Protein AF-E9G7H5-F1 (afdb_monomer_lite)

Structure (mmCIF, N/CA/C/O backbone):
data_AF-E9G7H5-F1
#
_entry.id   AF-E9G7H5-F1
#
loop_
_atom_site.group_PDB
_atom_site.id
_atom_site.type_symbol
_atom_site.label_atom_id
_atom_site.label_alt_id
_atom_site.label_comp_id
_atom_site.label_asym_id
_atom_site.label_entity_id
_atom_site.label_seq_id
_atom_site.pdbx_PDB_ins_code
_atom_site.Cartn_x
_atom_site.Cartn_y
_atom_site.Cartn_z
_atom_site.occupancy
_atom_site.B_iso_or_equiv
_atom_site.auth_seq_id
_atom_site.auth_comp_id
_atom_site.auth_asym_id
_atom_site.auth_atom_id
_atom_site.pdbx_PDB_model_num
ATOM 1 N N . MET A 1 1 ? -68.140 8.050 115.783 1.00 40.66 1 MET A N 1
ATOM 2 C CA . MET A 1 1 ? -68.362 7.262 117.015 1.00 40.66 1 MET A CA 1
ATOM 3 C C . MET A 1 1 ? -67.081 7.303 117.831 1.00 40.66 1 MET A C 1
ATOM 5 O O . MET A 1 1 ? -66.079 6.799 117.349 1.00 40.66 1 MET A O 1
ATOM 9 N N . GLY A 1 2 ? -67.070 7.960 118.993 1.00 45.72 2 GLY A N 1
ATOM 10 C CA . GLY A 1 2 ? -65.929 7.884 119.914 1.00 45.72 2 GLY A CA 1
ATOM 11 C C . GLY A 1 2 ? -66.068 6.656 120.811 1.00 45.72 2 GLY A C 1
ATOM 12 O O . GLY A 1 2 ? -67.165 6.398 121.303 1.00 45.72 2 GLY A O 1
ATOM 13 N N . VAL A 1 3 ? -64.990 5.895 121.018 1.00 59.38 3 VAL A N 1
ATOM 14 C CA . VAL A 1 3 ? -65.008 4.738 121.928 1.00 59.38 3 VAL A CA 1
ATOM 15 C C . VAL A 1 3 ? -65.026 5.250 123.368 1.00 59.38 3 VAL A C 1
ATOM 17 O O . VAL A 1 3 ? -64.024 5.750 123.881 1.00 59.38 3 VAL A O 1
ATOM 20 N N . VAL A 1 4 ? -66.184 5.162 124.019 1.00 58.28 4 VAL A N 1
ATOM 21 C CA .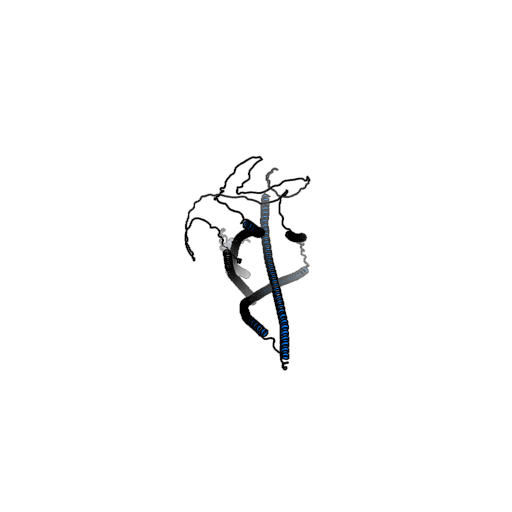 VAL A 1 4 ? -66.337 5.556 125.425 1.00 58.28 4 VAL A CA 1
ATOM 22 C C . VAL A 1 4 ? -65.518 4.589 126.289 1.00 58.28 4 VAL A C 1
ATOM 24 O O . VAL A 1 4 ? -65.609 3.380 126.106 1.00 58.28 4 VAL A O 1
ATOM 27 N N . HIS A 1 5 ? -64.708 5.121 127.210 1.00 59.28 5 HIS A N 1
ATOM 28 C CA . HIS A 1 5 ? -63.715 4.371 128.004 1.00 59.28 5 HIS A CA 1
ATOM 29 C C . HIS A 1 5 ? -62.535 3.768 127.204 1.00 59.28 5 HIS A C 1
ATOM 31 O O . HIS A 1 5 ? -61.930 2.792 127.646 1.00 59.28 5 HIS A O 1
ATOM 37 N N . ALA A 1 6 ? -62.144 4.367 126.068 1.00 63.41 6 ALA A N 1
ATOM 38 C CA . ALA A 1 6 ? -60.994 3.920 125.263 1.00 63.41 6 ALA A CA 1
ATOM 39 C C . ALA A 1 6 ? -59.701 3.668 126.069 1.00 63.41 6 ALA A C 1
ATOM 41 O O . ALA A 1 6 ? -59.018 2.677 125.825 1.00 63.41 6 ALA A O 1
ATOM 42 N N . SER A 1 7 ? -59.369 4.522 127.046 1.00 66.00 7 SER A N 1
ATOM 43 C CA . SER A 1 7 ? -58.185 4.337 127.901 1.00 66.00 7 SER A CA 1
ATOM 44 C C . SER A 1 7 ? -58.274 3.073 128.763 1.00 66.00 7 SER A C 1
ATOM 46 O O . SER A 1 7 ? -57.289 2.353 128.873 1.00 66.00 7 SER A O 1
ATOM 48 N N . SER A 1 8 ? -59.453 2.762 129.312 1.00 64.06 8 SER A N 1
ATOM 49 C CA . SER A 1 8 ? -59.693 1.554 130.115 1.00 64.06 8 SER A CA 1
ATOM 50 C C . SER A 1 8 ? -59.703 0.283 129.264 1.00 64.06 8 SER A C 1
ATOM 52 O O . SER A 1 8 ? -59.241 -0.757 129.718 1.00 64.06 8 SER A O 1
ATOM 54 N N . LEU A 1 9 ? -60.182 0.365 128.016 1.00 68.56 9 LEU A N 1
ATOM 55 C CA . LEU A 1 9 ? -60.072 -0.726 127.043 1.00 68.56 9 LEU A CA 1
ATOM 56 C C . LEU A 1 9 ? -58.609 -1.003 126.677 1.00 68.56 9 LEU A C 1
ATOM 58 O O . LEU A 1 9 ? -58.184 -2.150 126.719 1.00 68.56 9 LEU A O 1
ATOM 62 N N . LEU A 1 10 ? -57.814 0.032 126.389 1.00 71.19 10 LEU A N 1
ATOM 63 C CA . LEU A 1 10 ? -56.376 -0.126 126.139 1.00 71.19 10 LEU A CA 1
ATOM 64 C C . LEU A 1 10 ? -55.635 -0.698 127.357 1.00 71.19 10 LEU A C 1
ATOM 66 O O . LEU A 1 10 ? -54.765 -1.547 127.195 1.00 71.19 10 LEU A O 1
ATOM 70 N N . GLU A 1 11 ? -55.998 -0.274 128.567 1.00 70.19 11 GLU A N 1
ATOM 71 C CA . GLU A 1 11 ? -55.409 -0.772 129.813 1.00 70.19 11 GLU A CA 1
ATOM 72 C C . GLU A 1 11 ? -55.787 -2.234 130.112 1.00 70.19 11 GLU A C 1
ATOM 74 O O . GLU A 1 11 ? -54.926 -2.993 130.557 1.00 70.19 11 GLU A O 1
ATOM 79 N N . ALA A 1 12 ? -57.016 -2.658 129.790 1.00 65.69 12 ALA A N 1
ATOM 80 C CA . ALA A 1 12 ? -57.431 -4.064 129.838 1.00 65.69 12 ALA A CA 1
ATOM 81 C C . ALA A 1 12 ? -56.651 -4.927 128.828 1.00 65.69 12 ALA A C 1
ATOM 83 O O . ALA A 1 12 ? -56.136 -5.979 129.191 1.00 65.69 12 ALA A O 1
ATOM 84 N N . LEU A 1 13 ? -56.441 -4.416 127.609 1.00 66.81 13 LEU A N 1
ATOM 85 C CA . LEU A 1 13 ? -55.565 -4.994 126.576 1.00 66.81 13 LEU A CA 1
ATOM 86 C C . LEU A 1 13 ? -54.056 -4.845 126.907 1.00 66.81 13 LEU A C 1
ATOM 88 O O . LEU A 1 13 ? -53.206 -4.907 126.022 1.00 66.81 13 LEU A O 1
ATOM 92 N N . SER A 1 14 ? -53.698 -4.592 128.172 1.00 64.06 14 SER A N 1
ATOM 93 C CA . SER A 1 14 ? -52.333 -4.399 128.694 1.00 64.06 14 SER A CA 1
ATOM 94 C C . SER A 1 14 ? -51.509 -3.226 128.118 1.00 64.06 14 SER A C 1
ATOM 96 O O . SER A 1 14 ? -50.377 -2.998 128.564 1.00 64.06 14 SER A O 1
ATOM 98 N N . PHE A 1 15 ? -52.056 -2.397 127.221 1.00 68.62 15 PHE A N 1
ATO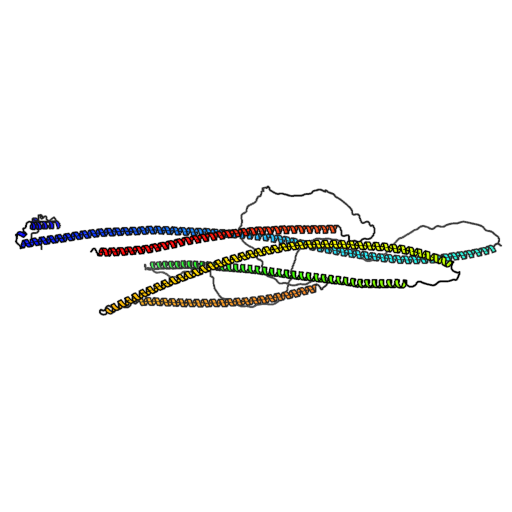M 99 C CA . PHE A 1 15 ? -51.424 -1.160 126.740 1.00 68.62 15 PHE A CA 1
ATOM 100 C C . PHE A 1 15 ? -51.524 -0.039 127.787 1.00 68.62 15 PHE A C 1
ATOM 102 O O . PHE A 1 15 ? -52.324 0.893 127.665 1.00 68.62 15 PHE A O 1
ATOM 109 N N . ARG A 1 16 ? -50.667 -0.098 128.816 1.00 58.72 16 ARG A N 1
ATOM 110 C CA . ARG A 1 16 ? -50.568 0.947 129.854 1.00 58.72 16 ARG A CA 1
ATOM 111 C C . ARG A 1 16 ? -50.423 2.341 129.233 1.00 58.72 16 ARG A C 1
ATOM 113 O O . ARG A 1 16 ? -49.518 2.601 128.436 1.00 58.72 16 ARG A O 1
ATOM 120 N N . HIS A 1 17 ? -51.320 3.240 129.625 1.00 54.78 17 HIS A N 1
ATOM 121 C CA . HIS A 1 17 ? -51.621 4.464 128.888 1.00 54.78 17 HIS A CA 1
ATOM 122 C C . HIS A 1 17 ? -50.584 5.583 129.127 1.00 54.78 17 HIS A C 1
ATOM 124 O O . HIS A 1 17 ? -50.791 6.493 129.927 1.00 54.78 17 HIS A O 1
ATOM 130 N N . HIS A 1 18 ? -49.450 5.537 128.417 1.00 55.41 18 HIS A N 1
ATOM 131 C CA . HIS A 1 18 ? -48.493 6.651 128.360 1.00 55.41 18 HIS A CA 1
ATOM 132 C C . HIS A 1 18 ? -48.824 7.607 127.196 1.00 55.41 18 HIS A C 1
ATOM 134 O O . HIS A 1 18 ? -48.776 7.172 126.044 1.00 55.41 18 HIS A O 1
ATOM 140 N N . PRO A 1 19 ? -49.042 8.917 127.439 1.00 58.75 19 PRO A N 1
ATOM 141 C CA . PRO A 1 19 ? -49.461 9.876 126.404 1.00 58.75 19 PRO A CA 1
ATOM 142 C C . PRO A 1 19 ? -48.403 10.164 125.320 1.00 58.75 19 PRO A C 1
ATOM 144 O O . PRO A 1 19 ? -48.688 10.870 124.358 1.00 58.75 19 PRO A O 1
ATOM 147 N N . SER A 1 20 ? -47.188 9.622 125.459 1.00 55.97 20 SER A N 1
ATOM 148 C CA . SER A 1 20 ? -46.047 9.876 124.566 1.00 55.97 20 SER A CA 1
ATOM 149 C C . SER A 1 20 ? -45.715 8.719 123.611 1.00 55.97 20 SER A C 1
ATOM 151 O O . SER A 1 20 ? -44.828 8.872 122.774 1.00 55.97 20 SER A O 1
ATOM 153 N N . LYS A 1 21 ? -46.379 7.556 123.718 1.00 60.94 21 LYS A N 1
ATOM 154 C CA . LYS A 1 21 ? -46.172 6.422 122.798 1.00 60.94 21 LYS A CA 1
ATOM 155 C C . LYS A 1 21 ? -47.287 6.364 121.754 1.00 60.94 21 LYS A C 1
ATOM 157 O O . LYS A 1 21 ? -48.450 6.176 122.094 1.00 60.94 21 LYS A O 1
ATOM 162 N N . ARG A 1 22 ? -46.921 6.443 120.469 1.00 61.22 22 ARG A N 1
ATOM 163 C CA . ARG A 1 22 ? -47.812 6.025 119.376 1.00 61.22 22 ARG A CA 1
ATOM 164 C C . ARG A 1 22 ? -47.920 4.500 119.407 1.00 61.22 22 ARG A C 1
ATOM 166 O O . ARG A 1 22 ? -46.915 3.824 119.221 1.00 61.22 22 ARG A O 1
ATOM 173 N N . ILE A 1 23 ? -49.120 3.982 119.647 1.00 67.69 23 ILE A N 1
ATOM 174 C CA . ILE A 1 23 ? -49.437 2.556 119.495 1.00 67.69 23 ILE A CA 1
ATOM 175 C C . ILE A 1 23 ? -49.467 2.262 117.989 1.00 67.69 23 ILE A C 1
ATOM 177 O O . ILE A 1 23 ? -50.095 3.026 117.249 1.00 67.69 23 ILE A O 1
ATOM 181 N N . SER A 1 24 ? -48.796 1.211 117.503 1.00 73.94 24 SER A N 1
ATOM 182 C CA . SER A 1 24 ? -48.921 0.871 116.083 1.00 73.94 24 SER A CA 1
ATOM 183 C C . SER A 1 24 ? -50.275 0.214 115.812 1.00 73.94 24 SER A C 1
ATOM 185 O O . SER A 1 24 ? -50.774 -0.590 116.600 1.00 73.94 24 SER A O 1
ATOM 187 N N . LEU A 1 25 ? -50.876 0.539 114.665 1.00 72.50 25 LEU A N 1
ATOM 188 C CA . LEU A 1 25 ? -52.151 -0.057 114.258 1.00 72.50 25 LEU A CA 1
ATOM 189 C C . LEU A 1 25 ? -52.054 -1.580 114.097 1.00 72.50 25 LEU A C 1
ATOM 191 O O . LEU A 1 25 ? -53.045 -2.264 114.317 1.00 72.50 25 LEU A O 1
ATOM 195 N N . ARG A 1 26 ? -50.872 -2.118 113.764 1.00 76.81 26 ARG A N 1
ATOM 196 C CA . ARG A 1 26 ? -50.679 -3.565 113.633 1.00 76.81 26 ARG A CA 1
ATOM 197 C C . ARG A 1 26 ? -50.618 -4.266 114.988 1.00 76.81 26 ARG A C 1
ATOM 199 O O . ARG A 1 26 ? -51.300 -5.266 115.141 1.00 76.81 26 ARG A O 1
ATOM 206 N N . GLU A 1 27 ? -49.892 -3.733 115.970 1.00 74.81 27 GLU A N 1
ATOM 207 C CA . GLU A 1 27 ? -49.882 -4.291 117.335 1.00 74.81 27 GLU A CA 1
ATOM 208 C C . GLU A 1 27 ? -51.263 -4.183 117.996 1.00 74.81 27 GLU A C 1
ATOM 210 O O . GLU A 1 27 ? -51.713 -5.135 118.625 1.00 74.81 27 GLU A O 1
ATOM 215 N N . LEU A 1 28 ? -51.967 -3.058 117.809 1.00 75.75 28 LEU A N 1
ATOM 216 C CA . LEU A 1 28 ? -53.317 -2.874 118.347 1.00 75.75 28 LEU A CA 1
ATOM 217 C C . LEU A 1 28 ? -54.329 -3.838 117.712 1.00 75.75 28 LEU A C 1
ATOM 219 O O . LEU A 1 28 ? -55.148 -4.408 118.426 1.00 75.75 28 LEU A O 1
ATOM 223 N N . VAL A 1 29 ? -54.271 -4.040 116.390 1.00 74.50 29 VAL A N 1
ATOM 224 C CA . VAL A 1 29 ? -55.130 -5.017 115.702 1.00 74.50 29 VAL A CA 1
ATOM 225 C C . VAL A 1 29 ? -54.748 -6.449 116.075 1.00 74.50 29 VAL A C 1
ATOM 227 O O . VAL A 1 29 ? -55.657 -7.239 116.296 1.00 74.50 29 VAL A O 1
ATOM 230 N N . CYS A 1 30 ? -53.461 -6.787 116.222 1.00 77.69 30 CYS A N 1
ATOM 231 C CA . CYS A 1 30 ? -53.052 -8.103 116.728 1.00 77.69 30 CYS A CA 1
ATOM 232 C C . CYS A 1 30 ? -53.603 -8.356 118.135 1.00 77.69 30 CYS A C 1
ATOM 234 O O . CYS A 1 30 ? -54.288 -9.347 118.319 1.00 77.69 30 CYS A O 1
ATOM 236 N N . ALA A 1 31 ? -53.415 -7.442 119.090 1.00 74.75 31 ALA A N 1
ATOM 237 C CA . ALA A 1 31 ? -53.904 -7.625 120.458 1.00 74.75 31 ALA A CA 1
ATOM 238 C C . ALA A 1 31 ? -55.444 -7.673 120.548 1.00 74.75 31 ALA A C 1
ATOM 240 O O . ALA A 1 31 ? -55.996 -8.483 121.287 1.00 74.75 31 ALA A O 1
ATOM 241 N N . LEU A 1 32 ? -56.158 -6.854 119.762 1.00 70.88 32 LEU A N 1
ATOM 242 C CA . LEU A 1 32 ? -57.621 -6.944 119.640 1.00 70.88 32 LEU A CA 1
ATOM 243 C C . LEU A 1 32 ? -58.070 -8.268 119.004 1.00 70.88 32 LEU A C 1
ATOM 245 O O . LEU A 1 32 ? -59.104 -8.806 119.389 1.00 70.88 32 LEU A O 1
ATOM 249 N N . GLN A 1 33 ? -57.311 -8.797 118.042 1.00 72.56 33 GLN A N 1
ATOM 250 C CA . GLN A 1 33 ? -57.578 -10.086 117.407 1.00 72.56 33 GLN A CA 1
ATOM 251 C C . GLN A 1 33 ? -57.227 -11.260 118.333 1.00 72.56 33 GLN A C 1
ATOM 253 O O . GLN A 1 33 ? -57.946 -12.248 118.330 1.00 72.56 33 GLN A O 1
ATOM 258 N N . GLU A 1 34 ? -56.172 -11.155 119.140 1.00 71.75 34 GLU A N 1
ATOM 259 C CA . GLU A 1 34 ? -55.759 -12.137 120.148 1.00 71.75 34 GLU A CA 1
ATOM 260 C C . GLU A 1 34 ? -56.797 -12.233 121.270 1.00 71.75 34 GLU A C 1
ATOM 262 O O . GLU A 1 34 ? -57.237 -13.331 121.590 1.00 71.75 34 GLU A O 1
ATOM 267 N N . GLU A 1 35 ? -57.282 -11.105 121.793 1.00 68.50 35 GLU A N 1
ATOM 268 C CA . GLU A 1 35 ? -58.352 -11.071 122.802 1.00 68.50 35 GLU A CA 1
ATOM 269 C C . GLU A 1 35 ? -59.723 -11.458 122.226 1.00 68.50 35 GLU A C 1
ATOM 271 O O . GLU A 1 35 ? -60.501 -12.147 122.887 1.00 68.50 35 GLU A O 1
ATOM 276 N N . MET A 1 36 ? -60.015 -11.120 120.963 1.00 68.06 36 MET A N 1
ATOM 277 C CA . MET A 1 36 ? -61.197 -11.650 120.275 1.00 68.06 36 MET A CA 1
ATOM 278 C C . MET A 1 36 ? -61.090 -13.171 120.092 1.00 68.06 36 MET A C 1
ATOM 280 O O . MET A 1 36 ? -62.030 -13.883 120.431 1.00 68.06 36 MET A O 1
ATOM 284 N N . ASN A 1 37 ? -59.948 -13.688 119.632 1.00 67.38 37 ASN A N 1
ATOM 285 C CA . ASN A 1 37 ? -59.709 -15.125 119.476 1.00 67.38 37 ASN A CA 1
ATOM 286 C C . ASN A 1 37 ? -59.772 -15.855 120.825 1.00 67.38 37 ASN A C 1
ATOM 288 O O . ASN A 1 37 ? -60.441 -16.878 120.915 1.00 67.38 37 ASN A O 1
ATOM 292 N N . ALA A 1 38 ? -59.187 -15.304 121.890 1.00 67.75 38 ALA A N 1
ATOM 293 C CA . ALA A 1 38 ? -59.296 -15.845 123.242 1.00 67.75 38 ALA A CA 1
ATOM 294 C C . ALA A 1 38 ? -60.746 -15.806 123.759 1.00 67.75 38 ALA A C 1
ATOM 296 O O . ALA A 1 38 ? -61.194 -16.748 124.413 1.00 67.75 38 ALA A O 1
ATOM 297 N N . GLY A 1 39 ? -61.519 -14.765 123.435 1.00 62.84 39 GLY A N 1
ATOM 298 C CA . GLY A 1 39 ? -62.957 -14.693 123.713 1.00 62.84 39 GLY A CA 1
ATOM 299 C C . GLY A 1 39 ? -63.787 -15.735 122.949 1.00 62.84 39 GLY A C 1
ATOM 300 O O . GLY A 1 39 ? -64.830 -16.174 123.447 1.00 62.84 39 GLY A O 1
ATOM 301 N N . LEU A 1 40 ? -63.316 -16.170 121.774 1.00 60.72 40 LEU A N 1
ATOM 302 C CA . LEU A 1 40 ? -63.862 -17.311 121.041 1.00 60.72 40 LEU A CA 1
ATOM 303 C C . LEU A 1 40 ? -63.429 -18.654 121.667 1.00 60.72 40 LEU A C 1
ATOM 305 O O . LEU A 1 40 ? -64.303 -19.456 121.994 1.00 60.72 40 LEU A O 1
ATOM 309 N N . GLU A 1 41 ? -62.133 -18.896 121.882 1.00 61.59 41 GLU A N 1
ATOM 310 C CA . GLU A 1 41 ? -61.599 -20.161 122.423 1.00 61.59 41 GLU A CA 1
ATOM 311 C C . GLU A 1 41 ? -62.106 -20.473 123.841 1.00 61.59 41 GLU A C 1
ATOM 313 O O . GLU A 1 41 ? -62.431 -21.620 124.142 1.00 61.59 41 GLU A O 1
ATOM 318 N N . ASN A 1 42 ? -62.265 -19.461 124.702 1.00 58.44 42 ASN A N 1
ATOM 319 C CA . ASN A 1 42 ? -62.811 -19.636 126.055 1.00 58.44 42 ASN A CA 1
ATOM 320 C C . ASN A 1 42 ? -64.344 -19.841 126.090 1.00 58.44 42 ASN A C 1
ATOM 322 O O . ASN A 1 42 ? -64.933 -19.910 127.169 1.00 58.44 42 ASN A O 1
ATOM 326 N N . GLY A 1 43 ? -65.024 -19.912 124.937 1.00 56.47 43 GLY A N 1
ATOM 327 C CA . GLY A 1 43 ? -66.445 -20.278 124.839 1.00 56.47 43 GLY A CA 1
ATOM 328 C C . GLY A 1 43 ? -67.438 -19.295 125.478 1.00 56.47 43 GLY A C 1
ATOM 329 O O . GLY A 1 43 ? -68.627 -19.604 125.586 1.00 56.47 43 GLY A O 1
ATOM 330 N N . LEU A 1 44 ? -66.989 -18.103 125.889 1.00 54.88 44 LEU A N 1
ATOM 331 C CA . LEU A 1 44 ? -67.792 -17.124 126.634 1.00 54.88 44 LEU A CA 1
ATOM 332 C C . LEU A 1 44 ? -69.047 -16.674 125.868 1.00 54.88 44 LEU A C 1
ATOM 334 O O . LEU A 1 44 ? -70.099 -16.479 126.475 1.00 54.88 44 LEU A O 1
ATOM 338 N N . LEU A 1 45 ? -68.967 -16.582 124.536 1.00 53.97 45 LEU A N 1
ATOM 339 C CA . LEU A 1 45 ? -70.125 -16.300 123.680 1.00 53.97 45 LEU A CA 1
ATOM 340 C C . LEU A 1 45 ? -71.055 -17.514 123.522 1.00 53.97 45 LEU A C 1
ATOM 342 O O . LEU A 1 45 ? -72.275 -17.352 123.578 1.00 53.97 45 LEU A O 1
ATOM 346 N N . ALA A 1 46 ? -70.516 -18.731 123.391 1.00 53.31 46 ALA A N 1
ATOM 347 C CA . ALA A 1 46 ? -71.313 -19.954 123.240 1.00 53.31 46 ALA A CA 1
ATOM 348 C C . ALA A 1 46 ? -72.186 -20.244 124.479 1.00 53.31 46 ALA A C 1
ATOM 350 O O . ALA A 1 46 ? -73.336 -20.663 124.350 1.00 53.31 46 ALA A O 1
ATOM 351 N N . ASN A 1 47 ? -71.682 -19.926 125.676 1.00 52.91 47 ASN A N 1
ATOM 352 C CA . ASN A 1 47 ? -72.397 -20.104 126.944 1.00 52.91 47 ASN A CA 1
ATOM 353 C C . ASN A 1 47 ? -73.574 -19.125 127.164 1.00 52.91 47 ASN A C 1
ATOM 355 O O . ASN A 1 47 ? -74.301 -19.262 128.146 1.00 52.91 47 ASN A O 1
ATOM 359 N N . SER A 1 48 ? -73.803 -18.160 126.262 1.00 54.25 48 SER A N 1
ATOM 360 C CA . SER A 1 48 ? -74.915 -17.191 126.352 1.00 54.25 48 SER A CA 1
ATOM 361 C C . SER A 1 48 ? -76.215 -17.638 125.654 1.00 54.25 48 SER A C 1
ATOM 363 O O . SER A 1 48 ? -77.166 -16.864 125.532 1.00 54.25 48 SER A O 1
ATOM 365 N N . GLY A 1 49 ? -76.286 -18.900 125.216 1.00 57.09 49 GLY A N 1
ATOM 366 C CA . GLY A 1 49 ? -77.446 -19.481 124.534 1.00 57.09 49 GLY A CA 1
ATOM 367 C C . GLY A 1 49 ? -77.354 -19.412 123.001 1.00 57.09 49 GLY A C 1
ATOM 368 O O . GLY A 1 49 ? -76.345 -18.963 122.452 1.00 57.09 49 GLY A O 1
ATOM 369 N N . PRO A 1 50 ? -78.398 -19.857 122.271 1.00 62.59 50 PRO A N 1
ATOM 370 C CA . PRO A 1 50 ? -78.313 -20.101 120.826 1.00 62.59 50 PRO A CA 1
ATOM 371 C C . PRO A 1 50 ? -77.966 -18.856 119.992 1.00 62.59 50 PRO A C 1
ATOM 373 O O . PRO A 1 50 ? -77.318 -18.984 118.957 1.00 62.59 50 PRO A O 1
ATOM 376 N N . SER A 1 51 ? -78.326 -17.654 120.456 1.00 64.00 51 SER A N 1
ATOM 377 C CA . SER A 1 51 ? -77.949 -16.393 119.797 1.00 64.00 51 SER A CA 1
ATOM 378 C C . SER A 1 51 ? -76.435 -16.133 119.856 1.00 64.00 51 SER A C 1
ATOM 380 O O . SER A 1 51 ? -75.822 -15.769 118.854 1.00 64.00 51 SER A O 1
ATOM 382 N N . GLY A 1 52 ? -75.797 -16.392 121.003 1.00 66.31 52 GLY A N 1
ATOM 383 C CA . GLY A 1 52 ? -74.351 -16.229 121.165 1.00 66.31 52 GLY A CA 1
ATOM 384 C C . GLY A 1 52 ? -73.539 -17.267 120.395 1.00 66.31 52 GLY A C 1
ATOM 385 O O . GLY A 1 52 ? -72.526 -16.925 119.789 1.00 66.31 52 GLY A O 1
ATOM 386 N N . ALA A 1 53 ? -74.027 -18.510 120.331 1.00 67.81 53 ALA A N 1
ATOM 387 C CA . ALA A 1 53 ? -73.448 -19.547 119.478 1.00 67.81 53 ALA A CA 1
ATOM 388 C C . ALA A 1 53 ? -73.535 -19.185 117.979 1.00 67.81 53 ALA A C 1
ATOM 390 O O . ALA A 1 53 ? -72.564 -19.374 117.249 1.00 67.81 53 ALA A O 1
ATOM 391 N N . ALA A 1 54 ? -74.655 -18.606 117.527 1.00 73.62 54 ALA A N 1
ATOM 392 C CA . ALA A 1 54 ? -74.811 -18.138 116.148 1.00 73.62 54 ALA A CA 1
ATOM 393 C C . ALA A 1 54 ? -73.876 -16.959 115.813 1.00 73.62 54 ALA A C 1
ATOM 395 O O . ALA A 1 54 ? -73.257 -16.956 114.751 1.00 73.62 54 ALA A O 1
ATOM 396 N N . LEU A 1 55 ? -73.713 -15.994 116.727 1.00 75.81 55 LEU A N 1
ATOM 397 C CA . LEU A 1 55 ? -72.755 -14.890 116.566 1.00 75.81 55 LEU A CA 1
ATOM 398 C C . LEU A 1 55 ? -71.303 -15.391 116.529 1.00 75.81 55 LEU A C 1
ATOM 400 O O . LEU A 1 55 ? -70.532 -14.970 115.670 1.00 75.81 55 LEU A O 1
ATOM 404 N N . HIS A 1 56 ? -70.942 -16.324 117.412 1.00 73.00 56 HIS A N 1
ATOM 405 C CA . HIS A 1 56 ? -69.627 -16.968 117.440 1.00 73.00 56 HIS A CA 1
ATOM 406 C C . HIS A 1 56 ? -69.323 -17.707 116.123 1.00 73.00 56 HIS A C 1
ATOM 408 O O . HIS A 1 56 ? -68.268 -17.490 115.527 1.00 73.00 56 HIS A O 1
ATOM 414 N N . ALA A 1 57 ? -70.271 -18.500 115.611 1.00 75.12 57 ALA A N 1
ATOM 415 C CA . ALA A 1 57 ? -70.143 -19.167 114.315 1.00 75.12 57 ALA A CA 1
ATOM 416 C C . ALA A 1 57 ? -70.044 -18.171 113.142 1.00 75.12 57 ALA A C 1
ATOM 418 O O . ALA A 1 57 ? -69.230 -18.365 112.243 1.00 75.12 57 ALA A O 1
ATOM 419 N N . GLY A 1 58 ? -70.817 -17.078 113.168 1.00 81.44 58 GLY A N 1
ATOM 420 C CA . GLY A 1 58 ? -70.738 -16.012 112.166 1.00 81.44 58 GLY A CA 1
ATOM 421 C C . GLY A 1 58 ? -69.372 -15.319 112.134 1.00 81.44 58 GLY A C 1
ATOM 422 O O . GLY A 1 58 ? -68.827 -15.093 111.057 1.00 81.44 58 GLY A O 1
ATOM 423 N N . VAL A 1 59 ? -68.773 -15.046 113.299 1.00 80.31 59 VAL A N 1
ATOM 424 C CA . VAL A 1 59 ? -67.411 -14.487 113.382 1.00 80.31 59 VAL A CA 1
ATOM 425 C C . VAL A 1 59 ? -66.368 -15.479 112.858 1.00 80.31 59 VAL A C 1
ATOM 427 O O . VAL A 1 59 ? -65.494 -15.066 112.101 1.00 80.31 59 VAL A O 1
ATOM 430 N N . LEU A 1 60 ? -66.475 -16.774 113.180 1.00 79.69 60 LEU A N 1
ATOM 431 C CA . LEU A 1 60 ? -65.574 -17.804 112.636 1.00 79.69 60 LEU A CA 1
ATOM 432 C C . LEU A 1 60 ? -65.669 -17.926 111.109 1.00 79.69 60 LEU A C 1
ATOM 434 O O . LEU A 1 60 ? -64.638 -18.021 110.445 1.00 79.69 60 LEU A O 1
ATOM 438 N N . LEU A 1 61 ? -66.879 -17.882 110.543 1.00 84.06 61 LEU A N 1
ATOM 439 C CA . LEU A 1 61 ? -67.083 -17.904 109.091 1.00 84.06 61 LEU A CA 1
ATOM 440 C C . LEU A 1 61 ? -66.459 -16.674 108.423 1.00 84.06 61 LEU A C 1
ATOM 442 O O . LEU A 1 61 ? -65.670 -16.830 107.496 1.00 84.06 61 LEU A O 1
ATOM 446 N N . ILE A 1 62 ? -66.706 -15.471 108.952 1.00 85.50 62 ILE A N 1
ATOM 447 C CA . ILE A 1 62 ? -66.105 -14.227 108.442 1.00 85.50 62 ILE A CA 1
ATOM 448 C C . ILE A 1 62 ? -64.570 -14.266 108.545 1.00 85.50 62 ILE A C 1
ATOM 450 O O . ILE A 1 62 ? -63.881 -13.854 107.614 1.00 85.50 62 ILE A O 1
ATOM 454 N N . GLN A 1 63 ? -64.003 -14.795 109.635 1.00 84.44 63 GLN A N 1
ATOM 455 C CA . GLN A 1 63 ? -62.551 -14.969 109.773 1.00 84.44 63 GLN A CA 1
ATOM 456 C C . GLN A 1 63 ? -61.981 -15.978 108.762 1.00 84.44 63 GLN A C 1
ATOM 458 O O . GLN A 1 63 ? -60.916 -15.734 108.188 1.00 84.44 63 GLN A O 1
ATOM 463 N N . HIS A 1 64 ? -62.680 -17.089 108.515 1.00 86.19 64 HIS A N 1
ATOM 464 C CA . HIS A 1 64 ? -62.285 -18.094 107.526 1.00 86.19 64 HIS A CA 1
ATOM 465 C C . HIS A 1 64 ? -62.365 -17.547 106.091 1.00 86.19 64 HIS A C 1
ATOM 467 O O . HIS A 1 64 ? -61.426 -17.717 105.316 1.00 86.19 64 HIS A O 1
ATOM 473 N N . GLU A 1 65 ? -63.435 -16.828 105.747 1.00 90.75 65 GLU A N 1
ATOM 474 C CA . GLU A 1 65 ? -63.599 -16.158 104.452 1.00 90.75 65 GLU A CA 1
ATOM 475 C C . GLU A 1 65 ? -62.521 -15.090 104.228 1.00 90.75 65 GLU A C 1
ATOM 477 O O . GLU A 1 65 ? -61.855 -15.109 103.194 1.00 90.75 65 GLU A O 1
ATOM 482 N N . LEU A 1 66 ? -62.257 -14.225 105.216 1.00 87.69 66 LEU A N 1
ATOM 483 C CA . LEU A 1 66 ? -61.168 -13.242 105.155 1.00 87.69 66 LEU A CA 1
ATOM 484 C C . LEU A 1 66 ? -59.790 -13.905 105.014 1.00 87.69 66 LEU A C 1
ATOM 486 O O . LEU A 1 66 ? -58.942 -13.399 104.280 1.00 87.69 66 LEU A O 1
ATOM 490 N N . SER A 1 67 ? -59.561 -15.043 105.675 1.00 88.44 67 SER A N 1
ATOM 491 C CA . SER A 1 67 ? -58.315 -15.810 105.544 1.00 88.44 67 SER A CA 1
ATOM 492 C C . SER A 1 67 ? -58.175 -16.445 104.158 1.00 88.44 67 SER A C 1
ATOM 494 O O . SER A 1 67 ? -57.096 -16.389 103.571 1.00 88.44 67 SER A O 1
ATOM 496 N N . SER A 1 68 ? -59.264 -16.985 103.605 1.00 91.25 68 SER A N 1
ATOM 497 C CA . SER A 1 68 ? -59.312 -17.560 102.256 1.00 91.25 68 SER A CA 1
ATOM 498 C C . SER A 1 68 ? -59.069 -16.498 101.178 1.00 91.25 68 SER A C 1
ATOM 500 O O . SER A 1 68 ? -58.168 -16.649 100.354 1.00 91.25 68 SER A O 1
ATOM 502 N N . VAL A 1 69 ? -59.780 -15.365 101.243 1.00 92.50 69 VAL A N 1
ATOM 503 C CA . VAL A 1 69 ? -59.594 -14.220 100.331 1.00 92.50 69 VAL A CA 1
ATOM 504 C C . VAL A 1 69 ? -58.187 -13.633 100.454 1.00 92.50 69 VAL A C 1
ATOM 506 O O . VAL A 1 69 ? -57.564 -13.297 99.449 1.00 92.50 69 VAL A O 1
ATOM 509 N N . ARG A 1 70 ? -57.631 -13.544 101.669 1.00 93.38 70 ARG A N 1
ATOM 510 C CA . ARG A 1 70 ? -56.238 -13.125 101.851 1.00 93.38 70 ARG A CA 1
ATOM 511 C C . ARG A 1 70 ? -55.268 -14.099 101.177 1.00 93.38 70 ARG A C 1
ATOM 513 O O . ARG A 1 70 ? -54.338 -13.640 100.521 1.00 93.38 70 ARG A O 1
ATOM 520 N N . LEU A 1 71 ? -55.465 -15.411 101.317 1.00 93.69 71 LEU A N 1
ATOM 521 C CA . LEU A 1 71 ? -54.607 -16.406 100.669 1.00 93.69 71 LEU A CA 1
ATOM 522 C C . LEU A 1 71 ? -54.694 -16.321 99.141 1.00 93.69 71 LEU A C 1
ATOM 524 O O . LEU A 1 71 ? -53.649 -16.318 98.497 1.00 93.69 71 LEU A O 1
ATOM 528 N N . THR A 1 72 ? -55.884 -16.180 98.547 1.00 93.69 72 THR A N 1
ATOM 529 C CA . THR A 1 72 ? -56.006 -16.033 97.083 1.00 93.69 72 THR A CA 1
ATOM 530 C C . THR A 1 72 ? -55.362 -14.742 96.577 1.00 93.69 72 THR A C 1
ATOM 532 O O . THR A 1 72 ? -54.664 -14.782 95.565 1.00 93.69 72 THR A O 1
ATOM 535 N N . VAL A 1 73 ? -55.483 -13.627 97.308 1.00 94.06 73 VAL A N 1
ATOM 536 C CA . VAL A 1 73 ? -54.759 -12.379 97.003 1.00 94.06 73 VAL A CA 1
ATOM 537 C C . VAL A 1 73 ? -53.242 -12.563 97.131 1.00 94.06 73 VAL A C 1
ATOM 539 O O . VAL A 1 73 ? -52.506 -12.123 96.250 1.00 94.06 73 VAL A O 1
ATOM 542 N N . GLU A 1 74 ? -52.746 -13.244 98.168 1.00 93.81 74 GLU A N 1
ATOM 543 C CA . GLU A 1 74 ? -51.314 -13.547 98.305 1.00 93.81 74 GLU A CA 1
ATOM 544 C C . GLU A 1 74 ? -50.798 -14.494 97.200 1.00 93.81 74 GLU A C 1
ATOM 546 O O . GLU A 1 74 ? -49.654 -14.357 96.767 1.00 93.81 74 GLU A O 1
ATOM 551 N N . HIS A 1 75 ? -51.611 -15.439 96.715 1.00 92.69 75 HIS A N 1
ATOM 552 C CA . HIS A 1 75 ? -51.260 -16.305 95.583 1.00 92.69 75 HIS A CA 1
ATOM 553 C C . HIS A 1 75 ? -51.222 -15.530 94.260 1.00 92.69 75 HIS A C 1
ATOM 555 O O . HIS A 1 75 ? -50.196 -15.569 93.585 1.00 92.69 75 HIS A O 1
ATOM 561 N N . ALA A 1 76 ? -52.265 -14.757 93.942 1.00 92.56 76 ALA A N 1
ATOM 562 C CA . ALA A 1 76 ? -52.300 -13.900 92.754 1.00 92.56 76 ALA A CA 1
ATOM 563 C C . ALA A 1 76 ? -51.175 -12.845 92.756 1.00 92.56 76 ALA A C 1
ATOM 565 O O . ALA A 1 76 ? -50.627 -12.516 91.706 1.00 92.56 76 ALA A O 1
ATOM 566 N N . SER A 1 77 ? -50.777 -12.350 93.935 1.00 93.38 77 SER A N 1
ATOM 567 C CA . SER A 1 77 ? -49.622 -11.450 94.068 1.00 93.38 77 SER A CA 1
ATOM 568 C C . SER A 1 77 ? -48.321 -12.149 93.666 1.00 93.38 77 SER A C 1
ATOM 570 O O . SER A 1 77 ? -47.594 -11.630 92.825 1.00 93.38 77 SER A O 1
ATOM 572 N N . ARG A 1 78 ? -48.060 -13.356 94.191 1.00 95.38 78 ARG A N 1
ATOM 573 C CA . ARG A 1 78 ? -46.859 -14.145 93.852 1.00 95.38 78 ARG A CA 1
ATOM 574 C C . ARG A 1 78 ? -46.842 -14.591 92.389 1.00 95.38 78 ARG A C 1
ATOM 576 O O . ARG A 1 78 ? -45.778 -14.656 91.784 1.00 95.38 78 ARG A O 1
ATOM 583 N N . GLU A 1 79 ? -48.004 -14.892 91.815 1.00 94.12 79 GLU A N 1
ATOM 584 C CA . GLU A 1 79 ? -48.140 -15.216 90.393 1.00 94.12 79 GLU A CA 1
ATOM 585 C C . GLU A 1 79 ? -47.836 -13.995 89.514 1.00 94.12 79 GLU A C 1
ATOM 587 O O . GLU A 1 79 ? -47.047 -14.101 88.581 1.00 94.12 79 GLU A O 1
ATOM 592 N N . SER A 1 80 ? -48.361 -12.817 89.862 1.00 94.00 80 SER A N 1
ATOM 593 C CA . SER A 1 80 ? -48.052 -11.550 89.186 1.00 94.00 80 SER A CA 1
ATOM 594 C C . SER A 1 80 ? -46.570 -11.162 89.310 1.00 94.00 80 SER A C 1
ATOM 596 O O . SER A 1 80 ? -45.948 -10.762 88.325 1.00 94.00 80 SER A O 1
ATOM 598 N N . GLU A 1 81 ? -45.960 -11.351 90.486 1.00 94.44 81 GLU A N 1
ATOM 599 C CA . GLU A 1 81 ? -44.515 -11.184 90.698 1.00 94.44 81 GLU A CA 1
ATOM 600 C C . GLU A 1 81 ? -43.695 -12.151 89.830 1.00 94.44 81 GLU A C 1
ATOM 602 O O . GLU A 1 81 ? -42.739 -11.723 89.176 1.00 94.44 81 GLU A O 1
ATOM 607 N N . LYS A 1 82 ? -44.088 -13.432 89.757 1.00 96.62 82 LYS A N 1
ATOM 608 C CA . LYS A 1 82 ? -43.424 -14.427 88.904 1.00 96.62 82 LYS A CA 1
ATOM 609 C C . LYS A 1 82 ? -43.568 -14.083 87.423 1.00 96.62 82 LYS A C 1
ATOM 611 O O . LYS A 1 82 ? -42.557 -14.009 86.739 1.00 96.62 82 LYS A O 1
ATOM 616 N N . LEU A 1 83 ? -44.779 -13.813 86.936 1.00 96.12 83 LEU A N 1
ATOM 617 C CA . LEU A 1 83 ? -45.024 -13.438 85.538 1.00 96.12 83 LEU A CA 1
ATOM 618 C C . LEU A 1 83 ? -44.262 -12.165 85.151 1.00 96.12 83 LEU A C 1
ATOM 620 O O . LEU A 1 83 ? -43.745 -12.073 84.041 1.00 96.12 83 LEU A O 1
ATOM 624 N N . ARG A 1 84 ? -44.120 -11.205 86.073 1.00 97.31 84 ARG A N 1
ATOM 625 C CA . ARG A 1 84 ? -43.279 -10.017 85.877 1.00 97.31 84 ARG A CA 1
ATOM 626 C C . ARG A 1 84 ? -41.789 -10.365 85.785 1.00 97.31 84 ARG A C 1
ATOM 628 O O . ARG A 1 84 ? -41.094 -9.752 84.979 1.00 97.31 84 ARG A O 1
ATOM 635 N N . SER A 1 85 ? -41.305 -11.328 86.572 1.00 95.69 85 SER A N 1
ATOM 636 C CA . SER A 1 85 ? -39.930 -11.841 86.481 1.00 95.69 85 SER A CA 1
ATOM 637 C C . SER A 1 85 ? -39.697 -12.592 85.167 1.00 95.69 85 SER A C 1
ATOM 639 O O . SER A 1 85 ? -38.760 -12.272 84.443 1.00 95.69 85 SER A O 1
ATOM 641 N N . ASP A 1 86 ? -40.584 -13.524 84.814 1.00 95.31 86 ASP A N 1
ATOM 642 C CA . ASP A 1 86 ? -40.517 -14.321 83.585 1.00 95.31 86 ASP A CA 1
ATOM 643 C C . ASP A 1 86 ? -40.551 -13.411 82.335 1.00 95.31 86 ASP A C 1
ATOM 645 O O . ASP A 1 86 ? -39.765 -13.592 81.405 1.00 95.31 86 ASP A O 1
ATOM 649 N N . LEU A 1 87 ? -41.400 -12.372 82.337 1.00 94.56 87 LEU A N 1
ATOM 650 C CA . LEU A 1 87 ? -41.473 -11.353 81.281 1.00 94.56 87 LEU A CA 1
ATOM 651 C C . LEU A 1 87 ? -40.227 -10.454 81.251 1.00 94.56 87 LEU A C 1
ATOM 653 O O . LEU A 1 87 ? -39.760 -10.091 80.170 1.00 94.56 87 LEU A O 1
ATOM 657 N N . GLN A 1 88 ? -39.648 -10.115 82.408 1.00 95.56 88 GLN A N 1
ATOM 658 C CA . GLN A 1 88 ? -38.378 -9.389 82.463 1.00 95.56 88 GLN A CA 1
ATOM 659 C C . GLN A 1 88 ? -37.236 -10.226 81.867 1.00 95.56 88 GLN A C 1
ATOM 661 O O . GLN A 1 88 ? -36.463 -9.696 81.070 1.00 95.56 88 GLN A O 1
ATOM 666 N N . GLU A 1 89 ? -37.144 -11.520 82.187 1.00 95.12 89 GLU A N 1
ATOM 667 C CA . GLU A 1 89 ? -36.156 -12.408 81.569 1.00 95.12 89 GLU A CA 1
ATOM 668 C C . GLU A 1 89 ? -36.405 -12.596 80.064 1.00 95.12 89 GLU A C 1
ATOM 670 O O . GLU A 1 89 ? -35.454 -12.623 79.286 1.00 95.12 89 GLU A O 1
ATOM 675 N N . ALA A 1 90 ? -37.664 -12.712 79.626 1.00 93.75 90 ALA A N 1
ATOM 676 C CA . ALA A 1 90 ? -38.009 -12.810 78.207 1.00 93.75 90 ALA A CA 1
ATOM 677 C C . ALA A 1 90 ? -37.580 -11.552 77.433 1.00 93.75 90 ALA A C 1
ATOM 679 O O . ALA A 1 90 ? -36.950 -11.660 76.380 1.00 93.75 90 ALA A O 1
ATOM 680 N N . ASN A 1 91 ? -37.823 -10.362 77.991 1.00 92.81 91 ASN A N 1
ATOM 681 C CA . ASN A 1 91 ? -37.356 -9.100 77.416 1.00 92.81 91 ASN A CA 1
ATOM 682 C C . ASN A 1 91 ? -35.822 -8.988 77.424 1.00 92.81 91 ASN A C 1
ATOM 684 O O . ASN A 1 91 ? -35.252 -8.504 76.451 1.00 92.81 91 ASN A O 1
ATOM 688 N N . GLN A 1 92 ? -35.137 -9.470 78.468 1.00 96.38 92 GLN A N 1
ATOM 689 C CA . GLN A 1 92 ? -33.669 -9.533 78.495 1.00 96.38 92 GLN A CA 1
ATOM 690 C C . GLN A 1 92 ? -33.118 -10.472 77.411 1.00 96.38 92 GLN A C 1
ATOM 692 O O . GLN A 1 92 ? -32.202 -10.089 76.689 1.00 96.38 92 GLN A O 1
ATOM 697 N N . ARG A 1 93 ? -33.707 -11.664 77.235 1.00 96.56 93 ARG A N 1
ATOM 698 C CA . ARG A 1 93 ? -33.348 -12.604 76.156 1.00 96.56 93 ARG A CA 1
ATOM 699 C C . ARG A 1 93 ? -33.581 -11.989 74.773 1.00 96.56 93 ARG A C 1
ATOM 701 O O . ARG A 1 93 ? -32.697 -12.064 73.929 1.00 96.56 93 ARG A O 1
ATOM 708 N N . SER A 1 94 ? -34.718 -11.322 74.565 1.00 95.25 94 SER A N 1
ATOM 709 C CA . SER A 1 94 ? -35.028 -10.608 73.317 1.00 95.25 94 SER A CA 1
ATOM 710 C C . SER A 1 94 ? -34.041 -9.465 73.036 1.00 95.25 94 SER A C 1
ATOM 712 O O . SER A 1 94 ? -33.557 -9.318 71.917 1.00 95.25 94 SER A O 1
ATOM 714 N N . SER A 1 95 ? -33.658 -8.705 74.069 1.00 95.81 95 SER A N 1
ATOM 715 C CA . SER A 1 95 ? -32.663 -7.630 73.965 1.00 95.81 95 SER A CA 1
ATOM 716 C C . SER A 1 95 ? -31.261 -8.141 73.622 1.00 95.81 95 SER A C 1
ATOM 718 O O . SER A 1 95 ? -30.544 -7.472 72.883 1.00 95.81 95 SER A O 1
ATOM 720 N N . LEU A 1 96 ? -30.858 -9.299 74.158 1.00 95.00 96 LEU A N 1
ATOM 721 C CA . LEU A 1 96 ? -29.577 -9.929 73.826 1.00 95.00 96 LEU A CA 1
ATOM 722 C C . LEU A 1 96 ? -29.583 -10.481 72.397 1.00 95.00 96 LEU A C 1
ATOM 724 O O . LEU A 1 96 ? -28.635 -10.237 71.661 1.00 95.00 96 LEU A O 1
ATOM 728 N N . LEU A 1 97 ? -30.668 -11.136 71.971 1.00 95.06 97 LEU A N 1
ATOM 729 C CA . LEU A 1 97 ? -30.817 -11.619 70.593 1.00 95.06 97 LEU A CA 1
ATOM 730 C C . LEU A 1 97 ? -30.785 -10.472 69.573 1.00 95.06 97 LEU A C 1
ATOM 732 O O . LEU A 1 97 ? -30.143 -10.608 68.535 1.00 95.06 97 LEU A O 1
ATOM 736 N N . ALA A 1 98 ? -31.412 -9.330 69.875 1.00 93.69 98 ALA A N 1
ATOM 737 C CA . ALA A 1 98 ? -31.311 -8.133 69.040 1.00 93.69 98 ALA A CA 1
ATOM 738 C C . ALA A 1 98 ? -29.857 -7.635 68.932 1.00 93.69 98 ALA A C 1
ATOM 740 O O . ALA A 1 98 ? -29.366 -7.437 67.824 1.00 93.69 98 ALA A O 1
ATOM 741 N N . GLN A 1 99 ? -29.133 -7.531 70.056 1.00 94.44 99 GLN A N 1
ATOM 742 C CA . GLN A 1 99 ? -27.716 -7.152 70.045 1.00 94.44 99 GLN A CA 1
ATOM 743 C C . GLN A 1 99 ? -26.849 -8.156 69.263 1.00 94.44 99 GLN A C 1
ATOM 745 O O . GLN A 1 99 ? -25.981 -7.743 68.498 1.00 94.44 99 GLN A O 1
ATOM 750 N N . GLU A 1 100 ? -27.068 -9.464 69.422 1.00 95.12 100 GLU A N 1
ATOM 751 C CA . GLU A 1 100 ? -26.333 -10.499 68.683 1.00 95.12 100 GLU A CA 1
ATOM 752 C C . GLU A 1 100 ? -26.589 -10.409 67.170 1.00 95.12 100 GLU A C 1
ATOM 754 O O . GLU A 1 100 ? -25.654 -10.558 66.380 1.00 95.12 100 GLU A O 1
ATOM 759 N N . VAL A 1 101 ? -27.827 -10.122 66.756 1.00 93.75 101 VAL A N 1
ATOM 760 C CA . VAL A 1 101 ? -28.199 -9.886 65.352 1.00 93.75 101 VAL A CA 1
ATOM 761 C C . VAL A 1 101 ? -27.532 -8.618 64.809 1.00 93.75 101 VAL A C 1
ATOM 763 O O . VAL A 1 101 ? -26.868 -8.696 63.774 1.00 93.75 101 VAL A O 1
ATOM 766 N N . ASP A 1 102 ? -27.611 -7.492 65.521 1.00 95.56 102 ASP A N 1
ATOM 767 C CA . ASP A 1 102 ? -26.971 -6.226 65.131 1.00 95.56 102 ASP A CA 1
ATOM 768 C C . ASP A 1 102 ? -25.445 -6.365 65.032 1.00 95.56 102 ASP A C 1
ATOM 770 O O . ASP A 1 102 ? -24.827 -5.950 64.048 1.00 95.56 102 ASP A O 1
ATOM 774 N N . GLU A 1 103 ? -24.816 -7.013 66.015 1.00 94.75 103 GLU A N 1
ATOM 775 C CA . GLU A 1 103 ? -23.386 -7.302 65.993 1.00 94.75 103 GLU A CA 1
ATOM 776 C C . GLU A 1 103 ? -22.999 -8.209 64.818 1.00 94.75 103 GLU A C 1
ATOM 778 O O . GLU A 1 103 ? -21.957 -7.996 64.193 1.00 94.75 103 GLU A O 1
ATOM 783 N N . ASN A 1 104 ? -23.799 -9.232 64.510 1.00 90.38 104 ASN A N 1
ATOM 784 C CA . ASN A 1 104 ? -23.533 -10.136 63.394 1.00 90.38 104 ASN A CA 1
ATOM 785 C C . ASN A 1 104 ? -23.740 -9.447 62.041 1.00 90.38 104 ASN A C 1
ATOM 787 O O . ASN A 1 104 ? -22.923 -9.645 61.140 1.00 90.38 104 ASN A O 1
ATOM 791 N N . HIS A 1 105 ? -24.737 -8.571 61.906 1.00 89.50 105 HIS A N 1
ATOM 792 C CA . HIS A 1 105 ? -24.890 -7.724 60.727 1.00 89.50 105 HIS A CA 1
ATOM 793 C C . HIS A 1 105 ? -23.729 -6.736 60.581 1.00 89.50 105 HIS A C 1
ATOM 795 O O . HIS A 1 105 ? -23.162 -6.655 59.493 1.00 89.50 105 HIS A O 1
ATOM 801 N N . ALA A 1 106 ? -23.281 -6.076 61.653 1.00 93.12 106 ALA A N 1
ATOM 802 C CA . ALA A 1 106 ? -22.112 -5.194 61.621 1.00 93.12 106 ALA A CA 1
ATOM 803 C C . ALA A 1 106 ? -20.818 -5.943 61.238 1.00 93.12 106 ALA A C 1
ATOM 805 O O . ALA A 1 106 ? -20.019 -5.448 60.436 1.00 93.12 106 ALA A O 1
ATOM 806 N N . LYS A 1 107 ? -20.623 -7.173 61.742 1.00 93.38 107 LYS A N 1
ATOM 807 C CA . LYS A 1 107 ? -19.512 -8.063 61.351 1.00 93.38 107 LYS A CA 1
ATOM 808 C C . LYS A 1 107 ? -19.608 -8.442 59.864 1.00 93.38 107 LYS A C 1
ATOM 810 O O . LYS A 1 107 ? -18.637 -8.262 59.129 1.00 93.38 107 LYS A O 1
ATOM 815 N N . GLN A 1 108 ? -20.775 -8.890 59.392 1.00 83.56 108 GLN A N 1
ATOM 816 C CA . GLN A 1 108 ? -21.024 -9.212 57.978 1.00 83.56 108 GLN A CA 1
ATOM 817 C C . GLN A 1 108 ? -20.859 -8.004 57.048 1.00 83.56 108 GLN A C 1
ATOM 819 O O . GLN A 1 108 ? -20.407 -8.159 55.916 1.00 83.56 108 GLN A O 1
ATOM 824 N N . GLU A 1 109 ? -21.259 -6.809 57.477 1.00 90.25 109 GLU A N 1
ATOM 825 C CA . GLU A 1 109 ? -21.134 -5.594 56.677 1.00 90.25 109 GLU A CA 1
ATOM 826 C C . GLU A 1 109 ? -19.678 -5.118 56.622 1.00 90.25 109 GLU A C 1
ATOM 828 O O . GLU A 1 109 ? -19.200 -4.740 55.558 1.00 90.25 109 GLU A O 1
ATOM 833 N N . SER A 1 110 ? -18.926 -5.225 57.721 1.00 93.38 110 SER A N 1
ATOM 834 C CA . SER A 1 110 ? -17.476 -4.988 57.733 1.00 93.38 110 SER A CA 1
ATOM 835 C C . SER A 1 110 ? -16.728 -5.946 56.789 1.00 93.38 110 SER A C 1
ATOM 837 O O . SER A 1 110 ? -15.869 -5.521 56.011 1.00 93.38 110 SER A O 1
ATOM 839 N N . ILE A 1 111 ? -17.114 -7.229 56.771 1.00 90.31 111 ILE A N 1
ATOM 840 C CA . ILE A 1 111 ? -16.590 -8.226 55.824 1.00 90.31 111 ILE A CA 1
ATOM 841 C C . ILE A 1 111 ? -16.958 -7.852 54.379 1.00 90.31 111 ILE A C 1
ATOM 843 O O . ILE A 1 111 ? -16.070 -7.775 53.534 1.00 90.31 111 ILE A O 1
ATOM 847 N N . ARG A 1 112 ? -18.224 -7.524 54.087 1.00 80.00 112 ARG A N 1
ATOM 848 C CA . ARG A 1 112 ? -18.652 -7.100 52.739 1.00 80.00 112 ARG A CA 1
ATOM 849 C C . ARG A 1 112 ? -17.938 -5.826 52.271 1.00 80.00 112 ARG A C 1
ATOM 851 O O . ARG A 1 112 ? -17.415 -5.799 51.164 1.00 80.00 112 ARG A O 1
ATOM 858 N N . ARG A 1 113 ? -17.825 -4.802 53.125 1.00 91.94 113 ARG A N 1
ATOM 859 C CA . ARG A 1 113 ? -17.104 -3.543 52.842 1.00 91.94 113 ARG A CA 1
ATOM 860 C C . ARG A 1 113 ? -15.607 -3.766 52.589 1.00 91.94 113 ARG A C 1
ATOM 862 O O . ARG A 1 113 ? -15.020 -3.054 51.780 1.00 91.94 113 ARG A O 1
ATOM 869 N N . THR A 1 114 ? -14.971 -4.728 53.263 1.00 91.75 114 THR A N 1
ATOM 870 C CA . THR A 1 114 ? -13.549 -5.054 53.034 1.00 91.75 114 THR A CA 1
ATOM 871 C C . THR A 1 114 ? -13.335 -5.937 51.805 1.00 91.75 114 THR A C 1
ATOM 873 O O . THR A 1 114 ? -12.366 -5.722 51.082 1.00 91.75 114 THR A O 1
ATOM 876 N N . GLN A 1 115 ? -14.251 -6.862 51.505 1.00 90.12 115 GLN A N 1
ATOM 877 C CA . GLN A 1 115 ? -14.261 -7.625 50.251 1.00 90.12 115 GLN A CA 1
ATOM 878 C C . GLN A 1 115 ? -14.479 -6.717 49.034 1.00 90.12 115 GLN A C 1
ATOM 880 O O . GLN A 1 115 ? -13.730 -6.820 48.067 1.00 90.12 115 GLN A O 1
ATOM 885 N N . PHE A 1 116 ? -15.440 -5.789 49.108 1.00 87.12 116 PHE A N 1
ATOM 886 C CA . PHE A 1 116 ? -15.710 -4.805 48.057 1.00 87.12 116 PHE A CA 1
ATOM 887 C C . PHE A 1 116 ? -14.460 -3.970 47.755 1.00 87.12 116 PHE A C 1
ATOM 889 O O . PHE A 1 116 ? -13.980 -3.996 46.627 1.00 87.12 116 PHE A O 1
ATOM 896 N N . LYS A 1 117 ? -13.820 -3.392 48.782 1.00 93.56 117 LYS A N 1
ATOM 897 C CA . LYS A 1 117 ? -12.551 -2.655 48.633 1.00 93.56 117 LYS A CA 1
ATOM 898 C C . LYS A 1 117 ? -11.410 -3.480 48.037 1.00 93.56 117 LYS A C 1
ATOM 900 O O . LYS A 1 117 ? -10.595 -2.940 47.296 1.00 93.56 117 LYS A O 1
ATOM 905 N N . GLN A 1 118 ? -11.334 -4.780 48.328 1.00 89.50 118 GLN A N 1
ATOM 906 C CA . GLN A 1 118 ? -10.348 -5.663 47.693 1.00 89.50 118 GLN A CA 1
ATOM 907 C C . GLN A 1 118 ? -10.653 -5.931 46.213 1.00 89.50 118 GLN A C 1
ATOM 909 O O . GLN A 1 118 ? -9.719 -6.142 45.443 1.00 89.50 118 GLN A O 1
ATOM 914 N N . LEU A 1 119 ? -11.925 -5.942 45.806 1.00 82.69 119 LEU A N 1
ATOM 915 C CA . LEU A 1 119 ? -12.321 -6.056 44.399 1.00 82.69 119 LEU A CA 1
ATOM 916 C C . LEU A 1 119 ? -12.088 -4.734 43.659 1.00 82.69 119 LEU A C 1
ATOM 918 O O . LEU A 1 119 ? -11.416 -4.749 42.634 1.00 82.69 119 LEU A O 1
ATOM 922 N N . GLU A 1 120 ? -12.516 -3.601 44.225 1.00 89.50 120 GLU A N 1
ATOM 923 C CA . GLU A 1 120 ? -12.208 -2.253 43.718 1.00 89.50 120 GLU A CA 1
ATOM 924 C C . GLU A 1 120 ? -10.700 -2.073 43.496 1.00 89.50 120 GLU A C 1
ATOM 926 O O . GLU A 1 120 ? -10.278 -1.679 42.411 1.00 89.50 120 GLU A O 1
ATOM 931 N N . GLN A 1 121 ? -9.872 -2.431 44.487 1.00 91.56 121 GLN A N 1
ATOM 932 C CA . GLN A 1 121 ? -8.418 -2.334 44.371 1.00 91.56 121 GLN A CA 1
ATOM 933 C C . GLN A 1 121 ? -7.859 -3.255 43.275 1.00 91.56 121 GLN A C 1
ATOM 935 O O . GLN A 1 121 ? -7.027 -2.812 42.489 1.00 91.56 121 GLN A O 1
ATOM 940 N N . ARG A 1 122 ? -8.327 -4.509 43.170 1.00 90.50 122 ARG A N 1
ATOM 941 C CA . ARG A 1 122 ? -7.900 -5.422 42.091 1.00 90.50 122 ARG A CA 1
ATOM 942 C C . ARG A 1 122 ? -8.282 -4.896 40.712 1.00 90.50 122 ARG A C 1
ATOM 944 O O . ARG A 1 122 ? -7.469 -4.994 39.801 1.00 90.50 122 ARG A O 1
ATOM 951 N N . HIS A 1 123 ? -9.481 -4.337 40.560 1.00 83.06 123 HIS A N 1
ATOM 952 C CA . HIS A 1 123 ? -9.936 -3.770 39.292 1.00 83.06 123 HIS A CA 1
ATOM 953 C C . HIS A 1 123 ? -9.139 -2.502 38.946 1.00 83.06 123 HIS A C 1
ATOM 955 O O . HIS A 1 123 ? -8.745 -2.329 37.797 1.00 83.06 123 HIS A O 1
ATOM 961 N N . ALA A 1 124 ? -8.814 -1.659 39.932 1.00 91.31 124 ALA A N 1
ATOM 962 C CA . ALA A 1 124 ? -7.944 -0.498 39.744 1.00 91.31 124 ALA A CA 1
ATOM 963 C C . ALA A 1 124 ? -6.506 -0.895 39.351 1.00 91.31 124 ALA A C 1
ATOM 965 O O . ALA A 1 124 ? -5.948 -0.311 38.425 1.00 91.31 124 ALA A O 1
ATOM 966 N N . ASP A 1 125 ? -5.917 -1.912 39.992 1.00 92.75 125 ASP A N 1
ATOM 967 C CA . ASP A 1 125 ? -4.594 -2.438 39.622 1.00 92.75 125 ASP A CA 1
ATOM 968 C C . ASP A 1 125 ? -4.601 -3.120 38.239 1.00 92.75 125 ASP A C 1
ATOM 970 O O . ASP A 1 125 ? -3.637 -2.981 37.489 1.00 92.75 125 ASP A O 1
ATOM 974 N N . GLN A 1 126 ? -5.688 -3.803 37.858 1.00 88.94 126 GLN A N 1
ATOM 975 C CA . GLN A 1 126 ? -5.869 -4.361 36.510 1.00 88.94 126 GLN A CA 1
ATOM 976 C C . GLN A 1 126 ? -5.992 -3.265 35.444 1.00 88.94 126 GLN A C 1
ATOM 978 O O . GLN A 1 126 ? -5.301 -3.331 34.429 1.00 88.94 126 GLN A O 1
ATOM 983 N N . LEU A 1 127 ? -6.819 -2.241 35.677 1.00 88.38 127 LEU A N 1
ATOM 984 C CA . LEU A 1 127 ? -6.953 -1.089 34.779 1.00 88.38 127 LEU A CA 1
ATOM 985 C C . LEU A 1 127 ? -5.623 -0.346 34.630 1.00 88.38 127 LEU A C 1
ATOM 987 O O . LEU A 1 127 ? -5.231 -0.032 33.509 1.00 88.38 127 LEU A O 1
ATOM 991 N N . ARG A 1 128 ? -4.894 -0.134 35.734 1.00 95.44 128 ARG A N 1
ATOM 992 C CA . ARG A 1 128 ? -3.558 0.470 35.711 1.00 95.44 128 ARG A CA 1
ATOM 993 C C . ARG A 1 128 ? -2.563 -0.378 34.917 1.00 95.44 128 ARG A C 1
ATOM 995 O O . ARG A 1 128 ? -1.835 0.178 34.108 1.00 95.44 128 ARG A O 1
ATOM 1002 N N . LEU A 1 129 ? -2.558 -1.703 35.082 1.00 94.25 129 LEU A N 1
ATOM 1003 C CA . LEU A 1 129 ? -1.685 -2.591 34.305 1.00 94.25 129 LEU A CA 1
ATOM 1004 C C . LEU A 1 129 ? -2.008 -2.547 32.801 1.00 94.25 129 LEU A C 1
ATOM 1006 O O . LEU A 1 129 ? -1.095 -2.486 31.984 1.00 94.25 129 LEU A O 1
ATOM 1010 N N . VAL A 1 130 ? -3.292 -2.533 32.426 1.00 87.62 130 VAL A N 1
ATOM 1011 C CA . VAL A 1 130 ? -3.715 -2.397 31.019 1.00 87.62 130 VAL A CA 1
ATOM 1012 C C . VAL A 1 130 ? -3.321 -1.029 30.451 1.00 87.62 130 VAL A C 1
ATOM 1014 O O . VAL A 1 130 ? -2.862 -0.959 29.315 1.00 87.62 130 VAL A O 1
ATOM 1017 N N . GLN A 1 131 ? -3.432 0.047 31.236 1.00 88.62 131 GLN A N 1
ATOM 1018 C CA . GLN A 1 131 ? -2.966 1.384 30.849 1.00 88.62 131 GLN A CA 1
ATOM 1019 C C . GLN A 1 131 ? -1.437 1.449 30.701 1.00 88.62 131 GLN A C 1
ATOM 1021 O O . GLN A 1 131 ? -0.953 2.008 29.722 1.00 88.62 131 GLN A O 1
ATOM 1026 N N . GLU A 1 132 ? -0.678 0.848 31.621 1.00 94.06 132 GLU A N 1
ATOM 1027 C CA . GLU A 1 132 ? 0.789 0.776 31.568 1.00 94.06 132 GLU A CA 1
ATOM 1028 C C . GLU A 1 132 ? 1.274 -0.016 30.339 1.00 94.06 132 GLU A C 1
ATOM 1030 O O . GLU A 1 132 ? 2.197 0.431 29.658 1.00 94.06 132 GLU A O 1
ATOM 1035 N N . VAL A 1 133 ? 0.620 -1.135 29.998 1.00 87.94 133 VAL A N 1
ATOM 1036 C CA . VAL A 1 133 ? 0.912 -1.910 28.776 1.00 87.94 133 VAL A CA 1
ATOM 1037 C C . VAL A 1 133 ? 0.531 -1.128 27.517 1.00 87.94 133 VAL A C 1
ATOM 1039 O O . VAL A 1 133 ? 1.381 -0.935 26.654 1.00 87.94 133 VAL A O 1
ATOM 1042 N N . ALA A 1 134 ? -0.691 -0.594 27.427 1.00 81.94 134 ALA A N 1
ATOM 1043 C CA . ALA A 1 134 ? -1.130 0.169 26.256 1.00 81.94 134 ALA A CA 1
ATOM 1044 C C . ALA A 1 134 ? -0.284 1.436 26.023 1.00 81.94 134 ALA A C 1
ATOM 1046 O O . ALA A 1 134 ? -0.048 1.828 24.879 1.00 81.94 134 ALA A O 1
ATOM 1047 N N . GLN A 1 135 ? 0.209 2.071 27.093 1.00 89.19 135 GLN A N 1
ATOM 1048 C CA . GLN A 1 135 ? 1.153 3.178 26.983 1.00 89.19 135 GLN A CA 1
ATOM 1049 C C . GLN A 1 135 ? 2.536 2.702 26.515 1.00 89.19 135 GLN A C 1
ATOM 1051 O O . GLN A 1 135 ? 3.120 3.353 25.651 1.00 89.19 135 GLN A O 1
ATOM 1056 N N . ALA A 1 136 ? 3.045 1.571 27.014 1.00 91.31 136 ALA A N 1
ATOM 1057 C CA . ALA A 1 136 ? 4.309 0.997 26.551 1.00 91.31 136 ALA A CA 1
ATOM 1058 C C . ALA A 1 136 ? 4.258 0.585 25.067 1.00 91.31 136 ALA A C 1
ATOM 1060 O O . ALA A 1 136 ? 5.177 0.915 24.319 1.00 91.31 136 ALA A O 1
ATOM 1061 N N . ASP A 1 137 ? 3.171 -0.051 24.621 1.00 86.56 137 ASP A N 1
ATOM 1062 C CA . ASP A 1 137 ? 2.951 -0.427 23.218 1.00 86.56 137 ASP A CA 1
ATOM 1063 C C . ASP A 1 137 ? 2.886 0.813 22.313 1.00 86.56 137 ASP A C 1
ATOM 1065 O O . ASP A 1 137 ? 3.530 0.867 21.263 1.00 86.56 137 ASP A O 1
ATOM 1069 N N . ARG A 1 138 ? 2.165 1.857 22.744 1.00 87.56 138 ARG A N 1
ATOM 1070 C CA . ARG A 1 138 ? 2.099 3.147 22.042 1.00 87.56 138 ARG A CA 1
ATOM 1071 C C . ARG A 1 138 ? 3.470 3.822 21.961 1.00 87.56 138 ARG A C 1
ATOM 1073 O O . ARG A 1 138 ? 3.842 4.318 20.901 1.00 87.56 138 ARG A O 1
ATOM 1080 N N . ASP A 1 139 ? 4.223 3.843 23.055 1.00 91.00 139 ASP A N 1
ATOM 1081 C CA . ASP A 1 139 ? 5.537 4.489 23.113 1.00 91.00 139 ASP A CA 1
ATOM 1082 C C . ASP A 1 139 ? 6.584 3.687 22.306 1.00 91.00 139 ASP A C 1
ATOM 1084 O O . ASP A 1 139 ? 7.463 4.275 21.668 1.00 91.00 139 ASP A O 1
ATOM 1088 N N . GLN A 1 140 ? 6.435 2.357 22.219 1.00 92.38 140 GLN A N 1
ATOM 1089 C CA . GLN A 1 140 ? 7.181 1.503 21.291 1.00 92.38 140 GLN A CA 1
ATOM 1090 C C . GLN A 1 140 ? 6.831 1.808 19.828 1.00 92.38 140 GLN A C 1
ATOM 1092 O O . GLN A 1 140 ? 7.746 1.988 19.024 1.00 92.38 140 GLN A O 1
ATOM 1097 N N . LEU A 1 141 ? 5.544 1.907 19.475 1.00 87.81 141 LEU A N 1
ATOM 1098 C CA . LEU A 1 141 ? 5.096 2.254 18.120 1.00 87.81 141 LEU A CA 1
ATOM 1099 C C . LEU A 1 141 ? 5.611 3.636 17.692 1.00 87.81 141 LEU A C 1
ATOM 1101 O O . LEU A 1 141 ? 6.132 3.781 16.589 1.00 87.81 141 LEU A O 1
ATOM 1105 N N . VAL A 1 142 ? 5.553 4.636 18.577 1.00 92.06 142 VAL A N 1
ATOM 1106 C CA . VAL A 1 142 ? 6.137 5.968 18.332 1.00 92.06 142 VAL A CA 1
ATOM 1107 C C . VAL A 1 142 ? 7.651 5.874 18.112 1.00 92.06 142 VAL A C 1
ATOM 1109 O O . VAL A 1 142 ? 8.166 6.486 17.179 1.00 92.06 142 VAL A O 1
ATOM 1112 N N . SER A 1 143 ? 8.370 5.073 18.906 1.00 90.06 143 SER A N 1
ATOM 1113 C CA . SER A 1 143 ? 9.814 4.848 18.734 1.00 90.06 143 SER A CA 1
ATOM 1114 C C . SER A 1 143 ? 10.161 4.148 17.411 1.00 90.06 143 SER A C 1
ATOM 1116 O O . SER A 1 143 ? 11.135 4.522 16.755 1.00 90.06 143 SER A O 1
ATOM 1118 N N . GLN A 1 144 ? 9.359 3.170 16.981 1.00 90.12 144 GLN A N 1
ATOM 1119 C CA . GLN A 1 144 ? 9.516 2.485 15.692 1.00 90.12 144 GLN A CA 1
ATOM 1120 C C . GLN A 1 144 ? 9.266 3.441 14.518 1.00 90.12 144 GLN A C 1
ATOM 1122 O O . GLN A 1 144 ? 10.131 3.586 13.654 1.00 90.12 144 GLN A O 1
ATOM 1127 N N . LEU A 1 145 ? 8.141 4.165 14.536 1.00 86.50 145 LEU A N 1
ATOM 1128 C CA . LEU A 1 145 ? 7.801 5.161 13.517 1.00 86.50 145 LEU A CA 1
ATOM 1129 C C . LEU A 1 145 ? 8.861 6.267 13.422 1.00 86.50 145 LEU A C 1
ATOM 1131 O O . LEU A 1 145 ? 9.237 6.647 12.316 1.00 86.50 145 LEU A O 1
ATOM 1135 N N . GLN A 1 146 ? 9.393 6.741 14.553 1.00 89.31 146 GLN A N 1
ATOM 1136 C CA . GLN A 1 146 ? 10.477 7.726 14.571 1.00 89.31 146 GLN A CA 1
ATOM 1137 C C . GLN A 1 146 ? 11.757 7.171 13.925 1.00 89.31 146 GLN A C 1
ATOM 1139 O O . GLN A 1 146 ? 12.356 7.841 13.088 1.00 89.31 146 GLN A O 1
ATOM 1144 N N . GLN A 1 147 ? 12.151 5.934 14.250 1.00 94.50 147 GLN A N 1
ATOM 1145 C CA . GLN A 1 147 ? 13.320 5.289 13.641 1.00 94.50 147 GLN A CA 1
ATOM 1146 C C . GLN A 1 147 ? 13.157 5.082 12.131 1.00 94.50 147 GLN A C 1
ATOM 1148 O O . GLN A 1 147 ? 14.117 5.272 11.387 1.00 94.50 147 GLN A O 1
ATOM 1153 N N . ASP A 1 148 ? 11.974 4.691 11.658 1.00 86.31 148 ASP A N 1
ATOM 1154 C CA . ASP A 1 148 ? 11.729 4.500 10.226 1.00 86.31 148 ASP A CA 1
ATOM 1155 C C . ASP A 1 148 ? 11.634 5.828 9.470 1.00 86.31 148 ASP A C 1
ATOM 1157 O O . ASP A 1 148 ? 12.127 5.931 8.345 1.00 86.31 148 ASP A O 1
ATOM 1161 N N . LEU A 1 149 ? 11.104 6.875 10.104 1.00 92.38 149 LEU A N 1
ATOM 1162 C CA . LEU A 1 149 ? 11.120 8.238 9.580 1.00 92.38 149 LEU A CA 1
ATOM 1163 C C . LEU A 1 149 ? 12.565 8.761 9.462 1.00 92.38 149 LEU A C 1
ATOM 1165 O O . LEU A 1 149 ? 12.940 9.264 8.400 1.00 92.38 149 LEU A O 1
ATOM 1169 N N . ASP A 1 150 ? 13.409 8.549 10.475 1.00 92.06 150 ASP A N 1
ATOM 1170 C CA . ASP A 1 150 ? 14.836 8.902 10.443 1.00 92.06 150 ASP A CA 1
ATOM 1171 C C . ASP A 1 150 ? 15.600 8.109 9.356 1.00 92.06 150 ASP A C 1
ATOM 1173 O O . ASP A 1 150 ? 16.371 8.695 8.588 1.00 92.06 150 ASP A O 1
ATOM 1177 N N . LYS A 1 151 ? 15.350 6.794 9.209 1.00 92.94 151 LYS A N 1
ATOM 1178 C CA . LYS A 1 151 ? 15.906 5.966 8.112 1.00 92.94 151 LYS A CA 1
ATOM 1179 C C . LYS A 1 151 ? 15.495 6.506 6.739 1.00 92.94 151 LYS A C 1
ATOM 1181 O O . LYS A 1 151 ? 16.341 6.647 5.855 1.00 92.94 151 LYS A O 1
ATOM 1186 N N . ARG A 1 152 ? 14.211 6.837 6.549 1.00 86.50 152 ARG A N 1
ATOM 1187 C CA . ARG A 1 152 ? 13.683 7.398 5.292 1.00 86.50 152 ARG A CA 1
ATOM 1188 C C . ARG A 1 152 ? 14.282 8.772 4.990 1.00 86.50 152 ARG A C 1
ATOM 1190 O O . ARG A 1 152 ? 14.611 9.035 3.836 1.00 86.50 152 ARG A O 1
ATOM 1197 N N . GLN A 1 153 ? 14.497 9.622 5.997 1.00 90.69 153 GLN A N 1
ATOM 1198 C CA . GLN A 1 153 ? 15.215 10.890 5.820 1.00 90.69 153 GLN A CA 1
ATOM 1199 C C . GLN A 1 153 ? 16.670 10.670 5.382 1.00 90.69 153 GLN A C 1
ATOM 1201 O O . GLN A 1 153 ? 17.122 11.330 4.449 1.00 90.69 153 GLN A O 1
ATOM 1206 N N . GLN A 1 154 ? 17.390 9.719 5.988 1.00 93.31 154 GLN A N 1
ATOM 1207 C CA . GLN A 1 154 ? 18.763 9.388 5.583 1.00 93.31 154 GLN A CA 1
ATOM 1208 C C . GLN A 1 154 ? 18.827 8.852 4.145 1.00 93.31 154 GLN A C 1
ATOM 1210 O O . GLN A 1 154 ? 19.669 9.303 3.370 1.00 93.31 154 GLN A O 1
ATOM 1215 N N . GLN A 1 155 ? 17.900 7.972 3.750 1.00 93.94 155 GLN A N 1
ATOM 1216 C CA . GLN A 1 155 ? 17.776 7.498 2.365 1.00 93.94 155 GLN A CA 1
ATOM 1217 C C . GLN A 1 155 ? 17.497 8.650 1.385 1.00 93.94 155 GLN A C 1
ATOM 1219 O O . GLN A 1 155 ? 18.137 8.733 0.341 1.00 93.94 155 GLN A O 1
ATOM 1224 N N . LEU A 1 156 ? 16.589 9.573 1.726 1.00 89.19 156 LEU A N 1
ATOM 1225 C CA . LEU A 1 156 ? 16.278 10.752 0.905 1.00 89.19 156 LEU A CA 1
ATOM 1226 C C . LEU A 1 156 ? 17.443 11.747 0.786 1.00 89.19 156 LEU A C 1
ATOM 1228 O O . LEU A 1 156 ? 17.499 12.495 -0.188 1.00 89.19 156 LEU A O 1
ATOM 1232 N N . LEU A 1 157 ? 18.348 11.798 1.766 1.00 94.75 157 LEU A N 1
ATOM 1233 C CA . LEU A 1 157 ? 19.583 12.579 1.671 1.00 94.75 157 LEU A CA 1
ATOM 1234 C C . LEU A 1 157 ? 20.600 11.878 0.763 1.00 94.75 157 LEU A C 1
ATOM 1236 O O . LEU A 1 157 ? 21.112 12.508 -0.159 1.00 94.75 157 LEU A O 1
ATOM 1240 N N . GLN A 1 158 ? 20.813 10.572 0.948 1.00 95.12 158 GLN A N 1
ATOM 1241 C CA . GLN A 1 158 ? 21.712 9.770 0.110 1.00 95.12 158 GLN A CA 1
ATOM 1242 C C . GLN A 1 158 ? 21.313 9.823 -1.371 1.00 95.12 158 GLN A C 1
ATOM 1244 O O . GLN A 1 158 ? 22.155 10.120 -2.215 1.00 95.12 158 GLN A O 1
ATOM 1249 N N . THR A 1 159 ? 20.030 9.646 -1.704 1.00 89.25 159 THR A N 1
ATOM 1250 C CA . THR A 1 159 ? 19.573 9.731 -3.104 1.00 89.25 159 THR A CA 1
ATOM 1251 C C . THR A 1 159 ? 19.739 11.127 -3.703 1.00 89.25 159 THR A C 1
ATOM 1253 O O . THR A 1 159 ? 20.000 11.234 -4.897 1.00 89.25 159 THR A O 1
ATOM 1256 N N . LYS A 1 160 ? 19.663 12.202 -2.904 1.00 92.81 160 LYS A N 1
ATOM 1257 C CA . LYS A 1 160 ? 19.936 13.579 -3.364 1.00 92.81 160 LYS A CA 1
ATOM 1258 C C . LYS A 1 160 ? 21.425 13.853 -3.577 1.00 92.81 160 LYS A C 1
ATOM 1260 O O . LYS A 1 160 ? 21.768 14.597 -4.493 1.00 92.81 160 LYS A O 1
ATOM 1265 N N . GLU A 1 161 ? 22.300 13.262 -2.766 1.00 94.88 161 GLU A N 1
ATOM 1266 C CA . GLU A 1 161 ? 23.757 13.314 -2.961 1.00 94.88 161 GLU A CA 1
ATOM 1267 C C . GLU A 1 161 ? 24.197 12.492 -4.185 1.00 94.88 161 GLU A C 1
ATOM 1269 O O . GLU A 1 161 ? 25.085 12.905 -4.932 1.00 94.88 161 GLU A O 1
ATOM 1274 N N . GLU A 1 162 ? 23.547 11.357 -4.451 1.00 92.50 162 GLU A N 1
ATOM 1275 C CA . GLU A 1 162 ? 23.756 10.596 -5.686 1.00 92.50 162 GLU A CA 1
ATOM 1276 C C . GLU A 1 162 ? 23.191 11.329 -6.912 1.00 92.50 162 GLU A C 1
ATOM 1278 O O . GLU A 1 162 ? 23.866 11.411 -7.939 1.00 92.50 162 GLU A O 1
ATOM 1283 N N . GLU A 1 163 ? 22.005 11.938 -6.808 1.00 90.56 163 GLU A N 1
ATOM 1284 C CA . GLU A 1 163 ? 21.404 12.744 -7.877 1.00 90.56 163 GLU A CA 1
ATOM 1285 C C . GLU A 1 163 ? 22.272 13.965 -8.232 1.00 90.56 163 GLU A C 1
ATOM 1287 O O . GLU A 1 163 ? 22.497 14.233 -9.416 1.00 90.56 163 GLU A O 1
ATOM 1292 N N . SER A 1 164 ? 22.797 14.700 -7.243 1.00 91.44 164 SER A N 1
ATOM 1293 C CA . SER A 1 164 ? 23.687 15.842 -7.498 1.00 91.44 164 SER A CA 1
ATOM 1294 C C . SER A 1 164 ? 24.997 15.396 -8.149 1.00 91.44 164 SER A C 1
ATOM 1296 O O . SER A 1 164 ? 25.394 15.962 -9.166 1.00 91.44 164 SER A O 1
ATOM 1298 N N . ARG A 1 165 ? 25.612 14.316 -7.654 1.00 97.56 165 ARG A N 1
ATOM 1299 C CA . ARG A 1 165 ? 26.832 13.730 -8.225 1.00 97.56 165 ARG A CA 1
ATOM 1300 C C . ARG A 1 165 ? 26.640 13.229 -9.661 1.00 97.56 165 ARG A C 1
ATOM 1302 O O . ARG A 1 165 ? 27.535 13.386 -10.493 1.00 97.56 165 ARG A O 1
ATOM 1309 N N . LEU A 1 166 ? 25.485 12.640 -9.977 1.00 93.69 166 LEU A N 1
ATOM 1310 C CA . LEU A 1 166 ? 25.146 12.227 -11.343 1.00 93.69 166 LEU A CA 1
ATOM 1311 C C . LEU A 1 166 ? 24.917 13.438 -12.258 1.00 93.69 166 LEU A C 1
ATOM 1313 O O . LEU A 1 166 ? 25.394 13.428 -13.393 1.00 93.69 166 LEU A O 1
ATOM 1317 N N . LYS A 1 167 ? 24.272 14.507 -11.768 1.00 96.69 167 LYS A N 1
ATOM 1318 C CA . LYS A 1 167 ? 24.126 15.779 -12.503 1.00 96.69 167 LYS A CA 1
ATOM 1319 C C . LYS A 1 167 ? 25.476 16.442 -12.786 1.00 96.69 167 LYS A C 1
ATOM 1321 O O . LYS A 1 167 ? 25.711 16.842 -13.922 1.00 96.69 167 LYS A O 1
ATOM 1326 N N . GLU A 1 168 ? 26.380 16.499 -11.807 1.00 96.06 168 GLU A N 1
ATOM 1327 C CA . GLU A 1 168 ? 27.752 17.000 -11.986 1.00 96.06 168 GLU A CA 1
ATOM 1328 C C . GLU A 1 168 ? 28.521 16.173 -13.028 1.00 96.06 168 GLU A C 1
ATOM 1330 O O . GLU A 1 168 ? 29.138 16.730 -13.938 1.00 96.06 168 GLU A O 1
ATOM 1335 N N . SER A 1 169 ? 28.429 14.840 -12.957 1.00 96.44 169 SER A N 1
ATOM 1336 C CA . SER A 1 169 ? 29.065 13.950 -13.935 1.00 96.44 169 SER A CA 1
ATOM 1337 C C . SER A 1 169 ? 28.482 14.106 -15.345 1.00 96.44 169 SER A C 1
ATOM 1339 O O . SER A 1 169 ? 29.228 14.026 -16.322 1.00 96.44 169 SER A O 1
ATOM 1341 N N . LEU A 1 170 ? 27.170 14.324 -15.476 1.00 92.25 170 LEU A N 1
ATOM 1342 C CA . LEU A 1 170 ? 26.509 14.547 -16.763 1.00 92.25 170 LEU A CA 1
ATOM 1343 C C . LEU A 1 170 ? 26.863 15.925 -17.340 1.00 92.25 170 LEU A C 1
ATOM 1345 O O . LEU A 1 170 ? 27.132 16.025 -18.537 1.00 92.25 170 LEU A O 1
ATOM 1349 N N . GLN A 1 171 ? 26.945 16.966 -16.503 1.00 95.81 171 GLN A N 1
ATOM 1350 C CA . GLN A 1 171 ? 27.435 18.281 -16.918 1.00 95.81 171 GLN A CA 1
ATOM 1351 C C . GLN A 1 171 ? 28.878 18.188 -17.430 1.00 95.81 171 GLN A C 1
ATOM 1353 O O . GLN A 1 171 ? 29.150 18.664 -18.529 1.00 95.81 171 GLN A O 1
ATOM 1358 N N . ALA A 1 172 ? 29.781 17.529 -16.696 1.00 96.00 172 ALA A N 1
ATOM 1359 C CA . ALA A 1 172 ? 31.174 17.362 -17.116 1.00 96.00 172 ALA A CA 1
ATOM 1360 C C . ALA A 1 172 ? 31.291 16.638 -18.472 1.00 96.00 172 ALA A C 1
ATOM 1362 O O . ALA A 1 172 ? 31.996 17.104 -19.366 1.00 96.00 172 ALA A O 1
ATOM 1363 N N . MET A 1 173 ? 30.536 15.549 -18.666 1.00 90.50 173 MET A N 1
ATOM 1364 C CA . MET A 1 173 ? 30.480 14.836 -19.950 1.00 90.50 173 MET A CA 1
ATOM 1365 C C . MET A 1 173 ? 29.881 15.689 -21.082 1.00 90.50 173 MET A C 1
ATOM 1367 O O . MET A 1 173 ? 30.314 15.569 -22.228 1.00 90.50 173 MET A O 1
ATOM 1371 N N . SER A 1 174 ? 28.916 16.563 -20.783 1.00 94.88 174 SER A N 1
ATOM 1372 C CA . SER A 1 174 ? 28.340 17.510 -21.748 1.00 94.88 174 SER A CA 1
ATOM 1373 C C . SER A 1 174 ? 29.337 18.608 -22.144 1.00 94.88 174 SER A C 1
ATOM 1375 O O . SER A 1 174 ? 29.489 18.906 -23.329 1.00 94.88 174 SER A O 1
ATOM 1377 N N . GLU A 1 175 ? 30.084 19.157 -21.180 1.00 97.00 175 GLU A N 1
ATOM 1378 C CA . GLU A 1 175 ? 31.150 20.132 -21.433 1.00 97.00 175 GLU A CA 1
ATOM 1379 C C . GLU A 1 175 ? 32.283 19.536 -22.277 1.00 97.00 175 GLU A C 1
ATOM 1381 O O . GLU A 1 175 ? 32.719 20.166 -23.242 1.00 97.00 175 GLU A O 1
ATOM 1386 N N . ASP A 1 176 ? 32.734 18.315 -21.978 1.00 94.62 176 ASP A N 1
ATOM 1387 C CA . ASP A 1 176 ? 33.763 17.647 -22.780 1.00 94.62 176 ASP A CA 1
ATOM 1388 C C . ASP A 1 176 ? 33.253 17.243 -24.174 1.00 94.62 176 ASP A C 1
ATOM 1390 O O . ASP A 1 176 ? 33.990 17.381 -25.151 1.00 94.62 176 ASP A O 1
ATOM 1394 N N . ASN A 1 177 ? 31.983 16.849 -24.325 1.00 89.62 177 ASN A N 1
ATOM 1395 C CA . ASN A 1 177 ? 31.393 16.618 -25.648 1.00 89.62 177 ASN A CA 1
ATOM 1396 C C . ASN A 1 177 ? 31.304 17.922 -26.470 1.00 89.62 177 ASN A C 1
ATOM 1398 O O . ASN A 1 177 ? 31.632 17.937 -27.657 1.00 89.62 177 ASN A O 1
ATOM 1402 N N . ALA A 1 178 ? 30.951 19.048 -25.838 1.00 94.44 178 ALA A N 1
ATOM 1403 C CA . ALA A 1 178 ? 30.968 20.362 -26.481 1.00 94.44 178 ALA A CA 1
ATOM 1404 C C . ALA A 1 178 ? 32.390 20.789 -26.898 1.00 94.44 178 ALA A C 1
ATOM 1406 O O . ALA A 1 178 ? 32.578 21.304 -28.003 1.00 94.44 178 ALA A O 1
ATOM 1407 N N . ARG A 1 179 ? 33.408 20.520 -26.064 1.00 96.81 179 ARG A N 1
ATOM 1408 C CA . ARG A 1 179 ? 34.828 20.753 -26.396 1.00 96.81 179 ARG A CA 1
ATOM 1409 C C . ARG A 1 179 ? 35.287 19.897 -27.576 1.00 96.81 179 ARG A C 1
ATOM 1411 O O . ARG A 1 179 ? 35.880 20.437 -28.505 1.00 96.81 179 ARG A O 1
ATOM 1418 N N . LEU A 1 180 ? 34.971 18.601 -27.583 1.00 94.88 180 LEU A N 1
ATOM 1419 C CA . LEU A 1 180 ? 35.308 17.688 -28.683 1.00 94.88 180 LEU A CA 1
ATOM 1420 C C . LEU A 1 180 ? 34.585 18.062 -29.985 1.00 94.88 180 LEU A C 1
ATOM 1422 O O . LEU A 1 180 ? 35.181 17.995 -31.058 1.00 94.88 180 LEU A O 1
ATOM 1426 N N . SER A 1 181 ? 33.331 18.514 -29.912 1.00 93.44 181 SER A N 1
ATOM 1427 C CA . SER A 1 181 ? 32.596 19.048 -31.067 1.00 93.44 181 SER A CA 1
ATOM 1428 C C . SER A 1 181 ? 33.267 20.307 -31.636 1.00 93.44 181 SER A C 1
ATOM 1430 O O . SER A 1 181 ? 33.487 20.408 -32.845 1.00 93.44 181 SER A O 1
ATOM 1432 N N . ALA A 1 182 ? 33.699 21.229 -30.767 1.00 94.62 182 ALA A N 1
ATOM 1433 C CA . ALA A 1 182 ? 34.453 22.412 -31.174 1.00 94.62 182 ALA A CA 1
ATOM 1434 C C . ALA A 1 182 ? 35.839 22.063 -31.752 1.00 94.62 182 ALA A C 1
ATOM 1436 O O . ALA A 1 182 ? 36.261 22.677 -32.733 1.00 94.62 182 ALA A O 1
ATOM 1437 N N . GLU A 1 183 ? 36.550 21.076 -31.199 1.00 95.94 183 GLU A N 1
ATOM 1438 C CA . GLU A 1 183 ? 37.826 20.607 -31.753 1.00 95.94 183 GLU A CA 1
ATOM 1439 C C . GLU A 1 183 ? 37.637 19.962 -33.132 1.00 95.94 183 GLU A C 1
ATOM 1441 O O . GLU A 1 183 ? 38.347 20.329 -34.070 1.00 95.94 183 GLU A O 1
ATOM 1446 N N . ASN A 1 184 ? 36.636 19.091 -33.297 1.00 90.06 184 ASN A N 1
ATOM 1447 C CA . ASN A 1 184 ? 36.284 18.505 -34.592 1.00 90.06 184 ASN A CA 1
ATOM 1448 C C . ASN A 1 184 ? 35.978 19.591 -35.635 1.00 90.06 184 ASN A C 1
ATOM 1450 O O . ASN A 1 184 ? 36.558 19.560 -36.716 1.00 90.06 184 ASN A O 1
ATOM 1454 N N . ALA A 1 185 ? 35.165 20.601 -35.302 1.00 94.88 185 ALA A N 1
ATOM 1455 C CA . ALA A 1 185 ? 34.880 21.719 -36.207 1.00 94.88 185 ALA A CA 1
ATOM 1456 C C . ALA A 1 185 ? 36.155 22.486 -36.622 1.00 94.88 185 ALA A C 1
ATOM 1458 O O . ALA A 1 185 ? 36.362 22.758 -37.806 1.00 94.88 185 ALA A O 1
ATOM 1459 N N . ASN A 1 186 ? 37.056 22.765 -35.670 1.00 95.94 186 ASN A N 1
ATOM 1460 C CA . ASN A 1 186 ? 38.356 23.388 -35.945 1.00 95.94 186 ASN A CA 1
ATOM 1461 C C . ASN A 1 186 ? 39.268 22.506 -36.821 1.00 95.94 186 ASN A C 1
ATOM 1463 O O . ASN A 1 186 ? 40.040 23.025 -37.631 1.00 95.94 186 ASN A O 1
ATOM 1467 N N . LEU A 1 187 ? 39.223 21.180 -36.663 1.00 93.62 187 LEU A N 1
ATOM 1468 C CA . LEU A 1 187 ? 39.977 20.237 -37.494 1.00 93.62 187 LEU A CA 1
ATOM 1469 C C . LEU A 1 187 ? 39.396 20.144 -38.912 1.00 93.62 187 LEU A C 1
ATOM 1471 O O . LEU A 1 187 ? 40.167 20.150 -39.871 1.00 93.62 187 LEU A O 1
ATOM 1475 N N . THR A 1 188 ? 38.070 20.153 -39.064 1.00 94.69 188 THR A N 1
ATOM 1476 C CA . THR A 1 188 ? 37.394 20.213 -40.369 1.00 94.69 188 THR A CA 1
ATOM 1477 C C . THR A 1 188 ? 37.699 21.519 -41.106 1.00 94.69 188 THR A C 1
ATOM 1479 O O . THR A 1 188 ? 38.003 21.480 -42.297 1.00 94.69 188 THR A O 1
ATOM 1482 N N . GLU A 1 189 ? 37.712 22.674 -40.427 1.00 95.88 189 GLU A N 1
ATOM 1483 C CA . GLU A 1 189 ? 38.110 23.937 -41.067 1.00 95.88 189 GLU A CA 1
ATOM 1484 C C . GLU A 1 189 ? 39.580 23.908 -41.519 1.00 95.88 189 GLU A C 1
ATOM 1486 O O . GLU A 1 189 ? 39.886 24.305 -42.649 1.00 95.88 189 GLU A O 1
ATOM 1491 N N . LYS A 1 190 ? 40.489 23.391 -40.678 1.00 95.94 190 LYS A N 1
ATOM 1492 C CA . LYS A 1 190 ? 41.907 23.210 -41.033 1.00 95.94 190 LYS A CA 1
ATOM 1493 C C . LYS A 1 190 ? 42.072 22.292 -42.242 1.00 95.94 190 LYS A C 1
ATOM 1495 O O . LYS A 1 190 ? 42.794 22.669 -43.167 1.00 95.94 190 LYS A O 1
ATOM 1500 N N . LEU A 1 191 ? 41.381 21.149 -42.274 1.00 92.62 191 LEU A N 1
ATOM 1501 C CA . LEU A 1 191 ? 41.375 20.228 -43.412 1.00 92.62 191 LEU A CA 1
ATOM 1502 C C . LEU A 1 191 ? 40.905 20.947 -44.681 1.00 92.62 191 LEU A C 1
ATOM 1504 O O . LEU A 1 191 ? 41.671 21.039 -45.637 1.00 92.62 191 LEU A O 1
ATOM 1508 N N . ALA A 1 192 ? 39.735 21.586 -44.641 1.00 94.25 192 ALA A N 1
ATOM 1509 C CA . ALA A 1 192 ? 39.198 22.330 -45.775 1.00 94.25 192 ALA A CA 1
ATOM 1510 C C . ALA A 1 192 ? 40.110 23.492 -46.218 1.00 94.25 192 ALA A C 1
ATOM 1512 O O . ALA A 1 192 ? 40.118 23.857 -47.394 1.00 94.25 192 ALA A O 1
ATOM 1513 N N . SER A 1 193 ? 40.887 24.098 -45.310 1.00 93.94 193 SER A N 1
ATOM 1514 C CA . SER A 1 193 ? 41.890 25.117 -45.658 1.00 93.94 193 SER A CA 1
ATOM 1515 C C . SER A 1 193 ? 43.114 24.527 -46.376 1.00 93.94 193 SER A C 1
ATOM 1517 O O . SER A 1 193 ? 43.647 25.161 -47.290 1.00 93.94 193 SER A O 1
ATOM 1519 N N . SER A 1 194 ? 43.507 23.302 -46.009 1.00 88.50 194 SER A N 1
ATOM 1520 C CA . SER A 1 194 ? 44.594 22.532 -46.622 1.00 88.50 194 SER A CA 1
ATOM 1521 C C . SER A 1 194 ? 44.187 21.986 -47.993 1.00 88.50 194 SER A C 1
ATOM 1523 O O . SER A 1 194 ? 44.922 22.137 -48.961 1.00 88.50 194 SER A O 1
ATOM 1525 N N . GLU A 1 195 ? 42.962 21.477 -48.131 1.00 94.06 195 GLU A N 1
ATOM 1526 C CA . GLU A 1 195 ? 42.361 21.090 -49.415 1.00 94.06 195 GLU A CA 1
ATOM 1527 C C . GLU A 1 195 ? 42.285 22.283 -50.375 1.00 94.06 195 GLU A C 1
ATOM 1529 O O . GLU A 1 195 ? 42.735 22.194 -51.516 1.00 94.06 195 GLU A O 1
ATOM 1534 N N . ARG A 1 196 ? 41.831 23.450 -49.890 1.00 95.00 196 ARG A N 1
ATOM 1535 C CA . ARG A 1 196 ? 41.872 24.713 -50.648 1.00 95.00 196 ARG A CA 1
ATOM 1536 C C . ARG A 1 196 ? 43.294 25.141 -51.028 1.00 95.00 196 ARG A C 1
ATOM 1538 O O . ARG A 1 196 ? 43.445 25.849 -52.019 1.00 95.00 196 ARG A O 1
ATOM 1545 N N . ALA A 1 197 ? 44.325 24.770 -50.264 1.00 93.88 197 ALA A N 1
ATOM 1546 C CA . ALA A 1 197 ? 45.722 25.031 -50.618 1.00 93.88 197 ALA A CA 1
ATOM 1547 C C . ALA A 1 197 ? 46.239 24.043 -51.673 1.00 93.88 197 ALA A C 1
ATOM 1549 O O . ALA A 1 197 ? 46.789 24.480 -52.680 1.00 93.88 197 ALA A O 1
ATOM 1550 N N . ASN A 1 198 ? 45.975 22.747 -51.504 1.00 91.19 198 ASN A N 1
ATOM 1551 C CA . ASN A 1 198 ? 46.311 21.708 -52.477 1.00 91.19 198 ASN A CA 1
ATOM 1552 C C . ASN A 1 198 ? 45.641 21.967 -53.834 1.00 91.19 198 ASN A C 1
ATOM 1554 O O . ASN A 1 198 ? 46.294 21.844 -54.862 1.00 91.19 198 ASN A O 1
ATOM 1558 N N . GLY A 1 199 ? 44.379 22.411 -53.851 1.00 94.12 199 GLY A N 1
ATOM 1559 C CA . GLY A 1 199 ? 43.679 22.795 -55.081 1.00 94.12 199 GLY A CA 1
ATOM 1560 C C . GLY A 1 199 ? 44.347 23.953 -55.834 1.00 94.12 199 GLY A C 1
ATOM 1561 O O . GLY A 1 199 ? 44.401 23.920 -57.059 1.00 94.12 199 GLY A O 1
ATOM 1562 N N . ARG A 1 200 ? 44.923 24.938 -55.124 1.00 93.75 200 ARG A N 1
ATOM 1563 C CA . ARG A 1 200 ? 45.731 26.000 -55.757 1.00 93.75 200 ARG A CA 1
ATOM 1564 C C . ARG A 1 200 ? 47.056 25.464 -56.292 1.00 93.75 200 ARG A C 1
ATOM 1566 O O . ARG A 1 200 ? 47.404 25.775 -57.418 1.00 93.75 200 ARG A O 1
ATOM 1573 N N . LEU A 1 201 ? 47.751 24.618 -55.529 1.00 92.31 201 LEU A N 1
ATOM 1574 C CA . LEU A 1 201 ? 49.010 24.002 -55.968 1.00 92.31 201 LEU A CA 1
ATOM 1575 C C . LEU A 1 201 ? 48.823 23.093 -57.197 1.00 92.31 201 LEU A C 1
ATOM 1577 O O . LEU A 1 201 ? 49.716 23.017 -58.033 1.00 92.31 201 LEU A O 1
ATOM 1581 N N . ILE A 1 202 ? 47.664 22.440 -57.333 1.00 92.00 202 ILE A N 1
ATOM 1582 C CA . ILE A 1 202 ? 47.289 21.693 -58.544 1.00 92.00 202 ILE A CA 1
ATOM 1583 C C . ILE A 1 202 ? 47.082 22.660 -59.719 1.00 92.00 202 ILE A C 1
ATOM 1585 O O . ILE A 1 202 ? 47.714 22.479 -60.749 1.00 92.00 202 ILE A O 1
ATOM 1589 N N . GLN A 1 203 ? 46.314 23.742 -59.546 1.00 92.00 203 GLN A N 1
ATOM 1590 C CA . GLN A 1 203 ? 46.128 24.762 -60.595 1.00 92.00 203 GLN A CA 1
ATOM 1591 C C . GLN A 1 203 ? 47.443 25.444 -61.021 1.00 92.00 203 GLN A C 1
ATOM 1593 O O . GLN A 1 203 ? 47.629 25.760 -62.195 1.00 92.00 203 GLN A O 1
ATOM 1598 N N . GLU A 1 204 ? 48.368 25.662 -60.083 1.00 92.19 204 GLU A N 1
ATOM 1599 C CA . GLU A 1 204 ? 49.718 26.166 -60.361 1.00 92.19 204 GLU A CA 1
ATOM 1600 C C . GLU A 1 204 ? 50.547 25.142 -61.161 1.00 92.19 204 GLU A C 1
ATOM 1602 O O . GLU A 1 204 ? 51.239 25.524 -62.104 1.00 92.19 204 GLU A O 1
ATOM 1607 N N . LEU A 1 205 ? 50.434 23.843 -60.850 1.00 89.19 205 LEU A N 1
ATOM 1608 C CA . LEU A 1 205 ? 51.100 22.759 -61.583 1.00 89.19 205 LEU A CA 1
ATOM 1609 C C . LEU A 1 205 ? 50.527 22.565 -62.999 1.00 89.19 205 LEU A C 1
ATOM 1611 O O . LEU A 1 205 ? 51.298 22.448 -63.951 1.00 89.19 205 LEU A O 1
ATOM 1615 N N . ASP A 1 206 ? 49.202 22.598 -63.152 1.00 91.31 206 ASP A N 1
ATOM 1616 C CA . ASP A 1 206 ? 48.516 22.550 -64.450 1.00 91.31 206 ASP A CA 1
ATOM 1617 C C . ASP A 1 206 ? 48.944 23.739 -65.333 1.00 91.31 206 ASP A C 1
ATOM 1619 O O . ASP A 1 206 ? 49.223 23.584 -66.523 1.00 91.31 206 ASP A O 1
ATOM 1623 N N . GLY A 1 207 ? 49.080 24.929 -64.731 1.00 90.00 207 GLY A N 1
ATOM 1624 C CA . GLY A 1 207 ? 49.609 26.122 -65.394 1.00 90.00 207 GLY A CA 1
ATOM 1625 C C . GLY A 1 207 ? 51.062 25.967 -65.859 1.00 90.00 207 GLY A C 1
ATOM 1626 O O . GLY A 1 207 ? 51.400 26.410 -66.956 1.00 90.00 207 GLY A O 1
ATOM 1627 N N . VAL A 1 208 ? 51.917 25.300 -65.074 1.00 88.44 208 VAL A N 1
ATOM 1628 C CA . VAL A 1 208 ? 53.296 24.966 -65.480 1.00 88.44 208 VAL A CA 1
ATOM 1629 C C . VAL A 1 208 ? 53.315 23.931 -66.613 1.00 88.44 208 VAL A C 1
ATOM 1631 O O . VAL A 1 208 ? 54.112 24.078 -67.538 1.00 88.44 208 VAL A O 1
ATOM 1634 N N . SER A 1 209 ? 52.414 22.941 -66.607 1.00 87.25 209 SER A N 1
ATOM 1635 C CA . SER A 1 209 ? 52.273 21.981 -67.715 1.00 87.25 209 SER A CA 1
ATOM 1636 C C . SER A 1 209 ? 51.909 22.687 -69.024 1.00 87.25 209 SER A C 1
ATOM 1638 O O . SER A 1 209 ? 52.565 22.481 -70.044 1.00 87.25 209 SER A O 1
ATOM 1640 N N . LEU A 1 210 ? 50.931 23.599 -68.985 1.00 90.19 210 LEU A N 1
ATOM 1641 C CA . LEU A 1 210 ? 50.535 24.398 -70.149 1.00 90.19 210 LEU A CA 1
ATOM 1642 C C . LEU A 1 210 ? 51.671 25.308 -70.651 1.00 90.19 210 LEU A C 1
ATOM 1644 O O . LEU A 1 210 ? 51.818 25.501 -71.857 1.00 90.19 210 LEU A O 1
ATOM 1648 N N . MET A 1 211 ? 52.496 25.853 -69.750 1.00 82.19 211 MET A N 1
ATOM 1649 C CA . MET A 1 211 ? 53.699 26.598 -70.139 1.00 82.19 211 MET A CA 1
ATOM 1650 C C . MET A 1 211 ? 54.7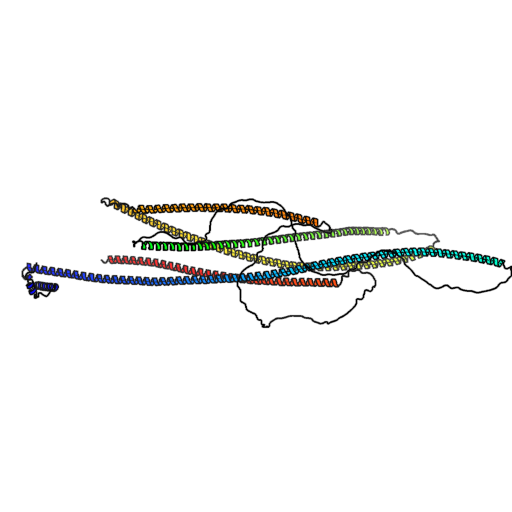12 25.703 -70.865 1.00 82.19 211 MET A C 1
ATOM 1652 O O . MET A 1 211 ? 55.194 26.100 -71.921 1.00 82.19 211 MET A O 1
ATOM 1656 N N . ALA A 1 212 ? 54.972 24.487 -70.374 1.00 86.31 212 ALA A N 1
ATOM 1657 C CA . ALA A 1 212 ? 55.885 23.542 -71.023 1.00 86.31 212 ALA A CA 1
ATOM 1658 C C . ALA A 1 212 ? 55.386 23.081 -72.411 1.00 86.31 212 ALA A C 1
ATOM 1660 O O . ALA A 1 212 ? 56.176 22.965 -73.350 1.00 86.31 212 ALA A O 1
ATOM 1661 N N . GLU A 1 213 ? 54.073 22.882 -72.585 1.00 84.50 213 GLU A N 1
ATOM 1662 C CA . GLU A 1 213 ? 53.465 22.616 -73.900 1.00 84.50 213 GLU A CA 1
ATOM 1663 C C . GLU A 1 213 ? 53.657 23.789 -74.878 1.00 84.50 213 GLU A C 1
ATOM 1665 O O . GLU A 1 213 ? 53.948 23.587 -76.061 1.00 84.50 213 GLU A O 1
ATOM 1670 N N . LEU A 1 214 ? 53.511 25.028 -74.395 1.00 86.31 214 LEU A N 1
ATOM 1671 C CA . LEU A 1 214 ? 53.734 26.231 -75.198 1.00 86.31 214 LEU A CA 1
ATOM 1672 C C . LEU A 1 214 ? 55.215 26.425 -75.545 1.00 86.31 214 LEU A C 1
ATOM 1674 O O . LEU A 1 214 ? 55.511 26.785 -76.684 1.00 86.31 214 LEU A O 1
ATOM 1678 N N . GLU A 1 215 ? 56.129 26.154 -74.612 1.00 84.69 215 GLU A N 1
ATOM 1679 C CA . GLU A 1 215 ? 57.579 26.188 -74.831 1.00 84.69 215 GLU A CA 1
ATOM 1680 C C . GLU A 1 215 ? 57.991 25.163 -75.894 1.00 84.69 215 GLU A C 1
ATOM 1682 O O . GLU A 1 215 ? 58.550 25.557 -76.917 1.00 84.69 215 GLU A O 1
ATOM 1687 N N . SER A 1 216 ? 57.592 23.893 -75.756 1.00 83.00 216 SER A N 1
ATOM 1688 C CA . SER A 1 216 ? 57.869 22.847 -76.754 1.00 83.00 216 SER A CA 1
ATOM 1689 C C . SER A 1 216 ? 57.306 23.189 -78.144 1.00 83.00 216 SER A C 1
ATOM 1691 O O . SER A 1 216 ? 57.957 22.969 -79.170 1.00 83.00 216 SER A O 1
ATOM 1693 N N . ARG A 1 217 ? 56.116 23.806 -78.213 1.00 86.00 217 ARG A N 1
ATOM 1694 C CA . ARG A 1 217 ? 55.533 24.253 -79.488 1.00 86.00 217 ARG A CA 1
ATOM 1695 C C . ARG A 1 217 ? 56.271 25.455 -80.094 1.00 86.00 217 ARG A C 1
ATOM 1697 O O . ARG A 1 217 ? 56.309 25.579 -81.318 1.00 86.00 217 ARG A O 1
ATOM 1704 N N . CYS A 1 218 ? 56.857 26.327 -79.276 1.00 84.12 218 CYS A N 1
ATOM 1705 C CA . CYS A 1 218 ? 57.746 27.394 -79.738 1.00 84.12 218 CYS A CA 1
ATOM 1706 C C . CYS A 1 218 ? 59.086 26.833 -80.237 1.00 84.12 218 CYS A C 1
ATOM 1708 O O . CYS A 1 218 ? 59.527 27.220 -81.317 1.00 84.12 218 CYS A O 1
ATOM 1710 N N . GLU A 1 219 ? 59.683 25.872 -79.526 1.00 84.12 219 GLU A N 1
ATOM 1711 C CA . GLU A 1 219 ? 60.906 25.182 -79.955 1.00 84.12 219 GLU A CA 1
ATOM 1712 C C . GLU A 1 219 ? 60.716 24.494 -81.313 1.00 84.12 219 GLU A C 1
ATOM 1714 O O . GLU A 1 219 ? 61.509 24.722 -82.224 1.00 84.12 219 GLU A O 1
ATOM 1719 N N . ALA A 1 220 ? 59.619 23.756 -81.514 1.00 84.56 220 ALA A N 1
ATOM 1720 C CA . ALA A 1 220 ? 59.307 23.118 -82.797 1.00 84.56 220 ALA A CA 1
ATOM 1721 C C . ALA A 1 220 ? 59.131 24.127 -83.957 1.00 84.56 220 ALA A C 1
ATOM 1723 O O . ALA A 1 220 ? 59.505 23.850 -85.102 1.00 84.56 220 ALA A O 1
ATOM 1724 N N . LEU A 1 221 ? 58.588 25.320 -83.679 1.00 85.81 221 LEU A N 1
ATOM 1725 C CA . LEU A 1 221 ? 58.502 26.407 -84.661 1.00 85.81 221 LEU A CA 1
ATOM 1726 C C . LEU A 1 221 ? 59.881 27.004 -84.972 1.00 85.81 221 LEU A C 1
ATOM 1728 O O . LEU A 1 221 ? 60.171 27.269 -86.141 1.00 85.81 221 LEU A O 1
ATOM 1732 N N . GLU A 1 222 ? 60.744 27.179 -83.970 1.00 83.00 222 GLU A N 1
ATOM 1733 C CA . GLU A 1 222 ? 62.132 27.593 -84.185 1.00 83.00 222 GLU A CA 1
ATOM 1734 C C . GLU A 1 222 ? 62.931 26.542 -84.965 1.00 83.00 222 GLU A C 1
ATOM 1736 O O . GLU A 1 222 ? 63.654 26.904 -85.889 1.00 83.00 222 GLU A O 1
ATOM 1741 N N . GLU A 1 223 ? 62.791 25.249 -84.669 1.00 82.56 223 GLU A N 1
ATOM 1742 C CA . GLU A 1 223 ? 63.474 24.181 -85.407 1.00 82.56 223 GLU A CA 1
ATOM 1743 C C . GLU A 1 223 ? 63.031 24.096 -86.869 1.00 82.56 223 GLU A C 1
ATOM 1745 O O . GLU A 1 223 ? 63.877 23.930 -87.751 1.00 82.56 223 GLU A O 1
ATOM 1750 N N . SER A 1 224 ? 61.741 24.300 -87.150 1.00 83.12 224 SER A N 1
ATOM 1751 C CA . SER A 1 224 ? 61.218 24.412 -88.517 1.00 83.12 224 SER A CA 1
ATOM 1752 C C . SER A 1 224 ? 61.804 25.621 -89.263 1.00 83.12 224 SER A C 1
ATOM 1754 O O . SER A 1 224 ? 62.255 25.503 -90.408 1.00 83.12 224 SER A O 1
ATOM 1756 N N . GLN A 1 225 ? 61.904 26.781 -88.601 1.00 82.62 225 GLN A N 1
ATOM 1757 C CA . GLN A 1 225 ? 62.553 27.970 -89.170 1.00 82.62 225 GLN A CA 1
ATOM 1758 C C . GLN A 1 225 ? 64.056 27.747 -89.407 1.00 82.62 225 GLN A C 1
ATOM 1760 O O . GLN A 1 225 ? 64.559 28.072 -90.484 1.00 82.62 225 GLN A O 1
ATOM 1765 N N . ARG A 1 226 ? 64.769 27.137 -88.449 1.00 86.12 226 ARG A N 1
ATOM 1766 C CA . ARG A 1 226 ? 66.189 26.763 -88.571 1.00 86.12 226 ARG A CA 1
ATOM 1767 C C . ARG A 1 226 ? 66.405 25.789 -89.735 1.00 86.12 226 ARG A C 1
ATOM 1769 O O . ARG A 1 226 ? 67.334 25.996 -90.517 1.00 86.12 226 ARG A O 1
ATOM 1776 N N . HIS A 1 227 ? 65.538 24.787 -89.909 1.00 86.62 227 HIS A N 1
ATOM 1777 C CA . HIS A 1 227 ? 65.569 23.875 -91.059 1.00 86.62 227 HIS A CA 1
ATOM 1778 C C . HIS A 1 227 ? 65.373 24.616 -92.385 1.00 86.62 227 HIS A C 1
ATOM 1780 O O . HIS A 1 227 ? 66.192 24.459 -93.285 1.00 86.62 227 HIS A O 1
ATOM 1786 N N . SER A 1 228 ? 64.353 25.474 -92.494 1.00 89.31 228 SER A N 1
ATOM 1787 C CA . SER A 1 228 ? 64.095 26.267 -93.707 1.00 89.31 228 SER A CA 1
ATOM 1788 C C . SER A 1 228 ? 65.276 27.174 -94.080 1.00 89.31 228 SER A C 1
ATOM 1790 O O . SER A 1 228 ? 65.667 27.240 -95.246 1.00 89.31 228 SER A O 1
ATOM 1792 N N . LEU A 1 229 ? 65.901 27.826 -93.093 1.00 86.69 229 LEU A N 1
ATOM 1793 C CA . LEU A 1 229 ? 67.097 28.651 -93.300 1.00 86.69 229 LEU A CA 1
ATOM 1794 C C . LEU A 1 229 ? 68.324 27.812 -93.689 1.00 86.69 229 LEU A C 1
ATOM 1796 O O . LEU A 1 229 ? 69.081 28.216 -94.569 1.00 86.69 229 LEU A O 1
ATOM 1800 N N . THR A 1 230 ? 68.502 26.634 -93.087 1.00 89.38 230 THR A N 1
ATOM 1801 C CA . THR A 1 230 ? 69.580 25.695 -93.438 1.00 89.38 230 THR A CA 1
ATOM 1802 C C . THR A 1 230 ? 69.400 25.159 -94.858 1.00 89.38 230 THR A C 1
ATOM 1804 O O . THR A 1 230 ? 70.363 25.093 -95.617 1.00 89.38 230 THR A O 1
ATOM 1807 N N . GLU A 1 231 ? 68.172 24.831 -95.263 1.00 88.00 231 GLU A N 1
ATOM 1808 C CA . GLU A 1 231 ? 67.883 24.359 -96.616 1.00 88.00 231 GLU A CA 1
ATOM 1809 C C . GLU A 1 231 ? 68.104 25.470 -97.654 1.00 88.00 231 GLU A C 1
ATOM 1811 O O . GLU A 1 231 ? 68.755 25.237 -98.669 1.00 88.00 231 GLU A O 1
ATOM 1816 N N . GLN A 1 232 ? 67.662 26.703 -97.376 1.00 88.12 232 GLN A N 1
ATOM 1817 C CA . GLN A 1 232 ? 67.970 27.870 -98.213 1.00 88.12 232 GLN A CA 1
ATOM 1818 C C . GLN A 1 232 ? 69.483 28.096 -98.340 1.00 88.12 232 GLN A C 1
ATOM 1820 O O . GLN A 1 232 ? 69.978 28.296 -99.448 1.00 88.12 232 GLN A O 1
ATOM 1825 N N . LEU A 1 233 ? 70.231 28.007 -97.237 1.00 87.69 233 LEU A N 1
ATOM 1826 C CA . LEU A 1 233 ? 71.689 28.139 -97.238 1.00 87.69 233 LEU A CA 1
ATOM 1827 C C . LEU A 1 233 ? 72.359 27.009 -98.039 1.00 87.69 233 LEU A C 1
ATOM 1829 O O . LEU A 1 233 ? 73.295 27.276 -98.790 1.00 87.69 233 LEU A O 1
ATOM 1833 N N . ASN A 1 234 ? 71.843 25.779 -97.966 1.00 89.12 234 ASN A N 1
ATOM 1834 C CA . ASN A 1 234 ? 72.305 24.654 -98.782 1.00 89.12 234 ASN A CA 1
ATOM 1835 C C . ASN A 1 234 ? 72.019 24.859 -100.279 1.00 89.12 234 ASN A C 1
ATOM 1837 O O . ASN A 1 234 ? 72.904 24.597 -101.092 1.00 89.12 234 ASN A O 1
ATOM 1841 N N . ARG A 1 235 ? 70.840 25.381 -100.657 1.00 91.12 235 ARG A N 1
ATOM 1842 C CA . ARG A 1 235 ? 70.526 25.743 -102.054 1.00 91.12 235 ARG A CA 1
ATOM 1843 C C . ARG A 1 235 ? 71.478 26.829 -102.567 1.00 91.12 235 ARG A C 1
ATOM 1845 O O . ARG A 1 235 ? 72.149 26.613 -103.571 1.00 91.12 235 ARG A O 1
ATOM 1852 N N . MET A 1 236 ? 71.647 27.925 -101.819 1.00 82.38 236 MET A N 1
ATOM 1853 C CA . MET A 1 236 ? 72.613 28.984 -102.155 1.00 82.38 236 MET A CA 1
ATOM 1854 C C . MET A 1 236 ? 74.057 28.459 -102.229 1.00 82.38 236 MET A C 1
ATOM 1856 O O . MET A 1 236 ? 74.843 28.930 -103.049 1.00 82.38 236 MET A O 1
ATOM 1860 N N . SER A 1 237 ? 74.429 27.488 -101.389 1.00 87.38 237 SER A N 1
ATOM 1861 C CA . SER A 1 237 ? 75.745 26.837 -101.417 1.00 87.38 237 SER A CA 1
ATOM 1862 C C . SER A 1 237 ? 75.934 25.989 -102.681 1.00 87.38 237 SER A C 1
ATOM 1864 O O . SER A 1 237 ? 76.976 26.084 -103.327 1.00 87.38 237 SER A O 1
ATOM 1866 N N . ALA A 1 238 ? 74.912 25.231 -103.092 1.00 87.75 238 ALA A N 1
ATOM 1867 C CA . ALA A 1 238 ? 74.917 24.458 -104.334 1.00 87.75 238 ALA A CA 1
ATOM 1868 C C . ALA A 1 238 ? 74.947 25.358 -105.584 1.00 87.75 238 ALA A C 1
ATOM 1870 O O . ALA A 1 238 ? 75.689 25.070 -106.518 1.00 87.75 238 ALA A O 1
ATOM 1871 N N . GLU A 1 239 ? 74.226 26.482 -105.583 1.00 89.25 239 GLU A N 1
ATOM 1872 C CA . GLU A 1 239 ? 74.325 27.508 -106.632 1.00 89.25 239 GLU A CA 1
ATOM 1873 C C . GLU A 1 239 ? 75.734 28.119 -106.689 1.00 89.25 239 GLU A C 1
ATOM 1875 O O . GLU A 1 239 ? 76.308 28.255 -107.766 1.00 89.25 239 GLU A O 1
ATOM 1880 N N . ASN A 1 240 ? 76.345 28.429 -105.539 1.00 84.44 240 ASN A N 1
ATOM 1881 C CA . ASN A 1 240 ? 77.732 28.902 -105.482 1.00 84.44 240 ASN A CA 1
ATOM 1882 C C . ASN A 1 240 ? 78.748 27.837 -105.927 1.00 84.44 240 ASN A C 1
ATOM 1884 O O . ASN A 1 240 ? 79.801 28.200 -106.447 1.00 84.44 240 ASN A O 1
ATOM 1888 N N . LEU A 1 241 ? 78.456 26.546 -105.738 1.00 91.00 241 LEU A N 1
ATOM 1889 C CA . LEU A 1 241 ? 79.271 25.454 -106.267 1.00 91.00 241 LEU A CA 1
ATOM 1890 C C . LEU A 1 241 ? 79.151 25.390 -107.794 1.00 91.00 241 LEU A C 1
ATOM 1892 O O . LEU A 1 241 ? 80.162 25.527 -108.467 1.00 91.00 241 LEU A O 1
ATOM 1896 N N . GLN A 1 242 ? 77.933 25.353 -108.343 1.00 88.75 242 GLN A N 1
ATOM 1897 C CA . GLN A 1 242 ? 77.706 25.375 -109.796 1.00 88.75 242 GLN A CA 1
ATOM 1898 C C . GLN A 1 242 ? 78.304 26.618 -110.473 1.00 88.75 242 GLN A C 1
ATOM 1900 O O . GLN A 1 242 ? 78.848 26.526 -111.570 1.00 88.75 242 GLN A O 1
ATOM 1905 N N . LEU A 1 243 ? 78.247 27.788 -109.826 1.00 88.50 243 LEU A N 1
ATOM 1906 C CA . LEU A 1 243 ? 78.886 29.008 -110.325 1.00 88.50 243 LEU A CA 1
ATOM 1907 C C . LEU A 1 243 ? 80.420 28.938 -110.267 1.00 88.50 243 LEU A C 1
ATOM 1909 O O . LEU A 1 243 ? 81.070 29.531 -111.129 1.00 88.50 243 LEU A O 1
ATOM 1913 N N . ARG A 1 244 ? 81.009 28.214 -109.305 1.00 88.94 244 ARG A N 1
ATOM 1914 C CA . ARG A 1 244 ? 82.453 27.917 -109.282 1.00 88.94 244 ARG A CA 1
ATOM 1915 C C . ARG A 1 244 ? 82.822 26.925 -110.369 1.00 88.94 244 ARG A C 1
ATOM 1917 O O . ARG A 1 244 ? 83.658 27.277 -111.186 1.00 88.94 244 ARG A O 1
ATOM 1924 N N . ASP A 1 245 ? 82.133 25.791 -110.460 1.00 88.69 245 ASP A N 1
ATOM 1925 C CA . ASP A 1 245 ? 82.338 24.787 -111.509 1.00 88.69 245 ASP A CA 1
ATOM 1926 C C . ASP A 1 245 ? 82.270 25.445 -112.900 1.00 88.69 245 ASP A C 1
ATOM 1928 O O . ASP A 1 245 ? 83.158 25.267 -113.729 1.00 88.69 245 ASP A O 1
ATOM 1932 N N . ARG A 1 246 ? 81.281 26.323 -113.124 1.00 89.94 246 ARG A N 1
ATOM 1933 C CA . ARG A 1 246 ? 81.131 27.098 -114.365 1.00 89.94 246 ARG A CA 1
ATOM 1934 C C . ARG A 1 246 ? 82.226 28.151 -114.573 1.00 89.94 246 ARG A C 1
ATOM 1936 O O . ARG A 1 246 ? 82.571 28.458 -115.712 1.00 89.94 246 ARG A O 1
ATOM 1943 N N . THR A 1 247 ? 82.774 28.717 -113.498 1.00 86.69 247 THR A N 1
ATOM 1944 C CA . THR A 1 247 ? 83.930 29.629 -113.556 1.00 86.69 247 THR A CA 1
ATOM 1945 C C . THR A 1 247 ? 85.222 28.865 -113.848 1.00 86.69 247 THR A C 1
ATOM 1947 O O . THR A 1 247 ? 86.072 29.384 -114.568 1.00 86.69 247 THR A O 1
ATOM 1950 N N . ASP A 1 248 ? 85.354 27.633 -113.361 1.00 90.38 248 ASP A N 1
ATOM 1951 C CA . ASP A 1 248 ? 86.493 26.752 -113.610 1.00 90.38 248 ASP A CA 1
ATOM 1952 C C . ASP A 1 248 ? 86.441 26.168 -115.035 1.00 90.38 248 ASP A C 1
ATOM 1954 O O . ASP A 1 248 ? 87.463 26.159 -115.716 1.00 90.38 248 ASP A O 1
ATOM 1958 N N . GLU A 1 249 ? 85.255 25.817 -115.554 1.00 87.75 249 GLU A N 1
ATOM 1959 C CA . GLU A 1 249 ? 85.022 25.518 -116.979 1.00 87.75 249 GLU A CA 1
ATOM 1960 C C . GLU A 1 249 ? 85.458 26.690 -117.875 1.00 87.75 249 GLU A C 1
ATOM 1962 O O . GLU A 1 249 ? 86.285 26.517 -118.771 1.00 87.75 249 GLU A O 1
ATOM 1967 N N . LEU A 1 250 ? 84.957 27.903 -117.608 1.00 86.19 250 LEU A N 1
ATOM 1968 C CA . LEU A 1 250 ? 85.328 29.106 -118.362 1.00 86.19 250 LEU A CA 1
ATOM 1969 C C . LEU A 1 250 ? 86.815 29.457 -118.198 1.00 86.19 250 LEU A C 1
ATOM 1971 O O . LEU A 1 250 ? 87.436 29.970 -119.128 1.00 86.19 250 LEU A O 1
ATOM 1975 N N . SER A 1 251 ? 87.414 29.161 -117.043 1.00 86.00 251 SER A N 1
ATOM 1976 C CA . SER A 1 251 ? 88.853 29.329 -116.823 1.00 86.00 251 SER A CA 1
ATOM 1977 C C . SER A 1 251 ? 89.658 28.320 -117.640 1.00 86.00 251 SER A C 1
ATOM 1979 O O . SER A 1 251 ? 90.637 28.714 -118.267 1.00 86.00 251 SER A O 1
ATOM 1981 N N . ALA A 1 252 ? 89.219 27.062 -117.725 1.00 81.88 252 ALA A N 1
ATOM 1982 C CA . ALA A 1 252 ? 89.826 26.043 -118.575 1.00 81.88 252 ALA A CA 1
ATOM 1983 C C . ALA A 1 252 ? 89.673 26.368 -120.073 1.00 81.88 252 ALA A C 1
ATOM 1985 O O . ALA A 1 252 ? 90.626 26.184 -120.829 1.00 81.88 252 ALA A O 1
ATOM 1986 N N . GLU A 1 253 ? 88.540 26.930 -120.511 1.00 84.69 253 GLU A N 1
ATOM 1987 C CA . GLU A 1 253 ? 88.391 27.483 -121.867 1.00 84.69 253 GLU A CA 1
ATOM 1988 C C . GLU A 1 253 ? 89.361 28.650 -122.110 1.00 84.69 253 GLU A C 1
ATOM 1990 O O . GLU A 1 253 ? 90.038 28.693 -123.139 1.00 84.69 253 GLU A O 1
ATOM 1995 N N . ILE A 1 254 ? 89.496 29.576 -121.154 1.00 82.75 254 ILE A N 1
ATOM 1996 C CA . ILE A 1 254 ? 90.458 30.685 -121.228 1.00 82.75 254 ILE A CA 1
ATOM 1997 C C . ILE A 1 254 ? 91.903 30.169 -121.259 1.00 82.75 254 ILE A C 1
ATOM 1999 O O . ILE A 1 254 ? 92.717 30.717 -122.003 1.00 82.75 254 ILE A O 1
ATOM 2003 N N . GLU A 1 255 ? 92.252 29.125 -120.506 1.00 82.12 255 GLU A N 1
ATOM 2004 C CA . GLU A 1 255 ? 93.585 28.514 -120.547 1.00 82.12 255 GLU A CA 1
ATOM 2005 C C . GLU A 1 255 ? 93.829 27.721 -121.836 1.00 82.12 255 GLU A C 1
ATOM 2007 O O . GLU A 1 255 ? 94.921 27.815 -122.395 1.00 82.12 255 GLU A O 1
ATOM 2012 N N . LEU A 1 256 ? 92.817 27.048 -122.390 1.00 80.81 256 LEU A N 1
ATOM 2013 C CA . LEU A 1 256 ? 92.888 26.410 -123.706 1.00 80.81 256 LEU A CA 1
ATOM 2014 C C . LEU A 1 256 ? 93.111 27.452 -124.814 1.00 80.81 256 LEU A C 1
ATOM 2016 O O . LEU A 1 256 ? 93.997 27.284 -125.651 1.00 80.81 256 LEU A O 1
ATOM 2020 N N . LEU A 1 257 ? 92.367 28.561 -124.792 1.00 77.31 257 LEU A N 1
ATOM 2021 C CA . LEU A 1 257 ? 92.517 29.679 -125.731 1.00 77.31 257 LEU A CA 1
ATOM 2022 C C . LEU A 1 257 ? 93.860 30.406 -125.549 1.00 77.31 257 LEU A C 1
ATOM 2024 O O . LEU A 1 257 ? 94.497 30.779 -126.535 1.00 77.31 257 LEU A O 1
ATOM 2028 N N . ARG A 1 258 ? 94.351 30.555 -124.311 1.00 79.06 258 ARG A N 1
ATOM 2029 C CA . ARG A 1 258 ? 95.720 31.026 -124.025 1.00 79.06 258 ARG A CA 1
ATOM 2030 C C . ARG A 1 258 ? 96.774 30.043 -124.525 1.00 79.06 258 ARG A C 1
ATOM 2032 O O . ARG A 1 258 ? 97.793 30.492 -125.034 1.00 79.06 258 ARG A O 1
ATOM 2039 N N . GLY A 1 259 ? 96.533 28.737 -124.434 1.00 72.12 259 GLY A N 1
ATOM 2040 C CA . GLY A 1 259 ? 97.393 27.682 -124.972 1.00 72.12 259 GLY A CA 1
ATOM 2041 C C . GLY A 1 259 ? 97.455 27.708 -126.499 1.00 72.12 259 GLY A C 1
ATOM 2042 O O . GLY A 1 259 ? 98.538 27.629 -127.072 1.00 72.12 259 GLY A O 1
ATOM 2043 N N . GLN A 1 260 ? 96.321 27.933 -127.166 1.00 71.50 260 GLN A N 1
ATOM 2044 C CA . GLN A 1 260 ? 96.252 28.158 -128.613 1.00 71.50 260 GLN A CA 1
ATOM 2045 C C . GLN A 1 260 ? 96.960 29.465 -129.016 1.00 71.50 260 GLN A C 1
ATOM 2047 O O . GLN A 1 260 ? 97.722 29.475 -129.979 1.00 71.50 260 GLN A O 1
ATOM 2052 N N . LEU A 1 261 ? 96.805 30.545 -128.241 1.00 64.19 261 LEU A N 1
ATOM 2053 C CA . LEU A 1 261 ? 97.562 31.793 -128.417 1.00 64.19 261 LEU A CA 1
ATOM 2054 C C . LEU A 1 261 ? 99.061 31.646 -128.107 1.00 64.19 261 LEU A C 1
ATOM 2056 O O . LEU A 1 261 ? 99.863 32.377 -128.682 1.00 64.19 261 LEU A O 1
ATOM 2060 N N . ALA A 1 262 ? 99.456 30.727 -127.224 1.00 60.94 262 ALA A N 1
ATOM 2061 C CA . ALA A 1 262 ? 100.851 30.414 -126.925 1.00 60.94 262 ALA A CA 1
ATOM 2062 C C . ALA A 1 262 ? 101.484 29.564 -128.037 1.00 60.94 262 ALA A C 1
ATOM 2064 O O . ALA A 1 262 ? 102.603 29.851 -128.457 1.00 60.94 262 ALA A O 1
ATOM 2065 N N . ALA A 1 263 ? 100.744 28.595 -128.588 1.00 58.00 263 ALA A N 1
ATOM 2066 C CA . ALA A 1 263 ? 101.127 27.868 -129.797 1.00 58.00 263 ALA A CA 1
ATOM 2067 C C . ALA A 1 263 ? 101.255 28.822 -131.000 1.00 58.00 263 ALA A C 1
ATOM 2069 O O . ALA A 1 263 ? 102.260 28.798 -131.699 1.00 58.00 263 ALA A O 1
ATOM 2070 N N . ALA A 1 264 ? 100.323 29.765 -131.170 1.00 54.78 264 ALA A N 1
ATOM 2071 C CA . ALA A 1 264 ? 100.427 30.846 -132.156 1.00 54.78 264 ALA A CA 1
ATOM 2072 C C . ALA A 1 264 ? 101.515 31.900 -131.833 1.00 54.78 264 ALA A C 1
ATOM 2074 O O . ALA A 1 264 ? 101.713 32.840 -132.600 1.00 54.78 264 ALA A O 1
ATOM 2075 N N . ARG A 1 265 ? 102.227 31.767 -130.704 1.00 54.84 265 ARG A N 1
ATOM 2076 C CA . ARG A 1 265 ? 103.358 32.616 -130.290 1.00 54.84 265 ARG A CA 1
ATOM 2077 C C . ARG A 1 265 ? 104.692 31.869 -130.225 1.00 54.84 265 ARG A C 1
ATOM 2079 O O . ARG A 1 265 ? 105.683 32.473 -129.822 1.00 54.84 265 ARG A O 1
ATOM 2086 N N . SER A 1 266 ? 104.772 30.618 -130.692 1.00 43.91 266 SER A N 1
ATOM 2087 C CA . SER A 1 266 ? 106.068 29.943 -130.874 1.00 43.91 266 SER A CA 1
ATOM 2088 C C . SER A 1 266 ? 106.929 30.565 -131.990 1.00 43.91 266 SER A C 1
ATOM 2090 O O . SER A 1 266 ? 108.092 30.202 -132.127 1.00 43.91 266 SER A O 1
ATOM 2092 N N . GLU A 1 267 ? 106.394 31.532 -132.746 1.00 36.31 267 GLU A N 1
ATOM 2093 C CA . GLU A 1 267 ? 107.119 32.373 -133.711 1.00 36.31 267 GLU A CA 1
ATOM 2094 C C . GLU A 1 267 ? 107.469 33.783 -133.176 1.00 36.31 267 GLU A C 1
ATOM 2096 O O . GLU A 1 267 ? 107.417 34.765 -133.916 1.00 36.31 267 GLU A O 1
ATOM 2101 N N . CYS A 1 268 ? 107.860 33.940 -131.902 1.00 34.44 268 CYS A N 1
ATOM 2102 C CA . CYS A 1 268 ? 108.622 35.134 -131.500 1.00 34.44 268 CYS A CA 1
ATOM 2103 C C . CYS A 1 268 ? 109.609 34.886 -130.345 1.00 34.44 268 CYS A C 1
ATOM 2105 O O . CYS A 1 268 ? 109.375 34.070 -129.455 1.00 34.44 268 CYS A O 1
ATOM 2107 N N . VAL A 1 269 ? 110.741 35.596 -130.369 1.00 31.30 269 VAL A N 1
ATOM 2108 C CA . VAL A 1 269 ? 111.922 35.299 -129.545 1.00 31.30 269 VAL A CA 1
ATOM 2109 C C . VAL A 1 269 ? 112.012 36.173 -128.287 1.00 31.30 269 VAL A C 1
ATOM 2111 O O . VAL A 1 269 ? 112.366 37.345 -128.365 1.00 31.30 269 VAL A O 1
ATOM 2114 N N . GLY A 1 270 ? 111.884 35.523 -127.126 1.00 27.09 270 GLY A N 1
ATOM 2115 C CA . GLY A 1 270 ? 112.877 35.640 -126.048 1.00 27.09 270 GLY A CA 1
ATOM 2116 C C . GLY A 1 270 ? 112.673 36.646 -124.899 1.00 27.09 270 GLY A C 1
ATOM 2117 O O . GLY A 1 270 ? 111.896 37.588 -124.968 1.00 27.09 270 GLY A O 1
ATOM 2118 N N . LEU A 1 271 ? 113.497 36.417 -123.863 1.00 34.00 271 LEU A N 1
ATOM 2119 C CA . LEU A 1 271 ? 113.844 37.286 -122.720 1.00 34.00 271 LEU A CA 1
ATOM 2120 C C . LEU A 1 271 ? 112.786 37.527 -121.611 1.00 34.00 271 LEU A C 1
ATOM 2122 O O . LEU A 1 271 ? 111.985 38.453 -121.660 1.00 34.00 271 LEU A O 1
ATOM 2126 N N . GLY A 1 272 ? 112.911 36.758 -120.517 1.00 28.08 272 GLY A N 1
ATOM 2127 C CA . GLY A 1 272 ? 112.722 37.264 -119.137 1.00 28.08 272 GLY A CA 1
ATOM 2128 C C . GLY A 1 272 ? 114.068 37.767 -118.562 1.00 28.08 272 GLY A C 1
ATOM 2129 O O . GLY A 1 272 ? 114.914 38.156 -119.371 1.00 28.08 272 GLY A O 1
ATOM 2130 N N . PRO A 1 273 ? 114.373 37.668 -117.239 1.00 48.72 273 PRO A N 1
ATOM 2131 C CA . PRO A 1 273 ? 113.561 37.149 -116.117 1.00 48.72 273 PRO A CA 1
ATOM 2132 C C . PRO A 1 273 ? 113.667 37.956 -114.774 1.00 48.72 273 PRO A C 1
ATOM 2134 O O . PRO A 1 273 ? 114.398 38.938 -114.690 1.00 48.72 273 PRO A O 1
ATOM 2137 N N . ALA A 1 274 ? 113.046 37.431 -113.695 1.00 26.69 274 ALA A N 1
ATOM 2138 C CA . ALA A 1 274 ? 113.206 37.797 -112.258 1.00 26.69 274 ALA A CA 1
ATOM 2139 C C . ALA A 1 274 ? 112.702 39.208 -111.830 1.00 26.69 274 ALA A C 1
ATOM 2141 O O . ALA A 1 274 ? 112.558 40.088 -112.666 1.00 26.69 274 ALA A O 1
ATOM 2142 N N . TRP A 1 275 ? 112.353 39.524 -110.567 1.00 28.80 275 TRP A N 1
ATOM 2143 C CA . TRP A 1 275 ? 112.508 38.906 -109.223 1.00 28.80 275 TRP A CA 1
ATOM 2144 C C . TRP A 1 275 ? 111.148 38.984 -108.462 1.00 28.80 275 TRP A C 1
ATOM 2146 O O . TRP A 1 275 ? 110.387 39.905 -108.724 1.00 28.80 275 TRP A O 1
ATOM 2156 N N . ARG A 1 276 ? 110.668 37.985 -107.695 1.00 28.73 276 ARG A N 1
ATOM 2157 C CA . ARG A 1 276 ? 111.007 37.502 -106.321 1.00 28.73 276 ARG A CA 1
ATOM 2158 C C . ARG A 1 276 ? 110.526 38.406 -105.150 1.00 28.73 276 ARG A C 1
ATOM 2160 O O . ARG A 1 276 ? 110.946 39.553 -105.072 1.00 28.73 276 ARG A O 1
ATOM 2167 N N . SER A 1 277 ? 109.812 37.775 -104.196 1.00 28.61 277 SER A N 1
ATOM 2168 C CA . SER A 1 277 ? 109.615 38.106 -102.756 1.00 28.61 277 SER A CA 1
ATOM 2169 C C . SER A 1 277 ? 108.221 38.568 -102.273 1.00 28.61 277 SER A C 1
ATOM 2171 O O . SER A 1 277 ? 107.486 39.262 -102.964 1.00 28.61 277 SER A O 1
ATOM 2173 N N . GLU A 1 278 ? 107.917 38.125 -101.046 1.00 36.03 278 GLU A N 1
ATOM 2174 C CA . GLU A 1 278 ? 106.760 38.363 -100.150 1.00 36.03 278 GLU A CA 1
ATOM 2175 C C . GLU A 1 278 ? 106.919 39.736 -99.394 1.00 36.03 278 GLU A C 1
ATOM 2177 O O . GLU A 1 278 ? 107.848 40.454 -99.779 1.00 36.03 278 GLU A O 1
ATOM 2182 N N . PRO A 1 279 ? 106.160 40.156 -98.327 1.00 46.47 279 PRO A N 1
ATOM 2183 C CA . PRO A 1 279 ? 105.219 39.399 -97.473 1.00 46.47 279 PRO A CA 1
ATOM 2184 C C . PRO A 1 279 ? 103.991 40.131 -96.838 1.00 46.47 279 PRO A C 1
ATOM 2186 O O . PRO A 1 279 ? 103.734 41.310 -97.052 1.00 46.47 279 PRO A O 1
ATOM 2189 N N . THR A 1 280 ? 103.252 39.358 -96.023 1.00 37.62 280 THR A N 1
ATOM 2190 C CA . THR A 1 280 ? 102.444 39.680 -94.811 1.00 37.62 280 THR A CA 1
ATOM 2191 C C . THR A 1 280 ? 102.056 41.126 -94.449 1.00 37.62 280 THR A C 1
ATOM 2193 O O . THR A 1 280 ? 102.923 41.985 -94.319 1.00 37.62 280 THR A O 1
ATOM 2196 N N . MET A 1 281 ? 100.819 41.300 -93.950 1.00 28.92 281 MET A N 1
ATOM 2197 C CA . MET A 1 281 ? 100.523 42.201 -92.816 1.00 28.92 281 MET A CA 1
ATOM 2198 C C . MET A 1 281 ? 99.451 41.626 -91.871 1.00 28.92 281 MET A C 1
ATOM 2200 O O . MET A 1 281 ? 98.562 40.893 -92.298 1.00 28.92 281 MET A O 1
ATOM 2204 N N . SER A 1 282 ? 99.542 41.982 -90.584 1.00 30.92 282 SE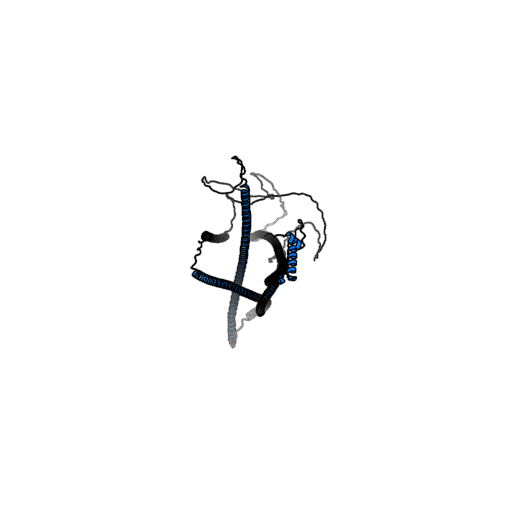R A N 1
ATOM 2205 C CA . SER A 1 282 ? 98.660 41.528 -89.491 1.00 30.92 282 SER A CA 1
ATOM 2206 C C . SER A 1 282 ? 97.657 42.606 -89.050 1.00 30.92 282 SER A C 1
ATOM 2208 O O . SER A 1 282 ? 97.897 43.795 -89.254 1.00 30.92 282 SER A O 1
ATOM 2210 N N . GLY A 1 283 ? 96.597 42.216 -88.330 1.00 28.98 283 GLY A N 1
ATOM 2211 C CA . GLY A 1 283 ? 95.710 43.136 -87.599 1.00 28.98 283 GLY A CA 1
ATOM 2212 C C . GLY A 1 283 ? 95.140 42.491 -86.329 1.00 28.98 283 GLY A C 1
ATOM 2213 O O . GLY A 1 283 ? 94.718 41.338 -86.372 1.00 28.98 283 GLY A O 1
ATOM 2214 N N . ALA A 1 284 ? 95.165 43.194 -85.187 1.00 28.36 284 ALA A N 1
ATOM 2215 C CA . ALA A 1 284 ? 94.756 42.646 -83.885 1.00 28.36 284 ALA A CA 1
ATOM 2216 C C . ALA A 1 284 ? 94.395 43.728 -82.833 1.00 28.36 284 ALA A C 1
ATOM 2218 O O . ALA A 1 284 ? 94.752 44.892 -82.980 1.00 28.36 284 ALA A O 1
ATOM 2219 N N . VAL A 1 285 ? 93.792 43.283 -81.716 1.00 27.88 285 VAL A N 1
ATOM 2220 C CA . VAL A 1 285 ? 93.636 43.977 -80.406 1.00 27.88 285 VAL A CA 1
ATOM 2221 C C . VAL A 1 285 ? 92.528 45.051 -80.246 1.00 27.88 285 VAL A C 1
ATOM 2223 O O . VAL A 1 285 ? 92.760 46.254 -80.266 1.00 27.88 285 VAL A O 1
ATOM 2226 N N . LYS A 1 286 ? 91.328 44.563 -79.893 1.00 34.81 286 LYS A N 1
ATOM 2227 C CA . LYS A 1 286 ? 90.453 44.970 -78.757 1.00 34.81 286 LYS A CA 1
ATOM 2228 C C . LYS A 1 286 ? 90.797 46.260 -77.965 1.00 34.81 286 LYS A C 1
ATOM 2230 O O . LYS A 1 286 ? 91.799 46.259 -77.251 1.00 34.81 286 LYS A O 1
ATOM 2235 N N . ARG A 1 287 ? 89.879 47.254 -77.951 1.00 26.36 287 ARG A N 1
ATOM 2236 C CA . ARG A 1 287 ? 89.602 48.362 -76.965 1.00 26.36 287 ARG A CA 1
ATOM 2237 C C . ARG A 1 287 ? 88.560 49.340 -77.602 1.00 26.36 287 ARG A C 1
ATOM 2239 O O . ARG A 1 287 ? 88.338 49.191 -78.795 1.00 26.36 287 ARG A O 1
ATOM 2246 N N . ARG A 1 288 ? 87.873 50.312 -76.960 1.00 27.23 288 ARG A N 1
ATOM 2247 C CA . ARG A 1 288 ? 87.839 50.933 -75.599 1.00 27.23 288 ARG A CA 1
ATOM 2248 C C . ARG A 1 288 ? 86.509 51.735 -75.417 1.00 27.23 288 ARG A C 1
ATOM 2250 O O . ARG A 1 288 ? 85.987 52.153 -76.437 1.00 27.23 288 ARG A O 1
ATOM 2257 N N . ASN A 1 289 ? 86.131 52.058 -74.163 1.00 27.05 289 ASN A N 1
ATOM 2258 C CA . ASN A 1 289 ? 85.303 53.208 -73.680 1.00 27.05 289 ASN A CA 1
ATOM 2259 C C . ASN A 1 289 ? 83.878 53.449 -74.268 1.00 27.05 289 ASN A C 1
ATOM 2261 O O . ASN A 1 289 ? 83.538 52.918 -75.315 1.00 27.05 289 ASN A O 1
ATOM 2265 N N . GLY A 1 290 ? 82.993 54.233 -73.627 1.00 26.02 290 GLY A N 1
ATOM 2266 C CA . GLY A 1 290 ? 83.022 54.787 -72.254 1.00 26.02 290 GLY A CA 1
ATOM 2267 C C . GLY A 1 290 ? 82.272 56.128 -72.073 1.00 26.02 290 GLY A C 1
ATOM 2268 O O . GLY A 1 290 ? 82.146 56.870 -73.037 1.00 26.02 290 GLY A O 1
ATOM 2269 N N . GLU A 1 291 ? 81.866 56.397 -70.820 1.00 25.33 291 GLU A N 1
ATOM 2270 C CA . GLU A 1 291 ? 81.585 57.715 -70.187 1.00 25.33 291 GLU A CA 1
ATOM 2271 C C . GLU A 1 291 ? 80.320 58.567 -70.556 1.00 25.33 291 GLU A C 1
ATOM 2273 O O . GLU A 1 291 ? 80.030 58.805 -71.720 1.00 25.33 291 GLU A O 1
ATOM 2278 N N . GLU A 1 292 ? 79.640 59.058 -69.490 1.00 26.77 292 GLU A N 1
ATOM 2279 C CA . GLU A 1 292 ? 79.053 60.421 -69.270 1.00 26.77 292 GLU A CA 1
ATOM 2280 C C . GLU A 1 292 ? 77.865 60.976 -70.121 1.00 26.77 292 GLU A C 1
ATOM 2282 O O . GLU A 1 292 ? 77.684 60.611 -71.276 1.00 26.77 292 GLU A O 1
ATOM 2287 N N . GLU A 1 293 ? 77.014 61.919 -69.654 1.00 26.95 293 GLU A N 1
ATOM 2288 C CA . GLU A 1 293 ? 76.427 62.209 -68.313 1.00 26.95 293 GLU A CA 1
ATOM 2289 C C . GLU A 1 293 ? 75.181 63.163 -68.431 1.00 26.95 293 GLU A C 1
ATOM 2291 O O . GLU A 1 293 ? 74.926 63.675 -69.514 1.00 26.95 293 GLU A O 1
ATOM 2296 N N . VAL A 1 294 ? 74.417 63.348 -67.327 1.00 27.20 294 VAL A N 1
ATOM 2297 C CA . VAL A 1 294 ? 73.382 64.369 -66.907 1.00 27.20 294 VAL A CA 1
ATOM 2298 C C . VAL A 1 294 ? 72.728 65.320 -67.969 1.00 27.20 294 VAL A C 1
ATOM 2300 O O . VAL A 1 294 ? 73.403 65.879 -68.820 1.00 27.20 294 VAL A O 1
ATOM 2303 N N . ILE A 1 295 ? 71.404 65.601 -67.967 1.00 31.69 295 ILE A N 1
ATOM 2304 C CA . ILE A 1 295 ? 70.728 66.709 -67.221 1.00 31.69 295 ILE A CA 1
ATOM 2305 C C . ILE A 1 295 ? 69.176 66.615 -67.333 1.00 31.69 295 ILE A C 1
ATOM 2307 O O . ILE A 1 295 ? 68.656 66.620 -68.443 1.00 31.69 295 ILE A O 1
ATOM 2311 N N . GLU A 1 296 ? 68.499 66.530 -66.168 1.00 33.06 296 GLU A N 1
ATOM 2312 C CA . GLU A 1 296 ? 67.271 67.232 -65.664 1.00 33.06 296 GLU A CA 1
ATOM 2313 C C . GLU A 1 296 ? 65.972 67.384 -66.541 1.00 33.06 296 GLU A C 1
ATOM 2315 O O . GLU A 1 296 ? 66.000 67.287 -67.759 1.00 33.06 296 GLU A O 1
ATOM 2320 N N . ASP A 1 297 ? 64.745 67.581 -66.007 1.00 32.03 297 ASP A N 1
ATOM 2321 C CA . ASP A 1 297 ? 64.373 68.215 -64.723 1.00 32.03 297 ASP A CA 1
ATOM 2322 C C . ASP A 1 297 ? 62.967 67.862 -64.124 1.00 32.03 297 ASP A C 1
ATOM 2324 O O . ASP A 1 297 ? 62.010 67.713 -64.876 1.00 32.03 297 ASP A O 1
ATOM 2328 N N . HIS A 1 298 ? 62.865 67.806 -62.774 1.00 36.81 298 HIS A N 1
ATOM 2329 C CA . HIS A 1 298 ? 61.702 67.878 -61.819 1.00 36.81 298 HIS A CA 1
ATOM 2330 C C . HIS A 1 298 ? 60.307 67.194 -62.095 1.00 36.81 298 HIS A C 1
ATOM 2332 O O . HIS A 1 298 ? 59.952 66.868 -63.214 1.00 36.81 298 HIS A O 1
ATOM 2338 N N . VAL A 1 299 ? 59.402 66.874 -61.132 1.00 30.44 299 VAL A N 1
ATOM 2339 C CA . VAL A 1 299 ? 59.085 67.370 -59.758 1.00 30.44 299 VAL A CA 1
ATOM 2340 C C . VAL A 1 299 ? 58.583 66.247 -58.788 1.00 30.44 299 VAL A C 1
ATOM 2342 O O . VAL A 1 299 ? 57.630 65.546 -59.100 1.00 30.44 299 VAL A O 1
ATOM 2345 N N . GLY A 1 300 ? 59.092 66.192 -57.539 1.00 30.00 300 GLY A N 1
ATOM 2346 C CA . GLY A 1 300 ? 58.253 66.099 -56.306 1.00 30.00 300 GLY A CA 1
ATOM 2347 C C . GLY A 1 300 ? 57.795 64.769 -55.637 1.00 30.00 300 GLY A C 1
ATOM 2348 O O . GLY A 1 300 ? 56.666 64.356 -55.838 1.00 30.00 300 GLY A O 1
ATOM 2349 N N . LYS A 1 301 ? 58.579 64.280 -54.646 1.00 32.22 301 LYS A N 1
ATOM 2350 C CA . LYS A 1 301 ? 58.210 63.897 -53.233 1.00 32.22 301 LYS A CA 1
ATOM 2351 C C . LYS A 1 301 ? 56.982 62.980 -52.910 1.00 32.22 301 LYS A C 1
ATOM 2353 O O . LYS A 1 301 ? 55.889 63.223 -53.382 1.00 32.22 301 LYS A O 1
ATOM 2358 N N . VAL A 1 302 ? 56.995 62.057 -51.920 1.00 30.11 302 VAL A N 1
ATOM 2359 C CA . VAL A 1 302 ? 58.063 61.363 -51.145 1.00 30.11 302 VAL A CA 1
ATOM 2360 C C . VAL A 1 302 ? 57.490 60.139 -50.360 1.00 30.11 302 VAL A C 1
ATOM 2362 O O . VAL A 1 302 ? 56.390 60.208 -49.831 1.00 30.11 302 VAL A O 1
ATOM 2365 N N . ARG A 1 303 ? 58.278 59.051 -50.257 1.00 31.28 303 ARG A N 1
ATOM 2366 C CA . ARG A 1 303 ? 58.262 57.896 -49.300 1.00 31.28 303 ARG A CA 1
ATOM 2367 C C . ARG A 1 303 ? 56.938 57.287 -48.757 1.00 31.28 303 ARG A C 1
ATOM 2369 O O . ARG A 1 303 ? 56.365 57.764 -47.788 1.00 31.28 303 ARG A O 1
ATOM 2376 N N . LYS A 1 304 ? 56.640 56.080 -49.267 1.00 32.06 304 LYS A N 1
ATOM 2377 C CA . LYS A 1 304 ? 56.675 54.750 -48.586 1.00 32.06 304 LYS A CA 1
ATOM 2378 C C . LYS A 1 304 ? 56.160 54.615 -47.127 1.00 32.06 304 LYS A C 1
ATOM 2380 O O . LYS A 1 304 ? 56.657 55.272 -46.221 1.00 32.06 304 LYS A O 1
ATOM 2385 N N . ARG A 1 305 ? 55.284 53.621 -46.892 1.00 30.70 305 ARG A N 1
ATOM 2386 C CA . ARG A 1 305 ? 54.944 53.044 -45.568 1.00 30.70 305 ARG A CA 1
ATOM 2387 C C . ARG A 1 305 ? 55.707 51.735 -45.320 1.00 30.70 305 ARG A C 1
ATOM 2389 O O . ARG A 1 305 ? 55.944 50.991 -46.267 1.00 30.70 305 ARG A O 1
ATOM 2396 N N . GLU A 1 306 ? 55.975 51.425 -44.054 1.00 28.72 306 GLU A N 1
ATOM 2397 C CA . GLU A 1 306 ? 56.362 50.096 -43.543 1.00 28.72 306 GLU A CA 1
ATOM 2398 C C . GLU A 1 306 ? 55.513 49.779 -42.291 1.00 28.72 306 GLU A C 1
ATOM 2400 O O . GLU A 1 306 ? 54.772 50.647 -41.823 1.00 28.72 306 GLU A O 1
ATOM 2405 N N . ALA A 1 307 ? 55.539 48.538 -41.794 1.00 29.06 307 ALA A N 1
ATOM 2406 C CA . ALA A 1 307 ? 54.580 48.032 -40.803 1.00 29.06 307 ALA A CA 1
ATOM 2407 C C . ALA A 1 307 ? 55.258 47.390 -39.582 1.00 29.06 307 ALA A C 1
ATOM 2409 O O . ALA A 1 307 ? 56.257 46.702 -39.754 1.00 29.06 307 ALA A O 1
ATOM 2410 N N . MET A 1 308 ? 54.666 47.557 -38.388 1.00 26.56 308 MET A N 1
ATOM 2411 C CA . MET A 1 308 ? 54.720 46.632 -37.234 1.00 26.56 308 MET A CA 1
ATOM 2412 C C . MET A 1 308 ? 53.974 47.214 -36.018 1.00 26.56 308 MET A C 1
ATOM 2414 O O . MET A 1 308 ? 54.180 48.380 -35.701 1.00 26.56 308 MET A O 1
ATOM 2418 N N . ALA A 1 309 ? 53.186 46.388 -35.312 1.00 27.69 309 ALA A N 1
ATOM 2419 C CA . ALA A 1 309 ? 53.019 46.382 -33.843 1.00 27.69 309 ALA A CA 1
ATOM 2420 C C . ALA A 1 309 ? 52.019 45.287 -33.401 1.00 27.69 309 ALA A C 1
ATOM 2422 O O . ALA A 1 309 ? 51.023 45.053 -34.081 1.00 27.69 309 ALA A O 1
ATOM 2423 N N . MET A 1 310 ? 52.252 44.668 -32.237 1.00 28.45 310 MET A N 1
ATOM 2424 C CA . MET A 1 310 ? 51.224 43.945 -31.464 1.00 28.45 310 MET A CA 1
ATOM 2425 C C . MET A 1 310 ? 50.832 44.758 -30.219 1.00 28.45 310 MET A C 1
ATOM 2427 O O . MET A 1 310 ? 51.623 45.566 -29.738 1.00 28.45 310 MET A O 1
ATOM 2431 N N . GLY A 1 311 ? 49.651 44.486 -29.659 1.00 26.89 311 GLY A N 1
ATOM 2432 C CA . GLY A 1 311 ? 49.182 44.996 -28.365 1.00 26.89 311 GLY A CA 1
ATOM 2433 C C . GLY A 1 311 ? 48.103 44.073 -27.783 1.00 26.89 311 GLY A C 1
ATOM 2434 O O . GLY A 1 311 ? 47.428 43.381 -28.542 1.00 26.89 311 GLY A O 1
ATOM 2435 N N . LEU A 1 312 ? 47.971 44.013 -26.453 1.00 28.44 312 LEU A N 1
ATOM 2436 C CA . LEU A 1 312 ? 47.193 42.985 -25.742 1.00 28.44 312 LEU A CA 1
ATOM 2437 C C . LEU A 1 312 ? 46.113 43.572 -24.808 1.00 28.44 312 LEU A C 1
ATOM 2439 O O . LEU A 1 312 ? 46.408 44.470 -24.030 1.00 28.44 312 LEU A O 1
ATOM 2443 N N . TYR A 1 313 ? 44.950 42.903 -24.801 1.00 26.08 313 TYR A N 1
ATOM 2444 C CA . TYR A 1 313 ? 44.055 42.636 -23.653 1.00 26.08 313 TYR A CA 1
ATOM 2445 C C . TYR A 1 313 ? 43.205 43.731 -22.950 1.00 26.08 313 TYR A C 1
ATOM 2447 O O . TYR A 1 313 ? 43.526 44.911 -22.911 1.00 26.08 313 TYR A O 1
ATOM 2455 N N . CYS A 1 314 ? 42.157 43.201 -22.289 1.00 23.88 314 CYS A N 1
ATOM 2456 C CA . CYS A 1 314 ? 41.367 43.713 -21.148 1.00 23.88 314 CYS A CA 1
ATOM 2457 C C . CYS A 1 314 ? 40.163 44.672 -21.355 1.00 23.88 314 CYS A C 1
ATOM 2459 O O . CYS A 1 314 ? 40.290 45.888 -21.288 1.00 23.88 314 CYS A O 1
ATOM 2461 N N . SER A 1 315 ? 38.976 44.042 -21.340 1.00 26.55 315 SER A N 1
ATOM 2462 C CA . SER A 1 315 ? 37.910 44.234 -20.323 1.00 26.55 315 SER A CA 1
ATOM 2463 C C . SER A 1 315 ? 36.753 45.251 -20.468 1.00 26.55 315 SER A C 1
ATOM 2465 O O . SER A 1 315 ? 36.936 46.443 -20.665 1.00 26.55 315 SER A O 1
ATOM 2467 N N . GLU A 1 316 ? 35.573 44.697 -20.134 1.00 25.50 316 GLU A N 1
ATOM 2468 C CA . GLU A 1 316 ? 34.458 45.242 -19.325 1.00 25.50 316 GLU A CA 1
ATOM 2469 C C . GLU A 1 316 ? 33.247 46.018 -19.915 1.00 25.50 316 GLU A C 1
ATOM 2471 O O . GLU A 1 316 ? 33.340 47.130 -20.420 1.00 25.50 316 GLU A O 1
ATOM 2476 N N . VAL A 1 317 ? 32.069 45.442 -19.595 1.00 25.28 317 VAL A N 1
ATOM 2477 C CA . VAL A 1 317 ? 30.819 46.091 -19.124 1.00 25.28 317 VAL A CA 1
ATOM 2478 C C . VAL A 1 317 ? 29.850 46.720 -20.157 1.00 25.28 317 VAL A C 1
ATOM 2480 O O . VAL A 1 317 ? 30.150 46.963 -21.319 1.00 25.28 317 VAL A O 1
ATOM 2483 N N . SER A 1 318 ? 28.585 46.805 -19.724 1.00 26.48 318 SER A N 1
ATOM 2484 C CA . SER A 1 318 ? 27.319 46.937 -20.467 1.00 26.48 318 SER A CA 1
ATOM 2485 C C . SER A 1 318 ? 26.217 47.347 -19.452 1.00 26.48 318 SER A C 1
ATOM 2487 O O . SER A 1 318 ? 26.437 47.090 -18.264 1.00 26.48 318 SER A O 1
ATOM 2489 N N . PRO A 1 319 ? 24.998 47.836 -19.799 1.00 46.88 319 PRO A N 1
ATOM 2490 C CA . PRO A 1 319 ? 24.500 48.593 -20.970 1.00 46.88 319 PRO A CA 1
ATOM 2491 C C . PRO A 1 319 ? 23.627 49.835 -20.566 1.00 46.88 319 PRO A C 1
ATOM 2493 O O . PRO A 1 319 ? 23.530 50.166 -19.388 1.00 46.88 319 PRO A O 1
ATOM 2496 N N . ARG A 1 320 ? 22.848 50.394 -21.527 1.00 34.31 320 ARG A N 1
ATOM 2497 C CA . ARG A 1 320 ? 21.668 51.314 -21.376 1.00 34.31 320 ARG A CA 1
ATOM 2498 C C . ARG A 1 320 ? 21.994 52.814 -21.153 1.00 34.31 320 ARG A C 1
ATOM 2500 O O . ARG A 1 320 ? 23.130 53.109 -20.801 1.00 34.31 320 ARG A O 1
ATOM 2507 N N . PRO A 1 321 ? 21.033 53.766 -21.326 1.00 37.09 321 PRO A N 1
ATOM 2508 C CA . PRO A 1 321 ? 19.604 53.646 -21.689 1.00 37.09 321 PRO A CA 1
ATOM 2509 C C . PRO A 1 321 ? 19.194 54.432 -22.969 1.00 37.09 321 PRO A C 1
ATOM 2511 O O . PRO A 1 321 ? 20.039 54.777 -23.788 1.00 37.09 321 PRO A O 1
ATOM 2514 N N . LEU A 1 322 ? 17.887 54.691 -23.140 1.00 30.95 322 LEU A N 1
ATOM 2515 C CA . LEU A 1 322 ? 17.256 55.586 -24.130 1.00 30.95 322 LEU A CA 1
ATOM 2516 C C . LEU A 1 322 ? 16.082 56.346 -23.470 1.00 30.95 322 LEU A C 1
ATOM 2518 O O . LEU A 1 322 ? 15.585 55.889 -22.439 1.00 30.95 322 LEU A O 1
ATOM 2522 N N . SER A 1 323 ? 15.634 57.471 -24.045 1.00 33.69 323 SER A N 1
ATOM 2523 C CA . SER A 1 323 ? 14.629 58.365 -23.439 1.00 33.69 323 SER A CA 1
ATOM 2524 C C . SER A 1 323 ? 13.564 58.897 -24.418 1.00 33.69 323 SER A C 1
ATOM 2526 O O . SER A 1 323 ? 13.792 58.950 -25.624 1.00 33.69 323 SER A O 1
ATOM 2528 N N . ASP A 1 324 ? 12.434 59.330 -23.839 1.00 29.78 324 ASP A N 1
ATOM 2529 C CA . ASP A 1 324 ? 11.428 60.266 -24.388 1.00 29.78 324 ASP A CA 1
ATOM 2530 C C . ASP A 1 324 ? 10.556 59.765 -25.585 1.00 29.78 324 ASP A C 1
ATOM 2532 O O . ASP A 1 324 ? 10.882 58.774 -26.231 1.00 29.78 324 ASP A O 1
ATOM 2536 N N . ASN A 1 325 ? 9.370 60.329 -25.892 1.00 31.72 325 ASN A N 1
ATOM 2537 C CA . ASN A 1 325 ? 8.666 61.471 -25.280 1.00 31.72 325 ASN A CA 1
ATOM 2538 C C . ASN A 1 325 ? 7.108 61.376 -25.341 1.00 31.72 325 ASN A C 1
ATOM 2540 O O . ASN A 1 325 ? 6.574 60.725 -26.230 1.00 31.72 325 ASN A O 1
ATOM 2544 N N . GLN A 1 326 ? 6.440 62.070 -24.400 1.00 27.77 326 GLN A N 1
ATOM 2545 C CA . GLN A 1 326 ? 5.166 62.857 -24.413 1.00 27.77 326 GLN A CA 1
ATOM 2546 C C . GLN A 1 326 ? 4.143 62.791 -25.595 1.00 27.77 326 GLN A C 1
ATOM 2548 O O . GLN A 1 326 ? 4.522 62.556 -26.732 1.00 27.77 326 GLN A O 1
ATOM 2553 N N . ASN A 1 327 ? 2.833 63.115 -25.464 1.00 28.20 327 ASN A N 1
ATOM 2554 C CA . ASN A 1 327 ? 2.022 63.827 -24.433 1.00 28.20 327 ASN A CA 1
ATOM 2555 C C . ASN A 1 327 ? 0.503 63.477 -24.555 1.00 28.20 327 ASN A C 1
ATOM 2557 O O . ASN A 1 327 ? 0.083 63.091 -25.643 1.00 28.20 327 ASN A O 1
ATOM 2561 N N . GLY A 1 328 ? -0.346 63.695 -23.522 1.00 23.48 328 GLY A N 1
ATOM 2562 C CA . GLY A 1 328 ? -1.780 63.297 -23.608 1.00 23.48 328 GLY A CA 1
ATOM 2563 C C . GLY A 1 328 ? -2.812 63.690 -22.515 1.00 23.48 328 GLY A C 1
ATOM 2564 O O . GLY A 1 328 ? -3.620 62.846 -22.166 1.00 23.48 328 GLY A O 1
ATOM 2565 N N . TRP A 1 329 ? -2.817 64.930 -22.000 1.00 24.98 329 TRP A N 1
ATOM 2566 C CA . TRP A 1 329 ? -3.960 65.648 -21.352 1.00 24.98 329 TRP A CA 1
ATOM 2567 C C . TRP A 1 329 ? -4.950 64.952 -20.362 1.00 24.98 329 TRP A C 1
ATOM 2569 O O . TRP A 1 329 ? -5.900 64.320 -20.799 1.00 24.98 329 TRP A O 1
ATOM 2579 N N . LYS A 1 330 ? -4.849 65.343 -19.070 1.00 25.47 330 LYS A N 1
ATOM 2580 C CA . LYS A 1 330 ? -5.912 65.758 -18.094 1.00 25.47 330 LYS A CA 1
ATOM 2581 C C . LYS A 1 330 ? -7.160 64.891 -17.761 1.00 25.47 330 LYS A C 1
ATOM 2583 O O . LYS A 1 330 ? -7.584 64.075 -18.557 1.00 25.47 330 LYS A O 1
ATOM 2588 N N . GLU A 1 331 ? -7.950 65.165 -16.702 1.00 25.34 331 GLU A N 1
ATOM 2589 C CA . GLU A 1 331 ? -7.767 65.582 -15.277 1.00 25.34 331 GLU A CA 1
ATOM 2590 C C . GLU A 1 331 ? -9.173 65.743 -14.619 1.00 25.34 331 GLU A C 1
ATOM 2592 O O . GLU A 1 331 ? -10.141 65.977 -15.333 1.00 25.34 331 GLU A O 1
ATOM 2597 N N . GLU A 1 332 ? -9.258 65.702 -13.279 1.00 24.28 332 GLU A N 1
ATOM 2598 C CA . GLU A 1 332 ? -10.417 66.040 -12.407 1.00 24.28 332 GLU A CA 1
ATOM 2599 C C . GLU A 1 332 ? -11.723 65.197 -12.464 1.00 24.28 332 GLU A C 1
ATOM 2601 O O . GLU A 1 332 ? -12.354 65.005 -13.498 1.00 24.28 332 GLU A O 1
ATOM 2606 N N . GLY A 1 333 ? -12.212 64.786 -11.281 1.00 25.84 333 GLY A N 1
ATOM 2607 C CA . GLY A 1 333 ? -13.535 64.167 -11.088 1.00 25.84 333 GLY A CA 1
ATOM 2608 C C . GLY A 1 333 ? -13.780 63.714 -9.639 1.00 25.84 333 GLY A C 1
ATOM 2609 O O . GLY A 1 333 ? -13.106 62.817 -9.143 1.00 25.84 333 GLY A O 1
ATOM 2610 N N . ARG A 1 334 ? -14.725 64.346 -8.928 1.00 25.64 334 ARG A N 1
ATOM 2611 C CA . ARG A 1 334 ? -15.092 64.014 -7.529 1.00 25.64 334 ARG A CA 1
ATOM 2612 C C . ARG A 1 334 ? -16.064 62.822 -7.477 1.00 25.64 334 ARG A C 1
ATOM 2614 O O . ARG A 1 334 ? -16.853 62.682 -8.403 1.00 25.64 334 ARG A O 1
ATOM 2621 N N . SER A 1 335 ? -16.171 62.130 -6.331 1.00 24.06 335 SER A N 1
ATOM 2622 C CA . SER A 1 335 ? -17.310 62.322 -5.393 1.00 24.06 335 SER A CA 1
ATOM 2623 C C . SER A 1 335 ? -17.574 61.139 -4.431 1.00 24.06 335 SER A C 1
ATOM 2625 O O . SER A 1 335 ? -17.970 60.068 -4.864 1.00 24.06 335 SER A O 1
ATOM 2627 N N . VAL A 1 336 ? -17.446 61.402 -3.121 1.00 26.88 336 VAL A N 1
ATOM 2628 C CA . VAL A 1 336 ? -18.422 61.086 -2.044 1.00 26.88 336 VAL A CA 1
ATOM 2629 C C . VAL A 1 336 ? -19.133 59.714 -2.069 1.00 26.88 336 VAL A C 1
ATOM 2631 O O . VAL A 1 336 ? -20.105 59.547 -2.799 1.00 26.88 336 VAL A O 1
ATOM 2634 N N . ASN A 1 337 ? -18.821 58.826 -1.112 1.00 26.20 337 ASN A N 1
ATOM 2635 C CA . ASN A 1 337 ? -19.549 58.774 0.174 1.00 26.20 337 ASN A CA 1
ATOM 2636 C C . ASN A 1 337 ? -18.865 57.854 1.207 1.00 26.20 337 ASN A C 1
ATOM 2638 O O . ASN A 1 337 ? -18.035 57.022 0.850 1.00 26.20 337 ASN A O 1
ATOM 2642 N N . ALA A 1 338 ? -19.247 57.990 2.475 1.00 29.00 338 ALA A N 1
ATOM 2643 C CA . ALA A 1 338 ? -18.973 57.031 3.546 1.00 29.00 338 ALA A CA 1
ATOM 2644 C C . ALA A 1 338 ? -20.149 57.054 4.528 1.00 29.00 338 ALA A C 1
ATOM 2646 O O . ALA A 1 338 ? -20.697 58.135 4.732 1.00 29.00 338 ALA A O 1
ATOM 2647 N N . ASP A 1 339 ? -20.487 55.920 5.155 1.00 27.47 339 ASP A N 1
ATOM 2648 C CA . ASP A 1 339 ? -20.845 55.911 6.581 1.00 27.47 339 ASP A CA 1
ATOM 2649 C C . ASP A 1 339 ? -20.948 54.498 7.188 1.00 27.47 339 ASP A C 1
ATOM 2651 O O . ASP A 1 339 ? -21.246 53.549 6.471 1.00 27.47 339 ASP A O 1
ATOM 2655 N N . GLN A 1 340 ? -20.807 54.437 8.524 1.00 29.27 340 GLN A N 1
ATOM 2656 C CA . GLN A 1 340 ? -21.371 53.430 9.455 1.00 29.27 340 GLN A CA 1
ATOM 2657 C C . GLN A 1 340 ? -20.909 51.946 9.360 1.00 29.27 340 GLN A C 1
ATOM 2659 O O . GLN A 1 340 ? -20.741 51.391 8.285 1.00 29.27 340 GLN A O 1
ATOM 2664 N N . SER A 1 341 ? -20.752 51.192 10.463 1.00 28.22 341 SER A N 1
ATOM 2665 C CA . SER A 1 341 ? -20.581 51.542 11.893 1.00 28.22 341 SER A CA 1
ATOM 2666 C C . SER A 1 341 ? -20.087 50.311 12.697 1.00 28.22 341 SER A C 1
ATOM 2668 O O . SER A 1 341 ? -20.073 49.210 12.157 1.00 28.22 341 SER A O 1
ATOM 2670 N N . LEU A 1 342 ? -19.784 50.496 13.995 1.00 25.97 342 LEU A N 1
ATOM 2671 C CA . LEU A 1 342 ? -19.355 49.488 14.998 1.00 25.97 342 LEU A CA 1
ATOM 2672 C C . LEU A 1 342 ? -17.992 48.789 14.729 1.00 25.97 342 LEU A C 1
ATOM 2674 O O . LEU A 1 342 ? -17.557 48.655 13.596 1.00 25.97 342 LEU A O 1
ATOM 2678 N N . ALA A 1 343 ? -17.265 48.271 15.731 1.00 24.20 343 ALA A N 1
ATOM 2679 C CA . ALA A 1 343 ? -17.153 48.656 17.148 1.00 24.20 343 ALA A CA 1
ATOM 2680 C C . ALA A 1 343 ? -15.911 47.993 17.786 1.00 24.20 343 ALA A C 1
ATOM 2682 O O . ALA A 1 343 ? -15.737 46.784 17.672 1.00 24.20 343 ALA A O 1
ATOM 2683 N N . ALA A 1 344 ? -15.104 48.756 18.531 1.00 28.17 344 ALA A N 1
ATOM 2684 C CA . ALA A 1 344 ? -14.199 48.252 19.573 1.00 28.17 344 ALA A CA 1
ATOM 2685 C C . ALA A 1 344 ? -13.802 49.412 20.505 1.00 28.17 344 ALA A C 1
ATOM 2687 O O . ALA A 1 344 ? -13.643 50.544 20.051 1.00 28.17 344 ALA A O 1
ATOM 2688 N N . GLN A 1 345 ? -13.666 49.148 21.805 1.00 30.38 345 GLN A N 1
ATOM 2689 C CA . GLN A 1 345 ? -13.386 50.165 22.826 1.00 30.38 345 GLN A CA 1
ATOM 2690 C C . GLN A 1 345 ? -11.921 50.131 23.272 1.00 30.38 345 GLN A C 1
ATOM 2692 O O . GLN A 1 345 ? -11.299 49.071 23.302 1.00 30.38 345 GLN A O 1
ATOM 2697 N N . LEU A 1 346 ? -11.417 51.270 23.753 1.00 27.03 346 LEU A N 1
ATOM 2698 C CA . LEU A 1 346 ? -10.359 51.292 24.762 1.00 27.03 346 LEU A CA 1
ATOM 2699 C C . LEU A 1 346 ? -10.705 52.274 25.889 1.00 27.03 346 LEU A C 1
ATOM 2701 O O . LEU A 1 346 ? -11.585 53.120 25.756 1.00 27.03 346 LEU A O 1
ATOM 2705 N N . GLN A 1 347 ? -10.049 52.058 27.024 1.00 30.36 347 GLN A N 1
ATOM 2706 C CA . GLN A 1 347 ? -10.374 52.588 28.348 1.00 30.36 347 GLN A CA 1
ATOM 2707 C C . GLN A 1 347 ? -10.272 54.117 28.460 1.00 30.36 347 GLN A C 1
ATOM 2709 O O . GLN A 1 347 ? -9.329 54.709 27.944 1.00 30.36 347 GLN A O 1
ATOM 2714 N N . GLU A 1 348 ? -11.097 54.709 29.328 1.00 27.03 348 GLU A N 1
ATOM 2715 C CA . GLU A 1 348 ? -10.653 55.823 30.176 1.00 27.03 348 GLU A CA 1
ATOM 2716 C C . GLU A 1 348 ? -11.232 55.685 31.600 1.00 27.03 348 GLU A C 1
ATOM 2718 O O . GLU A 1 348 ? -12.107 54.855 31.855 1.00 27.03 348 GLU A O 1
ATOM 2723 N N . VAL A 1 349 ? -10.655 56.407 32.566 1.00 30.66 349 VAL A N 1
ATOM 2724 C CA . VAL A 1 349 ? -10.774 56.150 34.009 1.00 30.66 349 VAL A CA 1
ATOM 2725 C C . VAL A 1 349 ? -10.857 57.464 34.799 1.00 30.66 349 VAL A C 1
ATOM 2727 O O . VAL A 1 349 ? -10.073 58.371 34.540 1.00 30.66 349 VAL A O 1
ATOM 2730 N N . LYS A 1 350 ? -11.685 57.448 35.863 1.00 30.97 350 LYS A N 1
ATOM 2731 C CA . LYS A 1 350 ? -11.874 58.417 36.979 1.00 30.97 350 LYS A CA 1
ATOM 2732 C C . LYS A 1 350 ? -12.951 59.503 36.851 1.00 30.97 350 LYS A C 1
ATOM 2734 O O . LYS A 1 350 ? -13.072 60.188 35.854 1.00 30.97 350 LYS A O 1
ATOM 2739 N N . GLN A 1 351 ? -13.548 59.718 38.032 1.00 28.31 351 GLN A N 1
ATOM 2740 C CA . GLN A 1 351 ? -14.141 60.948 38.570 1.00 28.31 351 GLN A CA 1
ATOM 2741 C C . GLN A 1 351 ? -15.375 61.525 37.867 1.00 28.31 351 GLN A C 1
ATOM 2743 O O . GLN A 1 351 ? -15.269 62.206 36.862 1.00 28.31 351 GLN A O 1
ATOM 2748 N N . GLU A 1 352 ? -16.494 61.478 38.593 1.00 29.75 352 GLU A N 1
ATOM 2749 C CA . GLU A 1 352 ? -16.921 62.684 39.316 1.00 29.75 352 GLU A CA 1
ATOM 2750 C C . GLU A 1 352 ? -17.554 62.328 40.680 1.00 29.75 352 GLU A C 1
ATOM 2752 O O . GLU A 1 352 ? -17.604 61.154 41.059 1.00 29.75 352 GLU A O 1
ATOM 2757 N N . GLN A 1 353 ? -17.907 63.340 41.477 1.00 29.97 353 GLN A N 1
ATOM 2758 C CA . GLN A 1 353 ? -18.467 63.231 42.835 1.00 29.97 353 GLN A CA 1
ATOM 2759 C C . GLN A 1 353 ? -19.729 64.107 42.963 1.00 29.97 353 GLN A C 1
ATOM 2761 O O . GLN A 1 353 ? -20.078 64.819 42.027 1.00 29.97 353 GLN A O 1
ATOM 2766 N N . CYS A 1 354 ? -20.337 64.097 44.158 1.00 26.70 354 CYS A N 1
ATOM 2767 C CA . CYS A 1 354 ? -21.498 64.896 44.579 1.00 26.70 354 CYS A CA 1
ATOM 2768 C C . CYS A 1 354 ? -22.862 64.388 44.036 1.00 26.70 354 CYS A C 1
ATOM 2770 O O . CYS A 1 354 ? -22.936 63.791 42.973 1.00 26.70 354 CYS A O 1
ATOM 2772 N N . GLU A 1 355 ? -23.988 64.526 44.751 1.00 29.91 355 GLU A N 1
ATOM 2773 C CA . GLU A 1 355 ? -24.199 65.132 46.079 1.00 29.91 355 GLU A CA 1
ATOM 2774 C C . GLU A 1 355 ? -25.450 64.576 46.790 1.00 29.91 355 GLU A C 1
ATOM 2776 O O . GLU A 1 355 ? -26.467 64.332 46.143 1.00 29.91 355 GLU A O 1
ATOM 2781 N N . SER A 1 356 ? -25.407 64.419 48.122 1.00 30.22 356 SER A N 1
ATOM 2782 C CA . SER A 1 356 ? -26.488 64.775 49.078 1.00 30.22 356 SER A CA 1
ATOM 2783 C C . SER A 1 356 ? -26.197 64.262 50.503 1.00 30.22 356 SER A C 1
ATOM 2785 O O . SER A 1 356 ? -25.413 63.336 50.707 1.00 30.22 356 SER A O 1
ATOM 2787 N N . GLY A 1 357 ? -26.771 64.941 51.504 1.00 30.09 357 GLY A N 1
ATOM 2788 C CA . GLY A 1 357 ? -26.438 64.797 52.929 1.00 30.09 357 GLY A CA 1
ATOM 2789 C C . GLY A 1 357 ? -27.350 63.876 53.770 1.00 30.09 357 GLY A C 1
ATOM 2790 O O . GLY A 1 357 ? -28.219 63.193 53.234 1.00 30.09 357 GLY A O 1
ATOM 2791 N N . PRO A 1 358 ? -27.144 63.839 55.105 1.00 65.69 358 PRO A N 1
ATOM 2792 C CA . PRO A 1 358 ? -27.616 62.759 55.986 1.00 65.69 358 PRO A CA 1
ATOM 2793 C C . PRO A 1 358 ? -28.835 63.118 56.863 1.00 65.69 358 PRO A C 1
ATOM 2795 O O . PRO A 1 358 ? -29.113 64.298 57.050 1.00 65.69 358 PRO A O 1
ATOM 2798 N N . VAL A 1 359 ? -29.450 62.119 57.533 1.00 30.41 359 VAL A N 1
ATOM 2799 C CA . VAL A 1 359 ? -29.977 62.246 58.921 1.00 30.41 359 VAL A CA 1
ATOM 2800 C C . VAL A 1 359 ? -30.319 60.884 59.594 1.00 30.41 359 VAL A C 1
ATOM 2802 O O . VAL A 1 359 ? -31.168 60.131 59.141 1.00 30.41 359 VAL A O 1
ATOM 2805 N N . VAL A 1 360 ? -29.605 60.591 60.691 1.00 37.06 360 VAL A N 1
ATOM 2806 C CA . VAL A 1 360 ? -30.027 60.035 62.008 1.00 37.06 360 VAL A CA 1
ATOM 2807 C C . VAL A 1 360 ? -31.077 58.883 62.136 1.00 37.06 360 VAL A C 1
ATOM 2809 O O . VAL A 1 360 ? -32.278 59.106 62.057 1.00 37.06 360 VAL A O 1
ATOM 2812 N N . ASN A 1 361 ? -30.582 57.734 62.643 1.00 37.97 361 ASN A N 1
ATOM 2813 C CA . ASN A 1 361 ? -31.193 56.718 63.548 1.00 37.97 361 ASN A CA 1
ATOM 2814 C C . ASN A 1 361 ? -32.246 55.658 63.110 1.00 37.97 361 ASN A C 1
ATOM 2816 O O . ASN A 1 361 ? -33.241 55.921 62.454 1.00 37.97 361 ASN A O 1
ATOM 2820 N N . SER A 1 362 ? -32.088 54.483 63.754 1.00 39.53 362 SER A N 1
ATOM 2821 C CA . SER A 1 362 ? -33.127 53.531 64.219 1.00 39.53 362 SER A CA 1
ATOM 2822 C C . SER A 1 362 ? -33.850 52.592 63.228 1.00 39.53 362 SER A C 1
ATOM 2824 O O . SER A 1 362 ? -35.007 52.826 62.892 1.00 39.53 362 SER A O 1
ATOM 2826 N N . ALA A 1 363 ? -33.265 51.408 62.969 1.00 37.16 363 ALA A N 1
ATOM 2827 C CA . ALA A 1 363 ? -34.009 50.131 62.871 1.00 37.16 363 ALA A CA 1
ATOM 2828 C C . ALA A 1 363 ? -33.075 48.895 62.909 1.00 37.16 363 ALA A C 1
ATOM 2830 O O . ALA A 1 363 ? -32.472 48.530 61.902 1.00 37.16 363 ALA A O 1
ATOM 2831 N N . GLY A 1 364 ? -33.001 48.181 64.039 1.00 43.03 364 GLY A N 1
ATOM 2832 C CA . GLY A 1 364 ? -32.154 46.981 64.202 1.00 43.03 364 GLY A CA 1
ATOM 2833 C C . GLY A 1 364 ? -32.626 45.702 63.484 1.00 43.03 364 GLY A C 1
ATOM 2834 O O . GLY A 1 364 ? -32.159 44.623 63.827 1.00 43.03 364 GLY A O 1
ATOM 2835 N N . GLY A 1 365 ? -33.573 45.799 62.540 1.00 43.88 365 GLY A N 1
ATOM 2836 C CA . GLY A 1 365 ? -34.213 44.648 61.880 1.00 43.88 365 GLY A CA 1
ATOM 2837 C C . GLY A 1 365 ? -33.853 44.428 60.403 1.00 43.88 365 GLY A C 1
ATOM 2838 O O . GLY A 1 365 ? -34.029 43.321 59.904 1.00 43.88 365 GLY A O 1
ATOM 2839 N N . SER A 1 366 ? -33.342 45.441 59.687 1.00 49.50 366 SER A N 1
ATOM 2840 C CA . SER A 1 366 ? -32.981 45.291 58.260 1.00 49.50 366 SER A CA 1
ATOM 2841 C C . SER A 1 366 ? -31.633 44.595 58.067 1.00 49.50 366 SER A C 1
ATOM 2843 O O . SER A 1 366 ? -31.507 43.760 57.176 1.00 49.50 366 SER A O 1
ATOM 2845 N N . THR A 1 367 ? -30.632 44.876 58.909 1.00 55.75 367 THR A N 1
ATOM 2846 C CA . THR A 1 367 ? -29.233 44.476 58.670 1.00 55.75 367 THR A CA 1
ATOM 2847 C C . THR A 1 367 ? -29.043 42.982 58.436 1.00 55.75 367 THR A C 1
ATOM 2849 O O . THR A 1 367 ? -28.339 42.627 57.496 1.00 55.75 367 THR A O 1
ATOM 2852 N N . ILE A 1 368 ? -29.703 42.112 59.208 1.00 56.31 368 ILE A N 1
ATOM 2853 C CA . ILE A 1 368 ? -29.609 40.655 59.015 1.00 56.31 368 ILE A CA 1
ATOM 2854 C C . ILE A 1 368 ? -30.283 40.229 57.701 1.00 56.31 368 ILE A C 1
ATOM 2856 O O . ILE A 1 368 ? -29.739 39.391 56.990 1.00 56.31 368 ILE A O 1
ATOM 2860 N N . LYS A 1 369 ? -31.417 40.834 57.318 1.00 59.56 369 LYS A N 1
ATOM 2861 C CA . LYS A 1 369 ? -32.119 40.520 56.059 1.00 59.56 369 LYS A CA 1
ATOM 2862 C C . LYS A 1 369 ? -31.345 41.012 54.830 1.00 59.56 369 LYS A C 1
ATOM 2864 O O . LYS A 1 369 ? -31.239 40.287 53.846 1.00 59.56 369 LYS A O 1
ATOM 2869 N N . GLU A 1 370 ? -30.735 42.194 54.907 1.00 60.78 370 GLU A N 1
ATOM 2870 C CA . GLU A 1 370 ? -29.858 42.742 53.864 1.00 60.78 370 GLU A CA 1
ATOM 2871 C C . GLU A 1 370 ? -28.472 42.073 53.822 1.00 60.78 370 GLU A C 1
ATOM 2873 O O . GLU A 1 370 ? -27.787 42.158 52.801 1.00 60.78 370 GLU A O 1
ATOM 2878 N N . GLN A 1 371 ? -28.034 41.419 54.903 1.00 61.09 371 GLN A N 1
ATOM 2879 C CA . GLN A 1 371 ? -26.871 40.526 54.906 1.00 61.09 371 GLN A CA 1
ATOM 2880 C C . GLN A 1 371 ? -27.226 39.168 54.299 1.00 61.09 371 GLN A C 1
ATOM 2882 O O . GLN A 1 371 ? -26.522 38.741 53.389 1.00 61.09 371 GLN A O 1
ATOM 2887 N N . LEU A 1 372 ? -28.339 38.539 54.701 1.00 62.94 372 LEU A N 1
ATOM 2888 C CA . LEU A 1 372 ? -28.819 37.292 54.093 1.00 62.94 372 LEU A CA 1
ATOM 2889 C C . LEU A 1 372 ? -29.032 37.459 52.591 1.00 62.94 372 LEU A C 1
ATOM 2891 O O . LEU A 1 372 ? -28.505 36.657 51.835 1.00 62.94 372 LEU A O 1
ATOM 2895 N N . LYS A 1 373 ? -29.703 38.528 52.140 1.00 68.00 373 LYS A N 1
ATOM 2896 C CA . LYS A 1 373 ? -29.819 38.841 50.706 1.00 68.00 373 LYS A CA 1
ATOM 2897 C C . LYS A 1 373 ? -28.461 38.919 50.014 1.00 68.00 373 LYS A C 1
ATOM 2899 O O . LYS A 1 373 ? -28.296 38.315 48.970 1.00 68.00 373 LYS A O 1
ATOM 2904 N N . ARG A 1 374 ? -27.471 39.614 50.588 1.00 66.00 374 ARG A N 1
ATOM 2905 C CA . ARG A 1 374 ? -26.121 39.696 49.997 1.00 66.00 374 ARG A CA 1
ATOM 2906 C C . ARG A 1 374 ? -25.354 38.374 50.029 1.00 66.00 374 ARG A C 1
ATOM 2908 O O . ARG A 1 374 ? -24.495 38.183 49.179 1.00 66.00 374 ARG A O 1
ATOM 2915 N N . VAL A 1 375 ? -25.646 37.478 50.971 1.00 70.38 375 VAL A N 1
ATOM 2916 C CA . VAL A 1 375 ? -25.101 36.113 50.985 1.00 70.38 375 VAL A CA 1
ATOM 2917 C C . VAL A 1 375 ? -25.794 35.253 49.929 1.00 70.38 375 VAL A C 1
ATOM 2919 O O . VAL A 1 375 ? -25.099 34.625 49.146 1.00 70.38 375 VAL A O 1
ATOM 2922 N N . PHE A 1 376 ? -27.126 35.281 49.837 1.00 67.50 376 PHE A N 1
ATOM 2923 C CA . PHE A 1 376 ? -27.891 34.549 48.823 1.00 67.50 376 PHE A CA 1
ATOM 2924 C C . PHE A 1 376 ? -27.606 35.034 47.399 1.00 67.50 376 PHE A C 1
ATOM 2926 O O . PHE A 1 376 ? -27.428 34.200 46.524 1.00 67.50 376 PHE A O 1
ATOM 2933 N N . GLU A 1 377 ? -27.492 36.342 47.156 1.00 72.00 377 GLU A N 1
ATOM 2934 C CA . GLU A 1 377 ? -27.141 36.862 45.829 1.00 72.00 377 GLU A CA 1
ATOM 2935 C C . GLU A 1 377 ? -25.698 36.499 45.455 1.00 72.00 377 GLU A C 1
ATOM 2937 O O . GLU A 1 377 ? -25.435 36.169 44.306 1.00 72.00 377 GLU A O 1
ATOM 2942 N N . LYS A 1 378 ? -24.768 36.472 46.424 1.00 69.06 378 LYS A N 1
ATOM 2943 C CA . LYS A 1 378 ? -23.417 35.939 46.197 1.00 69.06 378 LYS A CA 1
ATOM 2944 C C . LYS A 1 378 ? -23.419 34.441 45.910 1.00 69.06 378 LYS A C 1
ATOM 2946 O O . LYS A 1 378 ? -22.737 34.031 44.985 1.00 69.06 378 LYS A O 1
ATOM 2951 N N . LEU A 1 379 ? -24.179 33.645 46.664 1.00 66.38 379 LEU A N 1
ATOM 2952 C CA . LEU A 1 379 ? -24.287 32.203 46.437 1.00 66.38 379 LEU A CA 1
ATOM 2953 C C . LEU A 1 379 ? -24.920 31.914 45.072 1.00 66.38 379 LEU A C 1
ATOM 2955 O O . LEU A 1 379 ? -24.451 31.048 44.353 1.00 66.38 379 LEU A O 1
ATOM 2959 N N . ARG A 1 380 ? -25.950 32.676 44.692 1.00 67.94 380 ARG A N 1
ATOM 2960 C CA . ARG A 1 380 ? -26.611 32.600 43.387 1.00 67.94 380 ARG A CA 1
ATOM 2961 C C . ARG A 1 380 ? -25.664 32.975 42.253 1.00 67.94 380 ARG A C 1
ATOM 2963 O O . ARG A 1 380 ? -25.628 32.259 41.263 1.00 67.94 380 ARG A O 1
ATOM 2970 N N . LEU A 1 381 ? -24.914 34.071 42.390 1.00 71.62 381 LEU A N 1
ATOM 2971 C CA . LEU A 1 381 ? -23.910 34.468 41.402 1.00 71.62 381 LEU A CA 1
ATOM 2972 C C . LEU A 1 381 ? -22.813 33.409 41.288 1.00 71.62 381 LEU A C 1
ATOM 2974 O O . LEU A 1 381 ? -22.539 32.993 40.176 1.00 71.62 381 LEU A O 1
ATOM 2978 N N . GLN A 1 382 ? -22.282 32.905 42.404 1.00 66.12 382 GLN A N 1
ATOM 2979 C CA . GLN A 1 382 ? -21.264 31.853 42.402 1.00 66.12 382 GLN A CA 1
ATOM 2980 C C . GLN A 1 382 ? -21.783 30.538 41.794 1.00 66.12 382 GLN A C 1
ATOM 2982 O O . GLN A 1 382 ? -21.082 29.932 41.001 1.00 66.12 382 GLN A O 1
ATOM 2987 N N . ILE A 1 383 ? -23.021 30.121 42.086 1.00 63.78 383 ILE A N 1
ATOM 2988 C CA . ILE A 1 383 ? -23.636 28.941 41.454 1.00 63.78 383 ILE A CA 1
ATOM 2989 C C . ILE A 1 383 ? -23.818 29.163 39.946 1.00 63.78 383 ILE A C 1
ATOM 2991 O O . ILE A 1 383 ? -23.590 28.245 39.171 1.00 63.78 383 ILE A O 1
ATOM 2995 N N . VAL A 1 384 ? -24.208 30.364 39.508 1.00 61.25 384 VAL A N 1
ATOM 2996 C CA . VAL A 1 384 ? -24.312 30.695 38.075 1.00 61.25 384 VAL A CA 1
ATOM 2997 C C . VAL A 1 384 ? -22.931 30.753 37.411 1.00 61.25 384 VAL A C 1
ATOM 2999 O O . VAL A 1 384 ? -22.801 30.310 36.279 1.00 61.25 384 VAL A O 1
ATOM 3002 N N . GLU A 1 385 ? -21.909 31.245 38.106 1.00 66.62 385 GLU A N 1
ATOM 3003 C CA . GLU A 1 385 ? -20.514 31.308 37.652 1.00 66.62 385 GLU A CA 1
ATOM 3004 C C . GLU A 1 385 ? -19.932 29.888 37.511 1.00 66.62 385 GLU A C 1
ATOM 3006 O O . GLU A 1 385 ? -19.510 29.520 36.421 1.00 66.62 385 GLU A O 1
ATOM 3011 N N . GLU A 1 386 ? -20.070 29.030 38.529 1.00 62.81 386 GLU A N 1
ATOM 3012 C CA . GLU A 1 386 ? -19.696 27.604 38.493 1.00 62.81 386 GLU A CA 1
ATOM 3013 C C . GLU A 1 386 ? -20.478 26.811 37.420 1.00 62.81 386 GLU A C 1
ATOM 3015 O O . GLU A 1 386 ? -19.927 25.913 36.783 1.00 62.81 386 GLU A O 1
ATOM 3020 N N . PHE A 1 387 ? -21.751 27.144 37.165 1.00 61.59 387 PHE A N 1
ATOM 3021 C CA . PHE A 1 387 ? -22.564 26.496 36.122 1.00 61.59 387 PHE A CA 1
ATOM 3022 C C . PHE A 1 387 ? -22.238 27.010 34.708 1.00 61.59 387 PHE A C 1
ATOM 3024 O O . PHE A 1 387 ? -22.378 26.264 33.738 1.00 61.59 387 PHE A O 1
ATOM 3031 N N . LEU A 1 388 ? -21.781 28.259 34.565 1.00 59.50 388 LEU A N 1
ATOM 3032 C CA . LEU A 1 388 ? -21.275 28.804 33.302 1.00 59.50 388 LEU A CA 1
ATOM 3033 C C . LEU A 1 388 ? -19.876 28.266 32.991 1.00 59.50 388 LEU A C 1
ATOM 3035 O O . LEU A 1 388 ? -19.684 27.757 31.895 1.00 59.50 388 LEU A O 1
ATOM 3039 N N . GLU A 1 389 ? -18.947 28.252 33.953 1.00 62.34 389 GLU A N 1
ATOM 3040 C CA . GLU A 1 389 ? -17.643 27.585 33.808 1.00 62.34 389 GLU A CA 1
ATOM 3041 C C . GLU A 1 389 ? -17.814 26.088 33.497 1.00 62.34 389 GLU A C 1
ATOM 3043 O O . GLU A 1 389 ? -17.134 25.541 32.625 1.00 62.34 389 GLU A O 1
ATOM 3048 N N . GLY A 1 390 ? -18.783 25.430 34.145 1.00 64.50 390 GLY A N 1
ATOM 3049 C CA . GLY A 1 390 ? -19.193 24.063 33.834 1.00 64.50 390 GLY A CA 1
ATOM 3050 C C . GLY A 1 390 ? -19.662 23.906 32.384 1.00 64.50 390 GLY A C 1
ATOM 3051 O O . GLY A 1 390 ? -19.129 23.063 31.661 1.00 64.50 390 GLY A O 1
ATOM 3052 N N . ASN A 1 391 ? -20.601 24.737 31.924 1.00 60.62 391 ASN A N 1
ATOM 3053 C CA . ASN A 1 391 ? -21.105 24.682 30.549 1.00 60.62 391 ASN A CA 1
ATOM 3054 C C . ASN A 1 391 ? -20.052 25.064 29.501 1.00 60.62 391 ASN A C 1
ATOM 3056 O O . ASN A 1 391 ? -20.002 24.419 28.458 1.00 60.62 391 ASN A O 1
ATOM 3060 N N . ASP A 1 392 ? -19.168 26.024 29.772 1.00 64.00 392 ASP A N 1
ATOM 3061 C CA . ASP A 1 392 ? -18.045 26.365 28.893 1.00 64.00 392 ASP A CA 1
ATOM 3062 C C . ASP A 1 392 ? -17.014 25.225 28.841 1.00 64.00 392 ASP A C 1
ATOM 3064 O O . ASP A 1 392 ? -16.454 24.942 27.778 1.00 64.00 392 ASP A O 1
ATOM 3068 N N . SER A 1 393 ? -16.809 24.485 29.939 1.00 67.75 393 SER A N 1
ATOM 3069 C CA . SER A 1 393 ? -15.994 23.261 29.931 1.00 67.75 393 SER A CA 1
ATOM 3070 C C . SER A 1 393 ? -16.637 22.141 29.099 1.00 67.75 393 SER A C 1
ATOM 3072 O O . SER A 1 393 ? -15.955 21.482 28.316 1.00 67.75 393 SER A O 1
ATOM 3074 N N . VAL A 1 394 ? -17.964 21.973 29.170 1.00 67.38 394 VAL A N 1
ATOM 3075 C CA . VAL A 1 394 ? -18.707 21.002 28.349 1.00 67.38 394 VAL A CA 1
ATOM 3076 C C . VAL A 1 394 ? -18.726 21.423 26.878 1.00 67.38 394 VAL A C 1
ATOM 3078 O O . VAL A 1 394 ? -18.494 20.587 26.009 1.00 67.38 394 VAL A O 1
ATOM 3081 N N . ALA A 1 395 ? -18.922 22.706 26.575 1.00 67.25 395 ALA A N 1
ATOM 3082 C CA . ALA A 1 395 ? -18.908 23.239 25.217 1.00 67.25 395 ALA A CA 1
ATOM 3083 C C . ALA A 1 395 ? -17.504 23.179 24.594 1.00 67.25 395 ALA A C 1
ATOM 3085 O O . ALA A 1 395 ? -17.364 22.859 23.413 1.00 67.25 395 ALA A O 1
ATOM 3086 N N . THR A 1 396 ? -16.439 23.428 25.364 1.00 70.19 396 THR A N 1
ATOM 3087 C CA . THR A 1 396 ? -15.062 23.238 24.879 1.00 70.19 396 THR A CA 1
ATOM 3088 C C . THR A 1 396 ? -14.716 21.761 24.698 1.00 70.19 396 THR A C 1
ATOM 3090 O O . THR A 1 396 ? -14.101 21.435 23.686 1.00 70.19 396 THR A O 1
ATOM 3093 N N . LEU A 1 397 ? -15.177 20.852 25.565 1.00 66.25 397 LEU A N 1
ATOM 3094 C CA . LEU A 1 397 ? -15.042 19.402 25.356 1.00 66.25 397 LEU A CA 1
ATOM 3095 C C . LEU A 1 397 ? -15.841 18.905 24.139 1.00 66.25 397 LEU A C 1
ATOM 3097 O O . LEU A 1 397 ? -15.311 18.128 23.349 1.00 66.25 397 LEU A O 1
ATOM 3101 N N . GLN A 1 398 ? -17.068 19.387 23.922 1.00 66.19 398 GLN A N 1
ATOM 3102 C CA . GLN A 1 398 ? -17.857 19.079 22.722 1.00 66.19 398 GLN A CA 1
ATOM 3103 C C . GLN A 1 398 ? -17.193 19.616 21.450 1.00 66.19 398 GLN A C 1
ATOM 3105 O O . GLN A 1 398 ? -17.127 18.903 20.451 1.00 66.19 398 GLN A O 1
ATOM 3110 N N . ASN A 1 399 ? -16.649 20.836 21.475 1.00 71.38 399 ASN A N 1
ATOM 3111 C CA . ASN A 1 399 ? -15.919 21.399 20.338 1.00 71.38 399 ASN A CA 1
ATOM 3112 C C . ASN A 1 399 ? -14.582 20.680 20.085 1.00 71.38 399 ASN A C 1
ATOM 3114 O O . ASN A 1 399 ? -14.221 20.473 18.928 1.00 71.38 399 ASN A O 1
ATOM 3118 N N . GLN A 1 400 ? -13.877 20.229 21.128 1.00 70.44 400 GLN A N 1
ATOM 3119 C CA . GLN A 1 400 ? -12.696 19.368 20.990 1.00 70.44 400 GLN A CA 1
ATOM 3120 C C . GLN A 1 400 ? -13.069 18.007 20.393 1.00 70.44 400 GLN A C 1
ATOM 3122 O O . GLN A 1 400 ? -12.441 17.586 19.427 1.00 70.44 400 GLN A O 1
ATOM 3127 N N . TYR A 1 401 ? -14.122 17.355 20.893 1.00 69.94 401 TYR A N 1
ATOM 3128 C CA . TYR A 1 401 ? -14.615 16.085 20.354 1.00 69.94 401 TYR A CA 1
ATOM 3129 C C . TYR A 1 401 ? -15.035 16.221 18.884 1.00 69.94 401 TYR A C 1
ATOM 3131 O O . TYR A 1 401 ? -14.603 15.437 18.044 1.00 69.94 401 TYR A O 1
ATOM 3139 N N . ARG A 1 402 ? -15.789 17.274 18.543 1.00 75.19 402 ARG A N 1
ATOM 3140 C CA . ARG A 1 402 ? -16.196 17.586 17.165 1.00 75.19 402 ARG A CA 1
ATOM 3141 C C . ARG A 1 402 ? -15.001 17.894 16.261 1.00 75.19 402 ARG A C 1
ATOM 3143 O O . ARG A 1 402 ? -14.989 17.459 15.116 1.00 75.19 402 ARG A O 1
ATOM 3150 N N . SER A 1 403 ? -13.982 18.592 16.766 1.00 76.38 403 SER A N 1
ATOM 3151 C CA . SER A 1 403 ? -12.741 18.853 16.026 1.00 76.38 403 SER A CA 1
ATOM 3152 C C . SER A 1 403 ? -11.928 17.575 15.790 1.00 76.38 403 SER A C 1
ATOM 3154 O O . SER A 1 403 ? -11.417 17.384 14.691 1.00 76.38 403 SER A O 1
ATOM 3156 N N . VAL A 1 404 ? -11.855 16.671 16.773 1.00 77.12 404 VAL A N 1
ATOM 3157 C CA . VAL A 1 404 ? -11.222 15.351 16.616 1.00 77.12 404 VAL A CA 1
ATOM 3158 C C . VAL A 1 404 ? -11.991 14.482 15.619 1.00 77.12 404 VAL A C 1
ATOM 3160 O O . VAL A 1 404 ? -11.356 13.824 14.799 1.00 77.12 404 VAL A O 1
ATOM 3163 N N . LEU A 1 405 ? -13.328 14.516 15.642 1.00 74.88 405 LEU A N 1
ATOM 3164 C CA . LEU A 1 405 ? -14.172 13.777 14.701 1.00 74.88 405 LEU A CA 1
ATOM 3165 C C . LEU A 1 405 ? -13.953 14.263 13.259 1.00 74.88 405 LEU A C 1
ATOM 3167 O O . LEU A 1 405 ? -13.624 13.458 12.394 1.00 74.88 405 LEU A O 1
ATOM 3171 N N . VAL A 1 406 ? -14.003 15.581 13.025 1.00 79.12 406 VAL A N 1
ATOM 3172 C CA . VAL A 1 406 ? -13.707 16.176 11.708 1.00 79.12 406 VAL A CA 1
ATOM 3173 C C . VAL A 1 406 ? -12.284 15.835 11.253 1.00 79.12 406 VAL A C 1
ATOM 3175 O O . VAL A 1 406 ? -12.098 15.432 10.112 1.00 79.12 406 VAL A O 1
ATOM 3178 N N . GLN A 1 407 ? -11.282 15.872 12.139 1.00 73.56 407 GLN A N 1
ATOM 3179 C CA . GLN A 1 407 ? -9.916 15.450 11.790 1.00 73.56 407 GLN A CA 1
ATOM 3180 C C . GLN A 1 407 ? -9.787 13.949 11.472 1.00 73.56 407 GLN A C 1
ATOM 3182 O O . GLN A 1 407 ? -8.850 13.559 10.775 1.00 73.56 407 GLN A O 1
ATOM 3187 N N . GLN A 1 408 ? -10.668 13.086 11.988 1.00 66.69 408 GLN A N 1
ATOM 3188 C CA . GLN A 1 408 ? -10.721 11.671 11.601 1.00 66.69 408 GLN A CA 1
ATOM 3189 C C . GLN A 1 408 ? -11.412 11.492 10.243 1.00 66.69 408 GLN A C 1
ATOM 3191 O O . GLN A 1 408 ? -10.918 10.734 9.409 1.00 66.69 408 GLN A O 1
ATOM 3196 N N . GLU A 1 409 ? -12.496 12.227 9.986 1.00 78.12 409 GLU A N 1
ATOM 3197 C CA . GLU A 1 409 ? -13.189 12.246 8.693 1.00 78.12 409 GLU A CA 1
ATOM 3198 C C . GLU A 1 409 ? -12.291 12.793 7.570 1.00 78.12 409 GLU A C 1
ATOM 3200 O O . GLU A 1 409 ? -12.206 12.181 6.504 1.00 78.12 409 GLU A O 1
ATOM 3205 N N . GLU A 1 410 ? -11.556 13.881 7.823 1.00 81.50 410 GLU A N 1
ATOM 3206 C CA . GLU A 1 410 ? -10.567 14.453 6.902 1.00 81.50 410 GLU A CA 1
ATOM 3207 C C . GLU A 1 410 ? -9.446 13.454 6.593 1.00 81.50 410 GLU A C 1
ATOM 3209 O O . GLU A 1 410 ? -9.184 13.194 5.419 1.00 81.50 410 GLU A O 1
ATOM 3214 N N . ARG A 1 411 ? -8.847 12.807 7.606 1.00 75.19 411 ARG A N 1
ATOM 3215 C CA . ARG A 1 411 ? -7.812 11.776 7.384 1.00 75.19 411 ARG A CA 1
ATOM 3216 C C . ARG A 1 411 ? -8.340 10.590 6.586 1.00 75.19 411 ARG A C 1
ATOM 3218 O O . ARG A 1 411 ? -7.696 10.186 5.627 1.00 75.19 411 ARG A O 1
ATOM 3225 N N . HIS A 1 412 ? -9.526 10.069 6.902 1.00 75.25 412 HIS A N 1
ATOM 3226 C CA . HIS A 1 412 ? -10.128 8.996 6.105 1.00 75.25 412 HIS A CA 1
ATOM 3227 C C . HIS A 1 412 ? -10.490 9.446 4.677 1.00 75.25 412 HIS A C 1
ATOM 3229 O O . HIS A 1 412 ? -10.483 8.622 3.760 1.00 75.25 412 HIS A O 1
ATOM 3235 N N . ALA A 1 413 ? -10.795 10.726 4.447 1.00 78.50 413 ALA A N 1
ATOM 3236 C CA . ALA A 1 413 ? -10.976 11.270 3.102 1.00 78.50 413 ALA A CA 1
ATOM 3237 C C . ALA A 1 413 ? -9.639 11.401 2.346 1.00 78.50 413 ALA A C 1
ATOM 3239 O O . ALA A 1 413 ? -9.585 11.084 1.158 1.00 78.50 413 ALA A O 1
ATOM 3240 N N . GLU A 1 414 ? -8.559 11.808 3.015 1.00 82.69 414 GLU A N 1
ATOM 3241 C CA . GLU A 1 414 ? -7.200 11.862 2.457 1.00 82.69 414 GLU A CA 1
ATOM 3242 C C . GLU A 1 414 ? -6.636 10.466 2.156 1.00 82.69 414 GLU A C 1
ATOM 3244 O O . GLU A 1 414 ? -6.116 10.244 1.065 1.00 82.69 414 GLU A O 1
ATOM 3249 N N . GLU A 1 415 ? -6.818 9.495 3.053 1.00 80.62 415 GLU A N 1
ATOM 3250 C CA . GLU A 1 415 ? -6.480 8.083 2.834 1.00 80.62 415 GLU A CA 1
ATOM 3251 C C . GLU A 1 415 ? -7.221 7.514 1.620 1.00 80.62 415 GLU A C 1
ATOM 3253 O O . GLU A 1 415 ? -6.603 6.903 0.748 1.00 80.62 415 GLU A O 1
ATOM 3258 N N . LYS A 1 416 ? -8.535 7.766 1.509 1.00 82.25 416 LYS A N 1
ATOM 3259 C CA . LYS A 1 416 ? -9.331 7.356 0.341 1.00 82.25 416 LYS A CA 1
ATOM 3260 C C . LYS A 1 416 ? -8.841 8.028 -0.942 1.00 82.25 416 LYS A C 1
ATOM 3262 O O . LYS A 1 416 ? -8.698 7.337 -1.946 1.00 82.25 416 LYS A O 1
ATOM 3267 N N . ARG A 1 417 ? -8.545 9.335 -0.925 1.00 85.31 417 ARG A N 1
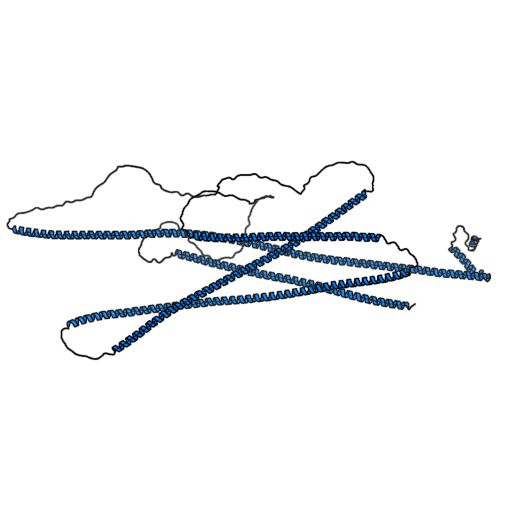ATOM 3268 C CA . ARG A 1 417 ? -7.982 10.064 -2.082 1.00 85.31 417 ARG A CA 1
ATOM 3269 C C . ARG A 1 417 ? -6.630 9.489 -2.508 1.00 85.31 417 ARG A C 1
ATOM 3271 O O . ARG A 1 417 ? -6.472 9.162 -3.677 1.00 85.31 417 ARG A O 1
ATOM 3278 N N . SER A 1 418 ? -5.712 9.291 -1.565 1.00 85.75 418 SER A N 1
ATOM 3279 C CA . SER A 1 418 ? -4.388 8.689 -1.784 1.00 85.75 418 SER A CA 1
ATOM 3280 C C . SER A 1 418 ? -4.485 7.269 -2.356 1.00 85.75 418 SER A C 1
ATOM 3282 O O . SER A 1 418 ? -3.775 6.910 -3.298 1.00 85.75 418 SER A O 1
ATOM 3284 N N . LEU A 1 419 ? -5.427 6.463 -1.854 1.00 86.12 419 LEU A N 1
ATOM 3285 C CA . LEU A 1 419 ? -5.686 5.124 -2.373 1.00 86.12 419 LEU A CA 1
ATOM 3286 C C . LEU A 1 419 ? -6.269 5.175 -3.797 1.00 86.12 419 LEU A C 1
ATOM 3288 O O . LEU A 1 419 ? -5.768 4.470 -4.672 1.00 86.12 419 LEU A O 1
ATOM 3292 N N . PHE A 1 420 ? -7.246 6.047 -4.071 1.00 85.19 420 PHE A N 1
ATOM 3293 C CA . PHE A 1 420 ? -7.762 6.273 -5.428 1.00 85.19 420 PHE A CA 1
ATOM 3294 C C . PHE A 1 420 ? -6.674 6.755 -6.398 1.00 85.19 420 PHE A C 1
ATOM 3296 O O . PHE A 1 420 ? -6.585 6.227 -7.502 1.00 85.19 420 PHE A O 1
ATOM 3303 N N . GLU A 1 421 ? -5.811 7.686 -5.993 1.00 86.69 421 GLU A N 1
ATOM 3304 C CA . GLU A 1 421 ? -4.691 8.190 -6.798 1.00 86.69 421 GLU A CA 1
ATOM 3305 C C . GLU A 1 421 ? -3.649 7.088 -7.069 1.00 86.69 421 GLU A C 1
ATOM 3307 O O . GLU A 1 421 ? -3.206 6.911 -8.204 1.00 86.69 421 GLU A O 1
ATOM 3312 N N . SER A 1 422 ? -3.349 6.244 -6.073 1.00 87.94 422 SER A N 1
ATOM 3313 C CA . SER A 1 422 ? -2.531 5.036 -6.252 1.00 87.94 422 SER A CA 1
ATOM 3314 C C . SER A 1 422 ? -3.154 4.049 -7.247 1.00 87.94 422 SER A C 1
ATOM 3316 O O . SER A 1 422 ? -2.436 3.452 -8.052 1.00 87.94 422 SER A O 1
ATOM 3318 N N . HIS A 1 423 ? -4.477 3.868 -7.224 1.00 88.25 423 HIS A N 1
ATOM 3319 C CA . HIS A 1 423 ? -5.184 3.044 -8.206 1.00 88.25 423 HIS A CA 1
ATOM 3320 C C . HIS A 1 423 ? -5.198 3.681 -9.604 1.00 88.25 423 HIS A C 1
ATOM 3322 O O . HIS A 1 423 ? -5.004 2.960 -10.581 1.00 88.25 423 HIS A O 1
ATOM 3328 N N . LEU A 1 424 ? -5.327 5.005 -9.714 1.00 87.62 424 LEU A N 1
ATOM 3329 C CA . LEU A 1 424 ? -5.260 5.731 -10.986 1.00 87.62 424 LEU A CA 1
ATOM 3330 C C . LEU A 1 424 ? -3.874 5.596 -11.640 1.00 87.62 424 LEU A C 1
ATOM 3332 O O . LEU A 1 424 ? -3.773 5.290 -12.825 1.00 87.62 424 LEU A O 1
ATOM 3336 N N . LEU A 1 425 ? -2.803 5.731 -10.850 1.00 89.44 425 LEU A N 1
ATOM 3337 C CA . LEU A 1 425 ? -1.424 5.526 -11.304 1.00 89.44 425 LEU A CA 1
ATOM 3338 C C . LEU A 1 425 ? -1.164 4.074 -11.737 1.00 89.44 425 LEU A C 1
ATOM 3340 O O . LEU A 1 425 ? -0.479 3.848 -12.733 1.00 89.44 425 LEU A O 1
ATOM 3344 N N . LYS A 1 426 ? -1.737 3.082 -11.038 1.00 88.56 426 LYS A N 1
ATOM 3345 C CA . LYS A 1 426 ? -1.668 1.664 -11.444 1.00 88.56 426 LYS A CA 1
ATOM 3346 C C . LYS A 1 426 ? -2.414 1.405 -12.755 1.00 88.56 426 LYS A C 1
ATOM 3348 O O . LYS A 1 426 ? -1.895 0.677 -13.593 1.00 88.56 426 LYS A O 1
ATOM 3353 N N . LEU A 1 427 ? -3.591 2.006 -12.950 1.00 85.50 427 LEU A N 1
ATOM 3354 C CA . LEU A 1 427 ? -4.344 1.903 -14.205 1.00 85.50 427 LEU A CA 1
ATOM 3355 C C . LEU A 1 427 ? -3.567 2.535 -15.365 1.00 85.50 427 LEU A C 1
ATOM 3357 O O . LEU A 1 427 ? -3.332 1.858 -16.359 1.00 85.50 427 LEU A O 1
ATOM 3361 N N . SER A 1 428 ? -3.055 3.756 -15.198 1.00 88.50 428 SER A N 1
ATOM 3362 C CA . SER A 1 428 ? -2.233 4.426 -16.216 1.00 88.50 428 SER A CA 1
ATOM 3363 C C . SER A 1 428 ? -0.951 3.644 -16.555 1.00 88.50 428 SER A C 1
ATOM 3365 O O . SER A 1 428 ? -0.559 3.562 -17.719 1.00 88.50 428 SER A O 1
ATOM 3367 N N . ALA A 1 429 ? -0.322 2.989 -15.571 1.00 85.25 429 ALA A N 1
ATOM 3368 C CA . ALA A 1 429 ? 0.817 2.102 -15.814 1.00 85.25 429 ALA A CA 1
ATOM 3369 C C . ALA A 1 429 ? 0.433 0.830 -16.599 1.00 85.25 429 ALA A C 1
ATOM 3371 O O . ALA A 1 429 ? 1.205 0.386 -17.449 1.00 85.25 429 ALA A O 1
ATOM 3372 N N . LEU A 1 430 ? -0.751 0.257 -16.353 1.00 88.31 430 LEU A N 1
ATOM 3373 C CA . LEU A 1 430 ? -1.275 -0.883 -17.116 1.00 88.31 430 LEU A CA 1
ATOM 3374 C C . LEU A 1 430 ? -1.685 -0.484 -18.542 1.00 88.31 430 LEU A C 1
ATOM 3376 O O . LEU A 1 430 ? -1.420 -1.235 -19.476 1.00 88.31 430 LEU A O 1
ATOM 3380 N N . GLU A 1 431 ? -2.258 0.705 -18.736 1.00 87.06 431 GLU A N 1
ATOM 3381 C CA . GLU A 1 431 ? -2.547 1.276 -20.059 1.00 87.06 431 GLU A CA 1
ATOM 3382 C C . GLU A 1 431 ? -1.259 1.517 -20.859 1.00 87.06 431 GLU A C 1
ATOM 3384 O O . GLU A 1 431 ? -1.186 1.158 -22.034 1.00 87.06 431 GLU A O 1
ATOM 3389 N N . ALA A 1 432 ? -0.207 2.038 -20.219 1.00 86.44 432 ALA A N 1
ATOM 3390 C CA . ALA A 1 432 ? 1.106 2.203 -20.842 1.00 86.44 432 ALA A CA 1
ATOM 3391 C C . ALA A 1 432 ? 1.751 0.854 -21.222 1.00 86.44 432 ALA A C 1
ATOM 3393 O O . ALA A 1 432 ? 2.325 0.734 -22.303 1.00 86.44 432 ALA A O 1
ATOM 3394 N N . GLN A 1 433 ? 1.622 -0.180 -20.381 1.00 86.50 433 GLN A N 1
ATOM 3395 C CA . GLN A 1 433 ? 2.064 -1.542 -20.715 1.00 86.50 433 GLN A CA 1
ATOM 3396 C C . GLN A 1 433 ? 1.240 -2.156 -21.858 1.00 86.50 433 GLN A C 1
ATOM 3398 O O . GLN A 1 433 ? 1.802 -2.818 -22.735 1.00 86.50 433 GLN A O 1
ATOM 3403 N N . LEU A 1 434 ? -0.074 -1.913 -21.897 1.00 87.69 434 LEU A N 1
ATOM 3404 C CA . LEU A 1 434 ? -0.930 -2.339 -23.003 1.00 87.69 434 LEU A CA 1
ATOM 3405 C C . LEU A 1 434 ? -0.481 -1.678 -24.315 1.00 87.69 434 LEU A C 1
ATOM 3407 O O . LEU A 1 434 ? -0.253 -2.385 -25.292 1.00 87.69 434 LEU A O 1
ATOM 3411 N N . ALA A 1 435 ? -0.262 -0.362 -24.319 1.00 86.44 435 ALA A N 1
ATOM 3412 C CA . ALA A 1 435 ? 0.244 0.368 -25.480 1.00 86.44 435 ALA A CA 1
ATOM 3413 C C . ALA A 1 435 ? 1.633 -0.132 -25.924 1.00 86.44 435 ALA A C 1
ATOM 3415 O O . ALA A 1 435 ? 1.865 -0.334 -27.113 1.00 86.44 435 ALA A O 1
ATOM 3416 N N . GLU A 1 436 ? 2.545 -0.417 -24.988 1.00 86.75 436 GLU A N 1
ATOM 3417 C CA . GLU A 1 436 ? 3.860 -0.980 -25.324 1.00 86.75 436 GLU A CA 1
ATOM 3418 C C . GLU A 1 436 ? 3.750 -2.393 -25.931 1.00 86.75 436 GLU A C 1
ATOM 3420 O O . GLU A 1 436 ? 4.470 -2.722 -26.874 1.00 86.75 436 GLU A O 1
ATOM 3425 N N . THR A 1 437 ? 2.829 -3.238 -25.450 1.00 85.94 437 THR A N 1
ATOM 3426 C CA . THR A 1 437 ? 2.574 -4.547 -26.085 1.00 85.94 437 THR A CA 1
ATOM 3427 C C . THR A 1 437 ? 1.864 -4.433 -27.433 1.00 85.94 437 THR A C 1
ATOM 3429 O O . THR A 1 437 ? 2.143 -5.241 -28.315 1.00 85.94 437 THR A O 1
ATOM 3432 N N . GLN A 1 438 ? 1.011 -3.426 -27.641 1.00 86.25 438 GLN A N 1
ATOM 3433 C CA . GLN A 1 438 ? 0.413 -3.131 -28.946 1.00 86.25 438 GLN A CA 1
ATOM 3434 C C . GLN A 1 438 ? 1.487 -2.721 -29.959 1.00 86.25 438 GLN A C 1
ATOM 3436 O O . GLN A 1 438 ? 1.577 -3.356 -31.005 1.00 86.25 438 GLN A O 1
ATOM 3441 N N . ILE A 1 439 ? 2.372 -1.781 -29.606 1.00 87.12 439 ILE A N 1
ATOM 3442 C CA . ILE A 1 439 ? 3.501 -1.365 -30.457 1.00 87.12 439 ILE A CA 1
ATOM 3443 C C . ILE A 1 439 ? 4.397 -2.564 -30.796 1.00 87.12 439 ILE A C 1
ATOM 3445 O O . ILE A 1 439 ? 4.654 -2.814 -31.966 1.00 87.12 439 ILE A O 1
ATOM 3449 N N . ARG A 1 440 ? 4.792 -3.389 -29.812 1.00 85.81 440 ARG A N 1
ATOM 3450 C CA . ARG A 1 440 ? 5.589 -4.605 -30.081 1.00 85.81 440 ARG A CA 1
ATOM 3451 C C . ARG A 1 440 ? 4.880 -5.605 -31.003 1.00 85.81 440 ARG A C 1
ATOM 3453 O O . ARG A 1 440 ? 5.548 -6.291 -31.770 1.00 85.81 440 ARG A O 1
ATOM 3460 N N . ASN A 1 441 ? 3.553 -5.716 -30.931 1.00 84.00 441 ASN A N 1
ATOM 3461 C CA . ASN A 1 441 ? 2.784 -6.573 -31.835 1.00 84.00 441 ASN A CA 1
ATOM 3462 C C . ASN A 1 441 ? 2.699 -5.973 -33.249 1.00 84.00 441 ASN A C 1
ATOM 3464 O O . ASN A 1 441 ? 2.800 -6.713 -34.223 1.00 84.00 441 ASN A O 1
ATOM 3468 N N . GLU A 1 442 ? 2.566 -4.651 -33.377 1.00 86.50 442 GLU A N 1
ATOM 3469 C CA . GLU A 1 442 ? 2.622 -3.942 -34.662 1.00 86.50 442 GLU A CA 1
ATOM 3470 C C . GLU A 1 442 ? 4.018 -4.024 -35.299 1.00 86.50 442 GLU A C 1
ATOM 3472 O O . GLU A 1 442 ? 4.120 -4.256 -36.503 1.00 86.50 442 GLU A O 1
ATOM 3477 N N . ASP A 1 443 ? 5.089 -3.922 -34.508 1.00 88.12 443 ASP A N 1
ATOM 3478 C CA . ASP A 1 443 ? 6.476 -4.136 -34.940 1.00 88.12 443 ASP A CA 1
ATOM 3479 C C . ASP A 1 443 ? 6.701 -5.581 -35.416 1.00 88.12 443 ASP A C 1
ATOM 3481 O O . ASP A 1 443 ? 7.326 -5.801 -36.452 1.00 88.12 443 ASP A O 1
ATOM 3485 N N . LEU A 1 444 ? 6.164 -6.581 -34.702 1.00 85.50 444 LEU A N 1
ATOM 3486 C CA . LEU A 1 444 ? 6.241 -7.992 -35.104 1.00 85.50 444 LEU A CA 1
ATOM 3487 C C . LEU A 1 444 ? 5.458 -8.276 -36.394 1.00 85.50 444 LEU A C 1
ATOM 3489 O O . LEU A 1 444 ? 5.947 -9.016 -37.246 1.00 85.50 444 LEU A O 1
ATOM 3493 N N . VAL A 1 445 ? 4.279 -7.670 -36.572 1.00 86.94 445 VAL A N 1
ATOM 3494 C CA . VAL A 1 445 ? 3.510 -7.764 -37.825 1.00 86.94 445 VAL A CA 1
ATOM 3495 C C . VAL A 1 445 ? 4.258 -7.080 -38.971 1.00 86.94 445 VAL A C 1
ATOM 3497 O O . VAL A 1 445 ? 4.356 -7.655 -40.052 1.00 86.94 445 VAL A O 1
ATOM 3500 N N . GLN A 1 446 ? 4.850 -5.903 -38.745 1.00 86.00 446 GLN A N 1
ATOM 3501 C CA . GLN A 1 446 ? 5.700 -5.242 -39.739 1.00 86.00 446 GLN A CA 1
ATOM 3502 C C . GLN A 1 446 ? 6.897 -6.123 -40.120 1.00 86.00 446 GLN A C 1
ATOM 3504 O O . GLN A 1 446 ? 7.112 -6.359 -41.310 1.00 86.00 446 GLN A O 1
ATOM 3509 N N . LEU A 1 447 ? 7.616 -6.681 -39.141 1.00 86.94 447 LEU A N 1
ATOM 3510 C CA . LEU A 1 447 ? 8.740 -7.592 -39.371 1.00 86.94 447 LEU A CA 1
ATOM 3511 C C . LEU A 1 447 ? 8.315 -8.820 -40.192 1.00 86.94 447 LEU A C 1
ATOM 3513 O O . LEU A 1 447 ? 8.996 -9.176 -41.151 1.00 86.94 447 LEU A O 1
ATOM 3517 N N . GLN A 1 448 ? 7.159 -9.416 -39.878 1.00 84.19 448 GLN A N 1
ATOM 3518 C CA . GLN A 1 448 ? 6.605 -10.521 -40.661 1.00 84.19 448 GLN A CA 1
ATOM 3519 C C . GLN A 1 448 ? 6.288 -10.091 -42.103 1.00 84.19 448 GLN A C 1
ATOM 3521 O O . GLN A 1 448 ? 6.665 -10.801 -43.030 1.00 84.19 448 GLN A O 1
ATOM 3526 N N . THR A 1 449 ? 5.673 -8.922 -42.329 1.00 86.12 449 THR A N 1
ATOM 3527 C CA . THR A 1 449 ? 5.413 -8.440 -43.703 1.00 86.12 449 THR A CA 1
ATOM 3528 C C . THR A 1 449 ? 6.688 -8.119 -44.487 1.00 86.12 449 THR A C 1
ATOM 3530 O O . THR A 1 449 ? 6.700 -8.280 -45.707 1.00 86.12 449 THR A O 1
ATOM 3533 N N . VAL A 1 450 ? 7.774 -7.715 -43.814 1.00 86.06 450 VAL A N 1
ATOM 3534 C CA . VAL A 1 450 ? 9.093 -7.539 -44.442 1.00 86.06 450 VAL A CA 1
ATOM 3535 C C . VAL A 1 450 ? 9.674 -8.896 -44.841 1.00 86.06 450 VAL A C 1
ATOM 3537 O O . VAL A 1 450 ? 10.016 -9.063 -46.006 1.00 86.06 450 VAL A O 1
ATOM 3540 N N . MET A 1 451 ? 9.686 -9.887 -43.942 1.00 86.19 451 MET A N 1
ATOM 3541 C CA . MET A 1 451 ? 10.141 -11.250 -44.258 1.00 86.19 451 MET A CA 1
ATOM 3542 C C . MET A 1 451 ? 9.322 -11.893 -45.390 1.00 86.19 451 MET A C 1
ATOM 3544 O O . MET A 1 451 ? 9.878 -12.510 -46.296 1.00 86.19 451 MET A O 1
ATOM 3548 N N . GLU A 1 452 ? 7.996 -11.729 -45.383 1.00 83.88 452 GLU A N 1
ATOM 3549 C CA . GLU A 1 452 ? 7.121 -12.219 -46.454 1.00 83.88 452 GLU A CA 1
ATOM 3550 C C . GLU A 1 452 ? 7.423 -11.533 -47.798 1.00 83.88 452 GLU A C 1
ATOM 3552 O O . GLU A 1 452 ? 7.428 -12.199 -48.835 1.00 83.88 452 GLU A O 1
ATOM 3557 N N . ALA A 1 453 ? 7.738 -10.232 -47.797 1.00 85.38 453 ALA A N 1
ATOM 3558 C CA . ALA A 1 453 ? 8.141 -9.499 -48.996 1.00 85.38 453 ALA A CA 1
ATOM 3559 C C . ALA A 1 453 ? 9.547 -9.886 -49.492 1.00 85.38 453 ALA A C 1
ATOM 3561 O O . ALA A 1 453 ? 9.744 -10.008 -50.704 1.00 85.38 453 ALA A O 1
ATOM 3562 N N . GLU A 1 454 ? 10.504 -10.114 -48.589 1.00 84.56 454 GLU A N 1
ATOM 3563 C CA . GLU A 1 454 ? 11.850 -10.610 -48.904 1.00 84.56 454 GLU A CA 1
ATOM 3564 C C . GLU A 1 454 ? 11.769 -11.997 -49.552 1.00 84.56 454 GLU A C 1
ATOM 3566 O O . GLU A 1 454 ? 12.230 -12.161 -50.683 1.00 84.56 454 GLU A O 1
ATOM 3571 N N . HIS A 1 455 ? 11.052 -12.946 -48.942 1.00 86.81 455 HIS A N 1
ATOM 3572 C CA . HIS A 1 455 ? 10.800 -14.260 -49.539 1.00 86.81 455 HIS A CA 1
ATOM 3573 C C . HIS A 1 455 ? 10.028 -14.178 -50.869 1.00 86.81 455 HIS A C 1
ATOM 3575 O O . HIS A 1 455 ? 10.283 -14.965 -51.786 1.00 86.81 455 HIS A O 1
ATOM 3581 N N . GLU A 1 456 ? 9.109 -13.219 -51.048 1.00 87.19 456 GLU A N 1
ATOM 3582 C CA . GLU A 1 456 ? 8.465 -13.019 -52.352 1.00 87.19 456 GLU A CA 1
ATOM 3583 C C . GLU A 1 456 ? 9.442 -12.464 -53.406 1.00 87.19 456 GLU A C 1
ATOM 3585 O O . GLU A 1 456 ? 9.301 -12.783 -54.591 1.00 87.19 456 GLU A O 1
ATOM 3590 N N . MET A 1 457 ? 10.440 -11.661 -53.013 1.00 84.56 457 MET A N 1
ATOM 3591 C CA . MET A 1 457 ? 11.520 -11.212 -53.901 1.00 84.56 457 MET A CA 1
ATOM 3592 C C . MET A 1 457 ? 12.492 -12.343 -54.242 1.00 84.56 457 MET A C 1
ATOM 3594 O O . MET A 1 457 ? 12.781 -12.528 -55.424 1.00 84.56 457 MET A O 1
ATOM 3598 N N . GLU A 1 458 ? 12.915 -13.151 -53.269 1.00 86.81 458 GLU A N 1
ATOM 3599 C CA . GLU A 1 458 ? 13.724 -14.358 -53.492 1.00 86.81 458 GLU A CA 1
ATOM 3600 C C . GLU A 1 458 ? 13.018 -15.316 -54.462 1.00 86.81 458 GLU A C 1
ATOM 3602 O O . GLU A 1 458 ? 13.595 -15.747 -55.459 1.00 86.81 458 GLU A O 1
ATOM 3607 N N . LEU A 1 459 ? 11.720 -15.572 -54.259 1.00 85.81 459 LEU A N 1
ATOM 3608 C CA . LEU A 1 459 ? 10.914 -16.382 -55.176 1.00 85.81 459 LEU A CA 1
ATOM 3609 C C . LEU A 1 459 ? 10.771 -15.742 -56.567 1.00 85.81 459 LEU A C 1
ATOM 3611 O O . LEU A 1 459 ? 10.713 -16.470 -57.561 1.00 85.81 459 LEU A O 1
ATOM 3615 N N . LYS A 1 460 ? 10.712 -14.409 -56.686 1.00 84.94 460 LYS A N 1
ATOM 3616 C CA . LYS A 1 460 ? 10.718 -13.711 -57.989 1.00 84.94 460 LYS A CA 1
ATOM 3617 C C . LYS A 1 460 ? 12.071 -13.836 -58.690 1.00 84.94 460 LYS A C 1
ATOM 3619 O O . LYS A 1 460 ? 12.081 -14.103 -59.893 1.00 84.94 460 LYS A O 1
ATOM 3624 N N . GLU A 1 461 ? 13.180 -13.691 -57.968 1.00 86.56 461 GLU A N 1
ATOM 3625 C CA . GLU A 1 461 ? 14.536 -13.884 -58.489 1.00 86.56 461 GLU A CA 1
ATOM 3626 C C . GLU A 1 461 ? 14.743 -15.339 -58.920 1.00 86.56 461 GLU A C 1
ATOM 3628 O O . GLU A 1 461 ? 15.055 -15.561 -60.087 1.00 86.56 461 GLU A O 1
ATOM 3633 N N . LEU A 1 462 ? 14.477 -16.330 -58.065 1.00 85.12 462 LEU A N 1
ATOM 3634 C CA . LEU A 1 462 ? 14.592 -17.754 -58.403 1.00 85.12 462 LEU A CA 1
ATOM 3635 C C . LEU A 1 462 ? 13.732 -18.117 -59.625 1.00 85.12 462 LEU A C 1
ATOM 3637 O O . LEU A 1 462 ? 14.208 -18.783 -60.544 1.00 85.12 462 LEU A O 1
ATOM 3641 N N . ARG A 1 463 ? 12.495 -17.604 -59.724 1.00 82.50 463 ARG A N 1
ATOM 3642 C CA . ARG A 1 463 ? 11.655 -17.754 -60.932 1.00 82.50 463 ARG A CA 1
ATOM 3643 C C . ARG A 1 463 ? 12.250 -17.063 -62.162 1.00 82.50 463 ARG A C 1
ATOM 3645 O O . ARG A 1 463 ? 12.029 -17.530 -63.281 1.00 82.50 463 ARG A O 1
ATOM 3652 N N . GLN A 1 464 ? 12.972 -15.954 -62.004 1.00 79.69 464 GLN A N 1
ATOM 3653 C CA . GLN A 1 464 ? 13.645 -15.279 -63.114 1.00 79.69 464 GLN A CA 1
ATOM 3654 C C . GLN A 1 464 ? 14.923 -16.020 -63.529 1.00 79.69 464 GLN A C 1
ATOM 3656 O O . GLN A 1 464 ? 15.148 -16.189 -64.724 1.00 79.69 464 GLN A O 1
ATOM 3661 N N . GLN A 1 465 ? 15.716 -16.525 -62.583 1.00 78.06 465 GLN A N 1
ATOM 3662 C CA . GLN A 1 465 ? 16.870 -17.388 -62.836 1.00 78.06 465 GLN A CA 1
ATOM 3663 C C . GLN A 1 465 ? 16.435 -18.678 -63.546 1.00 78.06 465 GLN A C 1
ATOM 3665 O O . GLN A 1 465 ? 16.982 -18.996 -64.598 1.00 78.06 465 GLN A O 1
ATOM 3670 N N . LEU A 1 466 ? 15.367 -19.335 -63.083 1.00 76.94 466 LEU A N 1
ATOM 3671 C CA . LEU A 1 466 ? 14.781 -20.510 -63.735 1.00 76.94 466 LEU A CA 1
ATOM 3672 C C . LEU A 1 466 ? 14.352 -20.218 -65.186 1.00 76.94 466 LEU A C 1
ATOM 3674 O O . LEU A 1 466 ? 14.618 -21.021 -66.077 1.00 76.94 466 LEU A O 1
ATOM 3678 N N . LYS A 1 467 ? 13.771 -19.039 -65.460 1.00 74.50 467 LYS A N 1
ATOM 3679 C CA . LYS A 1 467 ? 13.480 -18.576 -66.833 1.00 74.50 467 LYS A CA 1
ATOM 3680 C C . LYS A 1 467 ? 14.744 -18.318 -67.665 1.00 74.50 467 LYS A C 1
ATOM 3682 O O . LYS A 1 467 ? 14.732 -18.591 -68.862 1.00 74.50 467 LYS A O 1
ATOM 3687 N N . ARG A 1 468 ? 15.830 -17.813 -67.063 1.00 72.25 468 ARG A N 1
ATOM 3688 C CA . ARG A 1 468 ? 17.138 -17.679 -67.738 1.00 72.25 468 ARG A CA 1
ATOM 3689 C C . ARG A 1 468 ? 17.725 -19.057 -68.077 1.00 72.25 468 ARG A C 1
ATOM 3691 O O . ARG A 1 468 ? 18.344 -19.170 -69.127 1.00 72.25 468 ARG A O 1
ATOM 3698 N N . VAL A 1 469 ? 17.513 -20.076 -67.236 1.00 69.69 469 VAL A N 1
ATOM 3699 C CA . VAL A 1 469 ? 17.906 -21.475 -67.501 1.00 69.69 469 VAL A CA 1
ATOM 3700 C C . VAL A 1 469 ? 17.083 -22.053 -68.654 1.00 69.69 469 VAL A C 1
ATOM 3702 O O . VAL A 1 469 ? 17.669 -22.344 -69.683 1.00 69.69 469 VAL A O 1
ATOM 3705 N N . HIS A 1 470 ? 15.746 -22.010 -68.604 1.00 64.06 470 HIS A N 1
ATOM 3706 C CA . HIS A 1 470 ? 14.895 -22.483 -69.715 1.00 64.06 470 HIS A CA 1
ATOM 3707 C C . HIS A 1 470 ? 15.195 -21.769 -71.056 1.00 64.06 470 HIS A C 1
ATOM 3709 O O . HIS A 1 470 ? 15.065 -22.354 -72.127 1.00 64.06 470 HIS A O 1
ATOM 3715 N N . SER A 1 471 ? 15.634 -20.502 -71.018 1.00 64.50 471 SER A N 1
ATOM 3716 C CA . SER A 1 471 ? 16.086 -19.748 -72.201 1.00 64.50 471 SER A CA 1
ATOM 3717 C C . SER A 1 471 ? 17.511 -20.091 -72.681 1.00 64.50 471 SER A C 1
ATOM 3719 O O . SER A 1 471 ? 17.889 -19.658 -73.774 1.00 64.50 471 SER A O 1
ATOM 3721 N N . LYS A 1 472 ? 18.316 -20.798 -71.882 1.00 64.00 472 LYS A N 1
ATOM 3722 C CA . LYS A 1 472 ? 19.550 -21.467 -72.320 1.00 64.00 472 LYS A CA 1
ATOM 3723 C C . LYS A 1 472 ? 19.219 -22.847 -72.872 1.00 64.00 472 LYS A C 1
ATOM 3725 O O . LYS A 1 472 ? 19.668 -23.147 -73.967 1.00 64.00 472 LYS A O 1
ATOM 3730 N N . ASP A 1 473 ? 18.382 -23.613 -72.176 1.00 57.00 473 ASP A N 1
ATOM 3731 C CA . ASP A 1 473 ? 17.979 -24.967 -72.567 1.00 57.00 473 ASP A CA 1
ATOM 3732 C C . ASP A 1 473 ? 17.323 -24.957 -73.957 1.00 57.00 473 ASP A C 1
ATOM 3734 O O . ASP A 1 473 ? 17.765 -25.668 -74.847 1.00 57.00 473 ASP A O 1
ATOM 3738 N N . SER A 1 474 ? 16.386 -24.033 -74.208 1.00 55.97 474 SER A N 1
ATOM 3739 C CA . SER A 1 474 ? 15.774 -23.824 -75.533 1.00 55.97 474 SER A CA 1
ATOM 3740 C C . SER A 1 474 ? 16.779 -23.438 -76.632 1.00 55.97 474 SER A C 1
ATOM 3742 O O . SER A 1 474 ? 16.539 -23.734 -77.798 1.00 55.97 474 SER A O 1
ATOM 3744 N N . LYS A 1 475 ? 17.910 -22.802 -76.296 1.00 64.00 475 LYS A N 1
ATOM 3745 C CA . LYS A 1 475 ? 18.992 -22.534 -77.263 1.00 64.00 475 LYS A CA 1
ATOM 3746 C C . LYS A 1 475 ? 19.911 -23.732 -77.437 1.00 64.00 475 LYS A C 1
ATOM 3748 O O . LYS A 1 475 ? 20.482 -23.905 -78.505 1.00 64.00 475 LYS A O 1
ATOM 3753 N N . GLN A 1 476 ? 20.083 -24.541 -76.400 1.00 60.38 476 GLN A N 1
ATOM 3754 C CA . GLN A 1 476 ? 20.813 -25.792 -76.508 1.00 60.38 476 GLN A CA 1
ATOM 3755 C C . GLN A 1 476 ? 20.025 -26.797 -77.357 1.00 60.38 476 GLN A C 1
ATOM 3757 O O . GLN A 1 476 ? 20.621 -27.441 -78.205 1.00 60.38 476 GLN A O 1
ATOM 3762 N N . GLU A 1 477 ? 18.696 -26.811 -77.252 1.00 61.22 477 GLU A N 1
ATOM 3763 C CA . GLU A 1 477 ? 17.791 -27.526 -78.156 1.00 61.22 477 GLU A CA 1
ATOM 3764 C C . GLU A 1 477 ? 17.946 -27.026 -79.612 1.00 61.22 477 GLU A C 1
ATOM 3766 O O . GLU A 1 477 ? 18.087 -27.840 -80.523 1.00 61.22 477 GLU A O 1
ATOM 3771 N N . GLU A 1 478 ? 18.044 -25.708 -79.858 1.00 60.62 478 GLU A N 1
ATOM 3772 C CA . GLU A 1 478 ? 18.396 -25.156 -81.187 1.00 60.62 478 GLU A CA 1
ATOM 3773 C C . GLU A 1 478 ? 19.789 -25.612 -81.682 1.00 60.62 478 GLU A C 1
ATOM 3775 O O . GLU A 1 478 ? 19.946 -25.916 -82.867 1.00 60.62 478 GLU A O 1
ATOM 3780 N N . TYR A 1 479 ? 20.798 -25.693 -80.804 1.00 61.16 479 TYR A N 1
ATOM 3781 C CA . TYR A 1 479 ? 22.136 -26.188 -81.161 1.00 61.16 479 TYR A CA 1
ATOM 3782 C C . TYR A 1 479 ? 22.169 -27.700 -81.419 1.00 61.16 479 TYR A C 1
ATOM 3784 O O . TYR A 1 479 ? 22.836 -28.126 -82.359 1.00 61.16 479 TYR A O 1
ATOM 3792 N N . GLU A 1 480 ? 21.442 -28.499 -80.638 1.00 64.81 480 GLU A N 1
ATOM 3793 C CA . GLU A 1 480 ? 21.347 -29.952 -80.800 1.00 64.81 480 GLU A CA 1
ATOM 3794 C C . GLU A 1 480 ? 20.658 -30.294 -82.134 1.00 64.81 480 GLU A C 1
ATOM 3796 O O . GLU A 1 480 ? 21.226 -31.046 -82.930 1.00 64.81 480 GLU A O 1
ATOM 3801 N N . ASN A 1 481 ? 19.546 -29.617 -82.464 1.00 66.56 481 ASN A N 1
ATOM 3802 C CA . ASN A 1 481 ? 18.904 -29.689 -83.787 1.00 66.56 481 ASN A CA 1
ATOM 3803 C C . ASN A 1 481 ? 19.854 -29.272 -84.931 1.00 66.56 481 ASN A C 1
ATOM 3805 O O . ASN A 1 481 ? 19.839 -29.879 -86.002 1.00 66.56 481 ASN A O 1
ATOM 3809 N N . LEU A 1 482 ? 20.701 -28.253 -84.729 1.00 68.69 482 LEU A N 1
ATOM 3810 C CA . LEU A 1 482 ? 21.712 -27.850 -85.717 1.00 68.69 482 LEU A CA 1
ATOM 3811 C C . LEU A 1 482 ? 22.821 -28.897 -85.892 1.00 68.69 482 LEU A C 1
ATOM 3813 O O . LEU A 1 482 ? 23.276 -29.100 -87.016 1.00 68.69 482 LEU A O 1
ATOM 3817 N N . THR A 1 483 ? 23.252 -29.580 -84.828 1.00 69.81 483 THR A N 1
ATOM 3818 C CA . THR A 1 483 ? 24.225 -30.678 -84.945 1.00 69.81 483 THR A CA 1
ATOM 3819 C C . THR A 1 483 ? 23.632 -31.945 -85.555 1.00 69.81 483 THR A C 1
ATOM 3821 O O . THR A 1 483 ? 24.324 -32.605 -86.324 1.00 69.81 483 THR A O 1
ATOM 3824 N N . GLU A 1 484 ? 22.361 -32.261 -85.294 1.00 69.00 484 GLU A N 1
ATOM 3825 C CA . GLU A 1 484 ? 21.666 -33.376 -85.951 1.00 69.00 484 GLU A CA 1
ATOM 3826 C C . GLU A 1 484 ? 21.494 -33.095 -87.455 1.00 69.00 484 GLU A C 1
ATOM 3828 O O . GLU A 1 484 ? 21.852 -33.930 -88.285 1.00 69.00 484 GLU A O 1
ATOM 3833 N N . ALA A 1 485 ? 21.104 -31.869 -87.827 1.00 66.62 485 ALA A N 1
ATOM 3834 C CA . ALA A 1 485 ? 21.020 -31.440 -89.226 1.00 66.62 485 ALA A CA 1
ATOM 3835 C C . ALA A 1 485 ? 22.379 -31.408 -89.959 1.00 66.62 485 ALA A C 1
ATOM 3837 O O . ALA A 1 485 ? 22.418 -31.598 -91.175 1.00 66.62 485 ALA A O 1
ATOM 3838 N N . LEU A 1 486 ? 23.492 -31.172 -89.252 1.00 66.75 486 LEU A N 1
ATOM 3839 C CA . LEU A 1 486 ? 24.845 -31.288 -89.815 1.00 66.75 486 LEU A CA 1
ATOM 3840 C C . LEU A 1 486 ? 25.272 -32.754 -89.975 1.00 66.75 486 LEU A C 1
ATOM 3842 O O . LEU A 1 486 ? 25.825 -33.104 -91.015 1.00 66.75 486 LEU A O 1
ATOM 3846 N N . ALA A 1 487 ? 24.958 -33.619 -89.007 1.00 65.88 487 ALA A N 1
ATOM 3847 C CA . ALA A 1 487 ? 25.228 -35.053 -89.101 1.00 65.88 487 ALA A CA 1
ATOM 3848 C C . ALA A 1 487 ? 24.457 -35.715 -90.260 1.00 65.88 487 ALA A C 1
ATOM 3850 O O . ALA A 1 487 ? 25.029 -36.527 -90.986 1.00 65.88 487 ALA A O 1
ATOM 3851 N N . ASP A 1 488 ? 23.201 -35.319 -90.493 1.00 65.19 488 ASP A N 1
ATOM 3852 C CA . ASP A 1 488 ? 22.422 -35.727 -91.673 1.00 65.19 488 ASP A CA 1
ATOM 3853 C C . ASP A 1 488 ? 23.044 -35.226 -92.993 1.00 65.19 488 ASP A C 1
ATOM 3855 O O . ASP A 1 488 ? 22.958 -35.907 -94.020 1.00 65.19 488 ASP A O 1
ATOM 3859 N N . LEU A 1 489 ? 23.702 -34.058 -92.983 1.00 64.50 489 LEU A N 1
ATOM 3860 C CA . LEU A 1 489 ? 24.384 -33.503 -94.156 1.00 64.50 489 LEU A CA 1
ATOM 3861 C C . LEU A 1 489 ? 25.669 -34.277 -94.489 1.00 64.50 489 LEU A C 1
ATOM 3863 O O . LEU A 1 489 ? 25.878 -34.644 -95.646 1.00 64.50 489 LEU A O 1
ATOM 3867 N N . ASP A 1 490 ? 26.494 -34.582 -93.486 1.00 61.88 490 ASP A N 1
ATOM 3868 C CA . ASP A 1 490 ? 27.709 -35.391 -93.652 1.00 61.88 490 ASP A CA 1
ATOM 3869 C C . ASP A 1 490 ? 27.361 -36.839 -94.052 1.00 61.88 490 ASP A C 1
ATOM 3871 O O . ASP A 1 490 ? 27.955 -37.395 -94.980 1.00 61.88 490 ASP A O 1
ATOM 3875 N N . ALA A 1 491 ? 26.311 -37.419 -93.455 1.00 62.25 491 ALA A N 1
ATOM 3876 C CA . ALA A 1 491 ? 25.781 -38.735 -93.827 1.00 62.25 491 ALA A CA 1
ATOM 3877 C C . ALA A 1 491 ? 25.146 -38.774 -95.234 1.00 62.25 491 ALA A C 1
ATOM 3879 O O . ALA A 1 491 ? 24.996 -39.856 -95.817 1.00 62.25 491 ALA A O 1
ATOM 3880 N N . ALA A 1 492 ? 24.775 -37.623 -95.806 1.00 59.06 492 ALA A N 1
ATOM 3881 C CA . ALA A 1 492 ? 24.438 -37.498 -97.222 1.00 59.06 492 ALA A CA 1
ATOM 3882 C C . ALA A 1 492 ? 25.699 -37.373 -98.098 1.00 59.06 492 ALA A C 1
ATOM 3884 O O . ALA A 1 492 ? 25.765 -37.994 -99.161 1.00 59.06 492 ALA A O 1
ATOM 3885 N N . LEU A 1 493 ? 26.723 -36.646 -97.639 1.00 59.62 493 LEU A N 1
ATOM 3886 C CA . LEU A 1 493 ? 27.973 -36.428 -98.371 1.00 59.62 493 LEU A CA 1
ATOM 3887 C C . LEU A 1 493 ? 28.775 -37.727 -98.575 1.00 59.62 493 LEU A C 1
ATOM 3889 O O . LEU A 1 493 ? 29.209 -38.008 -99.693 1.00 59.62 493 LEU A O 1
ATOM 3893 N N . GLU A 1 494 ? 28.900 -38.573 -97.545 1.00 57.84 494 GLU A N 1
ATOM 3894 C CA . GLU A 1 494 ? 29.524 -39.907 -97.667 1.00 57.84 494 GLU A CA 1
ATOM 3895 C C . GLU A 1 494 ? 28.760 -40.833 -98.637 1.00 57.84 494 GLU A C 1
ATOM 3897 O O . GLU A 1 494 ? 29.327 -41.753 -99.237 1.00 57.84 494 GLU A O 1
ATOM 3902 N N . LYS A 1 495 ? 27.460 -40.579 -98.823 1.00 56.06 495 LYS A N 1
ATOM 3903 C CA . LYS A 1 495 ? 26.545 -41.358 -99.671 1.00 56.06 495 LYS A CA 1
ATOM 3904 C C . LYS A 1 495 ? 26.653 -40.992 -101.151 1.00 56.06 495 LYS A C 1
ATOM 3906 O O . LYS A 1 495 ? 26.512 -41.879 -101.993 1.00 56.06 495 LYS A O 1
ATOM 3911 N N . GLU A 1 496 ? 26.930 -39.721 -101.441 1.00 54.88 496 GLU A N 1
ATOM 3912 C CA . GLU A 1 496 ? 27.310 -39.223 -102.770 1.00 54.88 496 GLU A CA 1
ATOM 3913 C C . GLU A 1 496 ? 28.743 -39.672 -103.111 1.00 54.88 496 GLU A C 1
ATOM 3915 O O . GLU A 1 496 ? 28.962 -40.289 -104.147 1.00 54.88 496 GLU A O 1
ATOM 3920 N N . LEU A 1 497 ? 29.713 -39.494 -102.200 1.00 50.47 497 LEU A N 1
ATOM 3921 C CA . LEU A 1 497 ? 31.119 -39.894 -102.409 1.00 50.47 497 LEU A CA 1
ATOM 3922 C C . LEU A 1 497 ? 31.337 -41.414 -102.554 1.00 50.47 497 LEU A C 1
ATOM 3924 O O . LEU A 1 497 ? 32.378 -41.845 -103.045 1.00 50.47 497 LEU A O 1
ATOM 3928 N N . SER A 1 498 ? 30.347 -42.232 -102.188 1.00 49.28 498 SER A N 1
ATOM 3929 C CA . SER A 1 498 ? 30.324 -43.680 -102.451 1.00 49.28 498 SER A CA 1
ATOM 3930 C C . SER A 1 498 ? 29.765 -44.053 -103.840 1.00 49.28 498 SER A C 1
ATOM 3932 O O . SER A 1 498 ? 29.609 -45.239 -104.146 1.00 49.28 498 SER A O 1
ATOM 3934 N N . ARG A 1 499 ? 29.447 -43.064 -104.688 1.00 46.81 499 ARG A N 1
ATOM 3935 C CA . ARG A 1 499 ? 28.996 -43.210 -106.080 1.00 46.81 499 ARG A CA 1
ATOM 3936 C C . ARG A 1 499 ? 29.703 -42.204 -106.998 1.00 46.81 499 ARG A C 1
ATOM 3938 O O . ARG A 1 499 ? 29.142 -41.170 -107.324 1.00 46.81 499 ARG A O 1
ATOM 3945 N N . ASP A 1 500 ? 30.909 -42.550 -107.442 1.00 33.66 500 ASP A N 1
ATOM 3946 C CA . ASP A 1 500 ? 31.284 -42.512 -108.868 1.00 33.66 500 ASP A CA 1
ATOM 3947 C C . ASP A 1 500 ? 32.747 -42.944 -109.047 1.00 33.66 500 ASP A C 1
ATOM 3949 O O . ASP A 1 500 ? 33.687 -42.193 -108.803 1.00 33.66 500 ASP A O 1
ATOM 3953 N N . CYS A 1 501 ? 32.929 -44.187 -109.496 1.00 29.75 501 CYS A N 1
ATOM 3954 C CA . CYS A 1 501 ? 34.222 -44.769 -109.846 1.00 29.75 501 CYS A CA 1
ATOM 3955 C C . CYS A 1 501 ? 34.031 -45.765 -110.994 1.00 29.75 501 CYS A C 1
ATOM 3957 O O . CYS A 1 501 ? 33.672 -46.906 -110.720 1.00 29.75 501 CYS A O 1
ATOM 3959 N N . GLU A 1 502 ? 34.276 -45.352 -112.244 1.00 30.70 502 GLU A N 1
ATOM 3960 C CA . GLU A 1 502 ? 34.936 -46.156 -113.294 1.00 30.70 502 GLU A CA 1
ATOM 3961 C C . GLU A 1 502 ? 34.981 -45.428 -114.657 1.00 30.70 502 GLU A C 1
ATOM 3963 O O . GLU A 1 502 ? 34.054 -44.706 -115.009 1.00 30.70 502 GLU A O 1
ATOM 3968 N N . HIS A 1 503 ? 36.031 -45.717 -115.444 1.00 27.86 503 HIS A N 1
ATOM 3969 C CA . HIS A 1 503 ? 36.316 -45.213 -116.804 1.00 27.86 503 HIS A CA 1
ATOM 3970 C C . HIS A 1 503 ? 36.613 -43.687 -116.910 1.00 27.86 503 HIS A C 1
ATOM 3972 O O . HIS A 1 503 ? 36.173 -42.887 -116.097 1.00 27.86 503 HIS A O 1
ATOM 3978 N N . ASP A 1 504 ? 37.432 -43.203 -117.853 1.00 28.30 504 ASP A N 1
ATOM 3979 C CA . ASP A 1 504 ? 38.011 -43.871 -119.032 1.00 28.30 504 ASP A CA 1
ATOM 3980 C C . ASP A 1 504 ? 39.499 -43.512 -119.279 1.00 28.30 504 ASP A C 1
ATOM 3982 O O . ASP A 1 504 ? 40.098 -42.727 -118.542 1.00 28.30 504 ASP A O 1
ATOM 3986 N N . SER A 1 505 ? 40.122 -44.112 -120.301 1.00 27.56 505 SER A N 1
ATOM 3987 C CA . SER A 1 505 ? 41.577 -44.046 -120.553 1.00 27.56 505 SER A CA 1
ATOM 3988 C C . SER A 1 505 ? 41.978 -43.531 -121.951 1.00 27.56 505 SER A C 1
ATOM 3990 O O . SER A 1 505 ? 41.167 -43.532 -122.871 1.00 27.56 505 SER A O 1
ATOM 3992 N N . ALA A 1 506 ? 43.273 -43.193 -122.112 1.00 27.42 506 ALA A N 1
ATOM 3993 C CA . ALA A 1 506 ? 43.984 -42.901 -123.378 1.00 27.42 506 ALA A CA 1
ATOM 3994 C C . ALA A 1 506 ? 43.644 -41.565 -124.110 1.00 27.42 506 ALA A C 1
ATOM 3996 O O . ALA A 1 506 ? 42.544 -41.047 -124.002 1.00 27.42 506 ALA A O 1
ATOM 3997 N N . ALA A 1 507 ? 44.532 -40.945 -124.914 1.00 26.73 507 ALA A N 1
ATOM 3998 C CA . ALA A 1 507 ? 46.004 -41.017 -125.005 1.00 26.73 507 ALA A CA 1
ATOM 3999 C C . ALA A 1 507 ? 46.603 -39.881 -125.889 1.00 26.73 507 ALA A C 1
ATOM 4001 O O . ALA A 1 507 ? 45.941 -39.378 -126.789 1.00 26.73 507 ALA A O 1
ATOM 4002 N N . LEU A 1 508 ? 47.906 -39.609 -125.695 1.00 30.28 508 LEU A N 1
ATOM 4003 C CA . LEU A 1 508 ? 48.896 -39.079 -126.664 1.00 30.28 508 LEU A CA 1
ATOM 4004 C C . LEU A 1 508 ? 48.664 -37.729 -127.387 1.00 30.28 508 LEU A C 1
ATOM 4006 O O . LEU A 1 508 ? 48.026 -37.676 -128.433 1.00 30.28 508 LEU A O 1
ATOM 4010 N N . GLN A 1 509 ? 49.420 -36.708 -126.959 1.00 29.58 509 GLN A N 1
ATOM 4011 C CA . GLN A 1 509 ? 50.435 -35.953 -127.740 1.00 29.58 509 GLN A CA 1
ATOM 4012 C C . GLN A 1 509 ? 51.053 -34.876 -126.815 1.00 29.58 509 GLN A C 1
ATOM 4014 O O . GLN A 1 509 ? 50.353 -34.368 -125.951 1.00 29.58 509 GLN A O 1
ATOM 4019 N N . ALA A 1 510 ? 52.283 -34.375 -126.919 1.00 30.70 510 ALA A N 1
ATOM 4020 C CA . ALA A 1 510 ? 53.580 -34.783 -127.463 1.00 30.70 510 ALA A CA 1
ATOM 4021 C C . ALA A 1 510 ? 54.467 -33.513 -127.345 1.00 30.70 510 ALA A C 1
ATOM 4023 O O . ALA A 1 510 ? 54.203 -32.530 -128.024 1.00 30.70 510 ALA A O 1
ATOM 4024 N N . GLU A 1 511 ? 55.472 -33.535 -126.462 1.00 39.88 511 GLU A N 1
ATOM 4025 C CA . GLU A 1 511 ? 56.685 -32.682 -126.481 1.00 39.88 511 GLU A CA 1
ATOM 4026 C C . GLU A 1 511 ? 56.574 -31.130 -126.535 1.00 39.88 511 GLU A C 1
ATOM 4028 O O . GLU A 1 511 ? 56.922 -30.539 -127.550 1.00 39.88 511 GLU A O 1
ATOM 4033 N N . GLU A 1 512 ? 56.274 -30.448 -125.407 1.00 40.06 512 GLU A N 1
ATOM 4034 C CA . GLU A 1 512 ? 56.859 -29.109 -125.090 1.00 40.06 512 GLU A CA 1
ATOM 4035 C C . GLU A 1 512 ? 56.659 -28.655 -123.608 1.00 40.06 512 GLU A C 1
ATOM 4037 O O . GLU A 1 512 ? 55.975 -27.670 -123.319 1.00 40.06 512 GLU A O 1
ATOM 4042 N N . SER A 1 513 ? 57.204 -29.376 -122.609 1.00 42.19 513 SER A N 1
ATOM 4043 C CA . SER A 1 513 ? 56.889 -29.073 -121.186 1.00 42.19 513 SER A CA 1
ATOM 4044 C C . SER A 1 513 ? 57.960 -29.303 -120.104 1.00 42.19 513 SER A C 1
ATOM 4046 O O . SER A 1 513 ? 57.756 -28.849 -118.977 1.00 42.19 513 SER A O 1
ATOM 4048 N N . THR A 1 514 ? 59.097 -29.947 -120.387 1.00 49.03 514 THR A N 1
ATOM 4049 C CA . THR A 1 514 ? 60.034 -30.428 -119.342 1.00 49.03 514 THR A CA 1
ATOM 4050 C C . THR A 1 514 ? 60.587 -29.338 -118.415 1.00 49.03 514 THR A C 1
ATOM 4052 O O . THR A 1 514 ? 60.703 -29.568 -117.215 1.00 49.03 514 THR A O 1
ATOM 4055 N N . THR A 1 515 ? 60.854 -28.131 -118.918 1.00 54.16 515 THR A N 1
ATOM 4056 C CA . THR A 1 515 ? 61.370 -27.015 -118.100 1.00 54.16 515 THR A CA 1
ATOM 4057 C C . THR A 1 515 ? 60.324 -26.410 -117.161 1.00 54.16 515 THR A C 1
ATOM 4059 O O . THR A 1 515 ? 60.657 -26.032 -116.041 1.00 54.16 515 THR A O 1
ATOM 4062 N N . LYS A 1 516 ? 59.050 -26.355 -117.575 1.00 57.22 516 LYS A N 1
ATOM 4063 C CA . LYS A 1 516 ? 57.949 -25.868 -116.724 1.00 57.22 516 LYS A CA 1
ATOM 4064 C C . LYS A 1 516 ? 57.608 -26.858 -115.615 1.00 57.22 516 LYS A C 1
ATOM 4066 O O . LYS A 1 516 ? 57.245 -26.430 -114.525 1.00 57.22 516 LYS A O 1
ATOM 4071 N N . VAL A 1 517 ? 57.748 -28.161 -115.876 1.00 60.28 517 VAL A N 1
ATOM 4072 C CA . VAL A 1 517 ? 57.548 -29.204 -114.858 1.00 60.28 517 VAL A CA 1
ATOM 4073 C C . VAL A 1 517 ? 58.559 -29.042 -113.722 1.00 60.28 517 VAL A C 1
ATOM 4075 O O . VAL A 1 517 ? 58.138 -28.962 -112.577 1.00 60.28 517 VAL A O 1
ATOM 4078 N N . GLU A 1 518 ? 59.856 -28.883 -114.010 1.00 61.03 518 GLU A N 1
ATOM 4079 C CA . GLU A 1 518 ? 60.870 -28.687 -112.958 1.00 61.03 518 GLU A CA 1
ATOM 4080 C C . GLU A 1 518 ? 60.681 -27.409 -112.123 1.00 61.03 518 GLU A C 1
ATOM 4082 O O . GLU A 1 518 ? 61.114 -27.354 -110.971 1.00 61.03 518 GLU A O 1
ATOM 4087 N N . GLU A 1 519 ? 60.121 -26.344 -112.701 1.00 62.03 519 GLU A N 1
ATOM 4088 C CA . GLU A 1 519 ? 59.900 -25.078 -111.992 1.00 62.03 519 GLU A CA 1
ATOM 4089 C C . GLU A 1 519 ? 58.629 -25.121 -111.133 1.00 62.03 519 GLU A C 1
ATOM 4091 O O . GLU A 1 519 ? 58.662 -24.705 -109.973 1.00 62.03 519 GLU A O 1
ATOM 4096 N N . LEU A 1 520 ? 57.554 -25.737 -111.638 1.00 69.81 520 LEU A N 1
ATOM 4097 C CA . LEU A 1 520 ? 56.364 -26.053 -110.845 1.00 69.81 520 LEU A CA 1
ATOM 4098 C C . LEU A 1 520 ? 56.687 -27.044 -109.716 1.00 69.81 520 LEU A C 1
ATOM 4100 O O . LEU A 1 520 ? 56.254 -26.834 -108.592 1.00 69.81 520 LEU A O 1
ATOM 4104 N N . GLU A 1 521 ? 57.509 -28.067 -109.961 1.00 74.00 521 GLU A N 1
ATOM 4105 C CA . GLU A 1 521 ? 57.922 -29.042 -108.940 1.00 74.00 521 GLU A CA 1
ATOM 4106 C C . GLU A 1 521 ? 58.732 -28.386 -107.803 1.00 74.00 521 GLU A C 1
ATOM 4108 O O . GLU A 1 521 ? 58.615 -28.782 -106.643 1.00 74.00 521 GLU A O 1
ATOM 4113 N N . LYS A 1 522 ? 59.522 -27.343 -108.104 1.00 75.50 522 LYS A N 1
ATOM 4114 C CA . LYS A 1 522 ? 60.194 -26.518 -107.083 1.00 75.50 522 LYS A CA 1
ATOM 4115 C C . LYS A 1 522 ? 59.189 -25.673 -106.297 1.00 75.50 522 LYS A C 1
ATOM 4117 O O . LYS A 1 522 ? 59.278 -25.635 -105.075 1.00 75.50 522 LYS A O 1
ATOM 4122 N N . GLN A 1 523 ? 58.221 -25.045 -106.968 1.00 76.81 523 GLN A N 1
ATOM 4123 C CA . GLN A 1 523 ? 57.169 -24.260 -106.307 1.00 76.81 523 GLN A CA 1
ATOM 4124 C C . GLN A 1 523 ? 56.278 -25.130 -105.407 1.00 76.81 523 GLN A C 1
ATOM 4126 O O . GLN A 1 523 ? 56.002 -24.732 -104.278 1.00 76.81 523 GLN A O 1
ATOM 4131 N N . CYS A 1 524 ? 55.909 -26.339 -105.847 1.00 78.19 524 CYS A N 1
ATOM 4132 C CA . CYS A 1 524 ? 55.214 -27.325 -105.019 1.00 78.19 524 CYS A CA 1
ATOM 4133 C C . CYS A 1 524 ? 56.013 -27.656 -103.756 1.00 78.19 524 CYS A C 1
ATOM 4135 O O . CYS A 1 524 ? 55.460 -27.556 -102.671 1.00 78.19 524 CYS A O 1
ATOM 4137 N N . LYS A 1 525 ? 57.319 -27.937 -103.862 1.00 80.12 525 LYS A N 1
ATOM 4138 C CA . LYS A 1 525 ? 58.169 -28.245 -102.695 1.00 80.12 525 LYS A CA 1
ATOM 4139 C C . LYS A 1 525 ? 58.329 -27.075 -101.722 1.00 80.12 525 LYS A C 1
ATOM 4141 O O . LYS A 1 525 ? 58.403 -27.295 -100.514 1.00 80.12 525 LYS A O 1
ATOM 4146 N N . THR A 1 526 ? 58.343 -25.834 -102.213 1.00 79.00 526 THR A N 1
ATOM 4147 C CA . THR A 1 526 ? 58.301 -24.651 -101.337 1.00 79.00 526 THR A CA 1
ATOM 4148 C C . THR A 1 526 ? 56.962 -24.573 -100.602 1.00 79.00 526 THR A C 1
ATOM 4150 O O . THR A 1 526 ? 56.957 -24.505 -99.375 1.00 79.00 526 THR A O 1
ATOM 4153 N N . LEU A 1 527 ? 55.838 -24.680 -101.321 1.00 82.44 527 LEU A N 1
ATOM 4154 C CA . LEU A 1 527 ? 54.493 -24.650 -100.735 1.00 82.44 527 LEU A CA 1
ATOM 4155 C C . LEU A 1 527 ? 54.239 -25.822 -99.772 1.00 82.44 527 LEU A C 1
ATOM 4157 O O . LEU A 1 527 ? 53.579 -25.635 -98.758 1.00 82.44 527 LEU A O 1
ATOM 4161 N N . GLU A 1 528 ? 54.793 -27.007 -100.037 1.00 81.19 528 GLU A N 1
ATOM 4162 C CA . GLU A 1 528 ? 54.803 -28.153 -99.118 1.00 81.19 528 GLU A CA 1
ATOM 4163 C C . GLU A 1 528 ? 55.543 -27.808 -97.818 1.00 81.19 528 GLU A C 1
ATOM 4165 O O . GLU A 1 528 ? 55.016 -28.055 -96.736 1.00 81.19 528 GLU A O 1
ATOM 4170 N N . SER A 1 529 ? 56.718 -27.170 -97.902 1.00 80.56 529 SER A N 1
ATOM 4171 C CA . SER A 1 529 ? 57.486 -26.767 -96.715 1.00 80.56 529 SER A CA 1
ATOM 4172 C C . SER A 1 529 ? 56.823 -25.642 -95.903 1.00 80.56 529 SER A C 1
ATOM 4174 O O . SER A 1 529 ? 56.862 -25.665 -94.672 1.00 80.56 529 SER A O 1
ATOM 4176 N N . GLU A 1 530 ? 56.158 -24.693 -96.568 1.00 84.56 530 GLU A N 1
ATOM 4177 C CA . GLU A 1 530 ? 55.365 -23.641 -95.920 1.00 84.56 530 GLU A CA 1
ATOM 4178 C C . GLU A 1 530 ? 54.111 -24.234 -95.258 1.00 84.56 530 GLU A C 1
ATOM 4180 O O . GLU A 1 530 ? 53.823 -23.945 -94.095 1.00 84.56 530 GLU A O 1
ATOM 4185 N N . LEU A 1 531 ? 53.412 -25.136 -95.952 1.00 86.69 531 LEU A N 1
ATOM 4186 C CA . LEU A 1 531 ? 52.257 -25.867 -95.435 1.00 86.69 531 LEU A CA 1
ATOM 4187 C C . LEU A 1 531 ? 52.626 -26.742 -94.228 1.00 86.69 531 LEU A C 1
ATOM 4189 O O . LEU A 1 531 ? 51.865 -26.793 -93.265 1.00 86.69 531 LEU A O 1
ATOM 4193 N N . ASP A 1 532 ? 53.780 -27.410 -94.241 1.00 82.38 532 ASP A N 1
ATOM 4194 C CA . ASP A 1 532 ? 54.261 -28.201 -93.104 1.00 82.38 532 ASP A CA 1
ATOM 4195 C C . ASP A 1 532 ? 54.676 -27.321 -91.916 1.00 82.38 532 ASP A C 1
ATOM 4197 O O . ASP A 1 532 ? 54.377 -27.670 -90.771 1.00 82.38 532 ASP A O 1
ATOM 4201 N N . SER A 1 533 ? 55.251 -26.137 -92.159 1.00 84.88 533 SER A N 1
ATOM 4202 C CA . SER A 1 533 ? 55.474 -25.138 -91.103 1.00 84.88 533 SER A CA 1
ATOM 4203 C C . SER A 1 533 ? 54.151 -24.682 -90.473 1.00 84.88 533 SER A C 1
ATOM 4205 O O . SER A 1 533 ? 54.026 -24.656 -89.248 1.00 84.88 533 SER A O 1
ATOM 4207 N N . VAL A 1 534 ? 53.135 -24.390 -91.293 1.00 87.62 534 VAL A N 1
ATOM 4208 C CA . VAL A 1 534 ? 51.794 -24.001 -90.825 1.00 87.62 534 VAL A CA 1
ATOM 4209 C C . VAL A 1 534 ? 51.101 -25.147 -90.076 1.00 87.62 534 VAL A C 1
ATOM 4211 O O . VAL A 1 534 ? 50.478 -24.900 -89.047 1.00 87.62 534 VAL A O 1
ATOM 4214 N N . LYS A 1 535 ? 51.252 -26.411 -90.503 1.00 84.88 535 LYS A N 1
ATOM 4215 C CA . LYS A 1 535 ? 50.763 -27.580 -89.741 1.00 84.88 535 LYS A CA 1
ATOM 4216 C C . LYS A 1 535 ? 51.402 -27.657 -88.354 1.00 84.88 535 LYS A C 1
ATOM 4218 O O . LYS A 1 535 ? 50.686 -27.881 -87.382 1.00 84.88 535 LYS A O 1
ATOM 4223 N N . VAL A 1 536 ? 52.721 -27.470 -88.245 1.00 86.38 536 VAL A N 1
ATOM 4224 C CA . VAL A 1 536 ? 53.431 -27.486 -86.952 1.00 86.38 536 VAL A CA 1
ATOM 4225 C C . VAL A 1 536 ? 52.945 -26.355 -86.042 1.00 86.38 536 VAL A C 1
ATOM 4227 O O . VAL A 1 536 ? 52.718 -26.586 -84.854 1.00 86.38 536 VAL A O 1
ATOM 4230 N N . GLU A 1 537 ? 52.721 -25.158 -86.585 1.00 84.62 537 GLU A N 1
ATOM 4231 C CA . GLU A 1 537 ? 52.205 -24.022 -85.818 1.00 84.62 537 GLU A CA 1
ATOM 4232 C C . GLU A 1 537 ? 50.742 -24.224 -85.380 1.00 84.62 537 GLU A C 1
ATOM 4234 O O . GLU A 1 537 ? 50.422 -23.992 -84.215 1.00 84.62 537 GLU A O 1
ATOM 4239 N N . ILE A 1 538 ? 49.876 -24.772 -86.243 1.00 85.56 538 ILE A N 1
ATOM 4240 C CA . ILE A 1 538 ? 48.502 -25.168 -85.886 1.00 85.56 538 ILE A CA 1
ATOM 4241 C C . ILE A 1 538 ? 48.504 -26.244 -84.791 1.00 85.56 538 ILE A C 1
ATOM 4243 O O . ILE A 1 538 ? 47.777 -26.110 -83.809 1.00 85.56 538 ILE A O 1
ATOM 4247 N N . VAL A 1 539 ? 49.331 -27.289 -84.912 1.00 88.19 539 VAL A N 1
ATOM 4248 C CA . VAL A 1 539 ? 49.454 -28.343 -83.887 1.00 88.19 539 VAL A CA 1
ATOM 4249 C C . VAL A 1 539 ? 49.913 -27.755 -82.554 1.00 88.19 539 VAL A C 1
ATOM 4251 O O . VAL A 1 539 ? 49.359 -28.109 -81.514 1.00 88.19 539 VAL A O 1
ATOM 4254 N N . LYS A 1 540 ? 50.862 -26.812 -82.568 1.00 87.00 540 LYS A N 1
ATOM 4255 C CA . LYS A 1 540 ? 51.282 -26.107 -81.355 1.00 87.00 540 LYS A CA 1
ATOM 4256 C C . LYS A 1 540 ? 50.138 -25.282 -80.754 1.00 87.00 540 LYS A C 1
ATOM 4258 O O . LYS A 1 540 ? 49.876 -25.412 -79.565 1.00 87.00 540 LYS A O 1
ATOM 4263 N N . ILE A 1 541 ? 49.420 -24.495 -81.559 1.00 84.94 541 ILE A N 1
ATOM 4264 C CA . ILE A 1 541 ? 48.269 -23.697 -81.101 1.00 84.94 541 ILE A CA 1
ATOM 4265 C C . ILE A 1 541 ? 47.178 -24.594 -80.499 1.00 84.94 541 ILE A C 1
ATOM 4267 O O . ILE A 1 541 ? 46.580 -24.224 -79.493 1.00 84.94 541 ILE A O 1
ATOM 4271 N N . LEU A 1 542 ? 46.929 -25.780 -81.064 1.00 83.69 542 LEU A N 1
ATOM 4272 C CA . LEU A 1 542 ? 45.978 -26.749 -80.510 1.00 83.69 542 LEU A CA 1
ATOM 4273 C C . LEU A 1 542 ? 46.429 -27.292 -79.143 1.00 83.69 542 LEU A C 1
ATOM 4275 O O . LEU A 1 542 ? 45.599 -27.402 -78.243 1.00 83.69 542 LEU A O 1
ATOM 4279 N N . ILE A 1 543 ? 47.725 -27.574 -78.963 1.00 86.56 543 ILE A N 1
ATOM 4280 C CA . ILE A 1 543 ? 48.298 -27.997 -77.673 1.00 86.56 543 ILE A CA 1
ATOM 4281 C C . ILE A 1 543 ? 48.214 -26.861 -76.642 1.00 86.56 543 ILE A C 1
ATOM 4283 O O . ILE A 1 543 ? 47.676 -27.072 -75.557 1.00 86.56 543 ILE A O 1
ATOM 4287 N N . ASP A 1 544 ? 48.670 -25.654 -76.994 1.00 85.75 544 ASP A N 1
ATOM 4288 C CA . ASP A 1 544 ? 48.653 -24.475 -76.117 1.00 85.75 544 ASP A CA 1
ATOM 4289 C C . ASP A 1 544 ? 47.204 -24.127 -75.680 1.00 85.75 544 ASP A C 1
ATOM 4291 O O . ASP A 1 544 ? 46.957 -23.750 -74.532 1.00 85.75 544 ASP A O 1
ATOM 4295 N N . ASN A 1 545 ? 46.218 -24.296 -76.573 1.00 82.06 545 ASN A N 1
ATOM 4296 C CA . ASN A 1 545 ? 44.793 -24.049 -76.310 1.00 82.06 545 ASN A CA 1
ATOM 4297 C C . ASN A 1 545 ? 44.155 -25.151 -75.440 1.00 82.06 545 ASN A C 1
ATOM 4299 O O . ASN A 1 545 ? 43.383 -24.839 -74.534 1.00 82.06 545 ASN A O 1
ATOM 4303 N N . GLU A 1 546 ? 44.512 -26.425 -75.629 1.00 88.31 546 GLU A N 1
ATOM 4304 C CA . GLU A 1 546 ? 44.051 -27.503 -74.741 1.00 88.31 546 GLU A CA 1
ATOM 4305 C C . GLU A 1 546 ? 44.684 -27.409 -73.341 1.00 88.31 546 GLU A C 1
ATOM 4307 O O . GLU A 1 546 ? 43.993 -27.607 -72.343 1.00 88.31 546 GLU A O 1
ATOM 4312 N N . GLU A 1 547 ? 45.948 -26.983 -73.224 1.00 87.44 547 GLU A N 1
ATOM 4313 C CA . GLU A 1 547 ? 46.564 -26.687 -71.923 1.00 87.44 547 GLU A CA 1
ATOM 4314 C C . GLU A 1 547 ? 45.863 -25.509 -71.214 1.00 87.44 547 GLU A C 1
ATOM 4316 O O . GLU A 1 547 ? 45.654 -25.544 -69.998 1.00 87.44 547 GLU A O 1
ATOM 4321 N N . LEU A 1 548 ? 45.438 -24.479 -71.957 1.00 86.38 548 LEU A N 1
ATOM 4322 C CA . LEU A 1 548 ? 44.618 -23.386 -71.419 1.00 86.38 548 LEU A CA 1
ATOM 4323 C C . LEU A 1 548 ? 43.222 -23.859 -70.987 1.00 86.38 548 LEU A C 1
ATOM 4325 O O . LEU A 1 548 ? 42.767 -23.471 -69.912 1.00 86.38 548 LEU A O 1
ATOM 4329 N N . ARG A 1 549 ? 42.559 -24.728 -71.759 1.00 86.44 549 ARG A N 1
ATOM 4330 C CA . ARG A 1 549 ? 41.264 -25.331 -71.385 1.00 86.44 549 ARG A CA 1
ATOM 4331 C C . ARG A 1 549 ? 41.363 -26.160 -70.108 1.00 86.44 549 ARG A C 1
ATOM 4333 O O . ARG A 1 549 ? 40.480 -26.056 -69.261 1.00 86.44 549 ARG A O 1
ATOM 4340 N N . LEU A 1 550 ? 42.430 -26.943 -69.944 1.00 89.06 550 LEU A N 1
ATOM 4341 C CA . LEU A 1 550 ? 42.679 -27.713 -68.722 1.00 89.06 550 LEU A CA 1
ATOM 4342 C C . LEU A 1 550 ? 42.925 -26.796 -67.515 1.00 89.06 550 LEU A C 1
ATOM 4344 O O . LEU A 1 550 ? 42.352 -27.029 -66.456 1.00 89.06 550 LEU A O 1
ATOM 4348 N N . LYS A 1 551 ? 43.688 -25.706 -67.678 1.00 86.25 551 LYS A N 1
ATOM 4349 C CA . LYS A 1 551 ? 43.886 -24.699 -66.617 1.00 86.25 551 LYS A CA 1
ATOM 4350 C C . LYS A 1 551 ? 42.588 -23.999 -66.217 1.00 86.25 551 LYS A C 1
ATOM 4352 O O . LYS A 1 551 ? 42.345 -23.835 -65.027 1.00 86.25 551 LYS A O 1
ATOM 4357 N N . VAL A 1 552 ? 41.749 -23.617 -67.184 1.00 84.44 552 VAL A N 1
ATOM 4358 C CA . VAL A 1 552 ? 40.428 -23.026 -66.908 1.00 84.44 552 VAL A CA 1
ATOM 4359 C C . VAL A 1 552 ? 39.521 -24.031 -66.198 1.00 84.44 552 VAL A C 1
ATOM 4361 O O . VAL A 1 552 ? 38.855 -23.651 -65.241 1.00 84.44 552 VAL A O 1
ATOM 4364 N N . ARG A 1 553 ? 39.537 -25.310 -66.601 1.00 82.44 553 ARG A N 1
ATOM 4365 C CA . ARG A 1 553 ? 38.756 -26.360 -65.936 1.00 82.44 553 ARG A CA 1
ATOM 4366 C C . ARG A 1 553 ? 39.198 -26.570 -64.488 1.00 82.44 553 ARG A C 1
ATOM 4368 O O . ARG A 1 553 ? 38.348 -26.535 -63.613 1.00 82.44 553 ARG A O 1
ATOM 4375 N N . HIS A 1 554 ? 40.500 -26.688 -64.222 1.00 86.25 554 HIS A N 1
ATOM 4376 C CA . HIS A 1 554 ? 41.001 -26.810 -62.850 1.00 86.25 554 HIS A CA 1
ATOM 4377 C C . HIS A 1 554 ? 40.678 -25.569 -62.006 1.00 86.25 554 HIS A C 1
ATOM 4379 O O . HIS A 1 554 ? 40.239 -25.714 -60.876 1.00 86.25 554 HIS A O 1
ATOM 4385 N N . GLN A 1 555 ? 40.761 -24.356 -62.564 1.00 80.81 555 GLN A N 1
ATOM 4386 C CA . GLN A 1 555 ? 40.322 -23.143 -61.858 1.00 80.81 555 GLN A CA 1
ATOM 4387 C C . GLN A 1 555 ? 38.811 -23.117 -61.572 1.00 80.81 555 GLN A C 1
ATOM 4389 O O . GLN A 1 555 ? 38.395 -22.523 -60.582 1.00 80.81 555 GLN A O 1
ATOM 4394 N N . GLN A 1 556 ? 37.982 -23.743 -62.412 1.00 79.25 556 GLN A N 1
ATOM 4395 C CA . GLN A 1 556 ? 36.551 -23.920 -62.146 1.00 79.25 556 GLN A CA 1
ATOM 4396 C C . GLN A 1 556 ? 36.313 -24.986 -61.068 1.00 79.25 556 GLN A C 1
ATOM 4398 O O . GLN A 1 556 ? 35.545 -24.741 -60.144 1.00 79.25 556 GLN A O 1
ATOM 4403 N N . GLU A 1 557 ? 37.012 -26.120 -61.140 1.00 86.56 557 GLU A N 1
ATOM 4404 C CA . GLU A 1 557 ? 36.966 -27.207 -60.152 1.00 86.56 557 GLU A CA 1
ATOM 4405 C C . GLU A 1 557 ? 37.423 -26.722 -58.758 1.00 86.56 557 GLU A C 1
ATOM 4407 O O . GLU A 1 557 ? 36.737 -26.982 -57.770 1.00 86.56 557 GLU A O 1
ATOM 4412 N N . ASP A 1 558 ? 38.509 -25.943 -58.678 1.00 85.50 558 ASP A N 1
ATOM 4413 C CA . ASP A 1 558 ? 39.008 -25.310 -57.447 1.00 85.50 558 ASP A CA 1
ATOM 4414 C C . ASP A 1 558 ? 37.971 -24.331 -56.855 1.00 85.50 558 ASP A C 1
ATOM 4416 O O . ASP A 1 558 ? 37.648 -24.406 -55.669 1.00 85.50 558 ASP A O 1
ATOM 4420 N N . LEU A 1 559 ? 37.397 -23.440 -57.677 1.00 85.00 559 LEU A N 1
ATOM 4421 C CA . LEU A 1 559 ? 36.388 -22.466 -57.230 1.00 85.00 559 LEU A CA 1
ATOM 4422 C C . LEU A 1 559 ? 35.069 -23.126 -56.805 1.00 85.00 559 LEU A C 1
ATOM 4424 O O . LEU A 1 559 ? 34.428 -22.659 -55.865 1.00 85.00 559 LEU A O 1
ATOM 4428 N N . GLU A 1 560 ? 34.657 -24.210 -57.463 1.00 86.12 560 GLU A N 1
ATOM 4429 C CA . GLU A 1 560 ? 33.501 -25.006 -57.043 1.00 86.12 560 GLU A CA 1
ATOM 4430 C C . GLU A 1 560 ? 33.737 -25.722 -55.706 1.00 86.12 560 GLU A C 1
ATOM 4432 O O . GLU A 1 560 ? 32.792 -25.898 -54.935 1.00 86.12 560 GLU A O 1
ATOM 4437 N N . MET A 1 561 ? 34.972 -26.146 -55.422 1.00 82.62 561 MET A N 1
ATOM 4438 C CA . MET A 1 561 ? 35.339 -26.718 -54.125 1.00 82.62 561 MET A CA 1
ATOM 4439 C C . MET A 1 561 ? 35.370 -25.647 -53.027 1.00 82.62 561 MET A C 1
ATOM 4441 O O . MET A 1 561 ? 34.795 -25.870 -51.963 1.00 82.62 561 MET A O 1
ATOM 4445 N N . GLU A 1 562 ? 35.948 -24.467 -53.284 1.00 84.25 562 GLU A N 1
ATOM 4446 C CA . GLU A 1 562 ? 35.911 -23.340 -52.336 1.00 84.25 562 GLU A CA 1
ATOM 4447 C C . GLU A 1 562 ? 34.475 -22.876 -52.033 1.00 84.25 562 GLU A C 1
ATOM 4449 O O . GLU A 1 562 ? 34.172 -22.530 -50.890 1.00 84.25 562 GLU A O 1
ATOM 4454 N N . GLN A 1 563 ? 33.574 -22.902 -53.025 1.00 79.06 563 GLN A N 1
ATOM 4455 C CA . GLN A 1 563 ? 32.152 -22.592 -52.830 1.00 79.06 563 GLN A CA 1
ATOM 4456 C C . GLN A 1 563 ? 31.459 -23.626 -51.936 1.00 79.06 563 GLN A C 1
ATOM 4458 O O . GLN A 1 563 ? 30.849 -23.233 -50.944 1.00 79.06 563 GLN A O 1
ATOM 4463 N N . LYS A 1 564 ? 31.626 -24.928 -52.204 1.00 84.94 564 LYS A N 1
ATOM 4464 C CA . LYS A 1 564 ? 31.037 -26.000 -51.378 1.00 84.94 564 LYS A CA 1
ATOM 4465 C C . LYS A 1 564 ? 31.565 -25.964 -49.940 1.00 84.94 564 LYS A C 1
ATOM 4467 O O . LYS A 1 564 ? 30.778 -26.019 -49.001 1.00 84.94 564 LYS A O 1
ATOM 4472 N N . GLU A 1 565 ? 32.870 -25.751 -49.743 1.00 84.38 565 GLU A N 1
ATOM 4473 C CA . GLU A 1 565 ? 33.427 -25.550 -48.397 1.00 84.38 565 GLU A CA 1
ATOM 4474 C C . GLU A 1 565 ? 32.874 -24.293 -47.696 1.00 84.38 565 GLU A C 1
ATOM 4476 O O . GLU A 1 565 ? 32.818 -24.246 -46.465 1.00 84.38 565 GLU A O 1
ATOM 4481 N N . ALA A 1 566 ? 32.519 -23.238 -48.434 1.00 81.50 566 ALA A N 1
ATOM 4482 C CA . ALA A 1 566 ? 31.910 -22.039 -47.861 1.00 81.50 566 ALA A CA 1
ATOM 4483 C C . ALA A 1 566 ? 30.431 -22.258 -47.499 1.00 81.50 566 ALA A C 1
ATOM 4485 O O . ALA A 1 566 ? 29.994 -21.757 -46.462 1.00 81.50 566 ALA A O 1
ATOM 4486 N N . GLU A 1 567 ? 29.696 -23.021 -48.312 1.00 83.56 567 GLU A N 1
ATOM 4487 C CA . GLU A 1 567 ? 28.304 -23.423 -48.085 1.00 83.56 567 GLU A CA 1
ATOM 4488 C C . GLU A 1 567 ? 28.183 -24.353 -46.868 1.00 83.56 567 GLU A C 1
ATOM 4490 O O . GLU A 1 567 ? 27.463 -24.014 -45.930 1.00 83.56 567 GLU A O 1
ATOM 4495 N N . GLU A 1 568 ? 28.978 -25.427 -46.779 1.00 87.62 568 GLU A N 1
ATOM 4496 C CA . GLU A 1 568 ? 29.015 -26.318 -45.602 1.00 87.62 568 GLU A CA 1
ATOM 4497 C C . GLU A 1 568 ? 29.329 -25.531 -44.308 1.00 87.62 568 GLU A C 1
ATOM 4499 O O . GLU A 1 568 ? 28.644 -25.662 -43.292 1.00 87.62 568 GLU A O 1
ATOM 4504 N N . ARG A 1 569 ? 30.300 -24.604 -44.356 1.00 85.19 569 ARG A N 1
ATOM 4505 C CA . ARG A 1 569 ? 30.642 -23.699 -43.234 1.00 85.19 569 ARG A CA 1
ATOM 4506 C C . ARG A 1 569 ? 29.586 -22.628 -42.942 1.00 85.19 569 ARG A C 1
ATOM 4508 O O . ARG A 1 569 ? 29.756 -21.871 -41.978 1.00 85.19 569 ARG A O 1
ATOM 4515 N N . MET A 1 570 ? 28.568 -22.460 -43.780 1.00 82.94 570 MET A N 1
ATOM 4516 C CA . MET A 1 570 ? 27.399 -21.621 -43.503 1.00 82.94 570 MET A CA 1
ATOM 4517 C C . MET A 1 570 ? 26.296 -22.471 -42.871 1.00 82.94 570 MET A C 1
ATOM 4519 O O . MET A 1 570 ? 25.757 -22.068 -41.841 1.00 82.94 570 MET A O 1
ATOM 4523 N N . GLU A 1 571 ? 26.039 -23.665 -43.407 1.00 83.88 571 GLU A N 1
ATOM 4524 C CA . GLU A 1 571 ? 25.084 -24.628 -42.850 1.00 83.88 571 GLU A CA 1
ATOM 4525 C C . GLU A 1 571 ? 25.441 -25.009 -41.404 1.00 83.88 571 GLU A C 1
ATOM 4527 O O . GLU A 1 571 ? 24.602 -24.833 -40.522 1.00 83.88 571 GLU A O 1
ATOM 4532 N N . GLU A 1 572 ? 26.699 -25.368 -41.103 1.00 86.75 572 GLU A N 1
ATOM 4533 C CA . GLU A 1 572 ? 27.156 -25.660 -39.727 1.00 86.75 572 GLU A CA 1
ATOM 4534 C C . GLU A 1 572 ? 26.864 -24.514 -38.734 1.00 86.75 572 GLU A C 1
ATOM 4536 O O . GLU A 1 572 ? 26.538 -24.749 -37.566 1.00 86.75 572 GLU A O 1
ATOM 4541 N N . LYS A 1 573 ? 26.971 -23.253 -39.180 1.00 85.44 573 LYS A N 1
ATOM 4542 C CA . LYS A 1 573 ? 26.684 -22.080 -38.335 1.00 85.44 573 LYS A CA 1
ATOM 4543 C C . LYS A 1 573 ? 25.189 -21.900 -38.121 1.00 85.44 573 LYS A C 1
ATOM 4545 O O . LYS A 1 573 ? 24.776 -21.635 -36.995 1.00 85.44 573 LYS A O 1
ATOM 4550 N N . VAL A 1 574 ? 24.386 -22.065 -39.171 1.00 87.50 574 VAL A N 1
ATOM 4551 C CA . VAL A 1 574 ? 22.922 -21.989 -39.084 1.00 87.50 574 VAL A CA 1
ATOM 4552 C C . VAL A 1 574 ? 22.382 -23.121 -38.206 1.00 87.50 574 VAL A C 1
ATOM 4554 O O . VAL A 1 574 ? 21.525 -22.870 -37.359 1.00 87.50 574 VAL A O 1
ATOM 4557 N N . GLU A 1 575 ? 22.916 -24.340 -38.304 1.00 85.88 575 GLU A N 1
ATOM 4558 C CA . GLU A 1 575 ? 22.580 -25.434 -37.385 1.00 85.88 575 GLU A CA 1
ATOM 4559 C C . GLU A 1 575 ? 22.967 -25.107 -35.934 1.00 85.88 575 GLU A C 1
ATOM 4561 O O . GLU A 1 575 ? 22.159 -25.295 -35.023 1.00 85.88 575 GLU A O 1
ATOM 4566 N N . PHE A 1 576 ? 24.161 -24.552 -35.694 1.00 89.75 576 PHE A N 1
ATOM 4567 C CA . PHE A 1 576 ? 24.591 -24.165 -34.347 1.00 89.75 576 PHE A CA 1
ATOM 4568 C C . PHE A 1 576 ? 23.728 -23.043 -33.741 1.00 89.75 576 PHE A C 1
ATOM 4570 O O . PHE A 1 576 ? 23.289 -23.141 -32.590 1.00 89.75 576 PHE A O 1
ATOM 4577 N N . GLU A 1 577 ? 23.442 -21.985 -34.504 1.00 87.56 577 GLU A N 1
ATOM 4578 C CA . GLU A 1 577 ? 22.623 -20.858 -34.049 1.00 87.56 577 GLU A CA 1
ATOM 4579 C C . GLU A 1 577 ? 21.156 -21.261 -33.859 1.00 87.56 577 GLU A C 1
ATOM 4581 O O . GLU A 1 577 ? 20.554 -20.925 -32.835 1.00 87.56 577 GLU A O 1
ATOM 4586 N N . THR A 1 578 ? 20.583 -22.061 -34.765 1.00 87.25 578 THR A N 1
ATOM 4587 C CA . THR A 1 578 ? 19.223 -22.595 -34.587 1.00 87.25 578 THR A CA 1
ATOM 4588 C C . THR A 1 578 ? 19.140 -23.576 -33.417 1.00 87.25 578 THR A C 1
ATOM 4590 O O . THR A 1 578 ? 18.158 -23.530 -32.676 1.00 87.25 578 THR A O 1
ATOM 4593 N N . ALA A 1 579 ? 20.161 -24.400 -33.156 1.00 90.12 579 ALA A N 1
ATOM 4594 C CA . ALA A 1 579 ? 20.218 -25.246 -31.962 1.00 90.12 579 ALA A CA 1
ATOM 4595 C C . ALA A 1 579 ? 20.273 -24.414 -30.665 1.00 90.12 579 ALA A C 1
ATOM 4597 O O . ALA A 1 579 ? 19.555 -24.717 -29.704 1.00 90.12 579 ALA A O 1
ATOM 4598 N N . LEU A 1 580 ? 21.058 -23.330 -30.645 1.00 92.69 580 LEU A N 1
ATOM 4599 C CA . LEU A 1 580 ? 21.141 -22.404 -29.512 1.00 92.69 580 LEU A CA 1
ATOM 4600 C C . LEU A 1 580 ? 19.811 -21.666 -29.275 1.00 92.69 580 LEU A C 1
ATOM 4602 O O . LEU A 1 580 ? 19.349 -21.573 -28.133 1.00 92.69 580 LEU A O 1
ATOM 4606 N N . LEU A 1 581 ? 19.155 -21.200 -30.343 1.00 89.69 581 LEU A N 1
ATOM 4607 C CA . LEU A 1 581 ? 17.826 -20.586 -30.287 1.00 89.69 581 LEU A CA 1
ATOM 4608 C C . LEU A 1 581 ? 16.762 -21.585 -29.816 1.00 89.69 581 LEU A C 1
ATOM 4610 O O . LEU A 1 581 ? 15.988 -21.267 -28.914 1.00 89.69 581 LEU A O 1
ATOM 4614 N N . GLN A 1 582 ? 16.764 -22.821 -30.324 1.00 88.69 582 GLN A N 1
ATOM 4615 C CA . GLN A 1 582 ? 15.889 -23.889 -29.832 1.00 88.69 582 GLN A CA 1
ATOM 4616 C C . GLN A 1 582 ? 16.116 -24.178 -28.344 1.00 88.69 582 GLN A C 1
ATOM 4618 O O . GLN A 1 582 ? 15.149 -24.385 -27.611 1.00 88.69 582 GLN A O 1
ATOM 4623 N N . GLN A 1 583 ? 17.366 -24.195 -27.867 1.00 91.44 583 GLN A N 1
ATOM 4624 C CA . GLN A 1 583 ? 17.658 -24.341 -26.440 1.00 91.44 583 GLN A CA 1
ATOM 4625 C C . GLN A 1 583 ? 17.118 -23.146 -25.643 1.00 91.44 583 GLN A C 1
ATOM 4627 O O . GLN A 1 583 ? 16.503 -23.345 -24.594 1.00 91.44 583 GLN A O 1
ATOM 4632 N N . ARG A 1 584 ? 17.288 -21.912 -26.135 1.00 91.44 584 ARG A N 1
ATOM 4633 C CA . ARG A 1 584 ? 16.760 -20.705 -25.484 1.00 91.44 584 ARG A CA 1
ATOM 4634 C C . ARG A 1 584 ? 15.232 -20.719 -25.402 1.00 91.44 584 ARG A C 1
ATOM 4636 O O . ARG A 1 584 ? 14.698 -20.416 -24.338 1.00 91.44 584 ARG A O 1
ATOM 4643 N N . ILE A 1 585 ? 14.549 -21.130 -26.470 1.00 90.19 585 ILE A N 1
ATOM 4644 C CA . ILE A 1 585 ? 13.090 -21.307 -26.512 1.00 90.19 585 ILE A CA 1
ATOM 4645 C C . ILE A 1 585 ? 12.653 -22.394 -25.521 1.00 90.19 585 ILE A C 1
ATOM 4647 O O . ILE A 1 585 ? 11.739 -22.156 -24.740 1.00 90.19 585 ILE A O 1
ATOM 4651 N N . LYS A 1 586 ? 13.334 -23.549 -25.470 1.00 91.94 586 LYS A N 1
ATOM 4652 C CA . LYS A 1 586 ? 13.035 -24.629 -24.504 1.00 91.94 586 LYS A CA 1
ATOM 4653 C C . LYS A 1 586 ? 13.144 -24.161 -23.046 1.00 91.94 586 LYS A C 1
ATOM 4655 O O . LYS A 1 586 ? 12.294 -24.530 -22.239 1.00 91.94 586 LYS A O 1
ATOM 4660 N N . HIS A 1 587 ? 14.135 -23.326 -22.712 1.00 92.00 587 HIS A N 1
ATOM 4661 C CA . HIS A 1 587 ? 14.225 -22.701 -21.382 1.00 92.00 587 HIS A CA 1
ATOM 4662 C C . HIS A 1 587 ? 13.078 -21.716 -21.137 1.00 92.00 587 HIS A C 1
ATOM 4664 O O . HIS A 1 587 ? 12.385 -21.857 -20.140 1.00 92.00 587 HIS A O 1
ATOM 4670 N N . LEU A 1 588 ? 12.808 -20.788 -22.062 1.00 90.94 588 LEU A N 1
ATOM 4671 C CA . LEU A 1 588 ? 11.719 -19.808 -21.914 1.00 90.94 588 LEU A CA 1
ATOM 4672 C C . LEU A 1 588 ? 10.336 -20.466 -21.770 1.00 90.94 588 LEU A C 1
ATOM 4674 O O . LEU A 1 588 ? 9.549 -20.039 -20.933 1.00 90.94 588 LEU A O 1
ATOM 4678 N N . VAL A 1 589 ? 10.048 -21.524 -22.536 1.00 91.69 589 VAL A N 1
ATOM 4679 C CA . VAL A 1 589 ? 8.793 -22.289 -22.428 1.00 91.69 589 VAL A CA 1
ATOM 4680 C C . VAL A 1 589 ? 8.666 -22.945 -21.054 1.00 91.69 589 VAL A C 1
ATOM 4682 O O . VAL A 1 589 ? 7.617 -22.828 -20.428 1.00 91.69 589 VAL A O 1
ATOM 4685 N N . ARG A 1 590 ? 9.731 -23.582 -20.550 1.00 92.81 590 ARG A N 1
ATOM 4686 C CA . ARG A 1 590 ? 9.744 -24.152 -19.195 1.00 92.81 590 ARG A CA 1
ATOM 4687 C C . ARG A 1 590 ? 9.529 -23.070 -18.136 1.00 92.81 590 ARG A C 1
ATOM 4689 O O . ARG A 1 590 ? 8.713 -23.261 -17.247 1.00 92.81 590 ARG A O 1
ATOM 4696 N N . ASP A 1 591 ? 10.233 -21.948 -18.242 1.00 90.62 591 ASP A N 1
ATOM 4697 C CA . ASP A 1 591 ? 10.181 -20.868 -17.253 1.00 90.62 591 ASP A CA 1
ATOM 4698 C C . ASP A 1 591 ? 8.783 -20.208 -17.215 1.00 90.62 591 ASP A C 1
ATOM 4700 O O . ASP A 1 591 ? 8.297 -19.851 -16.142 1.00 90.62 591 ASP A O 1
ATOM 4704 N N . LEU A 1 592 ? 8.093 -20.137 -18.363 1.00 90.25 592 LEU A N 1
ATOM 4705 C CA . LEU A 1 592 ? 6.682 -19.739 -18.468 1.00 90.25 592 LEU A CA 1
ATOM 4706 C C . LEU A 1 592 ? 5.712 -20.790 -17.900 1.00 90.25 592 LEU A C 1
ATOM 4708 O O . LEU A 1 592 ? 4.725 -20.421 -17.268 1.00 90.25 592 LEU A O 1
ATOM 4712 N N . GLU A 1 593 ? 5.964 -22.085 -18.103 1.00 91.19 593 GLU A N 1
ATOM 4713 C CA . GLU A 1 593 ? 5.142 -23.173 -17.545 1.00 91.19 593 GLU A CA 1
ATOM 4714 C C . GLU A 1 593 ? 5.278 -23.253 -16.009 1.00 91.19 593 GLU A C 1
ATOM 4716 O O . GLU A 1 593 ? 4.301 -23.506 -15.302 1.00 91.19 593 GLU A O 1
ATOM 4721 N N . ASP A 1 594 ? 6.476 -22.976 -15.491 1.00 92.12 594 ASP A N 1
ATOM 4722 C CA . ASP A 1 594 ? 6.796 -22.798 -14.073 1.00 92.12 594 ASP A CA 1
ATOM 4723 C C . ASP A 1 594 ? 6.053 -21.592 -13.468 1.00 92.12 594 ASP A C 1
ATOM 4725 O O . ASP A 1 594 ? 5.419 -21.713 -12.418 1.00 92.12 594 ASP A O 1
ATOM 4729 N N . GLU A 1 595 ? 6.092 -20.426 -14.125 1.00 89.19 595 GLU A N 1
ATOM 4730 C CA . GLU A 1 595 ? 5.343 -19.236 -13.692 1.00 89.19 595 GLU A CA 1
ATOM 4731 C C . GLU A 1 595 ? 3.830 -19.466 -13.733 1.00 89.19 595 GLU A C 1
ATOM 4733 O O . GLU A 1 595 ? 3.124 -19.161 -12.773 1.00 89.19 595 GLU A O 1
ATOM 4738 N N . LYS A 1 596 ? 3.314 -20.086 -14.794 1.00 89.75 596 LYS A N 1
ATOM 4739 C CA . LYS A 1 596 ? 1.906 -20.488 -14.905 1.00 89.75 596 LYS A CA 1
ATOM 4740 C C . LYS A 1 596 ? 1.483 -21.418 -13.760 1.00 89.75 596 LYS A C 1
ATOM 4742 O O . LYS A 1 596 ? 0.381 -21.268 -13.235 1.00 89.75 596 LYS A O 1
ATOM 4747 N N . GLN A 1 597 ? 2.356 -22.328 -13.320 1.00 93.00 597 GLN A N 1
ATOM 4748 C CA . GLN A 1 597 ? 2.117 -23.161 -12.136 1.00 93.00 597 GLN A CA 1
ATOM 4749 C C . GLN A 1 597 ? 2.143 -22.357 -10.825 1.00 93.00 597 GLN A C 1
ATOM 4751 O O . GLN A 1 597 ? 1.279 -22.585 -9.979 1.00 93.00 597 GLN A O 1
ATOM 4756 N N . ARG A 1 598 ? 3.066 -21.396 -10.656 1.00 88.25 598 ARG A N 1
ATOM 4757 C CA . ARG A 1 598 ? 3.094 -20.483 -9.489 1.00 88.25 598 ARG A CA 1
ATOM 4758 C C . ARG A 1 598 ? 1.804 -19.672 -9.388 1.00 88.25 598 ARG A C 1
ATOM 4760 O O . ARG A 1 598 ? 1.124 -19.751 -8.371 1.00 88.25 598 ARG A O 1
ATOM 4767 N N . ASN A 1 599 ? 1.418 -19.005 -10.474 1.00 87.12 599 ASN A N 1
ATOM 4768 C CA . ASN A 1 599 ? 0.188 -18.215 -10.562 1.00 87.12 599 ASN A CA 1
ATOM 4769 C C . ASN A 1 599 ? -1.071 -19.073 -10.319 1.00 87.12 599 ASN A C 1
ATOM 4771 O O . ASN A 1 599 ? -2.013 -18.616 -9.677 1.00 87.12 599 ASN A O 1
ATOM 4775 N N . GLN A 1 600 ? -1.096 -20.335 -10.770 1.00 92.25 600 GLN A N 1
ATOM 4776 C CA . GLN A 1 600 ? -2.208 -21.247 -10.477 1.00 92.25 600 GLN A CA 1
ATOM 4777 C C . GLN A 1 600 ? -2.240 -21.693 -9.004 1.00 92.25 600 GLN A C 1
ATOM 4779 O O . GLN A 1 600 ? -3.325 -21.838 -8.446 1.00 92.25 600 GLN A O 1
ATOM 4784 N N . MET A 1 601 ? -1.087 -21.895 -8.357 1.00 92.38 601 MET A N 1
ATOM 4785 C CA . MET A 1 601 ? -1.021 -22.199 -6.920 1.00 92.38 601 MET A CA 1
ATOM 4786 C C . MET A 1 601 ? -1.436 -20.997 -6.061 1.00 92.38 601 MET A C 1
ATOM 4788 O O . MET A 1 601 ? -2.228 -21.166 -5.138 1.00 92.38 601 MET A O 1
ATOM 4792 N N . GLU A 1 602 ? -0.976 -19.791 -6.400 1.00 91.00 602 GLU A N 1
ATOM 4793 C CA . GLU A 1 602 ? -1.381 -18.542 -5.743 1.00 91.00 602 GLU A CA 1
ATOM 4794 C C . GLU A 1 602 ? -2.884 -18.284 -5.910 1.00 91.00 602 GLU A C 1
ATOM 4796 O O . GLU A 1 602 ? -3.584 -18.050 -4.927 1.00 91.00 602 GLU A O 1
ATOM 4801 N N . LYS A 1 603 ? -3.419 -18.453 -7.127 1.00 91.62 603 LYS A N 1
ATOM 4802 C CA . LYS A 1 603 ? -4.863 -18.401 -7.381 1.00 91.62 603 LYS A CA 1
ATOM 4803 C C . LYS A 1 603 ? -5.638 -19.397 -6.511 1.00 91.62 603 LYS A C 1
ATOM 4805 O O . LYS A 1 603 ? -6.644 -19.016 -5.922 1.00 91.62 603 LYS A O 1
ATOM 4810 N N . ASN A 1 604 ? -5.188 -20.651 -6.419 1.00 93.06 604 ASN A N 1
ATOM 4811 C CA . ASN A 1 604 ? -5.860 -21.669 -5.605 1.00 93.06 604 ASN A CA 1
ATOM 4812 C C . ASN A 1 604 ? -5.861 -21.303 -4.109 1.00 93.06 604 ASN A C 1
ATOM 4814 O O . ASN A 1 604 ? -6.858 -21.551 -3.434 1.00 93.06 604 ASN A O 1
ATOM 4818 N N . ALA A 1 605 ? -4.773 -20.706 -3.607 1.00 92.81 605 ALA A N 1
ATOM 4819 C CA . ALA A 1 605 ? -4.669 -20.232 -2.227 1.00 92.81 605 ALA A CA 1
ATOM 4820 C C . ALA A 1 605 ? -5.604 -19.040 -1.963 1.00 92.81 605 ALA A C 1
ATOM 4822 O O . ALA A 1 605 ? -6.379 -19.073 -1.014 1.00 92.81 605 ALA A O 1
ATOM 4823 N N . LEU A 1 606 ? -5.643 -18.045 -2.855 1.00 88.94 606 LEU A N 1
ATOM 4824 C CA . LEU A 1 606 ? -6.583 -16.920 -2.759 1.00 88.94 606 LEU A CA 1
ATOM 4825 C C . LEU A 1 606 ? -8.053 -17.373 -2.880 1.00 88.94 606 LEU A C 1
ATOM 4827 O O . LEU A 1 606 ? -8.939 -16.816 -2.234 1.00 88.94 606 LEU A O 1
ATOM 4831 N N . GLU A 1 607 ? -8.331 -18.418 -3.667 1.00 91.44 607 GLU A N 1
ATOM 4832 C CA . GLU A 1 607 ? -9.643 -19.077 -3.710 1.00 91.44 607 GLU A CA 1
ATOM 4833 C C . GLU A 1 607 ? -9.958 -19.893 -2.441 1.00 91.44 607 GLU A C 1
ATOM 4835 O O . GLU A 1 607 ? -11.128 -20.201 -2.209 1.00 91.44 607 GLU A O 1
ATOM 4840 N N . GLU A 1 608 ? -8.965 -20.245 -1.619 1.00 95.56 608 GLU A N 1
ATOM 4841 C CA . GLU A 1 608 ? -9.125 -20.839 -0.283 1.00 95.56 608 GLU A CA 1
ATOM 4842 C C . GLU A 1 608 ? -9.368 -19.767 0.779 1.00 95.56 608 GLU A C 1
ATOM 4844 O O . GLU A 1 608 ? -10.396 -19.824 1.451 1.00 95.56 608 GLU A O 1
ATOM 4849 N N . ASP A 1 609 ? -8.530 -18.731 0.840 1.00 93.19 609 ASP A N 1
ATOM 4850 C CA . ASP A 1 609 ? -8.711 -17.585 1.738 1.00 93.19 609 ASP A CA 1
ATOM 4851 C C . ASP A 1 609 ? -10.077 -16.912 1.536 1.00 93.19 609 ASP A C 1
ATOM 4853 O O . ASP A 1 609 ? -10.756 -16.574 2.507 1.00 93.19 609 ASP A O 1
ATOM 4857 N N . ARG A 1 610 ? -10.544 -16.783 0.283 1.00 87.06 610 ARG A N 1
ATOM 4858 C CA . ARG A 1 610 ? -11.896 -16.283 -0.019 1.00 87.06 610 ARG A CA 1
ATOM 4859 C C . ARG A 1 610 ? -12.989 -17.178 0.575 1.00 87.06 610 ARG A C 1
ATOM 4861 O O . ARG A 1 610 ? -13.923 -16.652 1.172 1.00 87.06 610 ARG A O 1
ATOM 4868 N N . ARG A 1 611 ? -12.877 -18.508 0.448 1.00 94.75 611 ARG A N 1
ATOM 4869 C CA . ARG A 1 611 ? -13.833 -19.466 1.046 1.00 94.75 611 ARG A CA 1
ATOM 4870 C C . ARG A 1 611 ? -13.821 -19.386 2.573 1.00 94.75 611 ARG A C 1
ATOM 4872 O O . ARG A 1 611 ? -14.875 -19.469 3.200 1.00 94.75 611 ARG A O 1
ATOM 4879 N N . ASP A 1 612 ? -12.646 -19.200 3.166 1.00 94.56 612 ASP A N 1
ATOM 4880 C CA . ASP A 1 612 ? -12.478 -19.093 4.613 1.00 94.56 612 ASP A CA 1
ATOM 4881 C C . ASP A 1 612 ? -13.054 -17.773 5.159 1.00 94.56 612 ASP A C 1
ATOM 4883 O O . ASP A 1 612 ? -13.697 -17.759 6.209 1.00 94.56 612 ASP A O 1
ATOM 4887 N N . LEU A 1 613 ? -12.904 -16.668 4.420 1.00 90.56 613 LEU A N 1
ATOM 4888 C CA . LEU A 1 613 ? -13.548 -15.385 4.718 1.00 90.56 613 LEU A CA 1
ATOM 4889 C C . LEU A 1 613 ? -15.072 -15.445 4.546 1.00 90.56 613 LEU A C 1
ATOM 4891 O O . LEU A 1 613 ? -15.789 -14.949 5.411 1.00 90.56 613 LEU A O 1
ATOM 4895 N N . GLU A 1 614 ? -15.574 -16.082 3.486 1.00 94.38 614 GLU A N 1
ATOM 4896 C CA . GLU A 1 614 ? -17.013 -16.295 3.267 1.00 94.38 614 GLU A CA 1
ATOM 4897 C C . GLU A 1 614 ? -17.630 -17.129 4.402 1.00 94.38 614 GLU A C 1
ATOM 4899 O O . GLU A 1 614 ? -18.616 -16.708 5.001 1.00 94.38 614 GLU A O 1
ATOM 4904 N N . SER A 1 615 ? -16.973 -18.221 4.808 1.00 95.94 615 SER A N 1
ATOM 4905 C CA . SER A 1 615 ? -17.358 -19.031 5.975 1.00 95.94 615 SER A CA 1
ATOM 4906 C C . SER A 1 615 ? -17.391 -18.220 7.281 1.00 95.94 615 SER A C 1
ATOM 4908 O O . SER A 1 615 ? -18.327 -18.337 8.074 1.00 95.94 615 SER A O 1
ATOM 4910 N N . ARG A 1 616 ? -16.407 -17.337 7.511 1.00 92.56 616 ARG A N 1
ATOM 4911 C CA . ARG A 1 616 ? -16.379 -16.452 8.693 1.00 92.56 616 ARG A CA 1
ATOM 4912 C C . ARG A 1 616 ? -17.472 -15.380 8.654 1.00 92.56 616 ARG A C 1
ATOM 4914 O O . ARG A 1 616 ? -18.021 -15.058 9.705 1.00 92.56 616 ARG A O 1
ATOM 4921 N N . LEU A 1 617 ? -17.809 -14.854 7.476 1.00 93.25 617 LEU A N 1
ATOM 4922 C CA . LEU A 1 617 ? -18.923 -13.919 7.292 1.00 93.25 617 LEU A CA 1
ATOM 4923 C C . LEU A 1 617 ? -20.280 -14.598 7.510 1.00 93.25 617 LEU A C 1
ATOM 4925 O O . LEU A 1 617 ? -21.145 -14.004 8.147 1.00 93.25 617 LEU A O 1
ATOM 4929 N N . ASP A 1 618 ? -20.458 -15.838 7.053 1.00 95.81 618 ASP A N 1
ATOM 4930 C CA . ASP A 1 618 ? -21.682 -16.609 7.296 1.00 95.81 618 ASP A CA 1
ATOM 4931 C C . ASP A 1 618 ? -21.824 -17.026 8.766 1.00 95.81 618 ASP A C 1
ATOM 4933 O O . ASP A 1 618 ? -22.915 -16.912 9.321 1.00 95.81 618 ASP A O 1
ATOM 4937 N N . MET A 1 619 ? -20.732 -17.390 9.451 1.00 93.75 619 MET A N 1
ATOM 4938 C CA . MET A 1 619 ? -20.764 -17.558 10.910 1.00 93.75 619 MET A CA 1
ATOM 4939 C C . MET A 1 619 ? -21.205 -16.265 11.608 1.00 93.75 619 MET A C 1
ATOM 4941 O O . MET A 1 619 ? -22.136 -16.309 12.408 1.00 93.75 619 MET A O 1
ATOM 4945 N N . LEU A 1 620 ? -20.606 -15.114 11.267 1.00 91.94 620 LEU A N 1
ATOM 4946 C CA . LEU A 1 620 ? -20.996 -13.817 11.834 1.00 91.94 620 LEU A CA 1
ATOM 4947 C C . LEU A 1 620 ? -22.473 -13.493 11.581 1.00 91.94 620 LEU A C 1
ATOM 4949 O O . LEU A 1 620 ? -23.148 -13.085 12.521 1.00 91.94 620 LEU A O 1
ATOM 4953 N N . ARG A 1 621 ? -22.992 -13.727 10.365 1.00 94.44 621 ARG A N 1
ATOM 4954 C CA . ARG A 1 621 ? -24.430 -13.604 10.056 1.00 94.44 621 ARG A CA 1
ATOM 4955 C C . ARG A 1 621 ? -25.270 -14.444 11.015 1.00 94.44 621 ARG A C 1
ATOM 4957 O O . ARG A 1 621 ? -26.112 -13.881 11.698 1.00 94.44 621 ARG A O 1
ATOM 4964 N N . THR A 1 622 ? -24.959 -15.732 11.181 1.00 94.50 622 THR A N 1
ATOM 4965 C CA . THR A 1 622 ? -25.739 -16.596 12.087 1.00 94.50 622 THR A CA 1
ATOM 4966 C C . THR A 1 622 ? -25.637 -16.225 13.570 1.00 94.50 622 THR A C 1
ATOM 4968 O O . THR A 1 622 ? -26.526 -16.593 14.331 1.00 94.50 622 THR A O 1
ATOM 4971 N N . GLU A 1 623 ? -24.590 -15.518 14.012 1.00 93.81 623 GLU A N 1
ATOM 4972 C CA . GLU A 1 623 ? -24.551 -14.962 15.374 1.00 93.81 623 GLU A CA 1
ATOM 4973 C C . GLU A 1 623 ? -25.336 -13.640 15.477 1.00 93.81 623 GLU A C 1
ATOM 4975 O O . GLU A 1 623 ? -25.945 -13.395 16.515 1.00 93.81 623 GLU A O 1
ATOM 4980 N N . PHE A 1 624 ? -25.393 -12.818 14.419 1.00 94.25 624 PHE A N 1
ATOM 4981 C CA . PHE A 1 624 ? -26.308 -11.667 14.353 1.00 94.25 624 PHE A CA 1
ATOM 4982 C C . PHE A 1 624 ? -27.775 -12.117 14.351 1.00 94.25 624 PHE A C 1
ATOM 4984 O O . PHE A 1 624 ? -28.540 -11.631 15.177 1.00 94.25 624 PHE A O 1
ATOM 4991 N N . ASP A 1 625 ? -28.140 -13.098 13.519 1.00 95.88 625 ASP A N 1
ATOM 4992 C CA . ASP A 1 625 ? -29.500 -13.651 13.455 1.00 95.88 625 ASP A CA 1
ATOM 4993 C C . ASP A 1 625 ? -29.961 -14.144 14.845 1.00 95.88 625 ASP A C 1
ATOM 4995 O O . ASP A 1 625 ? -31.056 -13.818 15.296 1.00 95.88 625 ASP A O 1
ATOM 4999 N N . ARG A 1 626 ? -29.088 -14.850 15.585 1.00 95.69 626 ARG A N 1
ATOM 5000 C CA . ARG A 1 626 ? -29.357 -15.295 16.970 1.00 95.69 626 ARG A CA 1
ATOM 5001 C C . ARG A 1 626 ? -29.456 -14.157 17.983 1.00 95.69 626 ARG A C 1
ATOM 5003 O O . ARG A 1 626 ? -30.168 -14.298 18.976 1.00 95.69 626 ARG A O 1
ATOM 5010 N N . LEU A 1 627 ? -28.704 -13.071 17.801 1.00 94.50 627 LEU A N 1
ATOM 5011 C CA . LEU A 1 627 ? -28.798 -11.898 18.672 1.00 94.50 627 LEU A CA 1
ATOM 5012 C C . LEU A 1 627 ? -30.123 -11.167 18.443 1.00 94.50 627 LEU A C 1
ATOM 5014 O O . LEU A 1 627 ? -30.759 -10.777 19.420 1.00 94.50 627 LEU A O 1
ATOM 5018 N N . ASP A 1 628 ? -30.571 -11.051 17.194 1.00 95.44 628 ASP A N 1
ATOM 5019 C CA . ASP A 1 628 ? -31.876 -10.481 16.857 1.00 95.44 628 ASP A CA 1
ATOM 5020 C C . ASP A 1 628 ? -33.023 -11.374 17.370 1.00 95.44 628 ASP A C 1
ATOM 5022 O O . ASP A 1 628 ? -33.934 -10.861 18.020 1.00 95.44 628 ASP A O 1
ATOM 5026 N N . GLU A 1 629 ? -32.944 -12.704 17.206 1.00 96.06 629 GLU A N 1
ATOM 5027 C CA . GLU A 1 629 ? -33.877 -13.667 17.824 1.00 96.06 629 GLU A CA 1
ATOM 5028 C C . GLU A 1 629 ? -33.910 -13.536 19.360 1.00 96.06 629 GLU A C 1
ATOM 5030 O O . GLU A 1 629 ? -34.985 -13.517 19.966 1.00 96.06 629 GLU A O 1
ATOM 5035 N N . TYR A 1 630 ? -32.748 -13.402 20.012 1.00 97.00 630 TYR A N 1
ATOM 5036 C CA . TYR A 1 630 ? -32.651 -13.213 21.463 1.00 97.00 630 TYR A CA 1
ATOM 5037 C C . TYR A 1 630 ? -33.286 -11.893 21.921 1.00 97.00 630 TYR A C 1
ATOM 5039 O O . TYR A 1 630 ? -34.031 -11.877 22.904 1.00 97.00 630 TYR A O 1
ATOM 5047 N N . TRP A 1 631 ? -33.025 -10.783 21.224 1.00 96.44 631 TRP A N 1
ATOM 5048 C CA . TRP A 1 631 ? -33.610 -9.487 21.572 1.00 96.44 631 TRP A CA 1
ATOM 5049 C C . TRP A 1 631 ? -35.108 -9.423 21.273 1.00 96.44 631 TRP A C 1
ATOM 5051 O O . TRP A 1 631 ? -35.837 -8.812 22.051 1.00 96.44 631 TRP A O 1
ATOM 5061 N N . GLN A 1 632 ? -35.593 -10.097 20.227 1.00 96.19 632 GLN A N 1
ATOM 5062 C CA . GLN A 1 632 ? -37.029 -10.288 20.003 1.00 96.19 632 GLN A CA 1
ATOM 5063 C C . GLN A 1 632 ? -37.659 -11.102 21.138 1.00 96.19 632 GLN A C 1
ATOM 5065 O O . GLN A 1 632 ? -38.613 -10.626 21.747 1.00 96.19 632 GLN A O 1
ATOM 5070 N N . SER A 1 633 ? -37.067 -12.240 21.522 1.00 96.50 633 SER A N 1
ATOM 5071 C CA . SER A 1 633 ? -37.524 -13.027 22.678 1.00 96.50 633 SER A CA 1
ATOM 5072 C C . SER A 1 633 ? -37.563 -12.196 23.964 1.00 96.50 633 SER A C 1
ATOM 5074 O O . SER A 1 633 ? -38.516 -12.307 24.727 1.00 96.50 633 SER A O 1
ATOM 5076 N N . LYS A 1 634 ? -36.572 -11.327 24.208 1.00 95.06 634 LYS A N 1
ATOM 5077 C CA . LYS A 1 634 ? -36.563 -10.444 25.386 1.00 95.06 634 LYS A CA 1
ATOM 5078 C C . LYS A 1 634 ? -37.611 -9.336 25.320 1.00 95.06 634 LYS A C 1
ATOM 5080 O O . LYS A 1 634 ? -38.214 -9.027 26.341 1.00 95.06 634 LYS A O 1
ATOM 5085 N N . LEU A 1 635 ? -37.859 -8.759 24.146 1.00 94.88 635 LEU A N 1
ATOM 5086 C CA . LEU A 1 635 ? -38.943 -7.791 23.963 1.00 94.88 635 LEU A CA 1
ATOM 5087 C C . LEU A 1 635 ? -40.319 -8.443 24.136 1.00 94.88 635 LEU A C 1
ATOM 5089 O O . LEU A 1 635 ? -41.217 -7.802 24.675 1.00 94.88 635 LEU A O 1
ATOM 5093 N N . ASP A 1 636 ? -40.486 -9.695 23.717 1.00 94.94 636 ASP A N 1
ATOM 5094 C CA . ASP A 1 636 ? -41.745 -10.425 23.865 1.00 94.94 636 ASP A CA 1
ATOM 5095 C C . ASP A 1 636 ? -41.956 -10.944 25.302 1.00 94.94 636 ASP A C 1
ATOM 5097 O O . ASP A 1 636 ? -43.077 -10.872 25.798 1.00 94.94 636 ASP A O 1
ATOM 5101 N N . GLU A 1 637 ? -40.895 -11.333 26.023 1.00 96.75 637 GLU A N 1
ATOM 5102 C CA . GLU A 1 637 ? -40.937 -11.565 27.480 1.00 96.75 637 GLU A CA 1
ATOM 5103 C C . GLU A 1 637 ? -41.387 -10.307 28.246 1.00 96.75 637 GLU A C 1
ATOM 5105 O O . GLU A 1 637 ? -42.296 -10.379 29.071 1.00 96.75 637 GLU A O 1
ATOM 5110 N N . GLU A 1 638 ? -40.797 -9.140 27.957 1.00 92.69 638 GLU A N 1
ATOM 5111 C CA . GLU A 1 638 ? -41.192 -7.867 28.581 1.00 92.69 638 GLU A CA 1
ATOM 5112 C C . GLU A 1 638 ? -42.648 -7.499 28.240 1.00 92.69 638 GLU A C 1
ATOM 5114 O O . GLU A 1 638 ? -43.398 -7.075 29.119 1.00 92.69 638 GLU A O 1
ATOM 5119 N N . ARG A 1 639 ? -43.098 -7.712 26.991 1.00 95.56 639 ARG A N 1
ATOM 5120 C CA . ARG A 1 639 ? -44.517 -7.547 26.614 1.00 95.56 639 ARG A CA 1
ATOM 5121 C C . ARG A 1 639 ? -45.429 -8.458 27.427 1.00 95.56 639 ARG A C 1
ATOM 5123 O O . ARG A 1 639 ? -46.453 -7.982 27.908 1.00 95.56 639 ARG A O 1
ATOM 5130 N N . GLU A 1 640 ? -45.069 -9.732 27.588 1.00 95.44 640 GLU A N 1
ATOM 5131 C CA . GLU A 1 640 ? -45.871 -10.680 28.360 1.00 95.44 640 GLU A CA 1
ATOM 5132 C C . GLU A 1 640 ? -45.949 -10.261 29.836 1.00 95.44 640 GLU A C 1
ATOM 5134 O O . GLU A 1 640 ? -47.028 -10.307 30.424 1.00 95.44 640 GLU A O 1
ATOM 5139 N N . ILE A 1 641 ? -44.854 -9.757 30.417 1.00 93.06 641 ILE A N 1
ATOM 5140 C CA . ILE A 1 641 ? -44.847 -9.179 31.770 1.00 93.06 641 ILE A CA 1
ATOM 5141 C C . ILE A 1 641 ? -45.781 -7.961 31.849 1.00 93.06 641 ILE A C 1
ATOM 5143 O O . ILE A 1 641 ? -46.614 -7.901 32.753 1.00 93.06 641 ILE A O 1
ATOM 5147 N N . TYR A 1 642 ? -45.719 -7.023 30.897 1.00 93.19 642 TYR A N 1
ATOM 5148 C CA . TYR A 1 642 ? -46.626 -5.866 30.861 1.00 93.19 642 TYR A CA 1
ATOM 5149 C C . TYR A 1 642 ? -48.102 -6.260 30.688 1.00 93.19 642 TYR A C 1
ATOM 5151 O O . TYR A 1 642 ? -48.973 -5.656 31.320 1.00 93.19 642 TYR A O 1
ATOM 5159 N N . ASP A 1 643 ? -48.403 -7.273 29.872 1.00 95.25 643 ASP A N 1
ATOM 5160 C CA . ASP A 1 643 ? -49.756 -7.819 29.726 1.00 95.25 643 ASP A CA 1
ATOM 5161 C C . ASP A 1 643 ? -50.232 -8.498 31.024 1.00 95.25 643 ASP A C 1
ATOM 5163 O O . ASP A 1 643 ? -51.354 -8.243 31.465 1.00 95.25 643 ASP A O 1
ATOM 5167 N N . GLN A 1 644 ? -49.378 -9.282 31.693 1.00 94.25 644 GLN A N 1
ATOM 5168 C CA . GLN A 1 644 ? -49.676 -9.896 32.994 1.00 94.25 644 GLN A CA 1
ATOM 5169 C C . GLN A 1 644 ? -49.875 -8.845 34.104 1.00 94.25 644 GLN A C 1
ATOM 5171 O O . GLN A 1 644 ? -50.787 -8.982 34.925 1.00 94.25 644 GLN A O 1
ATOM 5176 N N . GLU A 1 645 ? -49.077 -7.772 34.140 1.00 92.81 645 GLU A N 1
ATOM 5177 C CA . GLU A 1 645 ? -49.256 -6.667 35.091 1.00 92.81 645 GLU A CA 1
ATOM 5178 C C . GLU A 1 645 ? -50.540 -5.873 34.823 1.00 92.81 645 GLU A C 1
ATOM 5180 O O . GLU A 1 645 ? -51.279 -5.571 35.770 1.00 92.81 645 GLU A O 1
ATOM 5185 N N . ARG A 1 646 ? -50.858 -5.577 33.553 1.00 92.31 646 ARG A N 1
ATOM 5186 C CA . ARG A 1 646 ? -52.134 -4.951 33.180 1.00 92.31 646 ARG A CA 1
ATOM 5187 C C . ARG A 1 646 ? -53.301 -5.833 33.608 1.00 92.31 646 ARG A C 1
ATOM 5189 O O . ARG A 1 646 ? -54.161 -5.365 34.345 1.00 92.31 646 ARG A O 1
ATOM 5196 N N . ASP A 1 647 ? -53.318 -7.106 33.236 1.00 94.81 647 ASP A N 1
ATOM 5197 C CA . ASP A 1 647 ? -54.433 -8.000 33.560 1.00 94.81 647 ASP A CA 1
ATOM 5198 C C . ASP A 1 647 ? -54.571 -8.181 35.085 1.00 94.81 647 ASP A C 1
ATOM 5200 O O . ASP A 1 647 ? -55.678 -8.157 35.628 1.00 94.81 647 ASP A O 1
ATOM 5204 N N . SER A 1 648 ? -53.450 -8.211 35.815 1.00 91.69 648 SER A N 1
ATOM 5205 C CA . SER A 1 648 ? -53.438 -8.193 37.280 1.00 91.69 648 SER A CA 1
ATOM 5206 C C . SER A 1 648 ? -53.893 -6.855 37.886 1.00 91.69 648 SER A C 1
ATOM 5208 O O . SER A 1 648 ? -54.340 -6.832 39.035 1.00 91.69 648 SER A O 1
ATOM 5210 N N . THR A 1 649 ? -53.766 -5.716 37.199 1.00 90.44 649 THR A N 1
ATOM 5211 C CA . THR A 1 649 ? -54.370 -4.449 37.656 1.00 90.44 649 THR A CA 1
ATOM 5212 C C . THR A 1 649 ? -55.856 -4.386 37.317 1.00 90.44 649 THR A C 1
ATOM 5214 O O . THR A 1 649 ? -56.631 -4.013 38.193 1.00 90.44 649 THR A O 1
ATOM 5217 N N . ASP A 1 650 ? -56.287 -4.879 36.157 1.00 94.75 650 ASP A N 1
ATOM 5218 C CA . ASP A 1 650 ? -57.699 -5.041 35.786 1.00 94.75 650 ASP A CA 1
ATOM 5219 C C . ASP A 1 650 ? -58.460 -5.966 36.753 1.00 94.75 650 ASP A C 1
ATOM 5221 O O . ASP A 1 650 ? -59.598 -5.675 37.128 1.00 94.75 650 ASP A O 1
ATOM 5225 N N . GLU A 1 651 ? -57.853 -7.057 37.230 1.00 95.50 651 GLU A N 1
ATOM 5226 C CA . GLU A 1 651 ? -58.435 -7.888 38.296 1.00 95.50 651 GLU A CA 1
ATOM 5227 C C . GLU A 1 651 ? -58.574 -7.129 39.625 1.00 95.50 651 GLU A C 1
ATOM 5229 O O . GLU A 1 651 ? -59.610 -7.222 40.293 1.00 95.50 651 GLU A O 1
ATOM 5234 N N . LYS A 1 652 ? -57.566 -6.330 40.003 1.00 94.81 652 LYS A N 1
ATOM 5235 C CA . LYS A 1 652 ? -57.625 -5.474 41.201 1.00 94.81 652 LYS A CA 1
ATOM 5236 C C . LYS A 1 652 ? -58.708 -4.400 41.050 1.00 94.81 652 LYS A C 1
ATOM 5238 O O . LYS A 1 652 ? -59.474 -4.200 41.992 1.00 94.81 652 LYS A O 1
ATOM 5243 N N . PHE A 1 653 ? -58.838 -3.778 39.877 1.00 95.06 653 PHE A N 1
ATOM 5244 C CA . PHE A 1 653 ? -59.912 -2.833 39.565 1.00 95.06 653 PHE A CA 1
ATOM 5245 C C . PHE A 1 653 ? -61.287 -3.505 39.625 1.00 95.06 653 PHE A C 1
ATOM 5247 O O . PHE A 1 653 ? -62.154 -2.994 40.326 1.00 95.06 653 PHE A O 1
ATOM 5254 N N . ARG A 1 654 ? -61.484 -4.693 39.033 1.00 95.25 654 ARG A N 1
ATOM 5255 C CA . ARG A 1 654 ? -62.740 -5.461 39.173 1.00 95.25 654 ARG A CA 1
ATOM 5256 C C . ARG A 1 654 ? -63.056 -5.817 40.629 1.00 95.25 654 ARG A C 1
ATOM 5258 O O . ARG A 1 654 ? -64.214 -5.740 41.033 1.00 95.25 654 ARG A O 1
ATOM 5265 N N . SER A 1 655 ? -62.055 -6.171 41.440 1.00 94.00 655 SER A N 1
ATOM 5266 C CA . SER A 1 655 ? -62.248 -6.423 42.879 1.00 94.00 655 SER A CA 1
ATOM 5267 C C . SER A 1 655 ? -62.643 -5.154 43.644 1.00 94.00 655 SER A C 1
ATOM 5269 O O . SER A 1 655 ? -63.479 -5.220 44.546 1.00 94.00 655 SER A O 1
ATOM 5271 N N . LEU A 1 656 ? -62.077 -3.999 43.282 1.00 91.44 656 LEU A N 1
ATOM 5272 C CA . LEU A 1 656 ? -62.458 -2.703 43.845 1.00 91.44 656 LEU A CA 1
ATOM 5273 C C . LEU A 1 656 ? -63.853 -2.273 43.384 1.00 91.44 656 LEU A C 1
ATOM 5275 O O . LEU A 1 656 ? -64.636 -1.852 44.223 1.00 91.44 656 LEU A O 1
ATOM 5279 N N . GLU A 1 657 ? -64.212 -2.448 42.112 1.00 90.94 657 GLU A N 1
ATOM 5280 C CA . GLU A 1 657 ? -65.571 -2.211 41.613 1.00 90.94 657 GLU A CA 1
ATOM 5281 C C . GLU A 1 657 ? -66.615 -3.064 42.338 1.00 90.94 657 GLU A C 1
ATOM 5283 O O . GLU A 1 657 ? -67.688 -2.565 42.665 1.00 90.94 657 GLU A O 1
ATOM 5288 N N . LEU A 1 658 ? -66.326 -4.350 42.571 1.00 92.38 658 LEU A N 1
ATOM 5289 C CA . LEU A 1 658 ? -67.221 -5.239 43.313 1.00 92.38 658 LEU A CA 1
ATOM 5290 C C . LEU A 1 658 ? -67.378 -4.773 44.762 1.00 92.38 658 LEU A C 1
ATOM 5292 O O . LEU A 1 658 ? -68.505 -4.647 45.224 1.00 92.38 658 LEU A O 1
ATOM 5296 N N . LYS A 1 659 ? -66.285 -4.413 45.443 1.00 92.12 659 LYS A N 1
ATOM 5297 C CA . LYS A 1 659 ? -66.345 -3.850 46.804 1.00 92.12 659 LYS A CA 1
ATOM 5298 C C . LYS A 1 659 ? -67.051 -2.498 46.855 1.00 92.12 659 LYS A C 1
ATOM 5300 O O . LYS A 1 659 ? -67.759 -2.228 47.815 1.00 92.12 659 LYS A O 1
ATOM 5305 N N . ILE A 1 660 ? -66.889 -1.650 45.840 1.00 85.31 660 ILE A N 1
ATOM 5306 C CA . ILE A 1 660 ? -67.628 -0.388 45.720 1.00 85.31 660 ILE A CA 1
ATOM 5307 C C . ILE A 1 660 ? -69.122 -0.688 45.590 1.00 85.31 660 ILE A C 1
ATOM 5309 O O . ILE A 1 660 ? -69.889 -0.121 46.354 1.00 85.31 660 ILE A O 1
ATOM 5313 N N . LYS A 1 661 ? -69.528 -1.645 44.744 1.00 88.19 661 LYS A N 1
ATOM 5314 C CA . LYS A 1 661 ? -70.930 -2.086 44.623 1.00 88.19 661 LYS A CA 1
ATOM 5315 C C . LYS A 1 661 ? -71.462 -2.692 45.931 1.00 88.19 661 LYS A C 1
ATOM 5317 O O . LYS A 1 661 ? -72.563 -2.353 46.344 1.00 88.19 661 LYS A O 1
ATOM 5322 N N . GLU A 1 662 ? -70.672 -3.498 46.645 1.00 86.00 662 GLU A N 1
ATOM 5323 C CA . GLU A 1 662 ? -71.013 -3.998 47.991 1.00 86.00 662 GLU A CA 1
ATOM 5324 C C . GLU A 1 662 ? -71.200 -2.846 48.999 1.00 86.00 662 GLU A C 1
ATOM 5326 O O . GLU A 1 662 ? -72.161 -2.842 49.768 1.00 86.00 662 GLU A O 1
ATOM 5331 N N . TYR A 1 663 ? -70.325 -1.833 48.989 1.00 80.12 663 TYR A N 1
ATOM 5332 C CA . TYR A 1 663 ? -70.465 -0.645 49.837 1.00 80.12 663 TYR A CA 1
ATOM 5333 C C . TYR A 1 663 ? -71.635 0.256 49.414 1.00 80.12 663 TYR A C 1
ATOM 5335 O O . TYR A 1 663 ? -72.291 0.818 50.286 1.00 80.12 663 TYR A O 1
ATOM 5343 N N . GLU A 1 664 ? -71.940 0.372 48.121 1.00 80.62 664 GLU A N 1
ATOM 5344 C CA . GLU A 1 664 ? -73.113 1.077 47.588 1.00 80.62 664 GLU A CA 1
ATOM 5345 C C . GLU A 1 664 ? -74.416 0.364 47.974 1.00 80.62 664 GLU A C 1
ATOM 5347 O O . GLU A 1 664 ? -75.372 1.025 48.376 1.00 80.62 664 GLU A O 1
ATOM 5352 N N . GLU A 1 665 ? -74.455 -0.971 47.952 1.00 77.56 665 GLU A N 1
ATOM 5353 C CA . GLU A 1 665 ? -75.589 -1.758 48.451 1.00 77.56 665 GLU A CA 1
ATOM 5354 C C . GLU A 1 665 ? -75.754 -1.630 49.974 1.00 77.56 665 GLU A C 1
ATOM 5356 O O . GLU A 1 665 ? -76.881 -1.508 50.459 1.00 77.56 665 GLU A O 1
ATOM 5361 N N . LEU A 1 666 ? -74.657 -1.600 50.740 1.00 73.75 666 LEU A N 1
ATOM 5362 C CA . LEU A 1 666 ? -74.685 -1.370 52.191 1.00 73.75 666 LEU A CA 1
ATOM 5363 C C . LEU A 1 666 ? -75.097 0.069 52.553 1.00 73.75 666 LEU A C 1
ATOM 5365 O O . LEU A 1 666 ? -75.840 0.267 53.514 1.00 73.75 666 LEU A O 1
ATOM 5369 N N . LEU A 1 667 ? -74.667 1.069 51.778 1.00 64.50 667 LEU A N 1
ATOM 5370 C CA . LEU A 1 667 ? -75.090 2.467 51.925 1.00 64.50 667 LEU A CA 1
ATOM 5371 C C . LEU A 1 667 ? -76.552 2.661 51.499 1.00 64.50 667 LEU A C 1
ATOM 5373 O O . LEU A 1 667 ? -77.296 3.348 52.194 1.00 64.50 667 LEU A O 1
ATOM 5377 N N . GLY A 1 668 ? -76.998 1.997 50.429 1.00 59.41 668 GLY A N 1
ATOM 5378 C CA . GLY A 1 668 ? -78.396 1.978 49.986 1.00 59.41 668 GLY A CA 1
ATOM 5379 C C . GLY A 1 668 ? -79.338 1.270 50.967 1.00 59.41 668 GLY A C 1
ATOM 5380 O O . GLY A 1 668 ? -80.501 1.646 51.090 1.00 59.41 668 GLY A O 1
ATOM 5381 N N . GLN A 1 669 ? -78.835 0.298 51.734 1.00 53.28 669 GLN A N 1
ATOM 5382 C CA . GLN A 1 669 ? -79.535 -0.278 52.893 1.00 53.28 669 GLN A CA 1
ATOM 5383 C C . GLN A 1 669 ? -79.497 0.634 54.137 1.00 53.28 669 GLN A C 1
ATOM 5385 O O . GLN A 1 669 ? -80.260 0.418 55.080 1.00 53.28 669 GLN A O 1
ATOM 5390 N N . GLY A 1 670 ? -78.635 1.655 54.149 1.00 48.28 670 GLY A N 1
ATOM 5391 C CA . GLY A 1 670 ? -78.435 2.590 55.258 1.00 48.28 670 GLY A CA 1
ATOM 5392 C C . GLY A 1 670 ? -79.360 3.811 55.271 1.00 48.28 670 GLY A C 1
ATOM 5393 O O . GLY A 1 670 ? -79.289 4.601 56.217 1.00 48.28 670 GLY A O 1
ATOM 5394 N N . ASP A 1 671 ? -80.229 3.988 54.269 1.00 43.16 671 ASP A N 1
ATOM 5395 C CA . ASP A 1 671 ? -80.988 5.231 54.067 1.00 43.16 671 ASP A CA 1
ATOM 5396 C C . ASP A 1 671 ? -82.225 5.357 54.989 1.00 43.16 671 ASP A C 1
ATOM 5398 O O . ASP A 1 671 ? -83.386 5.345 54.576 1.00 43.16 671 ASP A O 1
ATOM 5402 N N . ASN A 1 672 ? -81.961 5.424 56.300 1.00 47.94 672 ASN A N 1
ATOM 5403 C CA . ASN A 1 672 ? -82.934 5.804 57.329 1.00 47.94 672 ASN A CA 1
ATOM 5404 C C . ASN A 1 672 ? -82.306 6.423 58.604 1.00 47.94 672 ASN A C 1
ATOM 5406 O O . ASN A 1 672 ? -82.910 6.378 59.676 1.00 47.94 672 ASN A O 1
ATOM 5410 N N . SER A 1 673 ? -81.106 7.025 58.522 1.00 41.31 673 SER A N 1
ATOM 5411 C CA . SER A 1 673 ? -80.587 7.921 59.581 1.00 41.31 673 SER A CA 1
ATOM 5412 C C . SER A 1 673 ? -79.476 8.879 59.111 1.00 41.31 673 SER A C 1
ATOM 5414 O O . SER A 1 673 ? -78.292 8.651 59.346 1.00 41.31 673 SER A O 1
ATOM 5416 N N . SER A 1 674 ? -79.889 10.004 58.529 1.00 50.31 674 SER A N 1
ATOM 5417 C CA . SER A 1 674 ? -79.155 11.276 58.372 1.00 50.31 674 SER A CA 1
ATOM 5418 C C . SER A 1 674 ? -77.755 11.426 59.022 1.00 50.31 674 SER A C 1
ATOM 5420 O O . SER A 1 674 ? -77.656 11.671 60.228 1.00 50.31 674 SER A O 1
ATOM 5422 N N . THR A 1 675 ? -76.697 11.512 58.204 1.00 35.72 675 THR A N 1
ATOM 5423 C CA . THR A 1 675 ? -75.438 12.202 58.565 1.00 35.72 675 THR A CA 1
ATOM 5424 C C . THR A 1 675 ? -74.852 12.991 57.389 1.00 35.72 675 THR A C 1
ATOM 5426 O O . THR A 1 675 ? -74.341 12.407 56.442 1.00 35.72 675 THR A O 1
ATOM 5429 N N . SER A 1 676 ? -74.905 14.324 57.497 1.00 45.47 676 SER A N 1
ATOM 5430 C CA . SER A 1 676 ? -74.046 15.334 56.845 1.00 45.47 676 SER A CA 1
ATOM 5431 C C . SER A 1 676 ? -73.155 14.882 55.669 1.00 45.47 676 SER A C 1
ATOM 5433 O O . SER A 1 676 ? -71.993 14.525 55.869 1.00 45.47 676 SER A O 1
ATOM 5435 N N . SER A 1 677 ? -73.630 15.066 54.434 1.00 44.47 677 SER A N 1
ATOM 5436 C CA . SER A 1 677 ? -72.759 15.133 53.254 1.00 44.47 677 SER A CA 1
ATOM 5437 C C . SER A 1 677 ? -71.783 16.312 53.387 1.00 44.47 677 SER A C 1
ATOM 5439 O O . SER A 1 677 ? -72.213 17.468 53.408 1.00 44.47 677 SER A O 1
ATOM 5441 N N . LEU A 1 678 ? -70.482 16.034 53.495 1.00 42.28 678 LEU A N 1
ATOM 5442 C CA . LEU A 1 678 ? -69.443 17.068 53.521 1.00 42.28 678 LEU A CA 1
ATOM 5443 C C . LEU A 1 678 ? -69.357 17.784 52.164 1.00 42.28 678 LEU A C 1
ATOM 5445 O O . LEU A 1 678 ? -69.495 17.160 51.114 1.00 42.28 678 LEU A O 1
ATOM 5449 N N . SER A 1 679 ? -69.112 19.093 52.189 1.00 44.59 679 SER A N 1
ATOM 5450 C CA . SER A 1 679 ? -68.879 19.894 50.984 1.00 44.59 679 SER A CA 1
ATOM 5451 C C . SER A 1 679 ? -67.565 19.508 50.305 1.00 44.59 679 SER A C 1
ATOM 5453 O O . SER A 1 679 ? -66.552 19.318 50.980 1.00 44.59 679 SER A O 1
ATOM 5455 N N . THR A 1 680 ? -67.568 19.457 48.973 1.00 42.62 680 THR A N 1
ATOM 5456 C CA . THR A 1 680 ? -66.379 19.221 48.144 1.00 42.62 680 THR A CA 1
ATOM 5457 C C . THR A 1 680 ? -65.271 20.227 48.473 1.00 42.62 680 THR A C 1
ATOM 5459 O O . THR A 1 680 ? -65.530 21.423 48.584 1.00 42.62 680 THR A O 1
ATOM 5462 N N . ILE A 1 681 ? -64.038 19.744 48.638 1.00 47.12 681 ILE A N 1
ATOM 5463 C CA . ILE A 1 681 ? -62.896 20.562 49.070 1.00 47.12 681 ILE A CA 1
ATOM 5464 C C . ILE A 1 681 ? -62.381 21.403 47.890 1.00 47.12 681 ILE A C 1
ATOM 5466 O O . ILE A 1 681 ? -61.971 20.851 46.868 1.00 47.12 681 ILE A O 1
ATOM 5470 N N . GLU A 1 682 ? -62.369 22.731 48.048 1.00 53.84 682 GLU A N 1
ATOM 5471 C CA . GLU A 1 682 ? -61.995 23.700 46.998 1.00 53.84 682 GLU A CA 1
ATOM 5472 C C . GLU A 1 682 ? -60.552 23.532 46.484 1.00 53.84 682 GLU A C 1
ATOM 5474 O O . GLU A 1 682 ? -60.256 23.873 45.340 1.00 53.84 682 GLU A O 1
ATOM 5479 N N . GLU A 1 683 ? -59.660 22.951 47.292 1.00 56.00 683 GLU A N 1
ATOM 5480 C CA . GLU A 1 683 ? -58.254 22.708 46.938 1.00 56.00 683 GLU A CA 1
ATOM 5481 C C . GLU A 1 683 ? -58.097 21.884 45.653 1.00 56.00 683 GLU A C 1
ATOM 5483 O O . GLU A 1 683 ? -57.177 22.140 44.877 1.00 56.00 683 GLU A O 1
ATOM 5488 N N . ARG A 1 684 ? -59.012 20.940 45.377 1.00 62.78 684 ARG A N 1
ATOM 5489 C CA . ARG A 1 684 ? -58.951 20.101 44.169 1.00 62.78 684 ARG A CA 1
ATOM 5490 C C . ARG A 1 684 ? -59.046 20.934 42.887 1.00 62.78 684 ARG A C 1
ATOM 5492 O O . ARG A 1 684 ? -58.235 20.734 41.992 1.00 62.78 684 ARG A O 1
ATOM 5499 N N . ALA A 1 685 ? -59.957 21.905 42.836 1.00 63.94 685 ALA A N 1
ATOM 5500 C CA . ALA A 1 685 ? -60.102 22.795 41.683 1.00 63.94 685 ALA A CA 1
ATOM 5501 C C . ALA A 1 685 ? -58.868 23.696 41.483 1.00 63.94 685 ALA A C 1
ATOM 5503 O O . ALA A 1 685 ? -58.572 24.115 40.367 1.00 63.94 685 ALA A O 1
ATOM 5504 N N . ASN A 1 686 ? -58.125 23.977 42.558 1.00 71.94 686 ASN A N 1
ATOM 5505 C CA . ASN A 1 686 ? -56.902 24.771 42.506 1.00 71.94 686 ASN A CA 1
ATOM 5506 C C . ASN A 1 686 ? -55.715 23.954 41.954 1.00 71.94 686 ASN A C 1
ATOM 5508 O O . ASN A 1 686 ? -54.915 24.486 41.188 1.00 71.94 686 ASN A O 1
ATOM 5512 N N . TRP A 1 687 ? -55.633 22.658 42.284 1.00 68.25 687 TRP A N 1
ATOM 5513 C CA . TRP A 1 687 ? -54.668 21.725 41.682 1.00 68.25 687 TRP A CA 1
ATOM 5514 C C . TRP A 1 687 ? -55.009 21.386 40.228 1.00 68.25 687 TRP A C 1
ATOM 5516 O O . TRP A 1 687 ? -54.115 21.389 39.390 1.00 68.25 687 TRP A O 1
ATOM 5526 N N . GLU A 1 688 ? -56.286 21.162 39.907 1.00 77.44 688 GLU A N 1
ATOM 5527 C CA . GLU A 1 688 ? -56.746 20.969 38.522 1.00 77.44 688 GLU A CA 1
ATOM 5528 C C . GLU A 1 688 ? -56.458 22.220 37.676 1.00 77.44 688 GLU A C 1
ATOM 5530 O O . GLU A 1 688 ? -55.971 22.096 36.557 1.00 77.44 688 GLU A O 1
ATOM 5535 N N . LYS A 1 689 ? -56.613 23.434 38.229 1.00 82.50 689 LYS A N 1
ATOM 5536 C CA . LYS A 1 689 ? -56.165 24.653 37.539 1.00 82.50 689 LYS A CA 1
ATOM 5537 C C . LYS A 1 689 ? -54.648 24.687 37.327 1.00 82.50 689 LYS A C 1
ATOM 5539 O O . LYS A 1 689 ? -54.219 25.030 36.236 1.00 82.50 689 LYS A O 1
ATOM 5544 N N . GLN A 1 690 ? -53.838 24.344 38.331 1.00 79.88 690 GLN A N 1
ATOM 5545 C CA . GLN A 1 690 ? -52.376 24.323 38.175 1.00 79.88 690 GLN A CA 1
ATOM 5546 C C . GLN A 1 690 ? -51.902 23.273 37.164 1.00 79.88 690 GLN A C 1
ATOM 5548 O O . GLN A 1 690 ? -50.908 23.511 36.484 1.00 79.88 690 GLN A O 1
ATOM 5553 N N . LEU A 1 691 ? -52.613 22.148 37.035 1.00 81.38 691 LEU A N 1
ATOM 5554 C CA . LEU A 1 691 ? -52.365 21.172 35.977 1.00 81.38 691 LEU A CA 1
ATOM 5555 C C . LEU A 1 691 ? -52.655 21.793 34.604 1.00 81.38 691 LEU A C 1
ATOM 5557 O O . LEU A 1 691 ? -51.759 21.829 33.771 1.00 81.38 691 LEU A O 1
ATOM 5561 N N . ASN A 1 692 ? -53.843 22.375 34.408 1.00 85.44 692 ASN A N 1
ATOM 5562 C CA . ASN A 1 692 ? -54.212 23.039 33.154 1.00 85.44 692 ASN A CA 1
ATOM 5563 C C . ASN A 1 692 ? -53.268 24.203 32.789 1.00 85.44 692 ASN A C 1
ATOM 5565 O O . ASN A 1 692 ? -52.877 24.326 31.633 1.00 85.44 692 ASN A O 1
ATOM 5569 N N . ASP A 1 693 ? -52.884 25.044 33.759 1.00 86.44 693 ASP A N 1
ATOM 5570 C CA . ASP A 1 693 ? -51.948 26.160 33.550 1.00 86.44 693 ASP A CA 1
ATOM 5571 C C . ASP A 1 693 ? -50.576 25.630 33.048 1.00 86.44 693 ASP A C 1
ATOM 5573 O O . ASP A 1 693 ? -49.972 26.221 32.154 1.00 86.44 693 ASP A O 1
ATOM 5577 N N . LEU A 1 694 ? -50.101 24.487 33.573 1.00 82.81 694 LEU A N 1
ATOM 5578 C CA . LEU A 1 694 ? -48.866 23.818 33.127 1.00 82.81 694 LEU A CA 1
ATOM 5579 C C . LEU A 1 694 ? -49.024 23.069 31.792 1.00 82.81 694 LEU A C 1
ATOM 5581 O O . LEU A 1 694 ? -48.085 23.036 30.996 1.00 82.81 694 LEU A O 1
ATOM 5585 N N . GLU A 1 695 ? -50.190 22.480 31.524 1.00 84.19 695 GLU A N 1
ATOM 5586 C CA . GLU A 1 695 ? -50.508 21.855 30.237 1.00 84.19 695 GLU A CA 1
ATOM 5587 C C . GLU A 1 695 ? -50.520 22.911 29.119 1.00 84.19 695 GLU A C 1
ATOM 5589 O O . GLU A 1 695 ? -49.858 22.710 28.098 1.00 84.19 695 GLU A O 1
ATOM 5594 N N . GLU A 1 696 ? -51.140 24.079 29.339 1.00 90.12 696 GLU A N 1
ATOM 5595 C CA . GLU A 1 696 ? -51.104 25.220 28.409 1.00 90.12 696 GLU A CA 1
ATOM 5596 C C . GLU A 1 696 ? -49.673 25.750 28.182 1.00 90.12 696 GLU A C 1
ATOM 5598 O O . GLU A 1 696 ? -49.293 26.009 27.034 1.00 90.12 696 GLU A O 1
ATOM 5603 N N . GLU A 1 697 ? -48.843 25.859 29.230 1.00 87.38 697 GLU A N 1
ATOM 5604 C CA . GLU A 1 697 ? -47.418 26.205 29.083 1.00 87.38 697 GLU A CA 1
ATOM 5605 C C . GLU A 1 697 ? -46.636 25.144 28.286 1.00 87.38 697 GLU A C 1
ATOM 5607 O O . GLU A 1 697 ? -45.792 25.499 27.456 1.00 87.38 697 GLU A O 1
ATOM 5612 N N . SER A 1 698 ? -46.925 23.853 28.481 1.00 78.12 698 SER A N 1
ATOM 5613 C CA . SER A 1 698 ? -46.280 22.764 27.734 1.00 78.12 698 SER A CA 1
ATOM 5614 C C . SER A 1 698 ? -46.688 22.762 26.255 1.00 78.12 698 SER A C 1
ATOM 5616 O O . SER A 1 698 ? -45.830 22.663 25.375 1.00 78.12 698 SER A O 1
ATOM 5618 N N . GLU A 1 699 ? -47.971 22.989 25.952 1.00 87.75 699 GLU A N 1
ATOM 5619 C CA . GLU A 1 699 ? -48.457 23.149 24.583 1.00 87.75 699 GLU A CA 1
ATOM 5620 C C . GLU A 1 699 ? -47.823 24.368 23.900 1.00 87.75 699 GLU A C 1
ATOM 5622 O O . GLU A 1 699 ? -47.495 24.306 22.713 1.00 87.75 699 GLU A O 1
ATOM 5627 N N . ALA A 1 700 ? -47.648 25.481 24.619 1.00 86.81 700 ALA A N 1
ATOM 5628 C CA . ALA A 1 700 ? -46.988 26.673 24.092 1.00 86.81 700 ALA A CA 1
ATOM 5629 C C . ALA A 1 700 ? -45.516 26.399 23.737 1.00 86.81 700 ALA A C 1
ATOM 5631 O O . ALA A 1 700 ? -45.062 26.800 22.663 1.00 86.81 700 ALA A O 1
ATOM 5632 N N . GLN A 1 701 ? -44.795 25.657 24.585 1.00 83.44 701 GLN A N 1
ATOM 5633 C CA . GLN A 1 701 ? -43.417 25.234 24.313 1.00 83.44 701 GLN A CA 1
ATOM 5634 C C . GLN A 1 701 ? -43.336 24.297 23.099 1.00 83.44 701 GLN A C 1
ATOM 5636 O O . GLN A 1 701 ? -42.519 24.538 22.212 1.00 83.44 701 GLN A O 1
ATOM 5641 N N . ILE A 1 702 ? -44.223 23.301 22.986 1.00 87.19 702 ILE A N 1
ATOM 5642 C CA . ILE A 1 702 ? -44.292 22.396 21.822 1.00 87.19 702 ILE A CA 1
ATOM 5643 C C . ILE A 1 702 ? -44.559 23.182 20.527 1.00 87.19 702 ILE A C 1
ATOM 5645 O O . ILE A 1 702 ? -43.871 22.985 19.525 1.00 87.19 702 ILE A O 1
ATOM 5649 N N . LYS A 1 703 ? -45.504 24.132 20.547 1.00 89.50 703 LYS A N 1
ATOM 5650 C CA . LYS A 1 703 ? -45.811 25.001 19.394 1.00 89.50 703 LYS A CA 1
ATOM 5651 C C . LYS A 1 703 ? -44.628 25.899 19.013 1.00 89.50 703 LYS A C 1
ATOM 5653 O O . LYS A 1 703 ? -44.435 26.174 17.830 1.00 89.50 703 LYS A O 1
ATOM 5658 N N . GLN A 1 704 ? -43.824 26.339 19.984 1.00 88.62 704 GLN A N 1
ATOM 5659 C CA . GLN A 1 704 ? -42.621 27.132 19.724 1.00 88.62 704 GLN A CA 1
ATOM 5660 C C . GLN A 1 704 ? -41.446 26.282 19.210 1.00 88.62 704 GLN A C 1
ATOM 5662 O O . GLN A 1 704 ? -40.708 26.756 18.348 1.00 88.62 704 GLN A O 1
ATOM 5667 N N . ILE A 1 705 ? -41.302 25.031 19.660 1.00 82.25 705 ILE A N 1
ATOM 5668 C CA . ILE A 1 705 ? -40.330 24.071 19.109 1.00 82.25 705 ILE A CA 1
ATOM 5669 C C . ILE A 1 705 ? -40.654 23.788 17.637 1.00 82.25 705 ILE A C 1
ATOM 5671 O O . ILE A 1 705 ? -39.801 24.022 16.787 1.00 82.25 705 ILE A O 1
ATOM 5675 N N . ALA A 1 706 ? -41.903 23.436 17.313 1.00 86.44 706 ALA A N 1
ATOM 5676 C CA . ALA A 1 706 ? -42.329 23.179 15.932 1.00 86.44 706 ALA A CA 1
ATOM 5677 C C . ALA A 1 706 ? -42.132 24.392 14.993 1.00 86.44 706 ALA A C 1
ATOM 5679 O O . ALA A 1 706 ? -41.827 24.240 13.808 1.00 86.44 706 ALA A O 1
ATOM 5680 N N . LEU A 1 707 ? -42.265 25.619 15.516 1.00 90.81 707 LEU A N 1
ATOM 5681 C CA . LEU A 1 707 ? -41.965 26.841 14.762 1.00 90.81 707 LEU A CA 1
ATOM 5682 C C . LEU A 1 707 ? -40.460 26.999 14.483 1.00 90.81 707 LEU A C 1
ATOM 5684 O O . LEU A 1 707 ? -40.089 27.406 13.382 1.00 90.81 707 LEU A O 1
ATOM 5688 N N . LEU A 1 708 ? -39.599 26.676 15.453 1.00 86.25 708 LEU A N 1
ATOM 5689 C CA . LEU A 1 708 ? -38.141 26.704 15.288 1.00 86.25 708 LEU A CA 1
ATOM 5690 C C . LEU A 1 708 ? -37.654 25.593 14.345 1.00 86.25 708 LEU A C 1
ATOM 5692 O O . LEU A 1 708 ? -36.781 25.843 13.520 1.00 86.25 708 LEU A O 1
ATOM 5696 N N . GLU A 1 709 ? -38.252 24.403 14.404 1.00 86.75 709 GLU A N 1
ATOM 5697 C CA . GLU A 1 709 ? -37.988 23.301 13.469 1.00 86.75 709 GLU A CA 1
ATOM 5698 C C . GLU A 1 709 ? -38.322 23.707 12.026 1.00 86.75 709 GLU A C 1
ATOM 5700 O O . GLU A 1 709 ? -37.479 23.568 11.141 1.00 86.75 709 GLU A O 1
ATOM 5705 N N . SER A 1 710 ? -39.489 24.322 11.791 1.00 87.31 710 SER A N 1
ATOM 5706 C CA . SER A 1 710 ? -39.860 24.823 10.458 1.00 87.31 710 SER A CA 1
ATOM 5707 C C . SER A 1 710 ? -38.954 25.966 9.966 1.00 87.31 710 SER A C 1
ATOM 5709 O O . SER A 1 710 ? -38.693 26.078 8.768 1.00 87.31 710 SER A O 1
ATOM 5711 N N . GLN A 1 711 ? -38.421 26.800 10.868 1.00 91.12 711 GLN A N 1
ATOM 5712 C CA . GLN A 1 711 ? -37.415 27.814 10.518 1.00 91.12 711 GLN A CA 1
ATOM 5713 C C . GLN A 1 711 ? -36.057 27.188 10.166 1.00 91.12 711 GLN A C 1
ATOM 5715 O O . GLN A 1 711 ? -35.396 27.651 9.237 1.00 91.12 711 GLN A O 1
ATOM 5720 N N . LEU A 1 712 ? -35.645 26.121 10.858 1.00 81.00 712 LEU A N 1
ATOM 5721 C CA . LEU A 1 712 ? -34.426 25.378 10.531 1.00 81.00 712 LEU A CA 1
ATOM 5722 C C . LEU A 1 712 ? -34.545 24.651 9.185 1.00 81.00 712 LEU A C 1
ATOM 5724 O O . LEU A 1 712 ? -33.600 24.702 8.403 1.00 81.00 712 LEU A O 1
ATOM 5728 N N . GLU A 1 713 ? -35.696 24.047 8.882 1.00 89.44 713 GLU A N 1
ATOM 5729 C CA . GLU A 1 713 ? -35.981 23.419 7.582 1.00 89.44 713 GLU A CA 1
ATOM 5730 C C . GLU A 1 713 ? -35.926 24.447 6.433 1.00 89.44 713 GLU A C 1
ATOM 5732 O O . GLU A 1 713 ? -35.314 24.197 5.393 1.00 89.44 713 GLU A O 1
ATOM 5737 N N . GLN A 1 714 ? -36.483 25.649 6.637 1.00 87.69 714 GLN A N 1
ATOM 5738 C CA . GLN A 1 714 ? -36.389 26.748 5.666 1.00 87.69 714 GLN A CA 1
ATOM 5739 C C . GLN A 1 714 ? -34.937 27.194 5.439 1.00 87.69 714 GLN A C 1
ATOM 5741 O O . GLN A 1 714 ? -34.503 27.272 4.291 1.00 87.69 714 GLN A O 1
ATOM 5746 N N . LEU A 1 715 ? -34.158 27.412 6.505 1.00 84.94 715 LEU A N 1
ATOM 5747 C CA . LEU A 1 715 ? -32.746 27.810 6.405 1.00 84.94 715 LEU A CA 1
ATOM 5748 C C . LEU A 1 715 ? -31.853 26.715 5.796 1.00 84.94 715 LEU A C 1
ATOM 5750 O O . LEU A 1 715 ? -30.892 27.023 5.090 1.00 84.94 715 LEU A O 1
ATOM 5754 N N . GLN A 1 716 ? -32.159 25.436 6.038 1.00 84.19 716 GLN A N 1
ATOM 5755 C CA . GLN A 1 716 ? -31.497 24.314 5.368 1.00 84.19 716 GLN A CA 1
ATOM 5756 C C . GLN A 1 716 ? -31.770 24.349 3.864 1.00 84.19 716 GLN A C 1
ATOM 5758 O O . GLN A 1 716 ? -30.827 24.309 3.075 1.00 84.19 716 GLN A O 1
ATOM 5763 N N . LYS A 1 717 ? -33.034 24.522 3.465 1.00 88.56 717 LYS A N 1
ATOM 5764 C CA . LYS A 1 717 ? -33.415 24.603 2.054 1.00 88.56 717 LYS A CA 1
ATOM 5765 C C . LYS A 1 717 ? -32.821 25.824 1.343 1.00 88.56 717 LYS A C 1
ATOM 5767 O O . LYS A 1 717 ? -32.331 25.691 0.225 1.00 88.56 717 LYS A O 1
ATOM 5772 N N . GLU A 1 718 ? -32.821 27.002 1.968 1.00 88.31 718 GLU A N 1
ATOM 5773 C CA . GLU A 1 718 ? -32.182 28.201 1.399 1.00 88.31 718 GLU A CA 1
ATOM 5774 C C . GLU A 1 718 ? -30.682 27.977 1.158 1.00 88.31 718 GLU A C 1
ATOM 5776 O O . GLU A 1 718 ? -30.164 28.343 0.102 1.00 88.31 718 GLU A O 1
ATOM 5781 N N . LYS A 1 719 ? -30.000 27.294 2.087 1.00 86.00 719 LYS A N 1
ATOM 5782 C CA . LYS A 1 719 ? -28.590 26.910 1.951 1.00 86.00 719 LYS A CA 1
ATOM 5783 C C . LYS A 1 719 ? -28.356 25.865 0.851 1.00 86.00 719 LYS A C 1
ATOM 5785 O O . LYS A 1 719 ? -27.337 25.932 0.166 1.00 86.00 719 LYS A O 1
ATOM 5790 N N . GLU A 1 720 ? -29.264 24.908 0.664 1.00 84.38 720 GLU A N 1
ATOM 5791 C CA . GLU A 1 720 ? -29.205 23.951 -0.452 1.00 84.38 720 GLU A CA 1
ATOM 5792 C C . GLU A 1 720 ? -29.409 24.647 -1.806 1.00 84.38 720 GLU A C 1
ATOM 5794 O O . GLU A 1 720 ? -28.666 24.382 -2.753 1.00 84.38 720 GLU A O 1
ATOM 5799 N N . GLU A 1 721 ? -30.350 25.592 -1.894 1.00 89.00 721 GLU A N 1
ATOM 5800 C CA . GLU A 1 721 ? -30.544 26.412 -3.092 1.00 89.00 721 GLU A CA 1
ATOM 5801 C C . GLU A 1 721 ? -29.343 27.329 -3.380 1.00 89.00 721 GLU A C 1
ATOM 5803 O O . GLU A 1 721 ? -28.996 27.521 -4.546 1.00 89.00 721 GLU A O 1
ATOM 5808 N N . GLU A 1 722 ? -28.686 27.885 -2.358 1.00 86.88 722 GLU A N 1
ATOM 5809 C CA . GLU A 1 722 ? -27.459 28.675 -2.519 1.00 86.88 722 GLU A CA 1
ATOM 5810 C C . GLU A 1 722 ? -26.279 27.804 -2.982 1.00 86.88 722 GLU A C 1
ATOM 5812 O O . GLU A 1 722 ? -25.615 28.143 -3.963 1.00 86.88 722 GLU A O 1
ATOM 5817 N N . ALA A 1 723 ? -26.078 26.632 -2.371 1.00 81.19 723 ALA A N 1
ATOM 5818 C CA . ALA A 1 723 ? -25.048 25.679 -2.784 1.00 81.19 723 ALA A CA 1
ATOM 5819 C C . ALA A 1 723 ? -25.244 25.196 -4.235 1.00 81.19 723 ALA A C 1
ATOM 5821 O O . ALA A 1 723 ? -24.274 25.105 -4.991 1.00 81.19 723 ALA A O 1
ATOM 5822 N N . ALA A 1 724 ? -26.490 24.950 -4.654 1.00 86.56 724 ALA A N 1
ATOM 5823 C CA . ALA A 1 724 ? -26.815 24.600 -6.036 1.00 86.56 724 ALA A CA 1
ATOM 5824 C C . ALA A 1 724 ? -26.480 25.733 -7.026 1.00 86.56 724 ALA A C 1
ATOM 5826 O O . ALA A 1 724 ? -25.968 25.462 -8.113 1.00 86.56 724 ALA A O 1
ATOM 5827 N N . ARG A 1 725 ? -26.705 27.001 -6.648 1.00 89.81 725 ARG A N 1
ATOM 5828 C CA . ARG A 1 725 ? -26.326 28.170 -7.466 1.00 89.81 725 ARG A CA 1
ATOM 5829 C C . ARG A 1 725 ? -24.804 28.294 -7.586 1.00 89.81 725 ARG A C 1
ATOM 5831 O O . ARG A 1 725 ? -24.306 28.438 -8.698 1.00 89.81 725 ARG A O 1
ATOM 5838 N N . SER A 1 726 ? -24.059 28.154 -6.487 1.00 80.56 726 SER A N 1
ATOM 5839 C CA . SER A 1 726 ? -22.586 28.176 -6.523 1.00 80.56 726 SER A CA 1
ATOM 5840 C C . SER A 1 726 ? -21.989 27.029 -7.347 1.00 80.56 726 SER A C 1
ATOM 5842 O O . SER A 1 726 ? -21.007 27.241 -8.056 1.00 80.56 726 SER A O 1
ATOM 5844 N N . GLN A 1 727 ? -22.586 25.831 -7.314 1.00 83.94 727 GLN A N 1
ATOM 5845 C CA . GLN A 1 727 ? -22.169 24.737 -8.197 1.00 83.94 727 GLN A CA 1
ATOM 5846 C C . GLN A 1 727 ? -22.446 25.073 -9.669 1.00 83.94 727 GLN A C 1
ATOM 5848 O O . GLN A 1 727 ? -21.562 24.909 -10.505 1.00 83.94 727 GLN A O 1
ATOM 5853 N N . GLN A 1 728 ? -23.623 25.622 -9.986 1.00 86.62 728 GLN A N 1
ATOM 5854 C CA . GLN A 1 728 ? -23.961 26.033 -11.351 1.00 86.62 728 GLN A CA 1
ATOM 5855 C C . GLN A 1 728 ? -23.016 27.126 -11.892 1.00 86.62 728 GLN A C 1
ATOM 5857 O O . GLN A 1 728 ? -22.666 27.107 -13.072 1.00 86.62 728 GLN A O 1
ATOM 5862 N N . GLU A 1 729 ? -22.564 28.060 -11.051 1.00 87.00 729 GLU A N 1
ATOM 5863 C CA . GLU A 1 729 ? -21.554 29.061 -11.428 1.00 87.00 729 GLU A CA 1
ATOM 5864 C C . GLU A 1 729 ? -20.183 28.422 -11.719 1.00 87.00 729 GLU A C 1
ATOM 5866 O O . GLU A 1 729 ? -19.531 28.787 -12.701 1.00 87.00 729 GLU A O 1
ATOM 5871 N N . LEU A 1 730 ? -19.762 27.420 -10.936 1.00 84.25 730 LEU A N 1
ATOM 5872 C CA . LEU A 1 730 ? -18.540 26.646 -11.201 1.00 84.25 730 LEU A CA 1
ATOM 5873 C C . LEU A 1 730 ? -18.637 25.821 -12.495 1.00 84.25 730 LEU A C 1
ATOM 5875 O O . LEU A 1 730 ? -17.666 25.764 -13.254 1.00 84.25 730 LEU A O 1
ATOM 5879 N N . ASP A 1 731 ? -19.795 25.230 -12.784 1.00 85.62 731 ASP A N 1
ATOM 5880 C CA . ASP A 1 731 ? -20.042 24.468 -14.015 1.00 85.62 731 ASP A CA 1
ATOM 5881 C C . ASP A 1 731 ? -19.966 25.374 -15.266 1.00 85.62 731 ASP A C 1
ATOM 5883 O O . ASP A 1 731 ? -19.436 24.978 -16.306 1.00 85.62 731 ASP A O 1
ATOM 5887 N N . VAL A 1 732 ? -20.410 26.635 -15.162 1.00 90.88 732 VAL A N 1
ATOM 5888 C CA . VAL A 1 732 ? -20.245 27.640 -16.230 1.00 90.88 732 VAL A CA 1
ATOM 5889 C C . VAL A 1 732 ? -18.778 28.057 -16.387 1.00 90.88 732 VAL A C 1
ATOM 5891 O O . VAL A 1 732 ? -18.252 28.035 -17.500 1.00 90.88 732 VAL A O 1
ATOM 5894 N N . ILE A 1 733 ? -18.086 28.386 -15.291 1.00 88.62 733 ILE A N 1
ATOM 5895 C CA . ILE A 1 733 ? -16.674 28.817 -15.324 1.00 88.62 733 ILE A CA 1
ATOM 5896 C C . ILE A 1 733 ? -15.761 27.703 -15.864 1.00 88.62 733 ILE A C 1
ATOM 5898 O O . ILE A 1 733 ? -14.811 27.974 -16.602 1.00 88.62 733 ILE A O 1
ATOM 5902 N N . THR A 1 734 ? -16.043 26.440 -15.536 1.00 86.12 734 THR A N 1
ATOM 5903 C CA . THR A 1 734 ? -15.291 25.298 -16.075 1.00 86.12 734 THR A CA 1
ATOM 5904 C C . THR A 1 734 ? -15.552 25.094 -17.567 1.00 86.12 734 THR A C 1
ATOM 5906 O O . THR A 1 734 ? -14.587 24.905 -18.309 1.00 86.12 734 THR A O 1
ATOM 5909 N N . ALA A 1 735 ? -16.791 25.245 -18.047 1.00 86.12 735 ALA A N 1
ATOM 5910 C CA . ALA A 1 735 ? -17.097 25.213 -19.479 1.00 86.12 735 ALA A CA 1
ATOM 5911 C C . ALA A 1 735 ? -16.400 26.345 -20.270 1.00 86.12 735 ALA A C 1
ATOM 5913 O O . ALA A 1 735 ? -15.854 26.101 -21.349 1.00 86.12 735 ALA A O 1
ATOM 5914 N N . GLU A 1 736 ? -16.338 27.569 -19.730 1.00 88.31 736 GLU A N 1
ATOM 5915 C CA . GLU A 1 736 ? -15.571 28.675 -20.331 1.00 88.31 736 GLU A CA 1
ATOM 5916 C C . GLU A 1 736 ? -14.055 28.398 -20.340 1.00 88.31 736 GLU A C 1
ATOM 5918 O O . GLU A 1 736 ? -13.356 28.693 -21.320 1.00 88.31 736 GLU A O 1
ATOM 5923 N N . LEU A 1 737 ? -13.533 27.770 -19.282 1.00 84.88 737 LEU A N 1
ATOM 5924 C CA . LEU A 1 737 ? -12.136 27.343 -19.208 1.00 84.88 737 LEU A CA 1
ATOM 5925 C C . LEU A 1 737 ? -11.810 26.240 -20.233 1.00 84.88 737 LEU A C 1
ATOM 5927 O O . LEU A 1 737 ? -10.712 26.221 -20.787 1.00 84.88 737 LEU A O 1
ATOM 5931 N N . GLU A 1 738 ? -12.737 25.329 -20.530 1.00 85.19 738 GLU A N 1
ATOM 5932 C CA . GLU A 1 738 ? -12.546 24.324 -21.585 1.00 85.19 738 GLU A CA 1
ATOM 5933 C C . GLU A 1 738 ? -12.658 24.911 -22.993 1.00 85.19 738 GLU A C 1
ATOM 5935 O O . GLU A 1 738 ? -11.807 24.622 -23.837 1.00 85.19 738 GLU A O 1
ATOM 5940 N N . ALA A 1 739 ? -13.604 25.821 -23.233 1.00 87.12 739 ALA A N 1
ATOM 5941 C CA . ALA A 1 739 ? -13.696 26.546 -24.498 1.00 87.12 739 ALA A CA 1
ATOM 5942 C C . ALA A 1 739 ? -12.416 27.355 -24.796 1.00 87.12 739 ALA A C 1
ATOM 5944 O O . ALA A 1 739 ? -11.911 27.340 -25.922 1.00 87.12 739 ALA A O 1
ATOM 5945 N N . THR A 1 740 ? -11.840 28.015 -23.785 1.00 85.31 740 THR A N 1
ATOM 5946 C CA . THR A 1 740 ? -10.586 28.776 -23.936 1.00 85.31 740 THR A CA 1
ATOM 5947 C C . THR A 1 740 ? -9.351 27.881 -24.083 1.00 85.31 740 THR A C 1
ATOM 5949 O O . THR A 1 740 ? -8.493 28.192 -24.912 1.00 85.31 740 THR A O 1
ATOM 5952 N N . LYS A 1 741 ? -9.271 26.732 -23.387 1.00 86.88 741 LYS A N 1
ATOM 5953 C CA . LYS A 1 741 ? -8.249 25.694 -23.656 1.00 86.88 741 LYS A CA 1
ATOM 5954 C C . LYS A 1 741 ? -8.316 25.201 -25.105 1.00 86.88 741 LYS A C 1
ATOM 5956 O O . LYS A 1 741 ? -7.275 25.091 -25.753 1.00 86.88 741 LYS A O 1
ATOM 5961 N N . LEU A 1 742 ? -9.522 24.936 -25.620 1.00 87.31 742 LEU A N 1
ATOM 5962 C CA . LEU A 1 742 ? -9.724 24.473 -26.994 1.00 87.31 742 LEU A CA 1
ATOM 5963 C C . LEU A 1 742 ? -9.230 25.522 -28.001 1.00 87.31 742 LEU A C 1
ATOM 5965 O O . LEU A 1 742 ? -8.436 25.194 -28.880 1.00 87.31 742 LEU A O 1
ATOM 5969 N N . MET A 1 743 ? -9.610 26.794 -27.824 1.00 86.31 743 MET A N 1
ATOM 5970 C CA . MET A 1 743 ? -9.110 27.896 -28.659 1.00 86.31 743 MET A CA 1
ATOM 5971 C C . MET A 1 743 ? -7.585 28.059 -28.584 1.00 86.31 743 MET A C 1
ATOM 5973 O O . MET A 1 743 ? -6.962 28.378 -29.594 1.00 86.31 743 MET A O 1
ATOM 5977 N N . LEU A 1 744 ? -6.962 27.825 -27.423 1.00 85.88 744 LEU A N 1
ATOM 5978 C CA . LEU A 1 744 ? -5.507 27.903 -27.281 1.00 85.88 744 LEU A CA 1
ATOM 5979 C C . LEU A 1 744 ? -4.793 26.773 -28.039 1.00 85.88 744 LEU A C 1
ATOM 5981 O O . LEU A 1 744 ? -3.819 27.041 -28.741 1.00 85.88 744 LEU A O 1
ATOM 5985 N N . ALA A 1 745 ? -5.291 25.536 -27.960 1.00 84.75 745 ALA A N 1
ATOM 5986 C CA . ALA A 1 745 ? -4.775 24.420 -28.758 1.00 84.75 745 ALA A CA 1
ATOM 5987 C C . ALA A 1 745 ? -4.914 24.696 -30.268 1.00 84.75 745 ALA A C 1
ATOM 5989 O O . ALA A 1 745 ? -3.975 24.495 -31.035 1.00 84.75 745 ALA A O 1
ATOM 5990 N N . ASP A 1 746 ? -6.056 25.252 -30.672 1.00 86.19 746 ASP A N 1
ATOM 5991 C CA . ASP A 1 746 ? -6.375 25.659 -32.042 1.00 86.19 746 ASP A CA 1
ATOM 5992 C C . ASP A 1 746 ? -5.473 26.825 -32.534 1.00 86.19 746 ASP A C 1
ATOM 5994 O O . ASP A 1 746 ? -5.211 26.969 -33.730 1.00 86.19 746 ASP A O 1
ATOM 5998 N N . VAL A 1 747 ? -4.937 27.664 -31.637 1.00 84.06 747 VAL A N 1
ATOM 5999 C CA . VAL A 1 747 ? -3.895 28.666 -31.955 1.00 84.06 747 VAL A CA 1
ATOM 6000 C C . VAL A 1 747 ? -2.511 28.022 -32.066 1.00 84.06 747 VAL A C 1
ATOM 6002 O O . VAL A 1 747 ? -1.819 28.264 -33.053 1.00 84.06 747 VAL A O 1
ATOM 6005 N N . LEU A 1 748 ? -2.122 27.161 -31.121 1.00 84.81 748 LEU A N 1
ATOM 6006 C CA . LEU A 1 748 ? -0.828 26.464 -31.138 1.00 84.81 748 LEU A CA 1
ATOM 6007 C C . LEU A 1 748 ? -0.665 25.577 -32.385 1.00 84.81 748 LEU A C 1
ATOM 6009 O O . LEU A 1 748 ? 0.409 25.528 -32.983 1.00 84.81 748 LEU A O 1
ATOM 6013 N N . GLU A 1 749 ? -1.741 24.933 -32.841 1.00 83.69 749 GLU A N 1
ATOM 6014 C CA . GLU A 1 749 ? -1.734 24.142 -34.075 1.00 83.69 749 GLU A CA 1
ATOM 6015 C C . GLU A 1 749 ? -1.545 25.025 -35.327 1.00 83.69 749 GLU A C 1
ATOM 6017 O O . GLU A 1 749 ? -0.846 24.643 -36.272 1.00 83.69 749 GLU A O 1
ATOM 6022 N N . ARG A 1 750 ? -2.076 26.258 -35.319 1.00 84.81 750 ARG A N 1
ATOM 6023 C CA . ARG A 1 750 ? -1.809 27.264 -36.364 1.00 84.81 750 ARG A CA 1
ATOM 6024 C C . ARG A 1 750 ? -0.375 27.783 -36.313 1.00 84.81 750 ARG A C 1
ATOM 6026 O O . ARG A 1 750 ? 0.212 27.973 -37.377 1.00 84.81 750 ARG A O 1
ATOM 6033 N N . GLU A 1 751 ? 0.206 27.968 -35.129 1.00 80.19 751 GLU A N 1
ATOM 6034 C CA . GLU A 1 751 ? 1.621 28.333 -34.980 1.00 80.19 751 GLU A CA 1
ATOM 6035 C C . GLU A 1 751 ? 2.546 27.216 -35.481 1.00 80.19 751 GLU A C 1
ATOM 6037 O O . GLU A 1 751 ? 3.435 27.489 -36.285 1.00 80.19 751 GLU A O 1
ATOM 6042 N N . ALA A 1 752 ? 2.286 25.947 -35.150 1.00 81.06 752 ALA A N 1
ATOM 6043 C CA . ALA A 1 752 ? 3.021 24.805 -35.706 1.00 81.06 752 ALA A CA 1
ATOM 6044 C C . ALA A 1 752 ? 2.922 24.741 -37.248 1.00 81.06 752 ALA A C 1
ATOM 6046 O O . ALA A 1 752 ? 3.925 24.549 -37.947 1.00 81.06 752 ALA A O 1
ATOM 6047 N N . LYS A 1 753 ? 1.730 25.007 -37.804 1.00 81.31 753 LYS A N 1
ATOM 6048 C CA . LYS A 1 753 ? 1.478 25.138 -39.255 1.00 81.31 753 LYS A CA 1
ATOM 6049 C C . LYS A 1 753 ? 2.072 26.406 -39.890 1.00 81.31 753 LYS A C 1
ATOM 6051 O O . LYS A 1 753 ? 2.022 26.535 -41.117 1.00 81.31 753 LYS A O 1
ATOM 6056 N N . LEU A 1 754 ? 2.610 27.341 -39.104 1.00 79.69 754 LEU A N 1
ATOM 6057 C CA . LEU A 1 754 ? 3.382 28.498 -39.570 1.00 79.69 754 LEU A CA 1
ATOM 6058 C C . LEU A 1 754 ? 4.891 28.264 -39.435 1.00 79.69 754 LEU A C 1
ATOM 6060 O O . LEU A 1 754 ? 5.616 28.587 -40.370 1.00 79.69 754 LEU A O 1
ATOM 6064 N N . ILE A 1 755 ? 5.355 27.647 -38.344 1.00 78.81 755 ILE A N 1
ATOM 6065 C CA . ILE A 1 755 ? 6.758 27.259 -38.124 1.00 78.81 755 ILE A CA 1
ATOM 6066 C C . ILE A 1 755 ? 7.232 26.350 -39.264 1.00 78.81 755 ILE A C 1
ATOM 6068 O O . ILE A 1 755 ? 8.147 26.717 -39.995 1.00 78.81 755 ILE A O 1
ATOM 6072 N N . THR A 1 756 ? 6.506 25.261 -39.528 1.00 75.56 756 THR A N 1
ATOM 6073 C CA . THR A 1 756 ? 6.795 24.331 -40.640 1.00 75.56 756 THR A CA 1
ATOM 6074 C C . THR A 1 756 ? 6.790 25.000 -42.023 1.00 75.56 756 THR A C 1
ATOM 6076 O O . THR A 1 756 ? 7.565 24.630 -42.904 1.00 75.56 756 THR A O 1
ATOM 6079 N N . LYS A 1 757 ? 5.963 26.036 -42.237 1.00 74.88 757 LYS A N 1
ATOM 6080 C CA . LYS A 1 757 ? 5.989 26.837 -43.477 1.00 74.88 757 LYS A CA 1
ATOM 6081 C C . LYS A 1 757 ? 7.198 27.767 -43.545 1.00 74.88 757 LYS A C 1
ATOM 6083 O O . LYS A 1 757 ? 7.764 27.930 -44.622 1.00 74.88 757 LYS A O 1
ATOM 6088 N N . LEU A 1 758 ? 7.594 28.373 -42.428 1.00 71.25 758 LEU A N 1
ATOM 6089 C CA . LEU A 1 758 ? 8.791 29.211 -42.343 1.00 71.25 758 LEU A CA 1
ATOM 6090 C C . LEU A 1 758 ? 10.068 28.383 -42.530 1.00 71.25 758 LEU A C 1
ATOM 6092 O O . LEU A 1 758 ? 11.005 28.864 -43.159 1.00 71.25 758 LEU A O 1
ATOM 6096 N N . GLU A 1 759 ? 10.088 27.136 -42.066 1.00 69.56 759 GLU A N 1
ATOM 6097 C CA . GLU A 1 759 ? 11.191 26.193 -42.277 1.00 69.56 759 GLU A CA 1
ATOM 6098 C C . GLU A 1 759 ? 11.287 25.758 -43.748 1.00 69.56 759 GLU A C 1
ATOM 6100 O O . GLU A 1 759 ? 12.346 25.927 -44.352 1.00 69.56 759 GLU A O 1
ATOM 6105 N N . ASN A 1 760 ? 10.172 25.381 -44.387 1.00 65.12 760 ASN A N 1
ATOM 6106 C CA . ASN A 1 760 ? 10.139 25.119 -45.835 1.00 65.12 760 ASN A CA 1
ATOM 6107 C C . ASN A 1 760 ? 10.549 26.342 -46.688 1.00 65.12 760 ASN A C 1
ATOM 6109 O O . ASN A 1 760 ? 11.131 26.188 -47.761 1.00 65.12 760 ASN A O 1
ATOM 6113 N N . VAL A 1 761 ? 10.275 27.572 -46.235 1.00 58.19 761 VAL A N 1
ATOM 6114 C CA . VAL A 1 761 ? 10.765 28.798 -46.898 1.00 58.19 761 VAL A CA 1
ATOM 6115 C C . VAL A 1 761 ? 12.260 29.026 -46.633 1.00 58.19 761 VAL A C 1
ATOM 6117 O O . VAL A 1 761 ? 12.973 29.496 -47.519 1.00 58.19 761 VAL A O 1
ATOM 6120 N N . ARG A 1 762 ? 12.760 28.663 -45.446 1.00 53.75 762 ARG A N 1
ATOM 6121 C CA . ARG A 1 762 ? 14.165 28.818 -45.035 1.00 53.75 762 ARG A CA 1
ATOM 6122 C C . ARG A 1 762 ? 15.123 27.922 -45.823 1.00 53.75 762 ARG A C 1
ATOM 6124 O O . ARG A 1 762 ? 16.250 28.346 -46.063 1.00 53.75 762 ARG A O 1
ATOM 6131 N N . GLU A 1 763 ? 14.694 26.737 -46.254 1.00 51.34 763 GLU A N 1
ATOM 6132 C CA . GLU A 1 763 ? 15.507 25.862 -47.118 1.00 51.34 763 GLU A CA 1
ATOM 6133 C C . GLU A 1 763 ? 15.654 26.382 -48.562 1.00 51.34 763 GLU A C 1
ATOM 6135 O O . GLU A 1 763 ? 16.583 25.998 -49.268 1.00 51.34 763 GLU A O 1
ATOM 6140 N N . ASN A 1 764 ? 14.782 27.296 -49.005 1.00 47.00 764 ASN A N 1
ATOM 6141 C CA . ASN A 1 764 ? 14.672 27.715 -50.407 1.00 47.00 764 ASN A CA 1
ATOM 6142 C C . ASN A 1 764 ? 15.361 29.061 -50.743 1.00 47.00 764 ASN A C 1
ATOM 6144 O O . ASN A 1 764 ? 15.040 29.676 -51.763 1.00 47.00 764 ASN A O 1
ATOM 6148 N N . VAL A 1 765 ? 16.310 29.545 -49.924 1.00 38.72 765 VAL A N 1
ATOM 6149 C CA . VAL A 1 765 ? 16.997 30.840 -50.151 1.00 38.72 765 VAL A CA 1
ATOM 6150 C C . VAL A 1 765 ? 18.530 30.743 -49.999 1.00 38.72 765 VAL A C 1
ATOM 6152 O O . VAL A 1 765 ? 19.017 30.475 -48.900 1.00 38.72 765 VAL A O 1
ATOM 6155 N N . PRO A 1 766 ? 19.330 31.028 -51.051 1.00 42.75 766 PRO A N 1
ATOM 6156 C CA . PRO A 1 766 ? 20.792 31.073 -50.960 1.00 42.75 766 PRO A CA 1
ATOM 6157 C C . PRO A 1 766 ? 21.302 32.367 -50.293 1.00 42.75 766 PRO A C 1
ATOM 6159 O O . PRO A 1 766 ? 20.756 33.453 -50.486 1.00 42.75 766 PRO A O 1
ATOM 6162 N N . ALA A 1 767 ? 22.382 32.264 -49.513 1.00 44.25 767 ALA A N 1
ATOM 6163 C CA . ALA A 1 767 ? 22.837 33.333 -48.618 1.00 44.25 767 ALA A CA 1
ATOM 6164 C C . ALA A 1 767 ? 23.715 34.414 -49.289 1.00 44.25 767 ALA A C 1
ATOM 6166 O O . ALA A 1 767 ? 24.733 34.099 -49.906 1.00 44.25 767 ALA A O 1
ATOM 6167 N N . VAL A 1 768 ? 23.398 35.703 -49.066 1.00 32.12 768 VAL A N 1
ATOM 6168 C CA . VAL A 1 768 ? 24.255 36.851 -49.439 1.00 32.12 768 VAL A CA 1
ATOM 6169 C C . VAL A 1 768 ? 24.346 37.907 -48.321 1.00 32.12 768 VAL A C 1
ATOM 6171 O O . VAL A 1 768 ? 23.371 38.312 -47.705 1.00 32.12 768 VAL A O 1
ATOM 6174 N N . SER A 1 769 ? 25.583 38.342 -48.097 1.00 36.00 769 SER A N 1
ATOM 6175 C CA . SER A 1 769 ? 26.170 39.157 -47.022 1.00 36.00 769 SER A CA 1
ATOM 6176 C C . SER A 1 769 ? 25.691 40.613 -46.769 1.00 36.00 769 SER A C 1
ATOM 6178 O O . SER A 1 769 ? 25.296 41.290 -47.713 1.00 36.00 769 SER A O 1
ATOM 6180 N N . LYS A 1 770 ? 26.075 41.131 -45.575 1.00 32.88 770 LYS A N 1
ATOM 6181 C CA . LYS A 1 770 ? 26.422 42.537 -45.175 1.00 32.88 770 LYS A CA 1
ATOM 6182 C C . LYS A 1 770 ? 25.367 43.426 -44.467 1.00 32.88 770 LYS A C 1
ATOM 6184 O O . LYS A 1 770 ? 24.169 43.206 -44.535 1.00 32.88 770 LYS A O 1
ATOM 6189 N N . SER A 1 771 ? 25.904 44.398 -43.716 1.00 30.59 771 SER A N 1
ATOM 6190 C CA . SER A 1 771 ? 25.311 45.349 -42.741 1.00 30.59 771 SER A CA 1
ATOM 6191 C C . SER A 1 771 ? 25.433 46.819 -43.251 1.00 30.59 771 SER A C 1
ATOM 6193 O O . SER A 1 771 ? 25.909 46.957 -44.383 1.00 30.59 771 SER A O 1
ATOM 6195 N N . PRO A 1 772 ? 25.128 47.934 -42.513 1.00 38.66 772 PRO A N 1
ATOM 6196 C CA . PRO A 1 772 ? 24.657 48.131 -41.122 1.00 38.66 772 PRO A CA 1
ATOM 6197 C C . PRO A 1 772 ? 23.372 49.046 -40.991 1.00 38.66 772 PRO A C 1
ATOM 6199 O O . PRO A 1 772 ? 22.376 48.657 -41.588 1.00 38.66 772 PRO A O 1
ATOM 6202 N N . PRO A 1 773 ? 23.257 50.138 -40.178 1.00 42.44 773 PRO A N 1
ATOM 6203 C CA . PRO A 1 773 ? 22.572 50.106 -38.862 1.00 42.44 773 PRO A CA 1
ATOM 6204 C C . PRO A 1 773 ? 21.469 51.175 -38.560 1.00 42.44 773 PRO A C 1
ATOM 6206 O O . PRO A 1 773 ? 21.566 52.291 -39.053 1.00 42.44 773 PRO A O 1
ATOM 6209 N N . SER A 1 774 ? 20.586 50.877 -37.575 1.00 35.94 774 SER A N 1
ATOM 6210 C CA . SER A 1 774 ? 19.886 51.795 -36.608 1.00 35.94 774 SER A CA 1
ATOM 6211 C C . SER A 1 774 ? 18.937 52.915 -37.135 1.00 35.94 774 SER A C 1
ATOM 6213 O O . SER A 1 774 ? 19.219 53.446 -38.203 1.00 35.94 774 SER A O 1
ATOM 6215 N N . PRO A 1 775 ? 17.859 53.363 -36.409 1.00 39.84 775 PRO A N 1
ATOM 6216 C CA . PRO A 1 775 ? 17.813 53.552 -34.935 1.00 39.84 775 PRO A CA 1
ATOM 6217 C C . PRO A 1 775 ? 16.468 53.402 -34.126 1.00 39.84 775 PRO A C 1
ATOM 6219 O O . PRO A 1 775 ? 15.393 53.756 -34.585 1.00 39.84 775 PRO A O 1
ATOM 6222 N N . HIS A 1 776 ? 16.623 53.067 -32.827 1.00 30.36 776 HIS A N 1
ATOM 6223 C CA . HIS A 1 776 ? 15.926 53.595 -31.612 1.00 30.36 776 HIS A CA 1
ATOM 6224 C C . HIS A 1 776 ? 14.438 53.314 -31.205 1.00 30.36 776 HIS A C 1
ATOM 6226 O O . HIS A 1 776 ? 13.516 53.442 -31.995 1.00 30.36 776 HIS A O 1
ATOM 6232 N N . LEU A 1 777 ? 14.268 53.144 -29.865 1.00 32.06 777 LEU A N 1
ATOM 6233 C CA . LEU A 1 777 ? 13.081 53.365 -28.978 1.00 32.06 777 LEU A CA 1
ATOM 6234 C C . LEU A 1 777 ? 11.903 52.343 -29.026 1.00 32.06 777 LEU A C 1
ATOM 6236 O O . LEU A 1 777 ? 11.549 51.872 -30.094 1.00 32.06 777 LEU A O 1
ATOM 6240 N N . ASN A 1 778 ? 11.223 51.952 -27.922 1.00 31.50 778 ASN A N 1
ATOM 6241 C CA . ASN A 1 778 ? 11.472 52.091 -26.461 1.00 31.50 778 ASN A CA 1
ATOM 6242 C C . ASN A 1 778 ? 10.731 50.980 -25.633 1.00 31.50 778 ASN A C 1
ATOM 6244 O O . ASN A 1 778 ? 9.998 50.187 -26.219 1.00 31.50 778 ASN A O 1
ATOM 6248 N N . ARG A 1 779 ? 10.880 50.899 -24.288 1.00 40.91 779 ARG A N 1
ATOM 6249 C CA . ARG A 1 779 ? 10.226 49.876 -23.409 1.00 40.91 779 ARG A CA 1
ATOM 6250 C C . ARG A 1 779 ? 9.698 50.426 -22.055 1.00 40.91 779 ARG A C 1
ATOM 6252 O O . ARG A 1 779 ? 10.464 51.104 -21.374 1.00 40.91 779 ARG A O 1
ATOM 6259 N N . PRO A 1 780 ? 8.484 50.047 -21.589 1.00 35.50 780 PRO A N 1
ATOM 6260 C CA . PRO A 1 780 ? 8.018 50.230 -20.195 1.00 35.50 780 PRO A CA 1
ATOM 6261 C C . PRO A 1 780 ? 8.396 49.087 -19.209 1.00 35.50 780 PRO A C 1
ATOM 6263 O O . PRO A 1 780 ? 9.184 48.192 -19.536 1.00 35.50 780 PRO A O 1
ATOM 6266 N N . LEU A 1 781 ? 7.891 49.137 -17.963 1.00 31.05 781 LEU A N 1
ATOM 6267 C CA . LEU A 1 781 ? 8.438 48.424 -16.789 1.00 31.05 781 LEU A CA 1
ATOM 6268 C C . LEU A 1 781 ? 7.392 47.862 -15.794 1.00 31.05 781 LEU A C 1
ATOM 6270 O O . LEU A 1 781 ? 6.453 48.576 -15.472 1.00 31.05 781 LEU A O 1
ATOM 6274 N N . SER A 1 782 ? 7.723 46.686 -15.214 1.00 36.78 782 SER A N 1
ATOM 6275 C CA . SER A 1 782 ? 7.571 46.260 -13.786 1.00 36.78 782 SER A CA 1
ATOM 6276 C C . SER A 1 782 ? 6.151 46.286 -13.150 1.00 36.78 782 SER A C 1
ATOM 6278 O O . SER A 1 782 ? 5.224 46.670 -13.853 1.00 36.78 782 SER A O 1
ATOM 6280 N N . PRO A 1 783 ? 5.905 45.897 -11.864 1.00 44.97 783 PRO A N 1
ATOM 6281 C CA . PRO A 1 783 ? 6.756 45.419 -10.740 1.00 44.97 783 PRO A CA 1
ATOM 6282 C C . PRO A 1 783 ? 6.365 43.968 -10.285 1.00 44.97 783 PRO A C 1
ATOM 6284 O O . PRO A 1 783 ? 5.803 43.260 -11.108 1.00 44.97 783 PRO A O 1
ATOM 6287 N N . THR A 1 784 ? 6.669 43.359 -9.116 1.00 30.75 784 THR A N 1
ATOM 6288 C CA . THR A 1 784 ? 7.267 43.782 -7.819 1.00 30.75 784 THR A CA 1
ATOM 6289 C C . THR A 1 784 ? 8.545 43.010 -7.360 1.00 30.75 784 THR A C 1
ATOM 6291 O O . THR A 1 784 ? 9.616 43.493 -7.732 1.00 30.75 784 THR A O 1
ATOM 6294 N N . PRO A 1 785 ? 8.565 41.960 -6.488 1.00 41.69 785 PRO A N 1
ATOM 6295 C CA . PRO A 1 785 ? 9.469 42.030 -5.325 1.00 41.69 785 PRO A CA 1
ATOM 6296 C C . PRO A 1 785 ? 10.446 40.856 -5.072 1.00 41.69 785 PRO A C 1
ATOM 6298 O O . PRO A 1 785 ? 10.215 39.704 -5.430 1.00 41.69 785 PRO A O 1
ATOM 6301 N N . LYS A 1 786 ? 11.498 41.159 -4.295 1.00 34.16 786 LYS A N 1
ATOM 6302 C CA . LYS A 1 786 ? 12.228 40.228 -3.411 1.00 34.16 786 LYS A CA 1
ATOM 6303 C C . LYS A 1 786 ? 12.277 40.828 -1.990 1.00 34.16 786 LYS A C 1
ATOM 6305 O O . LYS A 1 786 ? 12.499 42.035 -1.893 1.00 34.16 786 LYS A O 1
ATOM 6310 N N . PRO A 1 787 ? 12.110 40.042 -0.910 1.00 40.06 787 PRO A N 1
ATOM 6311 C CA . PRO A 1 787 ? 12.261 40.515 0.470 1.00 40.06 787 PRO A CA 1
ATOM 6312 C C . PRO A 1 787 ? 13.711 40.392 0.979 1.00 40.06 787 PRO A C 1
ATOM 6314 O O . PRO A 1 787 ? 14.544 39.734 0.353 1.00 40.06 787 PRO A O 1
ATOM 6317 N N . GLY A 1 788 ? 14.005 40.970 2.152 1.00 28.45 788 GLY A N 1
ATOM 6318 C CA . GLY A 1 788 ? 15.295 40.785 2.820 1.00 28.45 788 GLY A CA 1
ATOM 6319 C C . GLY A 1 788 ? 15.328 41.134 4.317 1.00 28.45 788 GLY A C 1
ATOM 6320 O O . GLY A 1 788 ? 14.960 42.237 4.691 1.00 28.45 788 GLY A O 1
ATOM 6321 N N . ILE A 1 789 ? 15.890 40.191 5.090 1.00 30.58 789 ILE A N 1
ATOM 6322 C CA . ILE A 1 789 ? 16.688 40.300 6.339 1.00 30.58 789 ILE A CA 1
ATOM 6323 C C . ILE A 1 789 ? 16.121 40.994 7.615 1.00 30.58 789 ILE A C 1
ATOM 6325 O O . ILE A 1 789 ? 15.581 42.090 7.559 1.00 30.58 789 ILE A O 1
ATOM 6329 N N . LEU A 1 790 ? 16.501 40.407 8.774 1.00 28.08 790 LEU A N 1
ATOM 6330 C CA . LEU A 1 790 ? 16.644 40.970 10.147 1.00 28.08 790 LEU A CA 1
ATOM 6331 C C . LEU A 1 790 ? 15.401 41.038 11.077 1.00 28.08 790 LEU A C 1
ATOM 6333 O O . LEU A 1 790 ? 14.289 41.141 10.570 1.00 28.08 790 LEU A O 1
ATOM 6337 N N . PRO A 1 791 ? 15.570 41.103 12.433 1.00 48.28 791 PRO A N 1
ATOM 6338 C CA . PRO A 1 791 ? 16.752 40.794 13.283 1.00 48.28 791 PRO A CA 1
ATOM 6339 C C . PRO A 1 791 ? 16.482 40.017 14.614 1.00 48.28 791 PRO A C 1
ATOM 6341 O O . PRO A 1 791 ? 15.352 39.864 15.057 1.00 48.28 791 PRO A O 1
ATOM 6344 N N . SER A 1 792 ? 17.582 39.761 15.350 1.00 29.78 792 SER A N 1
ATOM 6345 C CA . SER A 1 792 ? 17.688 39.666 16.832 1.00 29.78 792 SER A CA 1
ATOM 6346 C C . SER A 1 792 ? 17.433 38.291 17.494 1.00 29.78 792 SER A C 1
ATOM 6348 O O . SER A 1 792 ? 16.491 37.598 17.144 1.00 29.78 792 SER A O 1
ATOM 6350 N N . GLY A 1 793 ? 18.232 37.846 18.479 1.00 26.77 793 GLY A N 1
ATOM 6351 C CA . GLY A 1 793 ? 19.400 38.507 19.084 1.00 26.77 793 GLY A CA 1
ATOM 6352 C C . GLY A 1 793 ? 20.159 37.659 20.122 1.00 26.77 793 GLY A C 1
ATOM 6353 O O . GLY A 1 793 ? 19.995 36.448 20.188 1.00 26.77 793 GLY A O 1
ATOM 6354 N N . TYR A 1 794 ? 20.967 38.340 20.944 1.00 28.83 794 TYR A N 1
ATOM 6355 C CA . TYR A 1 794 ? 21.848 37.835 22.016 1.00 28.83 794 TYR A CA 1
ATOM 6356 C C . TYR A 1 794 ? 23.185 37.163 21.631 1.00 28.83 794 TYR A C 1
ATOM 6358 O O . TYR A 1 794 ? 23.307 36.022 21.204 1.00 28.83 794 TYR A O 1
ATOM 6366 N N . SER A 1 795 ? 24.241 37.911 21.939 1.00 32.09 795 SER A N 1
ATOM 6367 C CA . SER A 1 795 ? 25.600 37.474 22.290 1.00 32.09 795 SER A CA 1
ATOM 6368 C C . SER A 1 795 ? 25.974 38.264 23.575 1.00 32.09 795 SER A C 1
ATOM 6370 O O . SER A 1 795 ? 25.130 39.043 24.030 1.00 32.09 795 SER A O 1
ATOM 6372 N N . PRO A 1 796 ? 27.199 38.217 24.148 1.00 47.31 796 PRO A N 1
ATOM 6373 C CA . PRO A 1 796 ? 28.353 37.360 23.852 1.00 47.31 796 PRO A CA 1
ATOM 6374 C C . PRO A 1 796 ? 29.040 36.748 25.100 1.00 47.31 796 PRO A C 1
ATOM 6376 O O . PRO A 1 796 ? 28.963 37.287 26.200 1.00 47.31 796 PRO A O 1
ATOM 6379 N N . LEU A 1 797 ? 29.912 35.754 24.897 1.00 27.92 797 LEU A N 1
ATOM 6380 C CA . LEU A 1 797 ? 31.126 35.607 25.717 1.00 27.92 797 LEU A CA 1
ATOM 6381 C C . LEU A 1 797 ? 32.338 35.254 24.845 1.00 27.92 797 LEU A C 1
ATOM 6383 O O . LEU A 1 797 ? 32.212 34.622 23.801 1.00 27.92 797 LEU A O 1
ATOM 6387 N N . LYS A 1 798 ? 33.522 35.717 25.264 1.00 32.44 798 LYS A N 1
ATOM 6388 C CA . LYS A 1 798 ? 34.806 35.550 24.562 1.00 32.44 798 LYS A CA 1
ATOM 6389 C C . LYS A 1 798 ? 35.758 34.707 25.407 1.00 32.44 798 LYS A C 1
ATOM 6391 O O . LYS A 1 798 ? 35.906 34.988 26.593 1.00 32.44 798 LYS A O 1
ATOM 6396 N N . SER A 1 799 ? 36.543 33.832 24.784 1.00 27.19 799 SER A N 1
ATOM 6397 C CA . SER A 1 799 ? 37.892 33.507 25.276 1.00 27.19 799 SER A CA 1
ATOM 6398 C C . SER A 1 799 ? 38.809 33.091 24.112 1.00 27.19 799 SER A C 1
ATOM 6400 O O . SER A 1 799 ? 38.388 33.113 22.954 1.00 27.19 799 SER A O 1
ATOM 6402 N N . LYS A 1 800 ? 40.092 32.823 24.389 1.00 32.50 800 LYS A N 1
ATOM 6403 C CA . LYS A 1 800 ? 41.135 32.587 23.378 1.00 32.50 800 LYS A CA 1
ATOM 6404 C C . LYS A 1 800 ? 41.772 31.199 23.519 1.00 32.50 800 LYS A C 1
ATOM 6406 O O . LYS A 1 800 ? 42.461 30.962 24.502 1.00 32.50 800 LYS A O 1
ATOM 6411 N N . GLY A 1 801 ? 41.739 30.433 22.430 1.00 26.47 801 GLY A N 1
ATOM 6412 C CA . GLY A 1 801 ? 42.959 29.954 21.767 1.00 26.47 801 GLY A CA 1
ATOM 6413 C C . GLY A 1 801 ? 43.683 28.694 22.267 1.00 26.47 801 GLY A C 1
ATOM 6414 O O . GLY A 1 801 ? 43.298 28.035 23.222 1.00 26.47 801 GLY A O 1
ATOM 6415 N N . TRP A 1 802 ? 44.801 28.462 21.565 1.00 25.50 802 TRP A N 1
ATOM 6416 C CA . TRP A 1 802 ? 45.824 27.413 21.709 1.00 25.50 802 TRP A CA 1
ATOM 6417 C C . TRP A 1 802 ? 45.525 26.052 21.067 1.00 25.50 802 TRP A C 1
ATOM 6419 O O . TRP A 1 802 ? 44.394 25.600 20.952 1.00 25.50 802 TRP A O 1
ATOM 6429 N N . ALA A 1 803 ? 46.607 25.427 20.601 1.00 32.22 803 ALA A N 1
ATOM 6430 C CA . ALA A 1 803 ? 46.629 24.174 19.859 1.00 32.22 803 ALA A CA 1
ATOM 6431 C C . ALA A 1 803 ? 47.719 23.258 20.426 1.00 32.22 803 ALA A C 1
ATOM 6433 O O . ALA A 1 803 ? 48.742 23.760 20.905 1.00 32.22 803 ALA A O 1
ATOM 6434 N N . LYS A 1 804 ? 47.552 21.934 20.290 1.00 29.45 804 LYS A N 1
ATOM 6435 C CA . LYS A 1 804 ? 48.672 20.987 20.155 1.00 29.45 804 LYS A CA 1
ATOM 6436 C C . LYS A 1 804 ? 48.232 19.593 19.700 1.00 29.45 804 LYS A C 1
ATOM 6438 O O . LYS A 1 804 ? 47.155 19.120 20.035 1.00 29.45 804 LYS A O 1
ATOM 6443 N N . ASN A 1 805 ? 49.136 18.966 18.955 1.00 29.92 805 ASN A N 1
ATOM 6444 C CA . ASN A 1 805 ? 49.092 17.603 18.425 1.00 29.92 805 ASN A CA 1
ATOM 6445 C C . ASN A 1 805 ? 48.790 16.527 19.484 1.00 29.92 805 ASN A C 1
ATOM 6447 O O . ASN A 1 805 ? 49.272 16.641 20.609 1.00 29.92 805 ASN A O 1
ATOM 6451 N N . GLN A 1 806 ? 48.269 15.384 19.025 1.00 29.17 806 GLN A N 1
ATOM 6452 C CA . GLN A 1 806 ? 48.903 14.076 19.267 1.00 29.17 806 GLN A CA 1
ATOM 6453 C C . GLN A 1 806 ? 48.951 13.258 17.956 1.00 29.17 806 GLN A C 1
ATOM 6455 O O . GLN A 1 806 ? 48.385 13.680 16.948 1.00 29.17 806 GLN A O 1
ATOM 6460 N N . ARG A 1 807 ? 49.697 12.144 17.933 1.00 28.42 807 ARG A N 1
ATOM 6461 C CA . ARG A 1 807 ? 49.957 11.293 16.752 1.00 28.42 807 ARG A CA 1
ATOM 6462 C C . ARG A 1 807 ? 49.551 9.837 17.022 1.00 28.42 807 ARG A C 1
ATOM 6464 O O . ARG A 1 807 ? 50.089 9.304 17.981 1.00 28.42 807 ARG A O 1
ATOM 6471 N N . SER A 1 808 ? 48.815 9.219 16.081 1.00 34.94 808 SER A N 1
ATOM 6472 C CA . SER A 1 808 ? 49.050 7.859 15.505 1.00 34.94 808 SER A CA 1
ATOM 6473 C C . SER A 1 808 ? 49.129 6.640 16.479 1.00 34.94 808 SER A C 1
ATOM 6475 O O . SER A 1 808 ? 49.046 6.844 17.684 1.00 34.94 808 SER A O 1
ATOM 6477 N N . PRO A 1 809 ? 49.321 5.367 16.033 1.00 48.50 809 PRO A N 1
ATOM 6478 C CA . PRO A 1 809 ? 49.397 4.805 14.666 1.00 48.50 809 PRO A CA 1
ATOM 6479 C C . PRO A 1 809 ? 48.547 3.522 14.405 1.00 48.50 809 PRO A C 1
ATOM 6481 O O . PRO A 1 809 ? 48.011 2.943 15.339 1.00 48.50 809 PRO A O 1
ATOM 6484 N N . ALA A 1 810 ? 48.602 3.018 13.153 1.00 28.42 810 ALA A N 1
ATOM 6485 C CA . ALA A 1 810 ? 48.332 1.620 12.722 1.00 28.42 810 ALA A CA 1
ATOM 6486 C C . ALA A 1 810 ? 46.877 1.092 12.871 1.00 28.42 810 ALA A C 1
ATOM 6488 O O . ALA A 1 810 ? 46.120 1.582 13.693 1.00 28.42 810 ALA A O 1
ATOM 6489 N N . SER A 1 811 ? 46.376 0.097 12.120 1.00 30.92 811 SER A N 1
ATOM 6490 C CA . SER A 1 811 ? 46.778 -0.628 10.881 1.00 30.92 811 SER A CA 1
ATOM 6491 C C . SER A 1 811 ? 45.501 -1.328 10.333 1.00 30.92 811 SER A C 1
ATOM 6493 O O . SER A 1 811 ? 44.565 -1.500 11.103 1.00 30.92 811 SER A O 1
ATOM 6495 N N . LEU A 1 812 ? 45.322 -1.723 9.063 1.00 29.80 812 LEU A N 1
ATOM 6496 C CA . LEU A 1 812 ? 46.116 -2.644 8.227 1.00 29.80 812 LEU A CA 1
ATOM 6497 C C . LEU A 1 812 ? 45.802 -2.470 6.720 1.00 29.80 812 LEU A C 1
ATOM 6499 O O . LEU A 1 812 ? 44.783 -1.901 6.340 1.00 29.80 812 LEU A O 1
ATOM 6503 N N . SER A 1 813 ? 46.641 -3.062 5.866 1.00 36.84 813 SER A N 1
ATOM 6504 C CA . SER A 1 813 ? 46.319 -3.432 4.473 1.00 36.84 813 SER A CA 1
ATOM 6505 C C . SER A 1 813 ? 46.773 -4.877 4.223 1.00 36.84 813 SER A C 1
ATOM 6507 O O . SER A 1 813 ? 47.649 -5.364 4.941 1.00 36.84 813 SER A O 1
ATOM 6509 N N . PRO A 1 814 ? 46.208 -5.563 3.218 1.00 42.81 814 PRO A N 1
ATOM 6510 C CA . PRO A 1 814 ? 47.041 -6.093 2.120 1.00 42.81 814 PRO A CA 1
ATOM 6511 C C . PRO A 1 814 ? 46.544 -5.554 0.757 1.00 42.81 814 PRO A C 1
ATOM 6513 O O . PRO A 1 814 ? 45.345 -5.430 0.554 1.00 42.81 814 PRO A O 1
ATOM 6516 N N . CYS A 1 815 ? 47.391 -5.020 -0.132 1.00 27.58 815 CYS A N 1
ATOM 6517 C CA . CYS A 1 815 ? 48.345 -5.701 -1.035 1.00 27.58 815 CYS A CA 1
ATOM 6518 C C . CYS A 1 815 ? 47.684 -6.367 -2.263 1.00 27.58 815 CYS A C 1
ATOM 6520 O O . CYS A 1 815 ? 46.642 -6.984 -2.111 1.00 27.58 815 CYS A O 1
ATOM 6522 N N . LYS A 1 816 ? 48.261 -6.430 -3.476 1.00 39.28 816 LYS A N 1
ATOM 6523 C CA . LYS A 1 816 ? 49.345 -5.733 -4.232 1.00 39.28 816 LYS A CA 1
ATOM 6524 C C . LYS A 1 816 ? 49.930 -6.755 -5.229 1.00 39.28 816 LYS A C 1
ATOM 6526 O O . LYS A 1 816 ? 50.328 -7.829 -4.788 1.00 39.28 816 LYS A O 1
ATOM 6531 N N . SER A 1 817 ? 50.092 -6.390 -6.502 1.00 32.50 817 SER A N 1
ATOM 6532 C CA . SER A 1 817 ? 51.163 -6.796 -7.458 1.00 32.50 817 SER A CA 1
ATOM 6533 C C . SER A 1 817 ? 50.720 -6.399 -8.884 1.00 32.50 817 SER A C 1
ATOM 6535 O O . SER A 1 817 ? 49.528 -6.203 -9.096 1.00 32.50 817 SER A O 1
ATOM 6537 N N . TYR A 1 818 ? 51.580 -6.167 -9.882 1.00 29.25 818 TYR A N 1
ATOM 6538 C CA . TYR A 1 818 ? 53.029 -6.404 -10.040 1.00 29.25 818 TYR A CA 1
ATOM 6539 C C . TYR A 1 818 ? 53.727 -5.192 -10.726 1.00 29.25 818 TYR A C 1
ATOM 6541 O O . TYR A 1 818 ? 53.050 -4.306 -11.241 1.00 29.25 818 TYR A O 1
ATOM 6549 N N . GLU A 1 819 ? 55.067 -5.135 -10.719 1.00 33.31 819 GLU A N 1
ATOM 6550 C CA . GLU A 1 819 ? 55.905 -3.997 -11.158 1.00 33.31 819 GLU A CA 1
ATOM 6551 C C . GLU A 1 819 ? 56.925 -4.388 -12.248 1.00 33.31 819 GLU A C 1
ATOM 6553 O O . GLU A 1 819 ? 57.513 -5.465 -12.173 1.00 33.31 819 GLU A O 1
ATOM 6558 N N . SER A 1 820 ? 57.256 -3.477 -13.177 1.00 31.94 820 SER A N 1
ATOM 6559 C CA . SER A 1 820 ? 58.589 -3.365 -13.825 1.00 31.94 820 SER A CA 1
ATOM 6560 C C . SER A 1 820 ? 58.770 -1.924 -14.380 1.00 31.94 820 SER A C 1
ATOM 6562 O O . SER A 1 820 ? 57.825 -1.452 -15.005 1.00 31.94 820 SER A O 1
ATOM 6564 N N . THR A 1 821 ? 59.820 -1.095 -14.192 1.00 38.75 821 THR A N 1
ATOM 6565 C CA . THR A 1 821 ? 61.262 -1.239 -13.821 1.00 38.75 821 THR A CA 1
ATOM 6566 C C . THR A 1 821 ? 62.162 -1.464 -15.063 1.00 38.75 821 THR A C 1
ATOM 6568 O O . THR A 1 821 ? 61.970 -2.479 -15.720 1.00 38.75 821 THR A O 1
ATOM 6571 N N . ILE A 1 822 ? 63.155 -0.621 -15.449 1.00 33.19 822 ILE A N 1
ATOM 6572 C CA . ILE A 1 822 ? 63.672 0.678 -14.914 1.00 33.19 822 ILE A CA 1
ATOM 6573 C C . ILE A 1 822 ? 64.638 1.420 -15.911 1.00 33.19 822 ILE A C 1
ATOM 6575 O O . ILE A 1 822 ? 65.064 0.812 -16.886 1.00 33.19 822 ILE A O 1
ATOM 6579 N N . ASP A 1 823 ? 65.019 2.679 -15.598 1.00 31.19 823 ASP A N 1
ATOM 6580 C CA . ASP A 1 823 ? 66.186 3.512 -16.045 1.00 31.19 823 ASP A CA 1
ATOM 6581 C C . ASP A 1 823 ? 66.397 3.982 -17.519 1.00 31.19 823 ASP A C 1
ATOM 6583 O O . ASP A 1 823 ? 65.901 3.388 -18.470 1.00 31.19 823 ASP A O 1
ATOM 6587 N N . GLY A 1 824 ? 67.151 5.096 -17.714 1.00 29.73 824 GLY A N 1
ATOM 6588 C CA . GLY A 1 824 ? 67.444 5.676 -19.054 1.00 29.73 824 GLY A CA 1
ATOM 6589 C C . GLY A 1 824 ? 68.510 6.803 -19.210 1.00 29.73 824 GLY A C 1
ATOM 6590 O O . GLY A 1 824 ? 69.415 6.637 -20.018 1.00 29.73 824 GLY A O 1
ATOM 6591 N N . VAL A 1 825 ? 68.450 7.908 -18.439 1.00 32.81 825 VAL A N 1
ATOM 6592 C CA . VAL A 1 825 ? 69.466 9.013 -18.328 1.00 32.81 825 VAL A CA 1
ATOM 6593 C C . VAL A 1 825 ? 69.712 9.983 -19.532 1.00 32.81 825 VAL A C 1
ATOM 6595 O O . VAL A 1 825 ? 69.668 9.628 -20.700 1.00 32.81 825 VAL A O 1
ATOM 6598 N N . ASP A 1 826 ? 69.982 11.251 -19.167 1.00 33.25 826 ASP A N 1
ATOM 6599 C CA . ASP A 1 826 ? 70.372 12.488 -19.894 1.00 33.25 826 ASP A CA 1
ATOM 6600 C C . ASP A 1 826 ? 70.979 12.484 -21.325 1.00 33.25 826 ASP A C 1
ATOM 6602 O O . ASP A 1 826 ? 71.874 11.716 -21.668 1.00 33.25 826 ASP A O 1
ATOM 6606 N N . GLY A 1 827 ? 70.679 13.562 -22.077 1.00 29.52 827 GLY A N 1
ATOM 6607 C CA . GLY A 1 827 ? 71.463 14.029 -23.236 1.00 29.52 827 GLY A CA 1
ATOM 6608 C C . GLY A 1 827 ? 71.099 15.457 -23.693 1.00 29.52 827 GLY A C 1
ATOM 6609 O O . GLY A 1 827 ? 69.927 15.826 -23.699 1.00 29.52 827 GLY A O 1
ATOM 6610 N N . ARG A 1 828 ? 72.081 16.296 -24.076 1.00 34.38 828 ARG A N 1
ATOM 6611 C CA . ARG A 1 828 ? 71.860 17.695 -24.530 1.00 34.38 828 ARG A CA 1
ATOM 6612 C C . ARG A 1 828 ? 72.445 17.974 -25.923 1.00 34.38 828 ARG A C 1
ATOM 6614 O O . ARG A 1 828 ? 73.437 17.372 -26.305 1.00 34.38 828 ARG A O 1
ATOM 6621 N N . GLN A 1 829 ? 71.935 19.055 -26.526 1.00 29.94 829 GLN A N 1
ATOM 6622 C CA . GLN A 1 829 ? 72.537 19.908 -27.570 1.00 29.94 829 GLN A CA 1
ATOM 6623 C C . GLN A 1 829 ? 72.459 19.520 -29.068 1.00 29.94 829 GLN A C 1
ATOM 6625 O O . GLN A 1 829 ? 72.989 18.522 -29.526 1.00 29.94 829 GLN A O 1
ATOM 6630 N N . LEU A 1 830 ? 71.983 20.529 -29.815 1.00 28.22 830 LEU A N 1
ATOM 6631 C CA . LEU A 1 830 ? 72.441 21.033 -31.122 1.00 28.22 830 LEU A CA 1
ATOM 6632 C C . LEU A 1 830 ? 72.198 20.267 -32.448 1.00 28.22 830 LEU A C 1
ATOM 6634 O O . LEU A 1 830 ? 72.810 19.254 -32.751 1.00 28.22 830 LEU A O 1
ATOM 6638 N N . ARG A 1 831 ? 71.578 21.057 -33.344 1.00 28.05 831 ARG A N 1
ATOM 6639 C CA . ARG A 1 831 ? 71.883 21.287 -34.776 1.00 28.05 831 ARG A CA 1
ATOM 6640 C C . ARG A 1 831 ? 71.261 20.405 -35.872 1.00 28.05 831 ARG A C 1
ATOM 6642 O O . ARG A 1 831 ? 71.585 19.243 -36.034 1.00 28.05 831 ARG A O 1
ATOM 6649 N N . ARG A 1 832 ? 70.653 21.167 -36.797 1.00 27.91 832 ARG A N 1
ATOM 6650 C CA . ARG A 1 832 ? 70.606 21.011 -38.264 1.00 27.91 832 ARG A CA 1
ATOM 6651 C C . ARG A 1 832 ? 69.756 19.874 -38.836 1.00 27.91 832 ARG A C 1
ATOM 6653 O O . ARG A 1 832 ? 70.135 18.713 -38.840 1.00 27.91 832 ARG A O 1
ATOM 6660 N N . SER A 1 833 ? 68.695 20.303 -39.511 1.00 37.59 833 SER A N 1
ATOM 6661 C CA . SER A 1 833 ? 68.182 19.657 -40.714 1.00 37.59 833 SER A CA 1
ATOM 6662 C C . SER A 1 833 ? 69.264 19.518 -41.801 1.00 37.59 833 SER A C 1
ATOM 6664 O O . SER A 1 833 ? 70.102 20.413 -41.961 1.00 37.59 833 SER A O 1
ATOM 6666 N N . PRO A 1 834 ? 69.203 18.451 -42.609 1.00 43.00 834 PRO A N 1
ATOM 6667 C CA . PRO A 1 834 ? 69.582 18.470 -44.013 1.00 43.00 834 PRO A CA 1
ATOM 6668 C C . PRO A 1 834 ? 68.343 18.658 -44.908 1.00 43.00 834 PRO A C 1
ATOM 6670 O O . PRO A 1 834 ? 67.215 18.361 -44.515 1.00 43.00 834 PRO A O 1
ATOM 6673 N N . SER A 1 835 ? 68.560 19.180 -46.111 1.00 32.19 835 SER A N 1
ATOM 6674 C CA . SER A 1 835 ? 67.533 19.364 -47.138 1.00 32.19 835 SER A CA 1
ATOM 6675 C C . SER A 1 835 ? 67.297 18.100 -47.969 1.00 32.19 835 SER A C 1
ATOM 6677 O O . SER A 1 835 ? 68.107 17.175 -47.971 1.00 32.19 835 SER A O 1
ATOM 6679 N N . LEU A 1 836 ? 66.204 18.138 -48.736 1.00 35.84 836 LEU A N 1
ATOM 6680 C CA . LEU A 1 836 ? 65.928 17.308 -49.912 1.00 35.84 836 LEU A CA 1
ATOM 6681 C C . LEU A 1 836 ? 67.182 17.022 -50.760 1.00 35.84 836 LEU A C 1
ATOM 6683 O O . LEU A 1 836 ? 68.023 17.905 -50.946 1.00 35.84 836 LEU A O 1
ATOM 6687 N N . ASN A 1 837 ? 67.219 15.839 -51.374 1.00 30.69 837 ASN A N 1
ATOM 6688 C CA . ASN A 1 837 ? 67.970 15.588 -52.602 1.00 30.69 837 ASN A CA 1
ATOM 6689 C C . ASN A 1 837 ? 67.114 14.713 -53.536 1.00 30.69 837 ASN A C 1
ATOM 6691 O O . ASN A 1 837 ? 66.362 13.866 -53.053 1.00 30.69 837 ASN A O 1
ATOM 6695 N N . SER A 1 838 ? 67.178 14.949 -54.845 1.00 41.41 838 SER A N 1
ATOM 6696 C CA . SER A 1 838 ? 66.269 14.357 -55.836 1.00 41.41 838 SER A CA 1
ATOM 6697 C C . SER A 1 838 ? 66.808 13.070 -56.475 1.00 41.41 838 SER A C 1
ATOM 6699 O O . SER A 1 838 ? 68.015 12.858 -56.580 1.00 41.41 838 SER A O 1
ATOM 6701 N N . GLY A 1 839 ? 65.890 12.214 -56.933 1.00 29.31 839 GLY A N 1
ATOM 6702 C CA . GLY A 1 839 ? 66.163 10.998 -57.703 1.00 29.31 839 GLY A CA 1
ATOM 6703 C C . GLY A 1 839 ? 64.872 10.495 -58.358 1.00 29.31 839 GLY A C 1
ATOM 6704 O O . GLY A 1 839 ? 63.813 10.553 -57.739 1.00 29.31 839 GLY A O 1
ATOM 6705 N N . SER A 1 840 ? 64.943 10.073 -59.619 1.00 37.53 840 SER A N 1
ATOM 6706 C CA . SER A 1 840 ? 63.781 9.876 -60.500 1.00 37.53 840 SER A CA 1
ATOM 6707 C C . SER A 1 840 ? 63.456 8.406 -60.790 1.00 37.53 840 SER A C 1
ATOM 6709 O O . SER A 1 840 ? 64.352 7.659 -61.185 1.00 37.53 840 SER A O 1
ATOM 6711 N N . SER A 1 841 ? 62.179 8.018 -60.704 1.00 33.72 841 SER A N 1
ATOM 6712 C CA . SER A 1 841 ? 61.480 7.137 -61.670 1.00 33.72 841 SER A CA 1
ATOM 6713 C C . SER A 1 841 ? 60.015 6.880 -61.258 1.00 33.72 841 SER A C 1
ATOM 6715 O O . SER A 1 841 ? 59.611 7.134 -60.124 1.00 33.72 841 SER A O 1
ATOM 6717 N N . GLU A 1 842 ? 59.214 6.441 -62.228 1.00 34.56 842 GLU A N 1
ATOM 6718 C CA . GLU A 1 842 ? 57.762 6.196 -62.181 1.00 34.56 842 GLU A CA 1
ATOM 6719 C C . GLU A 1 842 ? 57.424 4.702 -61.895 1.00 34.56 842 GLU A C 1
ATOM 6721 O O . GLU A 1 842 ? 58.343 3.906 -61.707 1.00 34.56 842 GLU A O 1
ATOM 6726 N N . PRO A 1 843 ? 56.155 4.233 -61.963 1.00 49.62 843 PRO A N 1
ATOM 6727 C CA . PRO A 1 843 ? 54.945 4.763 -61.319 1.00 49.62 843 PRO A CA 1
ATOM 6728 C C . PRO A 1 843 ? 54.110 3.662 -60.615 1.00 49.62 843 PRO A C 1
ATOM 6730 O O . PRO A 1 843 ? 53.606 2.754 -61.266 1.00 49.62 843 PRO A O 1
ATOM 6733 N N . HIS A 1 844 ? 53.792 3.801 -59.321 1.00 34.03 844 HIS A N 1
ATOM 6734 C CA . HIS A 1 844 ? 52.670 3.055 -58.710 1.00 34.03 844 HIS A CA 1
ATOM 6735 C C . HIS A 1 844 ? 51.970 3.866 -57.610 1.00 34.03 844 HIS A C 1
ATOM 6737 O O . HIS A 1 844 ? 52.340 3.815 -56.436 1.00 34.03 844 HIS A O 1
ATOM 6743 N N . ARG A 1 845 ? 50.911 4.600 -57.979 1.00 42.00 845 ARG A N 1
ATOM 6744 C CA . ARG A 1 845 ? 50.100 5.412 -57.052 1.00 42.00 845 ARG A CA 1
ATOM 6745 C C . ARG A 1 845 ? 48.993 4.597 -56.365 1.00 42.00 845 ARG A C 1
ATOM 6747 O O . ARG A 1 845 ? 47.827 4.975 -56.391 1.00 42.00 845 ARG A O 1
ATOM 6754 N N . ALA A 1 846 ? 49.362 3.485 -55.731 1.00 37.66 846 ALA A N 1
ATOM 6755 C CA . ALA A 1 846 ? 48.491 2.836 -54.752 1.00 37.66 846 ALA A CA 1
ATOM 6756 C C . ALA A 1 846 ? 48.444 3.681 -53.464 1.00 37.66 846 ALA A C 1
ATOM 6758 O O . ALA A 1 846 ? 49.467 4.225 -53.037 1.00 37.66 846 ALA A O 1
ATOM 6759 N N . CYS A 1 847 ? 47.271 3.801 -52.839 1.00 43.28 847 CYS A N 1
ATOM 6760 C CA . CYS A 1 847 ? 47.062 4.649 -51.663 1.00 43.28 847 CYS A CA 1
ATOM 6761 C C . CYS A 1 847 ? 47.822 4.131 -50.430 1.00 43.28 847 CYS A C 1
ATOM 6763 O O . CYS A 1 847 ? 47.297 3.341 -49.646 1.00 43.28 847 CYS A O 1
ATOM 6765 N N . ARG A 1 848 ? 49.051 4.615 -50.219 1.00 47.97 848 ARG A N 1
ATOM 6766 C CA . ARG A 1 848 ? 49.778 4.435 -48.955 1.00 47.97 848 ARG A CA 1
ATOM 6767 C C . ARG A 1 848 ? 49.133 5.296 -47.867 1.00 47.97 848 ARG A C 1
ATOM 6769 O O . ARG A 1 848 ? 49.522 6.443 -47.668 1.00 47.97 848 ARG A O 1
ATOM 6776 N N . VAL A 1 849 ? 48.145 4.729 -47.176 1.00 56.06 849 VAL A N 1
ATOM 6777 C CA . VAL A 1 849 ? 47.666 5.254 -45.891 1.00 56.06 849 VAL A CA 1
ATOM 6778 C C . VAL A 1 849 ? 48.838 5.249 -44.913 1.00 56.06 849 VAL A C 1
ATOM 6780 O O . VAL A 1 849 ? 49.542 4.245 -44.789 1.00 56.06 849 VAL A O 1
ATOM 6783 N N . ASP A 1 850 ? 49.060 6.374 -44.239 1.00 56.72 850 ASP A N 1
ATOM 6784 C CA . ASP A 1 850 ? 50.199 6.530 -43.341 1.00 56.72 850 ASP A CA 1
ATOM 6785 C C . ASP A 1 850 ? 50.122 5.544 -42.165 1.00 56.72 850 ASP A C 1
ATOM 6787 O O . ASP A 1 850 ? 49.083 5.397 -41.512 1.00 56.72 850 ASP A O 1
ATOM 6791 N N . ILE A 1 851 ? 51.239 4.877 -41.862 1.00 70.38 851 ILE A N 1
ATOM 6792 C CA . ILE A 1 851 ? 51.294 3.834 -40.820 1.00 70.38 851 ILE A CA 1
ATOM 6793 C C . ILE A 1 851 ? 50.931 4.419 -39.444 1.00 70.38 851 ILE A C 1
ATOM 6795 O O . ILE A 1 851 ? 50.288 3.753 -38.634 1.00 70.38 851 ILE A O 1
ATOM 6799 N N . SER A 1 852 ? 51.262 5.691 -39.209 1.00 63.00 852 SER A N 1
ATOM 6800 C CA . SER A 1 852 ? 50.880 6.459 -38.018 1.00 63.00 852 SER A CA 1
ATOM 6801 C C . SER A 1 852 ? 49.363 6.661 -37.889 1.00 63.00 852 SER A C 1
ATOM 6803 O O . SER A 1 852 ? 48.830 6.589 -36.781 1.00 63.00 852 SER A O 1
ATOM 6805 N N . VAL A 1 853 ? 48.640 6.848 -39.000 1.00 72.88 853 VAL A N 1
ATOM 6806 C CA . VAL A 1 853 ? 47.170 6.953 -39.013 1.00 72.88 853 VAL A CA 1
ATOM 6807 C C . VAL A 1 853 ? 46.552 5.601 -38.668 1.00 72.88 853 VAL A C 1
ATOM 6809 O O . VAL A 1 853 ? 45.667 5.532 -37.815 1.00 72.88 853 VAL A O 1
ATOM 6812 N N . PHE A 1 854 ? 47.065 4.511 -39.245 1.00 73.62 854 PHE A N 1
ATOM 6813 C CA . PHE A 1 854 ? 46.583 3.160 -38.943 1.00 73.62 854 PHE A CA 1
ATOM 6814 C C . PHE A 1 854 ? 46.866 2.757 -37.483 1.00 73.62 854 PHE A C 1
ATOM 6816 O O . PHE A 1 854 ? 46.009 2.178 -36.817 1.00 73.62 854 PHE A O 1
ATOM 6823 N N . GLN A 1 855 ? 48.034 3.126 -36.943 1.00 73.75 855 GLN A N 1
ATOM 6824 C CA . GLN A 1 855 ? 48.379 2.952 -35.525 1.00 73.75 855 GLN A CA 1
ATOM 6825 C C . GLN A 1 855 ? 47.498 3.803 -34.596 1.00 73.75 855 GLN A C 1
ATOM 6827 O O . GLN A 1 855 ? 47.074 3.314 -33.548 1.00 73.75 855 GLN A O 1
ATOM 6832 N N . SER A 1 856 ? 47.173 5.041 -34.980 1.00 78.25 856 SER A N 1
ATOM 6833 C CA . SER A 1 856 ? 46.263 5.922 -34.235 1.00 78.25 856 SER A CA 1
ATOM 6834 C C . SER A 1 856 ? 44.831 5.371 -34.199 1.00 78.25 856 SER A C 1
ATOM 6836 O O . SER A 1 856 ? 44.237 5.261 -33.126 1.00 78.25 856 SER A O 1
ATOM 6838 N N . LEU A 1 857 ? 44.298 4.922 -35.341 1.00 78.12 857 LEU A N 1
ATOM 6839 C CA . LEU A 1 857 ? 42.980 4.284 -35.426 1.00 78.12 857 LEU A CA 1
ATOM 6840 C C . LEU A 1 857 ? 42.921 2.971 -34.629 1.00 78.12 857 LEU A C 1
ATOM 6842 O O . LEU A 1 857 ? 41.979 2.774 -33.870 1.00 78.12 857 LEU A O 1
ATOM 6846 N N . ASN A 1 858 ? 43.946 2.117 -34.717 1.00 82.12 858 ASN A N 1
ATOM 6847 C CA . ASN A 1 858 ? 44.045 0.876 -33.936 1.00 82.12 858 ASN A CA 1
ATOM 6848 C C . ASN A 1 858 ? 44.139 1.160 -32.421 1.00 82.12 858 ASN A C 1
ATOM 6850 O O . ASN A 1 858 ? 43.525 0.463 -31.616 1.00 82.12 858 ASN A O 1
ATOM 6854 N N . SER A 1 859 ? 44.829 2.236 -32.025 1.00 82.94 859 SER A N 1
ATOM 6855 C CA . SER A 1 859 ? 44.890 2.686 -30.626 1.00 82.94 859 SER A CA 1
ATOM 6856 C C . SER A 1 859 ? 43.539 3.206 -30.123 1.00 82.94 859 SER A C 1
ATOM 6858 O O . SER A 1 859 ? 43.122 2.839 -29.027 1.00 82.94 859 SER A O 1
ATOM 6860 N N . ARG A 1 860 ? 42.816 3.996 -30.933 1.00 85.19 860 ARG A N 1
ATOM 6861 C CA . ARG A 1 860 ? 41.446 4.449 -30.622 1.00 85.19 860 ARG A CA 1
ATOM 6862 C C . ARG A 1 860 ? 40.455 3.287 -30.563 1.00 85.19 860 ARG A C 1
ATOM 6864 O O . ARG A 1 860 ? 39.619 3.272 -29.666 1.00 85.19 860 ARG A O 1
ATOM 6871 N N . LEU A 1 861 ? 40.569 2.307 -31.462 1.00 86.12 861 LEU A N 1
ATOM 6872 C CA . LEU A 1 861 ? 39.753 1.091 -31.453 1.00 86.12 861 LEU A CA 1
ATOM 6873 C C . LEU A 1 861 ? 39.964 0.309 -30.152 1.00 86.12 861 LEU A C 1
ATOM 6875 O O . LEU A 1 861 ? 39.000 0.061 -29.439 1.00 86.12 861 LEU A O 1
ATOM 6879 N N . LYS A 1 862 ? 41.218 0.037 -29.769 1.00 86.88 862 LYS A N 1
ATOM 6880 C CA . LYS A 1 862 ? 41.549 -0.628 -28.496 1.00 86.88 862 LYS A CA 1
ATOM 6881 C C . LYS A 1 862 ? 41.075 0.148 -27.269 1.00 86.88 862 LYS A C 1
ATOM 6883 O O . LYS A 1 862 ? 40.586 -0.461 -26.324 1.00 86.88 862 LYS A O 1
ATOM 6888 N N . GLN A 1 863 ? 41.174 1.478 -27.281 1.00 88.81 863 GLN A N 1
ATOM 6889 C CA . GLN A 1 863 ? 40.650 2.320 -26.203 1.00 88.81 863 GLN A CA 1
ATOM 6890 C C . GLN A 1 863 ? 39.116 2.244 -26.111 1.00 88.81 863 GLN A C 1
ATOM 6892 O O . GLN A 1 863 ? 38.567 2.221 -25.009 1.00 88.81 863 GLN A O 1
ATOM 6897 N N . GLN A 1 864 ? 38.423 2.176 -27.250 1.00 83.44 864 GLN A N 1
ATOM 6898 C CA . GLN A 1 864 ? 36.970 2.036 -27.298 1.00 83.44 864 GLN A CA 1
ATOM 6899 C C . GLN A 1 864 ? 36.527 0.626 -26.880 1.00 83.44 864 GLN A C 1
ATOM 6901 O O . GLN A 1 864 ? 35.631 0.502 -26.053 1.00 83.44 864 GLN A O 1
ATOM 6906 N N . GLU A 1 865 ? 37.203 -0.429 -27.348 1.00 88.19 865 GLU A N 1
ATOM 6907 C CA . GLU A 1 865 ? 37.011 -1.803 -26.868 1.00 88.19 865 GLU A CA 1
ATOM 6908 C C . GLU A 1 865 ? 37.229 -1.912 -25.356 1.00 88.19 865 GLU A C 1
ATOM 6910 O O . GLU A 1 865 ? 36.451 -2.571 -24.670 1.00 88.19 865 GLU A O 1
ATOM 6915 N N . GLN A 1 866 ? 38.281 -1.282 -24.823 1.00 89.62 866 GLN A N 1
ATOM 6916 C CA . GLN A 1 866 ? 38.556 -1.278 -23.390 1.00 89.62 866 GLN A CA 1
ATOM 6917 C C . GLN A 1 866 ? 37.438 -0.563 -22.623 1.00 89.62 866 GLN A C 1
ATOM 6919 O O . GLN A 1 866 ? 36.921 -1.135 -21.668 1.00 89.62 866 GLN A O 1
ATOM 6924 N N . ARG A 1 867 ? 36.978 0.608 -23.087 1.00 87.44 867 ARG A N 1
ATOM 6925 C CA . ARG A 1 867 ? 35.798 1.289 -22.524 1.00 87.44 867 ARG A CA 1
ATOM 6926 C C . ARG A 1 867 ? 34.538 0.426 -22.574 1.00 87.44 867 ARG A C 1
ATOM 6928 O O . ARG A 1 867 ? 33.790 0.409 -21.603 1.00 87.44 867 ARG A O 1
ATOM 6935 N N . CYS A 1 868 ? 34.303 -0.315 -23.657 1.00 84.81 868 CYS A N 1
ATOM 6936 C CA . CYS A 1 868 ? 33.183 -1.252 -23.745 1.00 84.81 868 CYS A CA 1
ATOM 6937 C C . CYS A 1 868 ? 33.316 -2.390 -22.721 1.00 84.81 868 CYS A C 1
ATOM 6939 O O . CYS A 1 868 ? 32.344 -2.699 -22.040 1.00 84.81 868 CYS A O 1
ATOM 6941 N N . ARG A 1 869 ? 34.511 -2.969 -22.537 1.00 90.38 869 ARG A N 1
ATOM 6942 C CA . ARG A 1 869 ? 34.763 -4.002 -21.511 1.00 90.38 869 ARG A CA 1
ATOM 6943 C C . ARG A 1 869 ? 34.585 -3.458 -20.089 1.00 90.38 869 ARG A C 1
ATOM 6945 O O . ARG A 1 869 ? 33.958 -4.118 -19.266 1.00 90.38 869 ARG A O 1
ATOM 6952 N N . GLU A 1 870 ? 35.090 -2.257 -19.813 1.00 88.06 870 GLU A N 1
ATOM 6953 C CA . GLU A 1 870 ? 34.934 -1.558 -18.530 1.00 88.06 870 GLU A CA 1
ATOM 6954 C C . GLU A 1 870 ? 33.459 -1.238 -18.239 1.00 88.06 870 GLU A C 1
ATOM 6956 O O . GLU A 1 870 ? 32.998 -1.461 -17.120 1.00 88.06 870 GLU A O 1
ATOM 6961 N N . LEU A 1 871 ? 32.691 -0.807 -19.248 1.00 88.06 871 LEU A N 1
ATOM 6962 C CA . LEU A 1 871 ? 31.249 -0.574 -19.142 1.00 88.06 871 LEU A CA 1
ATOM 6963 C C . LEU A 1 871 ? 30.469 -1.877 -18.914 1.00 88.06 871 LEU A C 1
ATOM 6965 O O . LEU A 1 871 ? 29.625 -1.925 -18.023 1.00 88.06 871 LEU A O 1
ATOM 6969 N N . CYS A 1 872 ? 30.763 -2.946 -19.660 1.00 82.50 872 CYS A N 1
ATOM 6970 C CA . CYS A 1 872 ? 30.145 -4.258 -19.453 1.00 82.50 872 CYS A CA 1
ATOM 6971 C C . CYS A 1 872 ? 30.430 -4.802 -18.045 1.00 82.50 872 CYS A C 1
ATOM 6973 O O . CYS A 1 872 ? 29.515 -5.293 -17.388 1.00 82.50 872 CYS A O 1
ATOM 6975 N N . TYR A 1 873 ? 31.664 -4.661 -17.552 1.00 89.31 873 TYR A N 1
ATOM 6976 C CA . TYR A 1 873 ? 32.028 -5.041 -16.187 1.00 89.31 873 TYR A CA 1
ATOM 6977 C C . TYR A 1 873 ? 31.300 -4.183 -15.139 1.00 89.31 873 TYR A C 1
ATOM 6979 O O . TYR A 1 873 ? 30.747 -4.721 -14.182 1.00 89.31 873 TYR A O 1
ATOM 6987 N N . ALA A 1 874 ? 31.218 -2.863 -15.339 1.00 83.00 874 ALA A N 1
ATOM 6988 C CA . ALA A 1 874 ? 30.479 -1.965 -14.452 1.00 83.00 874 ALA A CA 1
ATOM 6989 C C . ALA A 1 874 ? 28.978 -2.304 -14.397 1.00 83.00 874 ALA A C 1
ATOM 6991 O O . ALA A 1 874 ? 28.420 -2.396 -13.304 1.00 83.00 874 ALA A O 1
ATOM 6992 N N . LEU A 1 875 ? 28.348 -2.568 -15.547 1.00 82.94 875 LEU A N 1
ATOM 6993 C CA . LEU A 1 875 ? 26.956 -3.019 -15.644 1.00 82.94 875 LEU A CA 1
ATOM 6994 C C . LEU A 1 875 ? 26.750 -4.391 -14.987 1.00 82.94 875 LEU A C 1
ATOM 6996 O O . LEU A 1 875 ? 25.752 -4.590 -14.299 1.00 82.94 875 LEU A O 1
ATOM 7000 N N . GLN A 1 876 ? 27.696 -5.323 -15.129 1.00 91.19 876 GLN A N 1
ATOM 7001 C CA . GLN A 1 876 ? 27.638 -6.628 -14.467 1.00 91.19 876 GLN A CA 1
ATOM 7002 C C . GLN A 1 876 ? 27.769 -6.499 -12.939 1.00 91.19 876 GLN A C 1
ATOM 7004 O O . GLN A 1 876 ? 27.012 -7.132 -12.204 1.00 91.19 876 GLN A O 1
ATOM 7009 N N . CYS A 1 877 ? 28.661 -5.635 -12.444 1.00 88.56 877 CYS A N 1
ATOM 7010 C CA . CYS A 1 877 ? 28.761 -5.315 -11.018 1.00 88.56 877 CYS A CA 1
ATOM 7011 C C . CYS A 1 877 ? 27.521 -4.581 -10.487 1.00 88.56 877 CYS A C 1
ATOM 7013 O O . CYS A 1 877 ? 27.098 -4.851 -9.364 1.00 88.56 877 CYS A O 1
ATOM 7015 N N . GLN A 1 878 ? 26.927 -3.671 -11.265 1.00 81.44 878 GLN A N 1
ATOM 7016 C CA . GLN A 1 878 ? 25.680 -2.995 -10.904 1.00 81.44 878 GLN A CA 1
ATOM 7017 C C . GLN A 1 878 ? 24.528 -3.998 -10.824 1.00 81.44 878 GLN A C 1
ATOM 7019 O O . GLN A 1 878 ? 23.856 -4.052 -9.797 1.00 81.44 878 GLN A O 1
ATOM 7024 N N . LYS A 1 879 ? 24.364 -4.844 -11.850 1.00 83.69 879 LYS A N 1
ATOM 7025 C CA . LYS A 1 879 ? 23.375 -5.924 -11.879 1.00 83.69 879 LYS A CA 1
ATOM 7026 C C . LYS A 1 879 ? 23.512 -6.831 -10.655 1.00 83.69 879 LYS A C 1
ATOM 7028 O O . LYS A 1 879 ? 22.525 -7.037 -9.955 1.00 83.69 879 LYS A O 1
ATOM 7033 N N . HIS A 1 880 ? 24.723 -7.297 -10.348 1.00 89.94 880 HIS A N 1
ATOM 7034 C CA . HIS A 1 880 ? 24.949 -8.172 -9.198 1.00 89.94 880 HIS A CA 1
ATOM 7035 C C . HIS A 1 880 ? 24.610 -7.489 -7.860 1.00 89.94 880 HIS A C 1
ATOM 7037 O O . HIS A 1 880 ? 24.009 -8.113 -6.991 1.00 89.94 880 HIS A O 1
ATOM 7043 N N . ARG A 1 881 ? 24.906 -6.188 -7.709 1.00 83.50 881 ARG A N 1
ATOM 7044 C CA . ARG A 1 881 ? 24.481 -5.405 -6.533 1.00 83.50 881 ARG A CA 1
ATOM 7045 C C . ARG A 1 881 ? 22.965 -5.249 -6.453 1.00 83.50 881 ARG A C 1
ATOM 7047 O O . ARG A 1 881 ? 22.417 -5.379 -5.367 1.00 83.50 881 ARG A O 1
ATOM 7054 N N . THR A 1 882 ? 22.276 -4.999 -7.568 1.00 74.38 882 THR A N 1
ATOM 7055 C CA . THR A 1 882 ? 20.805 -4.927 -7.565 1.00 74.38 882 THR A CA 1
ATOM 7056 C C . THR A 1 882 ? 20.171 -6.288 -7.281 1.00 74.38 882 THR A C 1
ATOM 7058 O O . THR A 1 882 ? 19.222 -6.350 -6.512 1.00 74.38 882 THR A O 1
ATOM 7061 N N . GLU A 1 883 ? 20.726 -7.386 -7.802 1.00 87.69 883 GLU A N 1
ATOM 7062 C CA . GLU A 1 883 ? 20.299 -8.752 -7.468 1.00 87.69 883 GLU A CA 1
ATOM 7063 C C . GLU A 1 883 ? 20.512 -9.055 -5.977 1.00 87.69 883 GLU A C 1
ATOM 7065 O O . GLU A 1 883 ? 19.614 -9.594 -5.334 1.00 87.69 883 GLU A O 1
ATOM 7070 N N . GLN A 1 884 ? 21.652 -8.649 -5.405 1.00 93.69 884 GLN A N 1
ATOM 7071 C CA . GLN A 1 884 ? 21.933 -8.790 -3.975 1.00 93.69 884 GLN A CA 1
ATOM 7072 C C . GLN A 1 884 ? 20.957 -7.973 -3.113 1.00 93.69 884 GLN A C 1
ATOM 7074 O O . GLN A 1 884 ? 20.364 -8.529 -2.196 1.00 93.69 884 GLN A O 1
ATOM 7079 N N . ILE A 1 885 ? 20.722 -6.695 -3.430 1.00 88.12 885 ILE A N 1
ATOM 7080 C CA . ILE A 1 885 ? 19.779 -5.836 -2.690 1.00 88.12 885 ILE A CA 1
ATOM 7081 C C . ILE A 1 885 ? 18.345 -6.379 -2.794 1.00 88.12 885 ILE A C 1
ATOM 7083 O O . ILE A 1 885 ? 17.629 -6.411 -1.794 1.00 88.12 885 ILE A O 1
ATOM 7087 N N . MET A 1 886 ? 17.924 -6.869 -3.966 1.00 82.69 886 MET A N 1
ATOM 7088 C CA . MET A 1 886 ? 16.608 -7.499 -4.152 1.00 82.69 886 MET A CA 1
ATOM 7089 C C . MET A 1 886 ? 16.483 -8.828 -3.390 1.00 82.69 886 MET A C 1
ATOM 7091 O O . MET A 1 886 ? 15.406 -9.157 -2.896 1.00 82.69 886 MET A O 1
ATOM 7095 N N . PHE A 1 887 ? 17.572 -9.590 -3.252 1.00 92.56 887 PHE A N 1
ATOM 7096 C CA . PHE A 1 887 ? 17.600 -10.801 -2.431 1.00 92.56 887 PHE A CA 1
ATOM 7097 C C . PHE A 1 887 ? 17.548 -10.477 -0.930 1.00 92.56 887 PHE A C 1
ATOM 7099 O O . PHE A 1 887 ? 16.730 -11.047 -0.212 1.00 92.56 887 PHE A O 1
ATOM 7106 N N . GLU A 1 888 ? 18.371 -9.539 -0.459 1.00 89.38 888 GLU A N 1
ATOM 7107 C CA . GLU A 1 888 ? 18.434 -9.119 0.947 1.00 89.38 888 GLU A CA 1
ATOM 7108 C C . GLU A 1 888 ? 17.109 -8.500 1.413 1.00 89.38 888 GLU A C 1
ATOM 7110 O O . GLU A 1 888 ? 16.582 -8.898 2.452 1.00 89.38 888 GLU A O 1
ATOM 7115 N N . THR A 1 889 ? 16.503 -7.620 0.608 1.00 82.81 889 THR A N 1
ATOM 7116 C CA . THR A 1 889 ? 15.162 -7.076 0.890 1.00 82.81 889 THR A CA 1
ATOM 7117 C C . THR A 1 889 ? 14.080 -8.157 0.856 1.00 82.81 889 THR A C 1
ATOM 7119 O O . THR A 1 889 ? 13.255 -8.192 1.764 1.00 82.81 889 THR A O 1
ATOM 7122 N N . LYS A 1 890 ? 14.099 -9.108 -0.093 1.00 87.81 890 LYS A N 1
ATOM 7123 C CA . LYS A 1 890 ? 13.150 -10.240 -0.085 1.00 87.81 890 LYS A CA 1
ATOM 7124 C C . LYS A 1 890 ? 13.282 -11.107 1.174 1.00 87.81 890 LYS A C 1
ATOM 7126 O O . LYS A 1 890 ? 12.267 -11.512 1.738 1.00 87.81 890 LYS A O 1
ATOM 7131 N N . VAL A 1 891 ? 14.505 -11.383 1.631 1.00 91.56 891 VAL A N 1
ATOM 7132 C CA . VAL A 1 891 ? 14.752 -12.140 2.872 1.00 91.56 891 VAL A CA 1
ATOM 7133 C C . VAL A 1 891 ? 14.293 -11.352 4.103 1.00 91.56 891 VAL A C 1
ATOM 7135 O O . VAL A 1 891 ? 13.668 -11.937 4.988 1.00 91.56 891 VAL A O 1
ATOM 7138 N N . GLN A 1 892 ? 14.529 -10.037 4.147 1.00 87.50 892 GLN A N 1
ATOM 7139 C CA . GLN A 1 892 ? 14.036 -9.175 5.224 1.00 87.50 892 GLN A CA 1
ATOM 7140 C C . GLN A 1 892 ? 12.500 -9.140 5.261 1.00 87.50 892 GLN A C 1
ATOM 7142 O O . GLN A 1 892 ? 11.922 -9.413 6.309 1.00 87.50 892 GLN A O 1
ATOM 7147 N N . HIS A 1 893 ? 11.836 -8.899 4.127 1.00 86.62 893 HIS A N 1
ATOM 7148 C CA . HIS A 1 893 ? 10.372 -8.900 4.038 1.00 86.62 893 HIS A CA 1
ATOM 7149 C C . HIS A 1 893 ? 9.780 -10.252 4.469 1.00 86.62 893 HIS A C 1
ATOM 7151 O O . HIS A 1 893 ? 8.781 -10.281 5.179 1.00 86.62 893 HIS A O 1
ATOM 7157 N N . GLN A 1 894 ? 10.407 -11.382 4.113 1.00 91.00 894 GLN A N 1
ATOM 7158 C CA . GLN A 1 894 ? 9.962 -12.696 4.591 1.00 91.00 894 GLN A CA 1
ATOM 7159 C C . GLN A 1 894 ? 10.126 -12.844 6.113 1.00 91.00 894 GLN A C 1
ATOM 7161 O O . GLN A 1 894 ? 9.258 -13.415 6.767 1.00 91.00 894 GLN A O 1
ATOM 7166 N N . ALA A 1 895 ? 11.209 -12.328 6.700 1.00 88.50 895 ALA A N 1
ATOM 7167 C CA . ALA A 1 895 ? 11.393 -12.336 8.151 1.00 88.50 895 ALA A CA 1
ATOM 7168 C C . ALA A 1 895 ? 10.372 -11.434 8.875 1.00 88.50 895 ALA A C 1
ATOM 7170 O O . ALA A 1 895 ? 9.883 -11.801 9.943 1.00 88.50 895 ALA A O 1
ATOM 7171 N N . GLU A 1 896 ? 10.013 -10.293 8.283 1.00 89.44 896 GLU A N 1
ATOM 7172 C CA . GLU A 1 896 ? 8.976 -9.383 8.782 1.00 89.44 896 GLU A CA 1
ATOM 7173 C C . GLU A 1 896 ? 7.576 -10.010 8.692 1.00 89.44 896 GLU A C 1
ATOM 7175 O O . GLU A 1 896 ? 6.850 -9.988 9.684 1.00 89.44 896 GLU A O 1
ATOM 7180 N N . ILE A 1 897 ? 7.232 -10.664 7.574 1.00 90.44 897 ILE A N 1
ATOM 7181 C CA . ILE A 1 897 ? 5.994 -11.453 7.424 1.00 90.44 897 ILE A CA 1
ATOM 7182 C C . ILE A 1 897 ? 5.924 -12.540 8.500 1.00 90.44 897 ILE A C 1
ATOM 7184 O O . ILE A 1 897 ? 4.970 -12.567 9.272 1.00 90.44 897 ILE A O 1
ATOM 7188 N N . ASN A 1 898 ? 6.963 -13.372 8.633 1.00 90.81 898 ASN A N 1
ATOM 7189 C CA . ASN A 1 898 ? 7.005 -14.433 9.644 1.00 90.81 898 ASN A CA 1
ATOM 7190 C C . ASN A 1 898 ? 6.871 -13.867 11.077 1.00 90.81 898 ASN A C 1
ATOM 7192 O O . ASN A 1 898 ? 6.240 -14.477 11.940 1.00 90.81 898 ASN A O 1
ATOM 7196 N N . SER A 1 899 ? 7.452 -12.692 11.347 1.00 92.25 899 SER A N 1
ATOM 7197 C CA . SER A 1 899 ? 7.324 -11.998 12.635 1.00 92.25 899 SER A CA 1
ATOM 7198 C C . SER A 1 899 ? 5.874 -11.571 12.899 1.00 92.25 899 SER A C 1
ATOM 7200 O O . SER A 1 899 ? 5.308 -11.915 13.941 1.00 92.25 899 SER A O 1
ATOM 7202 N N . LEU A 1 900 ? 5.236 -10.910 11.928 1.00 89.81 900 LEU A N 1
ATOM 7203 C CA . LEU A 1 900 ? 3.833 -10.492 11.998 1.00 89.81 900 LEU A CA 1
ATOM 7204 C C . LEU A 1 900 ? 2.876 -11.686 12.118 1.00 89.81 900 LEU A C 1
ATOM 7206 O O . LEU A 1 900 ? 1.951 -11.633 12.925 1.00 89.81 900 LEU A O 1
ATOM 7210 N N . GLU A 1 901 ? 3.127 -12.790 11.4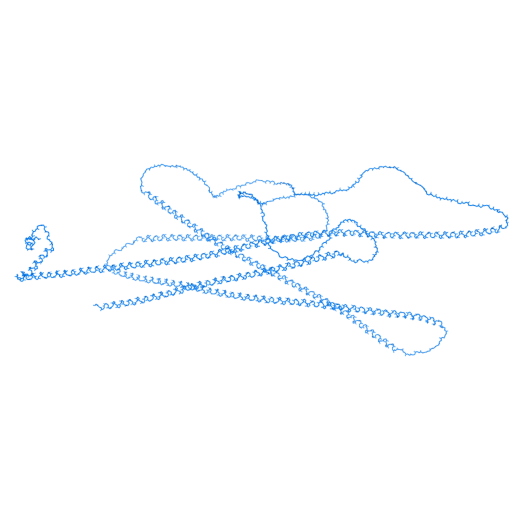12 1.00 89.38 901 GLU A N 1
ATOM 7211 C CA . GLU A 1 901 ? 2.387 -14.048 11.572 1.00 89.38 901 GLU A CA 1
ATOM 7212 C C . GLU A 1 901 ? 2.486 -14.584 13.005 1.00 89.38 901 GLU A C 1
ATOM 7214 O O . GLU A 1 901 ? 1.467 -14.957 13.594 1.00 89.38 901 GLU A O 1
ATOM 7219 N N . THR A 1 902 ? 3.683 -14.595 13.608 1.00 91.56 902 THR A N 1
ATOM 7220 C CA . THR A 1 902 ? 3.826 -15.042 15.005 1.00 91.56 902 THR A CA 1
ATOM 7221 C C . THR A 1 902 ? 3.137 -14.107 15.996 1.00 91.56 902 THR A C 1
ATOM 7223 O O . THR A 1 902 ? 2.518 -14.603 16.934 1.00 91.56 902 THR A O 1
ATOM 7226 N N . MET A 1 903 ? 3.164 -12.789 15.773 1.00 89.62 903 MET A N 1
ATOM 7227 C CA . MET A 1 903 ? 2.476 -11.801 16.615 1.00 89.62 903 MET A CA 1
ATOM 7228 C C . MET A 1 903 ? 0.946 -11.885 16.480 1.00 89.62 903 MET A C 1
ATOM 7230 O O . MET A 1 903 ? 0.224 -11.859 17.477 1.00 89.62 903 MET A O 1
ATOM 7234 N N . MET A 1 904 ? 0.437 -12.055 15.258 1.00 90.00 904 MET A N 1
ATOM 7235 C CA . MET A 1 904 ? -0.978 -12.322 14.998 1.00 90.00 904 MET A CA 1
ATOM 7236 C C . MET A 1 904 ? -1.414 -13.625 15.674 1.00 90.00 904 MET A C 1
ATOM 7238 O O . MET A 1 904 ? -2.482 -13.676 16.279 1.00 90.00 904 MET A O 1
ATOM 7242 N N . LYS A 1 905 ? -0.585 -14.672 15.614 1.00 93.19 905 LYS A N 1
ATOM 7243 C CA . LYS A 1 905 ? -0.887 -15.969 16.225 1.00 93.19 905 LYS A CA 1
ATOM 7244 C C . LYS A 1 905 ? -0.891 -15.915 17.752 1.00 93.19 905 LYS A C 1
ATOM 7246 O O . LYS A 1 905 ? -1.825 -16.435 18.352 1.00 93.19 905 LYS A O 1
ATOM 7251 N N . THR A 1 906 ? 0.078 -15.252 18.388 1.00 91.50 906 THR A N 1
ATOM 7252 C CA . THR A 1 906 ? 0.061 -15.074 19.851 1.00 91.50 906 THR A CA 1
ATOM 7253 C C . THR A 1 906 ? -1.114 -14.210 20.301 1.00 91.50 906 THR A C 1
ATOM 7255 O O . THR A 1 906 ? -1.747 -14.558 21.292 1.00 91.50 906 THR A O 1
ATOM 7258 N N . SER A 1 907 ? -1.473 -13.160 19.553 1.00 83.50 907 SER A N 1
ATOM 7259 C CA . SER A 1 907 ? -2.692 -12.369 19.787 1.00 83.50 907 SER A CA 1
ATOM 7260 C C . SER A 1 907 ? -3.972 -13.210 19.644 1.00 83.50 907 SER A C 1
ATOM 7262 O O . SER A 1 907 ? -4.862 -13.170 20.492 1.00 83.50 907 SER A O 1
ATOM 7264 N N . GLN A 1 908 ? -4.051 -14.064 18.619 1.00 90.19 908 GLN A N 1
ATOM 7265 C CA . GLN A 1 908 ? -5.177 -14.980 18.434 1.00 90.19 908 GLN A CA 1
ATOM 7266 C C . GLN A 1 908 ? -5.273 -16.010 19.574 1.00 90.19 908 GLN A C 1
ATOM 7268 O O . GLN A 1 908 ? -6.374 -16.322 20.030 1.00 90.19 908 GLN A O 1
ATOM 7273 N N . ASP A 1 909 ? -4.142 -16.521 20.063 1.00 91.44 909 ASP A N 1
ATOM 7274 C CA . ASP A 1 909 ? -4.101 -17.501 21.151 1.00 91.44 909 ASP A CA 1
ATOM 7275 C C . ASP A 1 909 ? -4.368 -16.874 22.534 1.00 91.44 909 ASP A C 1
ATOM 7277 O O . ASP A 1 909 ? -5.047 -17.499 23.353 1.00 91.44 909 ASP A O 1
ATOM 7281 N N . THR A 1 910 ? -3.962 -15.623 22.794 1.00 90.75 910 THR A N 1
ATOM 7282 C CA . THR A 1 910 ? -4.380 -14.900 24.012 1.00 90.75 910 THR A CA 1
ATOM 7283 C C . THR A 1 910 ? -5.864 -14.540 23.975 1.00 90.75 910 THR A C 1
ATOM 7285 O O . THR A 1 910 ? -6.543 -14.716 24.986 1.00 90.75 910 THR A O 1
ATOM 7288 N N . LEU A 1 911 ? -6.418 -14.143 22.823 1.00 89.12 911 LEU A N 1
ATOM 7289 C CA . LEU A 1 911 ? -7.864 -13.943 22.654 1.00 89.12 911 LEU A CA 1
ATOM 7290 C C . LEU A 1 911 ? -8.654 -15.247 22.867 1.00 89.12 911 LEU A C 1
ATOM 7292 O O . LEU A 1 911 ? -9.659 -15.240 23.582 1.00 89.12 911 LEU A O 1
ATOM 7296 N N . ARG A 1 912 ? -8.174 -16.387 22.344 1.00 91.81 912 ARG A N 1
ATOM 7297 C CA . ARG A 1 912 ? -8.735 -17.720 22.649 1.00 91.81 912 ARG A CA 1
ATOM 7298 C C . ARG A 1 912 ? -8.686 -18.027 24.145 1.00 91.81 912 ARG A C 1
ATOM 7300 O O . ARG A 1 912 ? -9.678 -18.500 24.696 1.00 91.81 912 ARG A O 1
ATOM 7307 N N . GLN A 1 913 ? -7.566 -17.749 24.814 1.00 93.69 913 GLN A N 1
ATOM 7308 C CA . GLN A 1 913 ? -7.421 -17.972 26.254 1.00 93.69 913 GLN A CA 1
ATOM 7309 C C . GLN A 1 913 ? -8.374 -17.085 27.071 1.00 93.69 913 GLN A C 1
ATOM 7311 O O . GLN A 1 913 ? -9.015 -17.581 27.997 1.00 93.69 913 GLN A O 1
ATOM 7316 N N . MET A 1 914 ? -8.517 -15.808 26.709 1.00 85.25 914 MET A N 1
ATOM 7317 C CA . MET A 1 914 ? -9.460 -14.881 27.341 1.00 85.25 914 MET A CA 1
ATOM 7318 C C . MET A 1 914 ? -10.911 -15.327 27.130 1.00 85.25 914 MET A C 1
ATOM 7320 O O . MET A 1 914 ? -11.678 -15.356 28.090 1.00 85.25 914 MET A O 1
ATOM 7324 N N . SER A 1 915 ? -11.280 -15.745 25.916 1.00 88.19 915 SER A N 1
ATOM 7325 C CA . SER A 1 915 ? -12.606 -16.303 25.608 1.00 88.19 915 SER A CA 1
ATOM 7326 C C . SER A 1 915 ? -12.895 -17.576 26.419 1.00 88.19 915 SER A C 1
ATOM 7328 O O . SER A 1 915 ? -13.953 -17.692 27.039 1.00 88.19 915 SER A O 1
ATOM 7330 N N . LEU A 1 916 ? -11.924 -18.493 26.517 1.00 93.69 916 LEU A N 1
ATOM 7331 C CA . LEU A 1 916 ? -12.034 -19.704 27.335 1.00 93.69 916 LEU A CA 1
ATOM 7332 C C . LEU A 1 916 ? -12.209 -19.375 28.827 1.00 93.69 916 LEU A C 1
ATOM 7334 O O . LEU A 1 916 ? -13.004 -20.026 29.504 1.00 93.69 916 LEU A O 1
ATOM 7338 N N . GLN A 1 917 ? -11.501 -18.367 29.343 1.00 91.44 917 GLN A N 1
ATOM 7339 C CA . GLN A 1 917 ? -11.659 -17.905 30.725 1.00 91.44 917 GLN A CA 1
ATOM 7340 C C . GLN A 1 917 ? -13.042 -17.291 30.969 1.00 91.44 917 GLN A C 1
ATOM 7342 O O . GLN A 1 917 ? -13.679 -17.661 31.953 1.00 91.44 917 GLN A O 1
ATOM 7347 N N . HIS A 1 918 ? -13.539 -16.444 30.059 1.00 86.44 918 HIS A N 1
ATOM 7348 C CA . HIS A 1 918 ? -14.887 -15.867 30.146 1.00 86.44 918 HIS A CA 1
ATOM 7349 C C . HIS A 1 918 ? -15.968 -16.953 30.125 1.00 86.44 918 HIS A C 1
ATOM 7351 O O . HIS A 1 918 ? -16.878 -16.935 30.958 1.00 86.44 918 HIS A O 1
ATOM 7357 N N . LYS A 1 919 ? -15.826 -17.959 29.251 1.00 93.12 919 LYS A N 1
ATOM 7358 C CA . LYS A 1 919 ? -16.708 -19.128 29.250 1.00 93.12 919 LYS A CA 1
ATOM 7359 C C . LYS A 1 919 ? -16.647 -19.881 30.582 1.00 93.12 919 LYS A C 1
ATOM 7361 O O . LYS A 1 919 ? -17.683 -20.089 31.197 1.00 93.12 919 LYS A O 1
ATOM 7366 N N . GLN A 1 920 ? -15.455 -20.185 31.099 1.00 93.31 920 GLN A N 1
ATOM 7367 C CA . GLN A 1 920 ? -15.307 -20.848 32.402 1.00 93.31 920 GLN A CA 1
ATOM 7368 C C . GLN A 1 920 ? -15.832 -20.029 33.591 1.00 93.31 920 GLN A C 1
ATOM 7370 O O . GLN A 1 920 ? -16.132 -20.619 34.629 1.00 93.31 920 GLN A O 1
ATOM 7375 N N . THR A 1 921 ? -15.895 -18.696 33.512 1.00 90.50 921 THR A N 1
ATOM 7376 C CA . THR A 1 921 ? -16.578 -17.880 34.529 1.00 90.50 921 THR A CA 1
ATOM 7377 C C . THR A 1 921 ? -18.092 -17.903 34.359 1.00 90.50 921 THR A C 1
ATOM 7379 O O . THR A 1 921 ? -18.789 -17.981 35.365 1.00 90.50 921 THR A O 1
ATOM 7382 N N . MET A 1 922 ? -18.601 -17.926 33.123 1.00 91.06 922 MET A N 1
ATOM 7383 C CA . MET A 1 922 ? -20.038 -18.016 32.854 1.00 91.06 922 MET A CA 1
ATOM 7384 C C . MET A 1 922 ? -20.603 -19.396 33.223 1.00 91.06 922 MET A C 1
ATOM 7386 O O . MET A 1 922 ? -21.609 -19.467 33.917 1.00 91.06 922 MET A O 1
ATOM 7390 N N . ASP A 1 923 ? -19.905 -20.482 32.875 1.00 92.44 923 ASP A N 1
ATOM 7391 C CA . ASP A 1 923 ? -20.255 -21.861 33.255 1.00 92.44 923 ASP A CA 1
ATOM 7392 C C . ASP A 1 923 ? -20.297 -22.039 34.794 1.00 92.44 923 ASP A C 1
ATOM 7394 O O . ASP A 1 923 ? -21.078 -22.826 35.328 1.00 92.44 923 ASP A O 1
ATOM 7398 N N . LYS A 1 924 ? -19.461 -21.294 35.537 1.00 92.94 924 LYS A N 1
ATOM 7399 C CA . LYS A 1 924 ? -19.488 -21.266 37.013 1.00 92.94 924 LYS A CA 1
ATOM 7400 C C . LYS A 1 924 ? -20.638 -20.431 37.562 1.00 92.94 924 LYS A C 1
ATOM 7402 O O . LYS A 1 924 ? -21.178 -20.796 38.602 1.00 92.94 924 LYS A O 1
ATOM 7407 N N . LEU A 1 925 ? -20.986 -19.329 36.897 1.00 91.12 925 LEU A N 1
ATOM 7408 C CA . LEU A 1 925 ? -22.115 -18.489 37.283 1.00 91.12 925 LEU A CA 1
ATOM 7409 C C . LEU A 1 925 ? -23.421 -19.271 37.117 1.00 91.12 925 LEU A C 1
ATOM 7411 O O . LEU A 1 925 ? -24.107 -19.490 38.105 1.00 91.12 925 LEU A O 1
ATOM 7415 N N . THR A 1 926 ? -23.669 -19.857 35.942 1.00 91.38 926 THR A N 1
ATOM 7416 C CA . THR A 1 926 ? -24.870 -20.675 35.692 1.00 91.38 926 THR A CA 1
ATOM 7417 C C . THR A 1 926 ? -24.948 -21.913 36.592 1.00 91.38 926 THR A C 1
ATOM 7419 O O . THR A 1 926 ? -26.032 -22.284 37.038 1.00 91.38 926 THR A O 1
ATOM 7422 N N . SER A 1 927 ? -23.811 -22.531 36.942 1.00 92.69 927 SER A N 1
ATOM 7423 C CA . SER A 1 927 ? -23.775 -23.605 37.946 1.00 92.69 927 SER A CA 1
ATOM 7424 C C . SER A 1 927 ? -24.089 -23.110 39.366 1.00 92.69 927 SER A C 1
ATOM 7426 O O . SER A 1 927 ? -24.705 -23.850 40.133 1.00 92.69 927 SER A O 1
ATOM 7428 N N . SER A 1 928 ? -23.689 -21.886 39.722 1.00 91.75 928 SER A N 1
ATOM 7429 C CA . SER A 1 928 ? -24.068 -21.245 40.987 1.00 91.75 928 SER A CA 1
ATOM 7430 C C . SER A 1 928 ? -25.554 -20.890 41.005 1.00 91.75 928 SER A C 1
ATOM 7432 O O . SER A 1 928 ? -26.209 -21.106 42.019 1.00 91.75 928 SER A O 1
ATOM 7434 N N . ASP A 1 929 ? -26.097 -20.400 39.892 1.00 92.25 929 ASP A N 1
ATOM 7435 C CA . ASP A 1 929 ? -27.508 -20.039 39.760 1.00 92.25 929 ASP A CA 1
ATOM 7436 C C . ASP A 1 929 ? -28.405 -21.287 39.821 1.00 92.25 929 ASP A C 1
ATOM 7438 O O . ASP A 1 929 ? -29.404 -21.285 40.540 1.00 92.25 929 ASP A O 1
ATOM 7442 N N . SER A 1 930 ? -28.004 -22.399 39.183 1.00 91.62 930 SER A N 1
ATOM 7443 C CA . SER A 1 930 ? -28.664 -23.710 39.341 1.00 91.62 930 SER A CA 1
ATOM 7444 C C . SER A 1 930 ? -28.682 -24.153 40.804 1.00 91.62 930 SER A C 1
ATOM 7446 O O . SER A 1 930 ? -29.739 -24.494 41.329 1.00 91.62 930 SER A O 1
ATOM 7448 N N . LEU A 1 931 ? -27.541 -24.074 41.500 1.00 94.56 931 LEU A N 1
ATOM 7449 C CA . LEU A 1 931 ? -27.449 -24.436 42.916 1.00 94.56 931 LEU A CA 1
ATOM 7450 C C . LEU A 1 931 ? -28.306 -23.520 43.809 1.00 94.56 931 LEU A C 1
ATOM 7452 O O . LEU A 1 931 ? -28.907 -23.987 44.774 1.00 94.56 931 LEU A O 1
ATOM 7456 N N . ILE A 1 932 ? -28.390 -22.224 43.494 1.00 93.44 932 ILE A N 1
ATOM 7457 C CA . ILE A 1 932 ? -29.266 -21.273 44.190 1.00 93.44 932 ILE A CA 1
ATOM 7458 C C . ILE A 1 932 ? -30.737 -21.655 43.973 1.00 93.44 932 ILE A C 1
ATOM 7460 O O . ILE A 1 932 ? -31.487 -21.714 44.946 1.00 93.44 932 ILE A O 1
ATOM 7464 N N . MET A 1 933 ? -31.143 -21.979 42.743 1.00 93.00 933 MET A N 1
ATOM 7465 C CA . MET A 1 933 ? -32.505 -22.429 42.432 1.00 93.00 933 MET A CA 1
ATOM 7466 C C . MET A 1 933 ? -32.847 -23.756 43.126 1.00 93.00 933 MET A C 1
ATOM 7468 O O . MET A 1 933 ? -33.900 -23.858 43.757 1.00 93.00 933 MET A O 1
ATOM 7472 N N . GLU A 1 934 ? -31.945 -24.740 43.103 1.00 93.81 934 GLU A N 1
ATOM 7473 C CA . GLU A 1 934 ? -32.077 -25.999 43.849 1.00 93.81 934 GLU A CA 1
ATOM 7474 C C . GLU A 1 934 ? -32.285 -25.730 45.348 1.00 93.81 934 GLU A C 1
ATOM 7476 O O . GLU A 1 934 ? -33.267 -26.195 45.932 1.00 93.81 934 GLU A O 1
ATOM 7481 N N . LEU A 1 935 ? -31.437 -24.895 45.961 1.00 92.25 935 LEU A N 1
ATOM 7482 C CA . LEU A 1 935 ? -31.566 -24.501 47.366 1.00 92.25 935 LEU A CA 1
ATOM 7483 C C . LEU A 1 935 ? -32.869 -23.741 47.656 1.00 92.25 935 LEU A C 1
ATOM 7485 O O . LEU A 1 935 ? -33.456 -23.950 48.717 1.00 92.25 935 LEU A O 1
ATOM 7489 N N . TYR A 1 936 ? -33.362 -22.888 46.754 1.00 94.19 936 TYR A N 1
ATOM 7490 C CA . TYR A 1 936 ? -34.671 -22.243 46.914 1.00 94.19 936 TYR A CA 1
ATOM 7491 C C . TYR A 1 936 ? -35.818 -23.261 46.873 1.00 94.19 936 TYR A C 1
ATOM 7493 O O . TYR A 1 936 ? -36.704 -23.200 47.728 1.00 94.19 936 TYR A O 1
ATOM 7501 N N . THR A 1 937 ? -35.791 -24.226 45.945 1.00 94.75 937 THR A N 1
ATOM 7502 C CA . THR A 1 937 ? -36.834 -25.265 45.860 1.00 94.75 937 THR A CA 1
ATOM 7503 C C . THR A 1 937 ? -36.839 -26.196 47.074 1.00 94.75 937 THR A C 1
ATOM 7505 O O . THR A 1 937 ? -37.909 -26.471 47.621 1.00 94.75 937 THR A O 1
ATOM 7508 N N . GLU A 1 938 ? -35.669 -26.613 47.571 1.00 94.25 938 GLU A N 1
ATOM 7509 C CA . GLU A 1 938 ? -35.582 -27.448 48.775 1.00 94.25 938 GLU A CA 1
ATOM 7510 C C . GLU A 1 938 ? -35.968 -26.654 50.036 1.00 94.25 938 GLU A C 1
ATOM 7512 O O . GLU A 1 938 ? -36.689 -27.174 50.883 1.00 94.25 938 GLU A O 1
ATOM 7517 N N . ASN A 1 939 ? -35.605 -25.369 50.148 1.00 88.62 939 ASN A N 1
ATOM 7518 C CA . ASN A 1 939 ? -36.070 -24.515 51.251 1.00 88.62 939 ASN A CA 1
ATOM 7519 C C . ASN A 1 939 ? -37.598 -24.322 51.241 1.00 88.62 939 ASN A C 1
ATOM 7521 O O . ASN A 1 939 ? -38.223 -24.385 52.300 1.00 88.62 939 ASN A O 1
ATOM 7525 N N . ALA A 1 940 ? -38.216 -24.130 50.070 1.00 92.94 940 ALA A N 1
ATOM 7526 C CA . ALA A 1 940 ? -39.673 -24.038 49.944 1.00 92.94 940 ALA A CA 1
ATOM 7527 C C . ALA A 1 940 ? -40.362 -25.349 50.367 1.00 92.94 940 ALA A C 1
ATOM 7529 O O . ALA A 1 940 ? -41.312 -25.336 51.152 1.00 92.94 940 ALA A O 1
ATOM 7530 N N . ARG A 1 941 ? -39.825 -26.491 49.925 1.00 92.75 941 ARG A N 1
ATOM 7531 C CA . ARG A 1 941 ? -40.274 -27.837 50.306 1.00 92.75 941 ARG A CA 1
ATOM 7532 C C . ARG A 1 941 ? -40.113 -28.112 51.808 1.00 92.75 941 ARG A C 1
ATOM 7534 O O . ARG A 1 941 ? -41.014 -28.668 52.437 1.00 92.75 941 ARG A O 1
ATOM 7541 N N . LEU A 1 942 ? -38.998 -27.699 52.410 1.00 93.12 942 LEU A N 1
ATOM 7542 C CA . LEU A 1 942 ? -38.763 -27.811 53.852 1.00 93.12 942 LEU A CA 1
ATOM 7543 C C . LEU A 1 942 ? -39.753 -26.946 54.646 1.00 93.12 942 LEU A C 1
ATOM 7545 O O . LEU A 1 942 ? -40.349 -27.439 55.606 1.00 93.12 942 LEU A O 1
ATOM 7549 N N . LEU A 1 943 ? -39.999 -25.704 54.214 1.00 92.06 943 LEU A N 1
ATOM 7550 C CA . LEU A 1 943 ? -41.021 -24.824 54.795 1.00 92.06 943 LEU A CA 1
ATOM 7551 C C . LEU A 1 943 ? -42.425 -25.438 54.723 1.00 92.06 943 LEU A C 1
ATOM 7553 O O . LEU A 1 943 ? -43.145 -25.407 55.722 1.00 92.06 943 LEU A O 1
ATOM 7557 N N . GLU A 1 944 ? -42.798 -26.052 53.597 1.00 91.31 944 GLU A N 1
ATOM 7558 C CA . GLU A 1 944 ? -44.070 -26.771 53.455 1.00 91.31 944 GLU A CA 1
ATOM 7559 C C . GLU A 1 944 ? -44.171 -27.935 54.457 1.00 91.31 944 GLU A C 1
ATOM 7561 O O . GLU A 1 944 ? -45.158 -28.036 55.191 1.00 91.31 944 GLU A O 1
ATOM 7566 N N . THR A 1 945 ? -43.128 -28.766 54.591 1.00 90.12 945 THR A N 1
ATOM 7567 C CA . THR A 1 945 ? -43.138 -29.857 55.586 1.00 90.12 945 THR A CA 1
ATOM 7568 C C . THR A 1 945 ? -43.185 -29.368 57.038 1.00 90.12 945 THR A C 1
ATOM 7570 O O . THR A 1 945 ? -43.872 -29.984 57.855 1.00 90.12 945 THR A O 1
ATOM 7573 N N . LEU A 1 946 ? -42.547 -28.238 57.367 1.00 88.81 946 LEU A N 1
ATOM 7574 C CA . LEU A 1 946 ? -42.666 -27.597 58.684 1.00 88.81 946 LEU A CA 1
ATOM 7575 C C . LEU A 1 946 ? -44.074 -27.040 58.926 1.00 88.81 946 LEU A C 1
ATOM 7577 O O . LEU A 1 946 ? -44.595 -27.143 60.037 1.00 88.81 946 LEU A O 1
ATOM 7581 N N . HIS A 1 947 ? -44.722 -26.486 57.900 1.00 86.56 947 HIS A N 1
ATOM 7582 C CA . HIS A 1 947 ? -46.098 -26.002 57.999 1.00 86.56 947 HIS A CA 1
ATOM 7583 C C . HIS A 1 947 ? -47.079 -27.163 58.241 1.00 86.56 947 HIS A C 1
ATOM 7585 O O . HIS A 1 947 ? -47.915 -27.093 59.143 1.00 86.56 947 HIS A O 1
ATOM 7591 N N . LEU A 1 948 ? -46.910 -28.279 57.521 1.00 87.62 948 LEU A N 1
ATOM 7592 C CA . LEU A 1 948 ? -47.667 -29.518 57.730 1.00 87.62 948 LEU A CA 1
ATOM 7593 C C . LEU A 1 948 ? -47.424 -30.127 59.123 1.00 87.62 948 LEU A C 1
ATOM 7595 O O . LEU A 1 948 ? -48.376 -30.558 59.776 1.00 87.62 948 LEU A O 1
ATOM 7599 N N . GLN A 1 949 ? -46.184 -30.114 59.628 1.00 82.94 949 GLN A N 1
ATOM 7600 C CA . GLN A 1 949 ? -45.892 -30.547 61.001 1.00 82.94 949 GLN A CA 1
ATOM 7601 C C . GLN A 1 949 ? -46.559 -29.644 62.045 1.00 82.94 949 GLN A C 1
ATOM 7603 O O . GLN A 1 949 ? -47.185 -30.165 62.969 1.00 82.94 949 GLN A O 1
ATOM 7608 N N . ASN A 1 950 ? -46.513 -28.319 61.883 1.00 78.25 950 ASN A N 1
ATOM 7609 C CA . ASN A 1 950 ? -47.186 -27.383 62.788 1.00 78.25 950 ASN A CA 1
ATOM 7610 C C . ASN A 1 950 ? -48.713 -27.549 62.778 1.00 78.25 950 ASN A C 1
ATOM 7612 O O . ASN A 1 950 ? -49.329 -27.538 63.843 1.00 78.25 950 ASN A O 1
ATOM 7616 N N . LEU A 1 951 ? -49.326 -27.792 61.614 1.00 76.62 951 LEU A N 1
ATOM 7617 C CA . LEU A 1 951 ? -50.743 -28.159 61.515 1.00 76.62 951 LEU A CA 1
ATOM 7618 C C . LEU A 1 951 ? -51.028 -29.472 62.263 1.00 76.62 951 LEU A C 1
ATOM 7620 O O . LEU A 1 951 ? -51.967 -29.533 63.058 1.00 76.62 951 LEU A O 1
ATOM 7624 N N . SER A 1 952 ? -50.178 -30.493 62.103 1.00 73.50 952 SER A N 1
ATOM 7625 C CA . SER A 1 952 ? -50.328 -31.765 62.824 1.00 73.50 952 SER A CA 1
ATOM 7626 C C . SER A 1 952 ? -50.207 -31.598 64.348 1.00 73.50 952 SER A C 1
ATOM 7628 O O . SER A 1 952 ? -51.038 -32.122 65.089 1.00 73.50 952 SER A O 1
ATOM 7630 N N . HIS A 1 953 ? -49.263 -30.783 64.831 1.00 69.62 953 HIS A N 1
ATOM 7631 C CA . HIS A 1 953 ? -49.100 -30.482 66.254 1.00 69.62 953 HIS A CA 1
ATOM 7632 C C . HIS A 1 953 ? -50.226 -29.604 66.809 1.00 69.62 953 HIS A C 1
ATOM 7634 O O . HIS A 1 953 ? -50.651 -29.823 67.943 1.00 69.62 953 HIS A O 1
ATOM 7640 N N . SER A 1 954 ? -50.759 -28.667 66.020 1.00 65.62 954 SER A N 1
ATOM 7641 C CA . SER A 1 954 ? -51.937 -27.874 66.385 1.00 65.62 954 SER A CA 1
ATOM 7642 C C . SER A 1 954 ? -53.169 -28.771 66.552 1.00 65.62 954 SER A C 1
ATOM 7644 O O . SER A 1 954 ? -53.804 -28.744 67.605 1.00 65.62 954 SER A O 1
ATOM 7646 N N . THR A 1 955 ? -53.443 -29.657 65.585 1.00 61.81 955 THR A N 1
ATOM 7647 C CA . THR A 1 955 ? -54.559 -30.617 65.686 1.00 61.81 955 THR A CA 1
ATOM 7648 C C . THR A 1 955 ? -54.378 -31.636 66.814 1.00 61.81 955 THR A C 1
ATOM 7650 O O . THR A 1 955 ? -55.340 -31.930 67.515 1.00 61.81 955 THR A O 1
ATOM 7653 N N . ALA A 1 956 ? -53.157 -32.125 67.063 1.00 57.75 956 ALA A N 1
ATOM 7654 C CA . ALA A 1 956 ? -52.878 -33.026 68.182 1.00 57.75 956 ALA A CA 1
ATOM 7655 C C . ALA A 1 956 ? -53.037 -32.331 69.548 1.00 57.75 956 ALA A C 1
ATOM 7657 O O . ALA A 1 956 ? -53.569 -32.926 70.482 1.00 57.75 956 ALA A O 1
ATOM 7658 N N . SER A 1 957 ? -52.631 -31.062 69.660 1.00 56.03 957 SER A N 1
ATOM 7659 C CA . SER A 1 957 ? -52.793 -30.270 70.890 1.00 56.03 957 SER A CA 1
ATOM 7660 C C . SER A 1 957 ? -54.260 -29.919 71.151 1.00 56.03 957 SER A C 1
ATOM 7662 O O . SER A 1 957 ? -54.716 -29.989 72.290 1.00 56.03 957 SER A O 1
ATOM 7664 N N . GLY A 1 958 ? -55.024 -29.614 70.096 1.00 53.31 958 GLY A N 1
ATOM 7665 C CA . GLY A 1 958 ? -56.471 -29.382 70.159 1.00 53.31 958 GLY A CA 1
ATOM 7666 C C . GLY A 1 958 ? -57.313 -30.629 70.465 1.00 53.31 958 GLY A C 1
ATOM 7667 O O . GLY A 1 958 ? -58.503 -30.496 70.721 1.00 53.31 958 GLY A O 1
ATOM 7668 N N . LEU A 1 959 ? -56.707 -31.822 70.466 1.00 50.34 959 LEU A N 1
ATOM 7669 C CA . LEU A 1 959 ? -57.305 -33.087 70.919 1.00 50.34 959 LEU A CA 1
ATOM 7670 C C . LEU A 1 959 ? -56.843 -33.492 72.336 1.00 50.34 959 LEU A C 1
ATOM 7672 O O . LEU A 1 959 ? -57.139 -34.599 72.785 1.00 50.34 959 LEU A O 1
ATOM 7676 N N . SER A 1 960 ? -56.102 -32.617 73.028 1.00 44.00 960 SER A N 1
ATOM 7677 C CA . SER A 1 960 ? -55.570 -32.835 74.383 1.00 44.00 960 SER A CA 1
ATOM 7678 C C . SER A 1 960 ? -56.171 -31.892 75.444 1.00 44.00 960 SER A C 1
ATOM 7680 O O . SER A 1 960 ? -55.665 -31.853 76.571 1.00 44.00 960 SER A O 1
ATOM 7682 N N . MET A 1 961 ? -57.236 -31.157 75.100 1.00 38.28 961 MET A N 1
ATOM 7683 C CA . MET A 1 961 ? -58.137 -30.445 76.022 1.00 38.28 961 MET A CA 1
ATOM 7684 C C . MET A 1 961 ? -59.576 -30.929 75.830 1.00 38.28 961 MET A C 1
ATOM 7686 O O . MET A 1 961 ? -60.307 -30.927 76.844 1.00 38.28 961 MET A O 1
#

Sequence (961 aa):
MGVVHASSLLEALSFRHHPSKRISLRELVCALQEEMNAGLENGLLANSGPSGAALHAGVLLIQHELSSVRLTVEHASRESEKLRSDLQEANQRSSLLAQEVDENHAKQESIRRTQFKQLEQRHADQLRLVQEVAQADRDQLVSQLQQDLDKRQQQLLQTKEEESRLKESLQAMSEDNARLSAENANLTEKLASSERANGRLIQELDGVSLMAELESRCEALEESQRHSLTEQLNRMSAENLQLRDRTDELSAEIELLRGQLAAARSECVGLGPAWRSEPTMSGAVKRRNGEEEVIEDHVGKVRKREAMAMGLYCSEVSPRPLSDNQNGWKEEGRSVNADQSLAAQLQEVKQEQCESGPVVNSAGGSTIKEQLKRVFEKLRLQIVEEFLEGNDSVATLQNQYRSVLVQQEERHAEEKRSLFESHLLKLSALEAQLAETQIRNEDLVQLQTVMEAEHEMELKELRQQLKRVHSKDSKQEEYENLTEALADLDAALEKELSRDCEHDSAALQAEESTTKVEELEKQCKTLESELDSVKVEIVKILIDNEELRLKVRHQQEDLEMEQKEAEERMEEKVEFETALLQQRIKHLVRDLEDEKQRNQMEKNALEEDRRDLESRLDMLRTEFDRLDEYWQSKLDEEREIYDQERDSTDEKFRSLELKIKEYEELLGQGDNSSTSSLSTIEERANWEKQLNDLEEESEAQIKQIALLESQLEQLQKEKEEEAARSQQELDVITAELEATKLMLADVLEREAKLITKLENVRENVPAVSKSPPSPHLNRPLSPTPKPGILPSGYSPLKSKGWAKNQRSPASLSPCKSYESTIDGVDGRQLRRSPSLNSGSSEPHRACRVDISVFQSLNSRLKQQEQRCRELCYALQCQKHRTEQIMFETKVQHQAEINSLETMMKTSQDTLRQMSLQHKQTMDKLTSSDSLIMELYTENARLLETLHLQNLSHSTASGLSM

Foldseek 3Di:
DDDVCPQVVCVVLVNNDDPPDDDDPVNVVVSVVVVVVVCLVVCVQVVVPPVSVVVSVVVVVVVVVVVVVVVVVVVVVVVVVVVVVVVVVVVVVVVVVVVVVVVVVVVVVVVVVVVVVVVVVVVVVVVVVVVVVVVVVVVVVVVVVVVVVVVVVVVVVVVVVVVVVVVVVVVVVVVVVVVVVVVVVVVVVVVVVVVVVVVVVVVVVVVVVVVVVVVVVVVVVVVVVVVVVVVVVVVVVVVVVVVVVVVVVVVVVVVVVVVVVVVVVPPDDDDDDDDDDDDDDDDDDDDDYDDDDDDDDDDDDDDDDDDDDDDDDDDDDDDDDDDDDDDDDYDDDDDDDDDDDDDDDDDDDDDDDDDDDDDDDDDPPVPVVVVVVVVVVVVVVVVVVVVVVVVVVVVVVVVVVVVVVVVVVVVVVVVVVVVVVVVVVVVVVVVVVVVVVVVVVVVVVVVVVVVVVVVVVVVVVVVVVVVVVVVVVVVVVVVVVVVVVVVVVVVVVVVVVVDDDDDDDDDDDDDDPPVVVVVVVVVVVVVVVVVVVVVVVVVVVVVVVVVVVVVVVVVVVVVVVVVVVVVVVVVVVVVVVVVVVVVVVVVVVVVVVVVVVVVVVVVVVVVVVVVVVVVVVVVVVVVVVVVVVVVVVVVVVVVVVVVVVVVVVVVVVVVVVVVVVVVVVVVVVVPPDDDDDDDDDCVVVVVVVVVVVVVVVVVVVVVVVVVVVVVVVVVVVVVVVVVVVVVVVVVVVVVVVVVVVVVVVVVVVVVVVVVVVVVVVVVVDDDDDDDDDDDDDDDDDDDDDDDDDDDDDDDDDDDDDDDDDDDDDDDDDDDDDDDDDDDDDDDDDDDDDDDDDDDDDDDDPDDPDDPVVVVVVVVVVVVVVVVVVVVVVVVVVVVVVVVVVVVVVVVVVVVVVVVVVVVVVVVVVVVVVVVVVVVVVVVVVVVVVVVVVVVVVVVVVVVVVVVVVVVVVVVVVVVVD

Secondary structure (DSSP, 8-state):
---TTHHHHHHHTT----TTPPPPHHHHHHHHHHHHHHHHHTTTTGGG-HHHHHHHHHHHHHHHHHHHHHHHHHHHHHHHHHHHHHHHHHHHHHHHHHHHHHHHHHHHHHHHHHHHHHHHHHHHHHHHHHHHHHHHHHHHHHHHHHHHHHHHHHHHHHHHHHHHHHHHHHHHHHHHHHHHHHHHHHHHHHHHHHHHHHHHHHHHHHHHHHHHHHHHHHHHHHHHHHHHHHHHHHHHHHHHHHHHHHHHHHHHHHHHHHHHHHHTTTTS-----------------------------------------------------------------------------------------------TTHHHHHHHHHHHHHHHHHHHHHHHHHHHHHHHHHHHHHHHHHHHHHHHHHHHHHHHHHHHHHHHHHHHHHHHHHHHHHHHHHHHHHHHHHHHHHHHHHHHHHHHHHHHHHHHHHHHHHHHHHHHHHHHHHHHHTS--------------HHHHHHHHHHHHHHHHHHHHHHHHHHHHHHHHHHHHHHHHHHHHHHHHHHHHHHHHHHHHHHHHHHHHHHHHHHHHHHHHHHHHHHHHHHHHHHHHHHHHHHHHHHHHHHHHHHHHHHHHHHHHHHHHHHHHHHHHHHHHHHHHHHHHHHHHHHHTTTTS----PPPPTHHHHHHHHHHHHHHHHHHHHHHHHHHHHHHHHHHHHHHHHHHHHHHHHHHHHHHHHHHHHHHHHHHHHHHHHHHHHHHHHTT--------------------------------------------------------------------PPP---------------HHHHHHHHHHHHHHHHHHHHHHHHHHHHHHHHHHHHHHHHHHHHHHHHHHHHHHHHHHHHHHHHHHHHHHHHHHHHHHHHHHHHHHHHHHHHHHHHHHHHHHHHHHHTT--

InterPro domains:
  IPR060425 Ninein-like, middle domain [PF27645] (2-166)

Organism: Daphnia pulex (NCBI:txid6669)

Radius of gyration: 81.15 Å; chains: 1; bounding box: 197×114×264 Å

pLDDT: mean 71.75, std 23.29, range [23.48, 97.56]